Protein 5L26 (pdb70)

Solvent-accessible surface area: 46127 Å² total; per-residue (Å²): 135,87,127,60,74,115,45,3,106,77,0,5,60,50,0,51,44,62,0,44,116,99,16,80,34,143,113,40,32,87,131,76,7,17,50,17,0,47,117,19,0,33,49,57,0,22,77,24,5,104,59,105,71,1,62,64,134,9,34,61,37,13,56,80,46,54,78,14,6,48,51,0,41,65,0,5,73,54,11,33,16,2,3,7,34,143,94,0,87,88,39,17,29,73,24,0,60,0,6,15,15,40,0,18,6,0,0,11,0,16,21,0,14,22,26,19,36,55,89,114,32,60,14,77,110,63,4,49,92,41,1,21,98,5,72,78,113,3,64,10,13,85,5,2,0,30,0,1,0,0,1,8,35,6,10,11,43,70,0,2,82,57,3,106,35,35,0,123,132,5,18,78,4,5,0,0,1,2,0,0,2,0,0,1,0,1,11,16,16,11,10,0,0,0,31,45,21,43,4,38,18,25,23,0,12,4,7,5,74,1,4,2,3,0,0,0,1,0,0,10,4,5,10,5,52,93,116,162,55,45,84,73,108,69,30,99,68,103,88,97,91,100,86,66,69,28,60,21,17,3,3,23,53,10,0,49,59,0,7,108,64,6,56,30,35,3,8,15,1,2,0,13,28,0,22,12,20,34,73,27,26,105,38,22,69,134,53,72,103,80,44,32,56,50,64,12,2,208,119,45,5,74,42,0,107,22,1,22,0,58,156,100,24,0,29,30,1,0,16,4,7,0,8,3,28,45,14,18,8,7,8,0,0,19,27,0,28,150,59,59,48,143,101,28,108,72,156,19,43,123,39,0,15,0,1,0,1,1,2,0,4,0,25,0,8,53,13,8,8,16,75,5,16,34,20,4,14,142,14,2,98,92,30,80,79,37,0,50,117,3,0,119,86,0,5,46,0,0,18,9,1,6,8,0,4,0,0,0,0,5,26,30,23,43,78,90,22,85,68,108,78,86,120,52,5,107,85,0,8,58,50,0,54,50,69,0,45,114,100,12,105,32,137,116,45,32,79,132,149,6,18,51,18,0,50,115,19,0,38,50,53,0,32,93,24,12,106,49,71,132,5,80,99,65,16,37,61,33,16,137,79,51,51,58,17,5,49,50,0,37,65,0,4,71,48,11,36,17,2,4,12,36,84,101,0,95,89,46,23,32,73,22,0,61,0,6,14,15,43,0,18,8,0,3,10,0,16,18,0,14,23,26,17,36,54,93,114,31,60,13,82,109,62,7,50,93,42,0,21,95,5,71,70,104,1,48,13,19,40,12,4,0,44,1,1,0,0,1,9,35,5,10,14,50,59,0,3,80,57,9,99,90,88,0,90,131,6,28,84,5,8,0,1,2,3,0,0,2,1,0,0,1,0,10,16,16,11,11,0,0,0,29,46,24,46,4,35,15,48,12,0,12,2,4,4,78,1,4,3,3,0,0,0,2,0,0,10,4,7,14,4,62,97,130,88,78,68,106,55,154,147,57,60,28,61,16,27,2,4,26,54,6,0,56,58,0,6,110,63,6,59,27,35,2,8,16,2,2,0,12,29,0,23,12,22,35,70,29,30,97,35,17,58,113,7,47,103,74,67,142,23,95,56,49,33,55,48,63,11,2,209,116,45,6,74,48,0,117,24,2,20,0,58,155,106,10,0,32,29,0,0,20,2,6,0,8,3,28,36,15,16,8,7,8,0,0,28,36,0,31,65,75,54,46,137,99,35,113,81,95,32,51,59,38,0,10,0,0,1,0,1,2,0,3,0,23,0,6,59,13,8,7,27,72,6,13,28,18,5,9,138,18,0,92,147,31,133,78,50,0,45,80,22,1,124,40,0,6,44,0,0,20,11,1,5,9,0,4,0,1,0,0,6,21,25,14,38,62,41,51,64,59,152,130,164,77,58,82,131,49,6,101,71,0,6,59,50,0,51,48,59,0,52,149,102,21,107,62,60,102,34,32,80,131,148,7,17,51,16,0,49,117,20,0,34,48,51,0,29,86,26,27,126,51,88,71,2,130,98,138,15,36,59,38,12,56,82,49,54,79,16,8,49,54,0,44,63,0,5,73,51,11,35,16,2,3,10,37,78,42,0,99,145,30,15,26,75,23,0,65,0,9,14,16,45,0,19,8,0,1,10,0,15,21,0,13,17,24,16,42,52,91,114,30,60,17,60,113,81,6,44,93,52,0,22,97,5,70,66,102,0,50,12,12,6,9,3,0,16,0,2,5,1,0,19,27,4,10,11,43,67,0,2,96,15,0,23,100,64,0,63,94,11,25,66,4,8,0,1,0,4,1,0,0,0,0,0,0,1,9,14,15,8,10,0,0,1,31,45,29,44,1,38,16,48,49,0,10,3,4,4,93,1,3,2,4,0,0,0,2,0,0,10,5,7,15,7,56,103,60,97,68,61,93,127,14,54,25,121,145,65,59,25,61,20,6,3,2,24,62,8,0,54,53,0,8,109,64,7,55,30,30,2,7,16,2,2,0,11,27,0,22,10,23,36,71,28,31,120,60,50,46,124,121,144,97,45,31,42,48,66,14,2,204,119,36,6,77,48,0,103,22,2,20,0,59,156,101,20,0,37,31,0,0,16,4,8,0,2,3,28,34,14,14,10,6,2,0,0,14,44,0,32,138,67,68,46,141,102,36,110,76,92,32,44,123,41,0,15,2,0,0,0,1,2,0,3,1,27,0,7,53,13,10,7,22,76,5,14,33,18,5,11,151,34,2,100,95,32,123,74,30,0,52,138,18,1,121,41,0,5,45,0,0,18,9,0,6,6,0,4,0,0,0,1,14,35,33,40,105

Sequence (1240 aa):
PRMVVLHSLLGMAVLIAIAVLLSTDRKAINIRTVAGAFLIQVALGALVLYVPQGRDMLGEASKTISNVIAYGNNGVDFLFGGLVSEKMFEVFGGGGFVFALRVLPMIVFFSSLMAVLYYIGVMQLLIKVIGGFLQKMLGTSKAESMSAAANIFVGQTEAPLVVRPYIRRMTESELFAVMSGGLASVAGSVLAGYVQMGVPLPYLIAASFMAAPGGLLFAKLLVPETERTQNDAEVLAENEDEKPTNVIDAAASGAVTGAQIAIAVGASLLAFVALIAMINGIIGGVGGDLTLQAILGWLFSPLAWVIGVPWSEAGIAGSLIGQKVVINEFVAYSEFVKYLKPEAAVQLSDTTKAIISFALCGFANLGSIAVLVGGLSIMAPKRRKDVARLGIKAVVAGSLSNLMSAVIAGLFTGLSGASMVVLHSLLGMAVLIAIAVLLSTDRKAINIRTVAGAFLIQVALGALVLYVPQGRDMLGEASKTISNVIAYGNNGVDFLFGGLVSEKMFEVFGGGGFVFALRVLPMIVFFSSLMAVLYYIGVMQLLIKVIGGFLQKMLGTSKAESMSAAANIFVGQTEAPLVVRPYIRRMTESELFAVMSGGLASVAGSVLAGYVQMGVPLPYLIAASFMAAPGGLLFAKLLVPETERTQNDAKPTNVIDAAASGAVTGAQIAIAVGASLLAFVALIAMINGIIGGVGGWFGHGDLTLQAILGWLFSPLAWVIGVPWSEAGIAGSLIGQKVVINEFVAYSEFVKYLKPEAAVQLSDTTKAIISFALCGFANLGSIAVLVGGLSIMAPKRRKDVARLGIKAVVAGSLSNLMSAVIAGLFTGLSGASVLRMVVLHSLLGMAVLIAIAVLLSTDRKAINIRTVAGAFLIQVALGALVLYVPQGRDMLGEASKTISNVIAYGNNGVDFLFGGLVSEKMFEVFGGGGFVFALRVLPMIVFFSSLMAVLYYIGVMQLLIKVIGGFLQKMLGTSKAESMSAAANIFVGQTEAPLVVRPYIRRMTESELFAVMSGGLASVAGSVLAGYVQMGVPLPYLIAASFMAAPGGLLFAKLLVPETERTQNDAEVLKPTNVIDAAASGAVTGAQIAIAVGASLLAFVALIAMINGIIGGVGDLTLQAILGWLFSPLAWVIGVPWSEAGIAGSLIGQKVVINEFVAYSEFVKYLKPEAAVQLSDTTKAIISFALCGFANLGSIAVLVGGLSIMAPKRRKDVARLGIKAVVAGSLSNLMSAVIAGLFTG

Foldseek 3Di:
DVCLVVLLVQLLVVLLVVLLVLAPDNPQFDCQQLVLLLVVLLVLLCQCQFDPVNVVVLVVVLVVVVVVLVVLVVVLCVPVPCLQPDCLCVPVNPPSDDLLSQFLSLLLQLLLVVLLCVVVPNLVVQLQVQLVVSCVRNVDDSQLSSLLSQLLAAALLVSSPVVLLQLQPFDLLSVLLSLLSRQLADHNSNLSRLVSLPFDNSLLNSLSRSSSSLSNNSSCSRYNDPDDRDDDVVTDRDDDDDDAPDSVSSSVVSSVVSNVVSVVVVVLVVVVVVVQVVVQVVCCVVPNNDGPLQVQLVVCLVSQVSLPADSVCSSLLSSLLSCCAARRLVVSSNSLSLQVDPPRPHHGDLLSNSLSSLLSRGGLYLVVLVVCLVSSCVSHVVCSVVSNVCSNVSSSSSNSSSNSSSSSSSSSVVDPRSD/DLVVLLVLLVVVLLVVLLVLAPDNPQFDCQQQVLLLVVLLVLLCQCQFDPVNVVVLVVVLVVVVVVLVVLVVVLCVPVPCLQPPCLCVPVNVVSDDLLSQQLSLLLQLLLVVLLCVQVCNLVVQLQVQLVVSCVRNVDASQLSSLLSQLLAAALLVRSVVVLVQLQPFDLLSNLLSLLSRQQAHHNSNLSSLVSLPFDNSLNNSLSSSSSSLSVNSSCSRYNDPDDGDDDDDAPDSVRSSVVSNVVSNVVSVVVVVLCVVVVVVQVVVQQVCLVVCVVVVHSNDGPLQVQLVVQLVSLSSLRADSVCSSVLSSLLSCCAARRLVVSSNSLVQQVDPPDPDNGDQLSSSLSSQLSRGGLYLVCLVVCLVSSCVSHVVCSVSSNVCRNVSSSSSNSSSSSSSSSRSSSCVVPNDDDD/DQCVVLLVLLVVVLLVVLQVLAPDNPQFDCQQQVLLLVVLLVLLCQCQFDPVNVVVLVVVLVVVVVVLVVLVVVLCVPVPCLQPPVLCVPVNPPSDPLLSQFLSLLLQLLLVVLLCVVVCNLVVQLQVQLVVSCVRNVDASLLSSLLSQLLAAALLVSSVQVLVQLQPFDLLSVLLSLLSRQLAHHNRCLSRLVSLPQDNSLLNSLSRSSSSLSSNSSCSRYNDPDDGDHDGGRHDAPDSVSSSVVSNVVSNVVSVVVVVLCVCVVVVQVVQQVVVPDPCVDGPLQVQLVVQLVSQVSLPADSVCSSVLSSLLSCCAARRLCVSSNVLCLQVDPPHPDHDDPLSSSLSSQLSRGGLYPVCLVVCLVSSCVSHVVCSVSSNVCRNVSSSSSNSSSSSSSSSSSNSND

Nearest PDB structures (foldseek):
  5l26-assembly1_A  TM=1.002E+00  e=5.692E-57  Neisseria wadsworthii 9715
  5l26-assembly1_B  TM=9.818E-01  e=6.122E-52  Neisseria wadsworthii 9715
  5l26-assembly1_C  TM=9.899E-01  e=6.954E-51  Neisseria wadsworthii 9715
  5l27-assembly1_C  TM=9.360E-01  e=8.725E-39  Neisseria wadsworthii 9715
  8tz1-assembly1_A  TM=9.200E-01  e=1.150E-28  Bos taurus

Organism: NCBI:txid1030841

Structure (mmCIF, N/CA/C/O backbone):
data_5L26
#
_entry.id   5L26
#
_cell.length_a   115.220
_cell.length_b   115.220
_cell.length_c   264.028
_cell.angle_alpha   90.00
_cell.angle_beta   90.00
_cell.angle_gamma   120.00
#
_symmetry.space_group_name_H-M   'P 61'
#
loop_
_entity.id
_entity.type
_entity.pdbx_description
1 polymer 'Nucleoside permease'
2 non-polymer '2-{[(4-O-alpha-D-glucopyranosyl-beta-D-glucopyranosyl)oxy]methyl}-2-octyldecyl 4-O-alpha-D-glucopyranosyl-beta-D-glucopyranoside'
3 non-polymer URIDINE
4 non-polymer 'SODIUM ION'
5 water water
#
loop_
_atom_site.group_PDB
_atom_site.id
_atom_site.type_symbol
_atom_site.label_atom_id
_atom_site.label_alt_id
_atom_site.label_comp_id
_atom_site.label_asym_id
_atom_site.label_entity_id
_atom_site.label_seq_id
_atom_site.pdbx_PDB_ins_code
_atom_site.Cartn_x
_atom_site.Cartn_y
_atom_site.Cartn_z
_atom_site.occupancy
_atom_site.B_iso_or_equiv
_atom_site.auth_seq_id
_atom_site.auth_comp_id
_atom_site.auth_asym_id
_atom_site.auth_atom_id
_atom_site.pdbx_PDB_model_num
ATOM 1 N N . PRO A 1 5 ? -59.712 64.721 -15.718 1.00 87.77 -1 PRO A N 1
ATOM 2 C CA . PRO A 1 5 ? -59.011 63.460 -15.930 1.00 94.90 -1 PRO A CA 1
ATOM 3 C C . PRO A 1 5 ? -58.326 62.993 -14.651 1.00 103.58 -1 PRO A C 1
ATOM 4 O O . PRO A 1 5 ? -57.127 63.209 -14.465 1.00 108.72 -1 PRO A O 1
ATOM 6 N N . ARG A 1 6 ? -59.104 62.362 -13.775 1.00 99.50 0 ARG A N 1
ATOM 7 C CA . ARG A 1 6 ? -58.623 61.851 -12.491 1.00 102.74 0 ARG A CA 1
ATOM 8 C C . ARG A 1 6 ? -58.009 62.948 -11.617 1.00 109.78 0 ARG A C 1
ATOM 9 O O . ARG A 1 6 ? -57.238 62.661 -10.699 1.00 112.40 0 ARG A O 1
ATOM 11 N N . MET A 1 7 ? -58.347 64.201 -11.910 1.00 109.99 1 MET A N 1
ATOM 12 C CA . MET A 1 7 ? -58.002 65.314 -11.036 1.00 110.80 1 MET A CA 1
ATOM 13 C C . MET A 1 7 ? -59.207 65.583 -10.147 1.00 111.65 1 MET A C 1
ATOM 14 O O . MET A 1 7 ? -59.151 66.362 -9.199 1.00 109.71 1 MET A O 1
ATOM 19 N N . VAL A 1 8 ? -60.302 64.909 -10.477 1.00 110.59 2 VAL A N 1
ATOM 20 C CA . VAL A 1 8 ? -61.541 64.977 -9.716 1.00 102.67 2 VAL A CA 1
ATOM 21 C C . VAL A 1 8 ? -61.295 64.586 -8.264 1.00 98.76 2 VAL A C 1
ATOM 22 O O . VAL A 1 8 ? -61.890 65.156 -7.350 1.00 98.16 2 VAL A O 1
ATOM 26 N N . VAL A 1 9 ? -60.403 63.621 -8.059 1.00 95.19 3 VAL A N 1
ATOM 27 C CA . VAL A 1 9 ? -60.044 63.185 -6.715 1.00 93.70 3 VAL A CA 1
ATOM 28 C C . VAL A 1 9 ? -59.415 64.327 -5.917 1.00 98.73 3 VAL A C 1
ATOM 29 O O . VAL A 1 9 ? -59.635 64.444 -4.714 1.00 100.76 3 VAL A O 1
ATOM 33 N N . LEU A 1 10 ? -58.647 65.178 -6.593 1.00 98.30 4 LEU A N 1
ATOM 34 C CA . LEU A 1 10 ? -58.040 66.333 -5.943 1.00 98.99 4 LEU A CA 1
ATOM 35 C C . LEU A 1 10 ? -59.105 67.364 -5.595 1.00 97.28 4 LEU A C 1
ATOM 36 O O . LEU A 1 10 ? -59.125 67.904 -4.490 1.00 98.54 4 LEU A O 1
ATOM 41 N N . HIS A 1 11 ? -59.993 67.625 -6.549 1.00 98.00 5 HIS A N 1
ATOM 42 C CA . HIS A 1 11 ? -61.068 68.591 -6.363 1.00 103.32 5 HIS A CA 1
ATOM 43 C C . HIS A 1 11 ? -62.069 68.101 -5.318 1.00 99.11 5 HIS A C 1
ATOM 44 O O . HIS A 1 11 ? -62.669 68.900 -4.599 1.00 93.58 5 HIS A O 1
ATOM 51 N N . SER A 1 12 ? -62.240 66.784 -5.235 1.00 95.66 6 SER A N 1
ATOM 52 C CA . SER A 1 12 ? -63.167 66.191 -4.276 1.00 86.72 6 SER A CA 1
ATOM 53 C C . SER A 1 12 ? -62.585 66.194 -2.868 1.00 89.07 6 SER A C 1
ATOM 54 O O . SER A 1 12 ? -63.246 66.617 -1.919 1.00 92.95 6 SER A O 1
ATOM 57 N N . LEU A 1 13 ? -61.349 65.718 -2.737 1.00 90.50 7 LEU A N 1
ATOM 58 C CA . LEU A 1 13 ? -60.666 65.699 -1.446 1.00 96.86 7 LEU A CA 1
ATOM 59 C C . LEU A 1 13 ? -60.504 67.112 -0.895 1.00 91.86 7 LEU A C 1
ATOM 60 O O . LEU A 1 13 ? -60.493 67.315 0.319 1.00 82.86 7 LEU A O 1
ATOM 65 N N . LEU A 1 14 ? -60.376 68.082 -1.794 1.00 92.47 8 LEU A N 1
ATOM 66 C CA . LEU A 1 14 ? -60.350 69.486 -1.405 1.00 95.15 8 LEU A CA 1
ATOM 67 C C . LEU A 1 14 ? -61.678 69.855 -0.756 1.00 90.18 8 LEU A C 1
ATOM 68 O O . LEU A 1 14 ? -61.708 70.424 0.335 1.00 90.29 8 LEU A O 1
ATOM 73 N N . GLY A 1 15 ? -62.771 69.519 -1.435 1.00 91.10 9 GLY A N 1
ATOM 74 C CA . GLY A 1 15 ? -64.104 69.792 -0.930 1.00 90.48 9 GLY A CA 1
ATOM 75 C C . GLY A 1 15 ? -64.365 69.099 0.392 1.00 86.82 9 GLY A C 1
ATOM 76 O O . GLY A 1 15 ? -64.968 69.678 1.296 1.00 85.17 9 GLY A O 1
ATOM 77 N N . MET A 1 16 ? -63.906 67.856 0.502 1.00 85.55 10 MET A N 1
ATOM 78 C CA . MET A 1 16 ? -64.018 67.101 1.744 1.00 83.57 10 MET A CA 1
ATOM 79 C C . MET A 1 16 ? -63.261 67.801 2.865 1.00 84.26 10 MET A C 1
ATOM 80 O O . MET A 1 16 ? -63.766 67.935 3.979 1.00 85.97 10 MET A O 1
ATOM 85 N N . ALA A 1 17 ? -62.049 68.251 2.556 1.00 81.91 11 ALA A N 1
ATOM 86 C CA . ALA A 1 17 ? -61.209 68.938 3.529 1.00 83.15 11 ALA A CA 1
ATOM 87 C C . ALA A 1 17 ? -61.853 70.234 4.007 1.00 80.08 11 ALA A C 1
ATOM 88 O O . ALA A 1 17 ? -61.796 70.561 5.190 1.00 83.37 11 ALA A O 1
ATOM 90 N N . VAL A 1 18 ? -62.464 70.965 3.080 1.00 78.35 12 VAL A N 1
ATOM 91 C CA . VAL A 1 18 ? -63.119 72.227 3.406 1.00 84.31 12 VAL A CA 1
ATOM 92 C C . VAL A 1 18 ? -64.306 72.006 4.341 1.00 88.54 12 VAL A C 1
ATOM 93 O O . VAL A 1 18 ? -64.454 72.705 5.343 1.00 88.02 12 VAL A O 1
ATOM 97 N N . LEU A 1 19 ? -65.139 71.022 4.013 1.00 87.18 13 LEU A N 1
ATOM 98 C CA . LEU A 1 19 ? -66.327 70.717 4.805 1.00 85.60 13 LEU A CA 1
ATOM 99 C C . LEU A 1 19 ? -65.975 70.295 6.229 1.00 81.51 13 LEU A C 1
ATOM 100 O O . LEU A 1 19 ? -66.631 70.709 7.185 1.00 83.99 13 LEU A O 1
ATOM 105 N N . ILE A 1 20 ? -64.942 69.469 6.365 1.00 78.41 14 ILE A N 1
ATOM 106 C CA . ILE A 1 20 ? -64.487 69.034 7.680 1.00 83.29 14 ILE A CA 1
ATOM 107 C C . ILE A 1 20 ? -63.856 70.208 8.428 1.00 86.52 14 ILE A C 1
ATOM 108 O O . ILE A 1 20 ? -63.994 70.326 9.647 1.00 87.28 14 ILE A O 1
ATOM 113 N N . ALA A 1 21 ? -63.183 71.083 7.686 1.00 88.70 15 ALA A N 1
ATOM 114 C CA . ALA A 1 21 ? -62.556 72.268 8.264 1.00 84.04 15 ALA A CA 1
ATOM 115 C C . ALA A 1 21 ? -63.591 73.187 8.902 1.00 87.07 15 ALA A C 1
ATOM 116 O O . ALA A 1 21 ? -63.446 73.584 10.058 1.00 90.44 15 ALA A O 1
ATOM 118 N N . ILE A 1 22 ? -64.631 73.517 8.141 1.00 88.66 16 ILE A N 1
ATOM 119 C CA . ILE A 1 22 ? -65.713 74.371 8.623 1.00 89.15 16 ILE A CA 1
ATOM 120 C C . ILE A 1 22 ? -66.338 73.802 9.896 1.00 89.36 16 ILE A C 1
ATOM 121 O O . ILE A 1 22 ? -66.679 74.544 10.819 1.00 88.23 16 ILE A O 1
ATOM 126 N N . ALA A 1 23 ? -66.465 72.480 9.946 1.00 83.24 17 ALA A N 1
ATOM 127 C CA . ALA A 1 23 ? -67.017 71.803 11.115 1.00 84.57 17 ALA A CA 1
ATOM 128 C C . ALA A 1 23 ? -66.119 71.978 12.338 1.00 86.06 17 ALA A C 1
ATOM 129 O O . ALA A 1 23 ? -66.589 72.345 13.414 1.00 84.12 17 ALA A O 1
ATOM 131 N N . VAL A 1 24 ? -64.827 71.715 12.164 1.00 90.48 18 VAL A N 1
ATOM 132 C CA . VAL A 1 24 ? -63.861 71.826 13.253 1.00 89.90 18 VAL A CA 1
ATOM 133 C C . VAL A 1 24 ? -63.767 73.263 13.768 1.00 88.55 18 VAL A C 1
ATOM 134 O O . VAL A 1 24 ? -63.664 73.496 14.973 1.00 90.81 18 VAL A O 1
ATOM 138 N N . LEU A 1 25 ? -63.820 74.223 12.851 1.00 83.85 19 LEU A N 1
ATOM 139 C CA . LEU A 1 25 ? -63.763 75.633 13.221 1.00 84.20 19 LEU A CA 1
ATOM 140 C C . LEU A 1 25 ? -65.004 76.057 14.003 1.00 87.07 19 LEU A C 1
ATOM 141 O O . LEU A 1 25 ? -64.949 76.976 14.818 1.00 98.80 19 LEU A O 1
ATOM 146 N N . LEU A 1 26 ? -66.120 75.379 13.752 1.00 85.77 20 LEU A N 1
ATOM 147 C CA . LEU A 1 26 ? -67.376 75.690 14.429 1.00 91.34 20 LEU A CA 1
ATOM 148 C C . LEU A 1 26 ? -67.610 74.784 15.635 1.00 94.35 20 LEU A C 1
ATOM 149 O O . LEU A 1 26 ? -68.677 74.819 16.249 1.00 91.85 20 LEU A O 1
ATOM 154 N N . SER A 1 27 ? -66.610 73.976 15.970 1.00 89.97 21 SER A N 1
ATOM 155 C CA . SER A 1 27 ? -66.730 73.025 17.071 1.00 88.88 21 SER A CA 1
ATOM 156 C C . SER A 1 27 ? -66.743 73.721 18.427 1.00 92.44 21 SER A C 1
ATOM 157 O O . SER A 1 27 ? -66.227 74.828 18.575 1.00 99.03 21 SER A O 1
ATOM 160 N N . THR A 1 28 ? -67.338 73.060 19.415 1.00 93.36 22 THR A N 1
ATOM 161 C CA . THR A 1 28 ? -67.386 73.586 20.774 1.00 103.19 22 THR A CA 1
ATOM 162 C C . THR A 1 28 ? -66.094 73.267 21.521 1.00 112.23 22 THR A C 1
ATOM 163 O O . THR A 1 28 ? -65.553 74.110 22.236 1.00 117.72 22 THR A O 1
ATOM 167 N N . ASP A 1 29 ? -65.607 72.042 21.347 1.00 104.76 23 ASP A N 1
ATOM 168 C CA . ASP A 1 29 ? -64.355 71.615 21.962 1.00 101.92 23 ASP A CA 1
ATOM 169 C C . ASP A 1 29 ? -63.534 70.787 20.978 1.00 97.60 23 ASP A C 1
ATOM 170 O O . ASP A 1 29 ? -63.746 69.583 20.834 1.00 98.23 23 ASP A O 1
ATOM 172 N N . ARG A 1 30 ? -62.596 71.446 20.304 1.00 95.29 24 ARG A N 1
ATOM 173 C CA . ARG A 1 30 ? -61.796 70.811 19.261 1.00 92.71 24 ARG A CA 1
ATOM 174 C C . ARG A 1 30 ? -60.859 69.742 19.815 1.00 92.70 24 ARG A C 1
ATOM 175 O O . ARG A 1 30 ? -60.561 68.757 19.141 1.00 88.21 24 ARG A O 1
ATOM 183 N N . LYS A 1 31 ? -60.393 69.941 21.043 1.00 95.38 25 LYS A N 1
ATOM 184 C CA . LYS A 1 31 ? -59.462 69.004 21.662 1.00 93.80 25 LYS A CA 1
ATOM 185 C C . LYS A 1 31 ? -60.181 67.777 22.217 1.00 97.65 25 LYS A C 1
ATOM 186 O O . LYS A 1 31 ? -59.544 66.814 22.642 1.00 98.34 25 LYS A O 1
ATOM 188 N N . ALA A 1 32 ? -61.510 67.816 22.207 1.00 92.71 26 ALA A N 1
ATOM 189 C CA . ALA A 1 32 ? -62.309 66.719 22.740 1.00 89.07 26 ALA A CA 1
ATOM 190 C C . ALA A 1 32 ? -62.842 65.818 21.630 1.00 86.11 26 ALA A C 1
ATOM 191 O O . ALA A 1 32 ? -63.589 64.875 21.891 1.00 89.88 26 ALA A O 1
ATOM 193 N N . ILE A 1 33 ? -62.451 66.110 20.393 1.00 83.54 27 ILE A N 1
ATOM 194 C CA . ILE A 1 33 ? -62.908 65.338 19.242 1.00 85.79 27 ILE A CA 1
ATOM 195 C C . ILE A 1 33 ? -62.337 63.923 19.242 1.00 89.86 27 ILE A C 1
ATOM 196 O O . ILE A 1 33 ? -61.120 63.736 19.257 1.00 92.80 27 ILE A O 1
ATOM 201 N N . ASN A 1 34 ? -63.223 62.932 19.228 1.00 92.60 28 ASN A N 1
ATOM 202 C CA . ASN A 1 34 ? -62.811 61.538 19.127 1.00 88.87 28 ASN A CA 1
ATOM 203 C C . ASN A 1 34 ? -62.484 61.188 17.679 1.00 85.52 28 ASN A C 1
ATOM 204 O O . ASN A 1 34 ? -63.382 61.030 16.852 1.00 89.87 28 ASN A O 1
ATOM 209 N N . ILE A 1 35 ? -61.193 61.073 17.381 1.00 82.31 29 ILE A N 1
ATOM 210 C CA . ILE A 1 35 ? -60.734 60.816 16.020 1.00 82.30 29 ILE A CA 1
ATOM 211 C C . ILE A 1 35 ? -61.241 59.476 15.492 1.00 85.07 29 ILE A C 1
ATOM 212 O O . ILE A 1 35 ? -61.660 59.376 14.340 1.00 84.31 29 ILE A O 1
ATOM 217 N N . ARG A 1 36 ? -61.221 58.455 16.344 1.00 87.29 30 ARG A N 1
ATOM 218 C CA . ARG A 1 36 ? -61.682 57.123 15.961 1.00 88.98 30 ARG A CA 1
ATOM 219 C C . ARG A 1 36 ? -63.154 57.128 15.552 1.00 90.19 30 ARG A C 1
ATOM 220 O O . ARG A 1 36 ? -63.604 56.257 14.808 1.00 95.38 30 ARG A O 1
ATOM 222 N N . THR A 1 37 ? -63.897 58.115 16.040 1.00 87.03 31 THR A N 1
ATOM 223 C CA . THR A 1 37 ? -65.309 58.249 15.708 1.00 91.33 31 THR A CA 1
ATOM 224 C C . THR A 1 37 ? -65.503 58.946 14.365 1.00 92.88 31 THR A C 1
ATOM 225 O O . THR A 1 37 ? -66.213 58.445 13.492 1.00 89.68 31 THR A O 1
ATOM 229 N N . VAL A 1 38 ? -64.861 60.099 14.203 1.00 87.47 32 VAL A N 1
ATOM 230 C CA . VAL A 1 38 ? -65.049 60.916 13.011 1.00 77.94 32 VAL A CA 1
ATOM 231 C C . VAL A 1 38 ? -64.323 60.341 11.795 1.00 79.59 32 VAL A C 1
ATOM 232 O O . VAL A 1 38 ? -64.774 60.512 10.663 1.00 84.05 32 VAL A O 1
ATOM 236 N N . ALA A 1 39 ? -63.207 59.656 12.024 1.00 81.47 33 ALA A N 1
ATOM 237 C CA . ALA A 1 39 ? -62.486 59.013 10.932 1.00 80.42 33 ALA A CA 1
ATOM 238 C C . ALA A 1 39 ? -63.230 57.760 10.495 1.00 79.17 33 ALA A C 1
ATOM 239 O O . ALA A 1 39 ? -63.175 57.368 9.331 1.00 76.61 33 ALA A O 1
ATOM 241 N N . GLY A 1 40 ? -63.928 57.139 11.439 1.00 78.02 34 GLY A N 1
ATOM 242 C CA . GLY A 1 40 ? -64.740 55.974 11.146 1.00 81.06 34 GLY A CA 1
ATOM 243 C C . GLY A 1 40 ? -65.978 56.348 10.355 1.00 79.98 34 GLY A C 1
ATOM 244 O O . GLY A 1 40 ? -66.347 55.662 9.405 1.00 80.42 34 GLY A O 1
ATOM 245 N N . ALA A 1 41 ? -66.620 57.444 10.748 1.00 75.97 35 ALA A N 1
ATOM 246 C CA . ALA A 1 41 ? -67.828 57.908 10.075 1.00 71.90 35 ALA A CA 1
ATOM 247 C C . ALA A 1 41 ? -67.523 58.366 8.655 1.00 73.28 35 ALA A C 1
ATOM 248 O O . ALA A 1 41 ? -68.251 58.041 7.717 1.00 75.10 35 ALA A O 1
ATOM 250 N N . PHE A 1 42 ? -66.443 59.126 8.509 1.00 77.72 36 PHE A N 1
ATOM 251 C CA . PHE A 1 42 ? -65.999 59.591 7.202 1.00 73.29 36 PHE A CA 1
ATOM 252 C C . PHE A 1 42 ? -65.627 58.417 6.301 1.00 77.68 36 PHE A C 1
ATOM 253 O O . PHE A 1 42 ? -65.923 58.426 5.106 1.00 83.44 36 PHE A O 1
ATOM 261 N N . LEU A 1 43 ? -64.979 57.410 6.878 1.00 76.66 37 LEU A N 1
ATOM 262 C CA . LEU A 1 43 ? -64.551 56.241 6.117 1.00 80.29 37 LEU A CA 1
ATOM 263 C C . LEU A 1 43 ? -65.748 55.386 5.709 1.00 83.52 37 LEU A C 1
ATOM 264 O O . LEU A 1 43 ? -65.773 54.833 4.613 1.00 83.39 37 LEU A O 1
ATOM 269 N N . ILE A 1 44 ? -66.735 55.282 6.593 1.00 80.14 38 ILE A N 1
ATOM 270 C CA . ILE A 1 44 ? -67.946 54.522 6.300 1.00 78.96 38 ILE A CA 1
ATOM 271 C C . ILE A 1 44 ? -68.765 55.209 5.212 1.00 83.59 38 ILE A C 1
ATOM 272 O O . ILE A 1 44 ? -69.222 54.566 4.264 1.00 82.10 38 ILE A O 1
ATOM 277 N N . GLN A 1 45 ? -68.934 56.521 5.350 1.00 82.94 39 GLN A N 1
ATOM 278 C CA . GLN A 1 45 ? -69.718 57.303 4.400 1.00 77.02 39 GLN A CA 1
ATOM 279 C C . GLN A 1 45 ? -69.121 57.254 2.996 1.00 79.25 39 GLN A C 1
ATOM 280 O O . GLN A 1 45 ? -69.849 57.159 2.007 1.00 82.73 39 GLN A O 1
ATOM 286 N N . VAL A 1 46 ? -67.796 57.312 2.909 1.00 72.75 40 VAL A N 1
ATOM 287 C CA . VAL A 1 46 ? -67.131 57.251 1.614 1.00 73.33 40 VAL A CA 1
ATOM 288 C C . VAL A 1 46 ? -67.069 55.807 1.113 1.00 78.56 40 VAL A C 1
ATOM 289 O O . VAL A 1 46 ? -66.952 55.563 -0.086 1.00 83.36 40 VAL A O 1
ATOM 293 N N . ALA A 1 47 ? -67.170 54.849 2.031 1.00 79.42 41 ALA A N 1
ATOM 294 C CA . ALA A 1 47 ? -67.185 53.439 1.652 1.00 78.18 41 ALA A CA 1
ATOM 295 C C . ALA A 1 47 ? -68.532 53.074 1.046 1.00 78.58 41 ALA A C 1
ATOM 296 O O . ALA A 1 47 ? -68.596 52.499 -0.038 1.00 79.92 41 ALA A O 1
ATOM 298 N N . LEU A 1 48 ? -69.605 53.412 1.754 1.00 79.28 42 LEU A N 1
ATOM 299 C CA . LEU A 1 48 ? -70.954 53.235 1.228 1.00 86.40 42 LEU A CA 1
ATOM 300 C C . LEU A 1 48 ? -71.112 53.976 -0.098 1.00 83.02 42 LEU A C 1
ATOM 301 O O . LEU A 1 48 ? -71.632 53.426 -1.068 1.00 81.61 42 LEU A O 1
ATOM 306 N N . GLY A 1 49 ? -70.647 55.221 -0.131 1.00 80.89 43 GLY A N 1
ATOM 307 C CA . GLY A 1 49 ? -70.733 56.045 -1.323 1.00 84.88 43 GLY A CA 1
ATOM 308 C C . GLY A 1 49 ? -70.033 55.438 -2.522 1.00 84.61 43 GLY A C 1
ATOM 309 O O . GLY A 1 49 ? -70.594 55.362 -3.613 1.00 84.21 43 GLY A O 1
ATOM 310 N N . ALA A 1 50 ? -68.799 54.997 -2.314 1.00 85.12 44 ALA A N 1
ATOM 311 C CA . ALA A 1 50 ? -68.057 54.288 -3.355 1.00 85.44 44 ALA A CA 1
ATOM 312 C C . ALA A 1 50 ? -68.794 53.021 -3.784 1.00 87.80 44 ALA A C 1
ATOM 313 O O . ALA A 1 50 ? -69.169 52.885 -4.944 1.00 97.39 44 ALA A O 1
ATOM 315 N N . LEU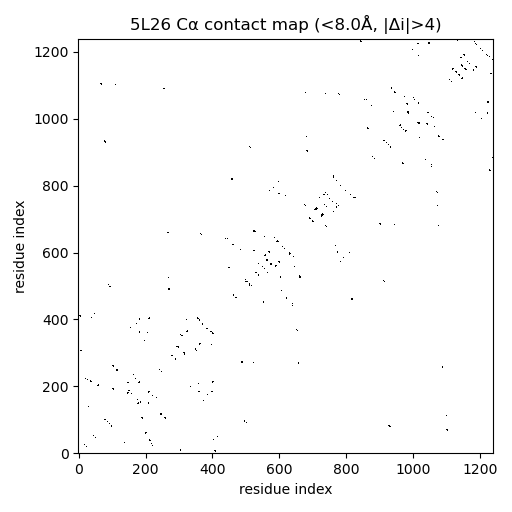 A 1 51 ? -69.022 52.118 -2.831 1.00 81.45 45 LEU A N 1
ATOM 316 C CA . LEU A 1 51 ? -69.651 50.818 -3.086 1.00 80.63 45 LEU A CA 1
ATOM 317 C C . LEU A 1 51 ? -70.880 50.889 -4.003 1.00 83.18 45 LEU A C 1
ATOM 318 O O . LEU A 1 51 ? -70.949 50.168 -4.996 1.00 87.66 45 LEU A O 1
ATOM 323 N N . VAL A 1 52 ? -71.833 51.764 -3.694 1.00 84.99 46 VAL A N 1
ATOM 324 C CA . VAL A 1 52 ? -73.077 51.807 -4.467 1.00 80.60 46 VAL A CA 1
ATOM 325 C C . VAL A 1 52 ? -72.930 52.477 -5.839 1.00 83.06 46 VAL A C 1
ATOM 326 O O . VAL A 1 52 ? -73.679 52.163 -6.763 1.00 85.32 46 VAL A O 1
ATOM 330 N N . LEU A 1 53 ? -71.971 53.387 -5.978 1.00 79.54 47 LEU A N 1
ATOM 331 C CA . LEU A 1 53 ? -71.774 54.097 -7.241 1.00 80.19 47 LEU A CA 1
ATOM 332 C C . LEU A 1 53 ? -70.677 53.482 -8.117 1.00 90.13 47 LEU A C 1
ATOM 333 O O . LEU A 1 53 ? -70.794 53.453 -9.344 1.00 91.64 47 LEU A O 1
ATOM 338 N N . TYR A 1 54 ? -69.620 52.988 -7.478 1.00 93.99 48 TYR A N 1
ATOM 339 C CA . TYR A 1 54 ? -68.370 52.659 -8.165 1.00 95.93 48 TYR A CA 1
ATOM 340 C C . TYR A 1 54 ? -68.294 51.211 -8.632 1.00 96.82 48 TYR A C 1
ATOM 341 O O . TYR A 1 54 ? -68.210 50.939 -9.830 1.00 104.61 48 TYR A O 1
ATOM 350 N N . VAL A 1 55 ? -68.311 50.277 -7.689 1.00 88.76 49 VAL A N 1
ATOM 351 C CA . VAL A 1 55 ? -68.132 48.878 -8.047 1.00 91.94 49 VAL A CA 1
ATOM 352 C C . VAL A 1 55 ? -69.430 48.265 -8.571 1.00 88.56 49 VAL A C 1
ATOM 353 O O . VAL A 1 55 ? -70.523 48.609 -8.113 1.00 92.42 49 VAL A O 1
ATOM 357 N N . PRO A 1 56 ? -69.302 47.373 -9.568 1.00 89.28 50 PRO A N 1
ATOM 358 C CA . PRO A 1 56 ? -70.435 46.743 -10.254 1.00 95.01 50 PRO A CA 1
ATOM 359 C C . PRO A 1 56 ? -71.382 45.989 -9.322 1.00 92.57 50 PRO A C 1
ATOM 360 O O . PRO A 1 56 ? -72.593 46.018 -9.539 1.00 95.41 50 PRO A O 1
ATOM 364 N N . GLN A 1 57 ? -70.836 45.321 -8.311 1.00 89.87 51 GLN A N 1
ATOM 365 C CA . GLN A 1 57 ? -71.651 44.573 -7.358 1.00 88.43 51 GLN A CA 1
ATOM 366 C C . GLN A 1 57 ? -72.547 45.501 -6.541 1.00 93.72 51 GLN A C 1
ATOM 367 O O . GLN A 1 57 ? -73.682 45.153 -6.211 1.00 96.46 51 GLN A O 1
ATOM 369 N N . GLY A 1 58 ? -72.032 46.684 -6.220 1.00 87.05 52 GLY A N 1
ATOM 370 C CA . GLY A 1 58 ? -72.783 47.658 -5.449 1.00 83.69 52 GLY A CA 1
ATOM 371 C C . GLY A 1 58 ? -73.885 48.317 -6.255 1.00 86.24 52 GLY A C 1
ATOM 372 O O . GLY A 1 58 ? -74.978 48.561 -5.744 1.00 93.07 52 GLY A O 1
ATOM 373 N N . ARG A 1 59 ? -73.593 48.607 -7.519 1.00 80.46 53 ARG A N 1
ATOM 374 C CA . ARG A 1 59 ? -74.577 49.199 -8.417 1.00 81.58 53 ARG A CA 1
ATOM 375 C C . ARG A 1 59 ? -75.769 48.269 -8.596 1.00 94.38 53 ARG A C 1
ATOM 376 O O . ARG A 1 59 ? -76.911 48.717 -8.705 1.00 99.73 53 ARG A O 1
ATOM 384 N N . ASP A 1 60 ? -75.488 46.970 -8.625 1.00 92.34 54 ASP A N 1
ATOM 385 C CA . ASP A 1 60 ? -76.523 45.958 -8.788 1.00 90.92 54 ASP A CA 1
ATOM 386 C C . ASP A 1 60 ? -77.453 45.922 -7.579 1.00 95.32 54 ASP A C 1
ATOM 387 O O . ASP A 1 60 ? -78.667 45.786 -7.725 1.00 95.64 54 ASP A O 1
ATOM 389 N N . MET A 1 61 ? -76.877 46.048 -6.387 1.00 94.09 55 MET A N 1
ATOM 390 C CA . MET A 1 61 ? -77.663 46.047 -5.157 1.00 98.54 55 MET A CA 1
ATOM 391 C C . MET A 1 61 ? -78.509 47.311 -5.055 1.00 92.98 55 MET A C 1
ATOM 392 O O . MET A 1 61 ? -79.665 47.262 -4.632 1.00 93.01 55 MET A O 1
ATOM 397 N N . LEU A 1 62 ? -77.927 48.440 -5.445 1.00 85.98 56 LEU A N 1
ATOM 398 C CA . LEU A 1 62 ? -78.653 49.704 -5.465 1.00 82.14 56 LEU A CA 1
ATOM 399 C C . LEU A 1 62 ? -79.740 49.664 -6.531 1.00 83.92 56 LEU A C 1
ATOM 400 O O . LEU A 1 62 ? -80.810 50.247 -6.365 1.00 84.96 56 LEU A O 1
ATOM 405 N N . GLY A 1 63 ? -79.457 48.965 -7.626 1.00 85.33 57 GLY A N 1
ATOM 406 C CA . GLY A 1 63 ? -80.421 48.803 -8.698 1.00 88.13 57 GLY A CA 1
ATOM 407 C C . GLY A 1 63 ? -81.530 47.844 -8.317 1.00 85.63 57 GLY A C 1
ATOM 408 O O . GLY A 1 63 ? -82.686 48.036 -8.695 1.00 83.90 57 GLY A O 1
ATOM 409 N N . GLU A 1 64 ? -81.174 46.804 -7.569 1.00 85.81 58 GLU A N 1
ATOM 410 C CA . GLU A 1 64 ? -82.153 45.840 -7.081 1.00 89.81 58 GLU A CA 1
ATOM 411 C C . GLU A 1 64 ? -83.085 46.496 -6.069 1.00 92.20 58 GLU A C 1
ATOM 412 O O . GLU A 1 64 ? -84.289 46.240 -6.059 1.00 99.36 58 GLU A O 1
ATOM 414 N N . ALA A 1 65 ? -82.516 47.346 -5.219 1.00 84.48 59 ALA A N 1
ATOM 415 C CA . ALA A 1 65 ? -83.296 48.084 -4.235 1.00 84.49 59 ALA A CA 1
ATOM 416 C C . ALA A 1 65 ? -84.182 49.115 -4.924 1.00 82.19 59 ALA A C 1
ATOM 417 O O . ALA A 1 65 ? -85.317 49.350 -4.509 1.00 86.88 59 ALA A O 1
ATOM 419 N N . SER A 1 66 ? -83.651 49.724 -5.980 1.00 80.85 60 SER A N 1
ATOM 420 C CA . SER A 1 66 ? -84.397 50.703 -6.760 1.00 73.71 60 SER A CA 1
ATOM 421 C C . SER A 1 66 ? -85.618 50.061 -7.405 1.00 74.57 60 SER A C 1
ATOM 422 O O . SER A 1 66 ? -86.726 50.584 -7.307 1.00 76.17 60 SER A O 1
ATOM 425 N N . LYS A 1 67 ? -85.404 48.921 -8.057 1.00 79.34 61 LYS A N 1
ATOM 426 C CA . LYS A 1 67 ? -86.482 48.195 -8.720 1.00 76.90 61 LYS A CA 1
ATOM 427 C C . LYS A 1 67 ? -87.537 47.732 -7.721 1.00 76.78 61 LYS A C 1
ATOM 428 O O . LYS A 1 67 ? -88.726 47.694 -8.034 1.00 82.77 61 LYS A O 1
ATOM 430 N N . THR A 1 68 ? -87.094 47.381 -6.518 1.00 75.11 62 THR A N 1
ATOM 431 C CA . THR A 1 68 ? -88.005 46.943 -5.468 1.00 81.84 62 THR A CA 1
ATOM 432 C C . THR A 1 68 ? -88.926 48.078 -5.037 1.00 82.32 62 THR A C 1
ATOM 433 O O . THR A 1 68 ? -90.149 47.941 -5.059 1.00 84.24 62 THR A O 1
ATOM 437 N N . ILE A 1 69 ? -88.327 49.202 -4.658 1.00 78.35 63 ILE A N 1
ATOM 438 C CA . ILE A 1 69 ? -89.082 50.361 -4.197 1.00 72.15 63 ILE A CA 1
ATOM 439 C C . ILE A 1 69 ? -89.890 50.981 -5.338 1.00 75.73 63 ILE A C 1
ATOM 440 O O . ILE A 1 69 ? -90.985 51.503 -5.120 1.00 83.06 63 ILE A O 1
ATOM 445 N N . SER A 1 70 ? -89.360 50.903 -6.556 1.00 72.41 64 SER A N 1
ATOM 446 C CA . SER A 1 70 ? -90.087 51.375 -7.733 1.00 78.56 64 SER A CA 1
ATOM 447 C C . SER A 1 70 ? -91.403 50.622 -7.888 1.00 83.29 64 SER A C 1
ATOM 448 O O . SER A 1 70 ? -92.415 51.195 -8.293 1.00 83.89 64 SER A O 1
ATOM 451 N N . ASN A 1 71 ? -91.382 49.334 -7.561 1.00 80.07 65 ASN A N 1
ATOM 452 C CA . ASN A 1 71 ? -92.592 48.525 -7.585 1.00 81.48 65 ASN A CA 1
ATOM 453 C C . ASN A 1 71 ? -93.524 48.896 -6.437 1.00 79.83 65 ASN A C 1
ATOM 454 O O . ASN A 1 71 ? -94.745 48.865 -6.584 1.00 80.68 65 ASN A O 1
ATOM 459 N N . VAL A 1 72 ? -92.939 49.253 -5.297 1.00 79.02 66 VAL A N 1
ATOM 460 C CA . VAL A 1 72 ? -93.711 49.685 -4.137 1.00 79.42 66 VAL A CA 1
ATOM 461 C C . VAL A 1 72 ? -94.454 50.979 -4.448 1.00 79.69 66 VAL A C 1
ATOM 462 O O . VAL A 1 72 ? -95.640 51.117 -4.143 1.00 84.11 66 VAL A O 1
ATOM 466 N N . ILE A 1 73 ? -93.746 51.921 -5.063 1.00 74.35 67 ILE A N 1
ATOM 467 C CA . ILE A 1 73 ? -94.336 53.183 -5.493 1.00 75.08 67 ILE A CA 1
ATOM 468 C C . ILE A 1 73 ? -95.441 52.930 -6.518 1.00 81.62 67 ILE A C 1
ATOM 469 O O . ILE A 1 73 ? -96.464 53.617 -6.531 1.00 86.14 67 ILE A O 1
ATOM 474 N N . ALA A 1 74 ? -95.234 51.924 -7.363 1.00 80.81 68 ALA A N 1
ATOM 475 C CA . ALA A 1 74 ? -96.235 51.522 -8.346 1.00 88.71 68 ALA A CA 1
ATOM 476 C C . ALA A 1 74 ? -97.486 50.982 -7.659 1.00 89.86 68 ALA A C 1
ATOM 477 O O . ALA A 1 74 ? -98.608 51.289 -8.064 1.00 91.60 68 ALA A O 1
ATOM 479 N N . TYR A 1 75 ? -97.284 50.175 -6.621 1.00 86.34 69 TYR A N 1
ATOM 480 C CA . TYR A 1 75 ? -98.389 49.633 -5.839 1.00 85.44 69 TYR A CA 1
ATOM 481 C C . TYR A 1 75 ? -99.188 50.756 -5.191 1.00 85.38 69 TYR A C 1
ATOM 482 O O . TYR A 1 75 ? -100.416 50.700 -5.122 1.00 87.75 69 TYR A O 1
ATOM 491 N N . GLY A 1 76 ? -98.479 51.776 -4.718 1.00 80.61 70 GLY A N 1
ATOM 492 C CA . GLY A 1 76 ? -99.112 52.932 -4.116 1.00 82.40 70 GLY A CA 1
ATOM 493 C C . GLY A 1 76 ? -99.935 53.710 -5.123 1.00 91.33 70 GLY A C 1
ATOM 494 O O . GLY A 1 76 ? -100.981 54.265 -4.787 1.00 98.69 70 GLY A O 1
ATOM 495 N N . ASN A 1 77 ? -99.463 53.743 -6.366 1.00 87.40 71 ASN A N 1
ATOM 496 C CA . ASN A 1 77 ? -100.161 54.454 -7.430 1.00 82.22 71 ASN A CA 1
ATOM 497 C C . ASN A 1 77 ? -101.481 53.788 -7.797 1.00 82.78 71 ASN A C 1
ATOM 498 O O . ASN A 1 77 ? -102.372 54.430 -8.352 1.00 83.79 71 ASN A O 1
ATOM 503 N N . ASN A 1 78 ? -101.601 52.500 -7.490 1.00 84.29 72 ASN A N 1
ATOM 504 C CA . ASN A 1 78 ? -102.862 51.793 -7.674 1.00 91.80 72 ASN A CA 1
ATOM 505 C C . ASN A 1 78 ? -103.939 52.372 -6.767 1.00 91.77 72 ASN A C 1
ATOM 506 O O . ASN A 1 78 ? -105.091 52.528 -7.172 1.00 90.65 72 ASN A O 1
ATOM 511 N N . GLY A 1 79 ? -103.552 52.693 -5.536 1.00 84.78 73 GLY A N 1
ATOM 512 C CA . GLY A 1 79 ? -104.453 53.325 -4.593 1.00 78.73 73 GLY A CA 1
ATOM 513 C C . GLY A 1 79 ? -104.771 54.746 -5.014 1.00 76.84 73 GLY A C 1
ATOM 514 O O . GLY A 1 79 ? -105.889 55.225 -4.825 1.00 73.78 73 GLY A O 1
ATOM 515 N N . VAL A 1 80 ? -103.781 55.419 -5.591 1.00 78.63 74 VAL A N 1
ATOM 516 C CA . VAL A 1 80 ? -103.962 56.780 -6.081 1.00 74.05 74 VAL A CA 1
ATOM 517 C C . VAL A 1 80 ? -104.901 56.790 -7.284 1.00 85.01 74 VAL A C 1
ATOM 518 O O . VAL A 1 80 ? -105.779 57.647 -7.391 1.00 87.35 74 VAL A O 1
ATOM 522 N N . ASP A 1 81 ? -104.711 55.828 -8.183 1.00 86.96 75 ASP A N 1
ATOM 523 C CA . ASP A 1 81 ? -105.580 55.678 -9.345 1.00 84.80 75 ASP A CA 1
ATOM 524 C C . ASP A 1 81 ? -107.010 55.363 -8.920 1.00 91.37 75 ASP A C 1
ATOM 525 O O . ASP A 1 81 ? -107.967 55.772 -9.575 1.00 97.60 75 ASP A O 1
ATOM 530 N N . PHE A 1 82 ? -107.146 54.630 -7.820 1.00 86.01 76 PHE A N 1
ATOM 531 C CA . PHE A 1 82 ? -108.457 54.271 -7.298 1.00 84.88 76 PHE A CA 1
ATOM 532 C C . PHE A 1 82 ? -109.176 55.483 -6.718 1.00 76.88 76 PHE A C 1
ATOM 533 O O . PHE A 1 82 ? -110.353 55.712 -6.995 1.00 78.16 76 PHE A O 1
ATOM 541 N N . LEU A 1 83 ? -108.457 56.258 -5.914 1.00 73.38 77 LEU A N 1
ATOM 542 C CA . LEU A 1 83 ? -109.055 57.366 -5.180 1.00 72.07 77 LEU A CA 1
ATOM 543 C C . LEU A 1 83 ? -109.367 58.567 -6.069 1.00 73.63 77 LEU A C 1
ATOM 544 O O . LEU A 1 83 ? -110.449 59.147 -5.978 1.00 75.38 77 LEU A O 1
ATOM 549 N N . PHE A 1 84 ? -108.422 58.938 -6.927 1.00 72.08 78 PHE A N 1
ATOM 550 C CA . PHE A 1 84 ? -108.563 60.154 -7.722 1.00 73.42 78 PHE A CA 1
ATOM 551 C C . PHE A 1 84 ? -108.903 59.874 -9.185 1.00 77.59 78 PHE A C 1
ATOM 552 O O . PHE A 1 84 ? -108.984 60.798 -9.997 1.00 75.81 78 PHE A O 1
ATOM 560 N N . GLY A 1 85 ? -109.105 58.601 -9.513 1.00 80.19 79 GLY A N 1
ATOM 561 C CA . GLY A 1 85 ? -109.582 58.211 -10.829 1.00 86.34 79 GLY A CA 1
ATOM 562 C C . GLY A 1 85 ? -108.714 58.623 -12.004 1.00 82.38 79 GLY A C 1
ATOM 563 O O . GLY A 1 85 ? -107.564 58.201 -12.121 1.00 80.59 79 GLY A O 1
ATOM 564 N N . GLY A 1 86 ? -109.276 59.454 -12.876 1.00 78.01 80 GLY A N 1
ATOM 565 C CA . GLY A 1 86 ? -108.617 59.834 -14.112 1.00 72.78 80 GLY A CA 1
ATOM 566 C C . GLY A 1 86 ? -107.919 61.179 -14.074 1.00 74.40 80 GLY A C 1
ATOM 567 O O . GLY A 1 86 ? -107.374 61.626 -15.082 1.00 85.04 80 GLY A O 1
ATOM 568 N N . LEU A 1 87 ? -107.929 61.830 -12.915 1.00 71.19 81 LEU A N 1
ATOM 569 C CA . LEU A 1 87 ? -107.214 63.092 -12.758 1.00 74.07 81 LEU A CA 1
ATOM 570 C C . LEU A 1 87 ? -105.717 62.835 -12.624 1.00 80.00 81 LEU A C 1
ATOM 571 O O . LEU A 1 87 ? -104.910 63.764 -12.625 1.00 86.79 81 LEU A O 1
ATOM 576 N N . VAL A 1 88 ? -105.358 61.561 -12.507 1.00 76.11 82 VAL A N 1
ATOM 577 C CA . VAL A 1 88 ? -103.964 61.145 -12.478 1.00 73.44 82 VAL A CA 1
ATOM 578 C C . VAL A 1 88 ? -103.669 60.217 -13.652 1.00 86.07 82 VAL A C 1
ATOM 579 O O . VAL A 1 88 ? -102.654 59.521 -13.666 1.00 92.39 82 VAL A O 1
ATOM 583 N N . SER A 1 89 ? -104.565 60.214 -14.635 1.00 89.14 83 SER A N 1
ATOM 584 C CA . SER A 1 89 ? -104.434 59.336 -15.794 1.00 87.82 83 SER A CA 1
ATOM 585 C C . SER A 1 89 ? -103.460 59.900 -16.821 1.00 93.48 83 SER A C 1
ATOM 586 O O . SER A 1 89 ? -102.851 60.948 -16.606 1.00 96.42 83 SER A O 1
ATOM 589 N N . GLU A 1 90 ? -103.323 59.198 -17.942 1.00 99.25 84 GLU A N 1
ATOM 590 C CA . GLU A 1 90 ? -102.376 59.583 -18.982 1.00 105.80 84 GLU A CA 1
ATOM 591 C C . GLU A 1 90 ? -102.875 60.753 -19.822 1.00 101.60 84 GLU A C 1
ATOM 592 O O . GLU A 1 90 ? -102.090 61.607 -20.237 1.00 96.33 84 GLU A O 1
ATOM 598 N N . LYS A 1 91 ? -104.181 60.796 -20.064 1.00 97.87 85 LYS A N 1
ATOM 599 C CA . LYS A 1 91 ? -104.761 61.821 -20.926 1.00 98.30 85 LYS A CA 1
ATOM 600 C C . LYS A 1 91 ? -104.762 63.205 -20.279 1.00 96.24 85 LYS A C 1
ATOM 601 O O . LYS A 1 91 ? -105.187 64.181 -20.895 1.00 94.38 85 LYS A O 1
ATOM 607 N N . MET A 1 92 ? -104.284 63.284 -19.041 1.00 95.93 86 MET A N 1
ATOM 608 C CA . MET A 1 92 ? -104.100 64.567 -18.374 1.00 92.65 86 MET A CA 1
ATOM 609 C C . MET A 1 92 ? -103.035 65.390 -19.091 1.00 84.94 86 MET A C 1
ATOM 610 O O . MET A 1 92 ? -103.107 66.618 -19.135 1.00 86.14 86 MET A O 1
ATOM 615 N N . PHE A 1 93 ? -102.047 64.700 -19.653 1.00 82.94 87 PHE A N 1
ATOM 616 C CA . PHE A 1 93 ? -100.974 65.356 -20.390 1.00 83.59 87 PHE A CA 1
ATOM 617 C C . PHE A 1 93 ? -101.410 65.679 -21.814 1.00 89.11 87 PHE A C 1
ATOM 618 O O . PHE A 1 93 ? -100.962 66.662 -22.402 1.00 97.43 87 PHE A O 1
ATOM 626 N N . GLU A 1 94 ? -102.286 64.846 -22.366 1.00 91.53 88 GLU A N 1
ATOM 627 C CA . GLU A 1 94 ? -102.809 65.074 -23.707 1.00 92.64 88 GLU A CA 1
ATOM 628 C C . GLU A 1 94 ? -103.759 66.267 -23.721 1.00 93.03 88 GLU A C 1
ATOM 629 O O . GLU A 1 94 ? -104.064 66.818 -24.778 1.00 98.95 88 GLU A O 1
ATOM 631 N N . VAL A 1 95 ? -104.221 66.662 -22.538 1.00 88.23 89 VAL A N 1
ATOM 632 C CA . VAL A 1 95 ? -105.148 67.780 -22.409 1.00 85.82 89 VAL A CA 1
ATOM 633 C C . VAL A 1 95 ? -104.466 69.030 -21.860 1.00 80.21 89 VAL A C 1
ATOM 634 O O . VAL A 1 95 ? -104.508 70.092 -22.482 1.00 83.84 89 VAL A O 1
ATOM 638 N N . PHE A 1 96 ? -103.836 68.900 -20.697 1.00 80.57 90 PHE A N 1
ATOM 639 C CA . PHE A 1 96 ? -103.258 70.050 -20.007 1.00 82.69 90 PHE A CA 1
ATOM 640 C C . PHE A 1 96 ? -101.782 70.262 -20.334 1.00 85.00 90 PHE A C 1
ATOM 641 O O . PHE A 1 96 ? -101.223 71.320 -20.043 1.00 83.13 90 PHE A O 1
ATOM 649 N N . GLY A 1 97 ? -101.155 69.258 -20.936 1.00 85.44 91 GLY A N 1
ATOM 650 C CA . GLY A 1 97 ? -99.743 69.339 -21.263 1.00 83.99 91 GLY A CA 1
ATOM 651 C C . GLY A 1 97 ? -98.872 69.048 -20.058 1.00 81.40 91 GLY A C 1
ATOM 652 O O . GLY A 1 97 ? -99.018 68.009 -19.414 1.00 82.53 91 GLY A O 1
ATOM 653 N N . GLY A 1 98 ? -97.965 69.969 -19.752 1.00 89.03 92 GLY A N 1
ATOM 654 C CA . GLY A 1 98 ? -97.090 69.822 -18.603 1.00 86.82 92 GLY A CA 1
ATOM 655 C C . GLY A 1 98 ? -97.843 69.963 -17.296 1.00 78.01 92 GLY A C 1
ATOM 656 O O . GLY A 1 98 ? -97.418 69.447 -16.262 1.00 72.66 92 GLY A O 1
ATOM 657 N N . GLY A 1 99 ? -98.973 70.663 -17.346 1.00 84.86 93 GLY A N 1
ATOM 658 C CA . GLY A 1 99 ? -99.797 70.880 -16.171 1.00 86.07 93 GLY A CA 1
ATOM 659 C C . GLY A 1 99 ? -100.634 69.669 -15.805 1.00 84.55 93 GLY A C 1
ATOM 660 O O . GLY A 1 99 ? -101.350 69.680 -14.804 1.00 81.32 93 GLY A O 1
ATOM 661 N N . GLY A 1 100 ? -100.544 68.621 -16.618 1.00 86.21 94 GLY A N 1
ATOM 662 C CA . GLY A 1 100 ? -101.242 67.378 -16.344 1.00 87.54 94 GLY A CA 1
ATOM 663 C C . GLY A 1 100 ? -100.718 66.712 -15.087 1.00 86.90 94 GLY A C 1
ATOM 664 O O . GLY A 1 100 ? -101.382 65.861 -14.496 1.00 91.50 94 GLY A O 1
ATOM 665 N N . PHE A 1 101 ? -99.514 67.104 -14.682 1.00 81.27 95 PHE A N 1
ATOM 666 C CA . PHE A 1 101 ? -98.920 66.627 -13.441 1.00 80.59 95 PHE A CA 1
ATOM 667 C C . PHE A 1 101 ? -99.410 67.461 -12.261 1.00 84.64 95 PHE A C 1
ATOM 668 O O . PHE A 1 101 ? -98.914 68.562 -12.023 1.00 81.34 95 PHE A O 1
ATOM 676 N N . VAL A 1 102 ? -100.388 66.936 -11.531 1.00 83.62 96 VAL A N 1
ATOM 677 C CA . VAL A 1 102 ? -100.933 67.629 -10.368 1.00 77.58 96 VAL A CA 1
ATOM 678 C C . VAL A 1 102 ? -100.216 67.194 -9.094 1.00 77.54 96 VAL A C 1
ATOM 679 O O . VAL A 1 102 ? -100.396 66.070 -8.626 1.00 76.67 96 VAL A O 1
ATOM 683 N N . PHE A 1 103 ? -99.412 68.097 -8.538 1.00 79.85 97 PHE A N 1
ATOM 684 C CA . PHE A 1 103 ? -98.569 67.798 -7.381 1.00 78.46 97 PHE A CA 1
ATOM 685 C C . PHE A 1 103 ? -99.356 67.236 -6.199 1.00 73.83 97 PHE A C 1
ATOM 686 O O . PHE A 1 103 ? -98.908 66.302 -5.535 1.00 76.95 97 PHE A O 1
ATOM 694 N N . ALA A 1 104 ? -100.528 67.807 -5.941 1.00 67.77 98 ALA A N 1
ATOM 695 C CA . ALA A 1 104 ? -101.348 67.394 -4.808 1.00 69.77 98 ALA A CA 1
ATOM 696 C C . ALA A 1 104 ? -101.892 65.980 -4.988 1.00 69.04 98 ALA A C 1
ATOM 697 O O . ALA A 1 104 ? -102.232 65.309 -4.015 1.00 70.38 98 ALA A O 1
ATOM 699 N N . LEU A 1 105 ? -101.970 65.533 -6.237 1.00 67.05 99 LEU A N 1
ATOM 700 C CA . LEU A 1 105 ? -102.541 64.227 -6.545 1.00 63.27 99 LEU A CA 1
ATOM 701 C C . LEU A 1 105 ? -101.469 63.201 -6.898 1.00 62.67 99 LEU A C 1
ATOM 702 O O . LEU A 1 105 ? -101.709 61.996 -6.832 1.00 63.66 99 LEU A O 1
ATOM 707 N N . ARG A 1 106 ? -100.287 63.681 -7.270 1.00 68.38 100 ARG A N 1
ATOM 708 C CA . ARG A 1 106 ? -99.196 62.801 -7.679 1.00 71.21 100 ARG A CA 1
ATOM 709 C C . ARG A 1 106 ? -98.225 62.506 -6.539 1.00 71.77 100 ARG A C 1
ATOM 710 O O . ARG A 1 106 ? -97.636 61.426 -6.478 1.00 68.54 100 ARG A O 1
ATOM 718 N N . VAL A 1 107 ? -98.060 63.467 -5.636 1.00 68.47 101 VAL A N 1
ATOM 719 C CA . VAL A 1 107 ? -97.024 63.378 -4.611 1.00 68.88 101 VAL A CA 1
ATOM 720 C C . VAL A 1 107 ? -97.573 63.091 -3.215 1.00 74.61 101 VAL A C 1
ATOM 721 O O . VAL A 1 107 ? -97.229 62.081 -2.604 1.00 79.41 101 VAL A O 1
ATOM 725 N N . LEU A 1 108 ? -98.422 63.985 -2.719 1.00 73.69 102 LEU A N 1
ATOM 726 C CA . LEU A 1 108 ? -98.960 63.888 -1.362 1.00 70.55 102 LEU A CA 1
ATOM 727 C C . LEU A 1 108 ? -99.618 62.540 -1.007 1.00 67.53 102 LEU A C 1
ATOM 728 O O . LEU A 1 108 ? -99.488 62.084 0.128 1.00 69.65 102 LEU A O 1
ATOM 733 N N . PRO A 1 109 ? -100.331 61.903 -1.957 1.00 69.81 103 PRO A N 1
ATOM 734 C CA . PRO A 1 109 ? -100.843 60.570 -1.610 1.00 74.04 103 PRO A CA 1
ATOM 735 C C . PRO A 1 109 ? -99.755 59.539 -1.294 1.00 70.27 103 PRO A C 1
ATOM 736 O O . PRO A 1 109 ? -100.027 58.586 -0.563 1.00 72.93 103 PRO A O 1
ATOM 740 N N . MET A 1 110 ? -98.552 59.721 -1.831 1.00 61.52 104 MET A N 1
ATOM 741 C CA . MET A 1 110 ? -97.455 58.797 -1.556 1.00 66.67 104 MET A CA 1
ATOM 742 C C . MET A 1 110 ? -97.034 58.879 -0.094 1.00 67.39 104 MET A C 1
ATOM 743 O O . MET A 1 110 ? -96.566 57.897 0.483 1.00 71.42 104 MET A O 1
ATOM 748 N N . ILE A 1 111 ? -97.199 60.058 0.496 1.00 62.52 105 ILE A N 1
ATOM 749 C CA . ILE A 1 111 ? -96.935 60.248 1.915 1.00 63.69 105 ILE A CA 1
ATOM 750 C C . ILE A 1 111 ? -97.907 59.406 2.735 1.00 63.53 105 ILE A C 1
ATOM 751 O O . ILE A 1 111 ? -97.529 58.807 3.740 1.00 66.52 105 ILE A O 1
ATOM 756 N N . VAL A 1 112 ? -99.157 59.356 2.284 1.00 68.22 106 VAL A N 1
ATOM 757 C CA . VAL A 1 112 ? -100.194 58.581 2.956 1.00 69.01 106 VAL A CA 1
ATOM 758 C C . VAL A 1 112 ? -99.889 57.086 2.934 1.00 71.86 106 VAL A C 1
ATOM 759 O O . VAL A 1 112 ? -99.916 56.422 3.971 1.00 72.31 106 VAL A O 1
ATOM 763 N N . PHE A 1 113 ? -99.596 56.567 1.745 1.00 65.87 107 PHE A N 1
ATOM 764 C CA . PHE A 1 113 ? -99.356 55.139 1.563 1.00 64.11 107 PHE A CA 1
ATOM 765 C C . PHE A 1 113 ? -98.137 54.644 2.334 1.00 70.09 107 PHE A C 1
ATOM 766 O O . PHE A 1 113 ? -98.199 53.617 3.011 1.00 73.72 107 PHE A O 1
ATOM 774 N N . PHE A 1 114 ? -97.032 55.373 2.229 1.00 69.09 108 PHE A N 1
ATOM 775 C CA . PHE A 1 114 ? -95.796 54.965 2.886 1.00 73.64 108 PHE A CA 1
ATOM 776 C C . PHE A 1 114 ? -95.876 55.121 4.401 1.00 72.88 108 PHE A C 1
ATOM 777 O O . PHE A 1 114 ? -95.218 54.389 5.136 1.00 80.59 108 PHE A O 1
ATOM 785 N N . SER A 1 115 ? -96.682 56.069 4.868 1.00 69.46 109 SER A N 1
ATOM 786 C CA . SER A 1 115 ? -96.889 56.232 6.302 1.00 71.05 109 SER A CA 1
ATOM 787 C C . SER A 1 115 ? -97.661 55.042 6.856 1.00 74.86 109 SER A C 1
ATOM 788 O O . SER A 1 115 ? -97.457 54.633 7.999 1.00 73.85 109 SER A O 1
ATOM 791 N N . SER A 1 116 ? -98.549 54.489 6.036 1.00 73.73 110 SER A N 1
ATOM 792 C CA . SER A 1 116 ? -99.308 53.307 6.420 1.00 73.24 110 SER A CA 1
ATOM 793 C C . SER A 1 116 ? -98.450 52.056 6.265 1.00 72.61 110 SER A C 1
ATOM 794 O O . SER A 1 116 ? -98.550 51.123 7.060 1.00 73.43 110 SER A O 1
ATOM 797 N N . LEU A 1 117 ? -97.604 52.050 5.239 1.00 67.80 111 LEU A N 1
ATOM 798 C CA . LEU A 1 117 ? -96.701 50.932 4.993 1.00 69.10 111 LEU A CA 1
ATOM 799 C C . LEU A 1 117 ? -95.687 50.781 6.120 1.00 69.90 111 LEU A C 1
ATOM 800 O O . LEU A 1 117 ? -95.474 49.681 6.630 1.00 74.97 111 LEU A O 1
ATOM 805 N N . MET A 1 118 ? -95.064 51.892 6.503 1.00 65.96 112 MET A N 1
ATOM 806 C CA . MET A 1 118 ? -94.102 51.894 7.599 1.00 68.36 112 MET A CA 1
ATOM 807 C C . MET A 1 118 ? -94.774 51.499 8.908 1.00 71.02 112 MET A C 1
ATOM 808 O O . MET A 1 118 ? -94.150 50.893 9.779 1.00 78.88 112 MET A O 1
ATOM 813 N N . ALA A 1 119 ? -96.050 51.846 9.037 1.00 63.80 113 ALA A N 1
ATOM 814 C CA . ALA A 1 119 ? -96.826 51.488 10.216 1.00 66.92 113 ALA A CA 1
ATOM 815 C C . ALA A 1 119 ? -96.994 49.976 10.306 1.00 73.90 113 ALA A C 1
ATOM 816 O O . ALA A 1 119 ? -97.009 49.408 11.398 1.00 76.72 113 ALA A O 1
ATOM 818 N N . VAL A 1 120 ? -97.120 49.331 9.150 1.00 70.58 114 VAL A N 1
ATOM 819 C CA . VAL A 1 120 ? -97.243 47.880 9.091 1.00 71.21 114 VAL A CA 1
ATOM 820 C C . VAL A 1 120 ? -95.898 47.224 9.385 1.00 73.60 114 VAL A C 1
ATOM 821 O O . VAL A 1 120 ? -95.823 46.238 10.119 1.00 78.46 114 VAL A O 1
ATOM 825 N N . LEU A 1 121 ? -94.836 47.789 8.820 1.00 72.22 115 LEU A N 1
ATOM 826 C CA . LEU A 1 121 ? -93.490 47.253 8.993 1.00 76.93 115 LEU A CA 1
ATOM 827 C C . LEU A 1 121 ? -93.017 47.362 10.442 1.00 76.49 115 LEU A C 1
ATOM 828 O O . LEU A 1 121 ? -92.291 46.496 10.931 1.00 81.78 115 LEU A O 1
ATOM 833 N N . TYR A 1 122 ? -93.427 48.426 11.125 1.00 71.74 116 TYR A N 1
ATOM 834 C CA . TYR A 1 122 ? -93.138 48.572 12.547 1.00 75.77 116 TYR A CA 1
ATOM 835 C C . TYR A 1 122 ? -93.971 47.588 13.362 1.00 78.04 116 TYR A C 1
ATOM 836 O O . TYR A 1 122 ? -93.576 47.175 14.452 1.00 76.74 116 TYR A O 1
ATOM 845 N N . TYR A 1 123 ? -95.127 47.216 12.820 1.00 81.07 117 TYR A N 1
ATOM 846 C CA . TYR A 1 123 ? -96.050 46.322 13.507 1.00 82.47 117 TYR A CA 1
ATOM 847 C C . TYR A 1 123 ? -95.597 44.868 13.423 1.00 83.28 117 TYR A C 1
ATOM 848 O O . TYR A 1 123 ? -95.666 44.131 14.406 1.00 88.10 117 TYR A O 1
ATOM 857 N N . ILE A 1 124 ? -95.136 44.460 12.244 1.00 82.23 118 ILE A N 1
ATOM 858 C CA . ILE A 1 124 ? -94.642 43.102 12.045 1.00 83.00 118 ILE A CA 1
ATOM 859 C C . ILE A 1 124 ? -93.357 42.880 12.842 1.00 85.03 118 ILE A C 1
ATOM 860 O O . ILE A 1 124 ? -93.123 41.795 13.377 1.00 92.32 118 ILE A O 1
ATOM 865 N N . GLY A 1 125 ? -92.537 43.923 12.928 1.00 79.39 119 GLY A N 1
ATOM 866 C CA . GLY A 1 125 ? -91.292 43.864 13.672 1.00 73.08 119 GLY A CA 1
ATOM 867 C C . GLY A 1 125 ? -90.082 43.950 12.763 1.00 77.77 119 GLY A C 1
ATOM 868 O O . GLY A 1 125 ? -88.947 43.747 13.196 1.00 78.61 119 GLY A O 1
ATOM 869 N N . VAL A 1 126 ? -90.331 44.258 11.495 1.00 78.02 120 VAL A N 1
ATOM 870 C CA . VAL A 1 126 ? -89.277 44.319 10.491 1.00 74.69 120 VAL A CA 1
ATOM 871 C C . VAL A 1 126 ? -88.334 45.498 10.714 1.00 76.68 120 VAL A C 1
ATOM 872 O O . VAL A 1 126 ? -87.116 45.328 10.756 1.00 75.87 120 VAL A O 1
ATOM 876 N N . MET A 1 127 ? -88.904 46.689 10.861 1.00 78.30 121 MET A N 1
ATOM 877 C CA . MET A 1 127 ? -88.111 47.910 10.953 1.00 79.67 121 MET A CA 1
ATOM 878 C C . MET A 1 127 ? -87.304 48.006 12.244 1.00 78.15 121 MET A C 1
ATOM 879 O O . MET A 1 127 ? -86.206 48.561 12.248 1.00 78.49 121 MET A O 1
ATOM 884 N N . GLN A 1 128 ? -87.842 47.466 13.332 1.00 76.79 122 GLN A N 1
ATOM 885 C CA . GLN A 1 128 ? -87.112 47.426 14.595 1.00 80.39 122 GLN A CA 1
ATOM 886 C C . GLN A 1 128 ? -85.836 46.605 14.446 1.00 82.78 122 GLN A C 1
ATOM 887 O O . GLN A 1 128 ? -84.816 46.908 15.063 1.00 83.47 122 GLN A O 1
ATOM 893 N N . LEU A 1 129 ? -85.903 45.568 13.617 1.00 83.71 123 LEU A N 1
ATOM 894 C CA . LEU A 1 129 ? -84.766 44.684 13.390 1.00 83.94 123 LEU A CA 1
ATOM 895 C C . LEU A 1 129 ? -83.691 45.374 12.553 1.00 80.06 123 LEU A C 1
ATOM 896 O O . LEU A 1 129 ? -82.512 45.344 12.905 1.00 81.28 123 LEU A O 1
ATOM 901 N N . LEU A 1 130 ? -84.106 45.988 11.448 1.00 79.67 124 LEU A N 1
ATOM 902 C CA . LEU A 1 130 ? -83.186 46.705 10.569 1.00 74.56 124 LEU A CA 1
ATOM 903 C C . LEU A 1 130 ? -82.451 47.806 11.322 1.00 75.52 124 LEU A C 1
ATOM 904 O O . LEU A 1 130 ? -81.241 47.975 11.170 1.00 75.55 124 LEU A O 1
ATOM 909 N N . ILE A 1 131 ? -83.193 48.550 12.136 1.00 73.26 125 ILE A N 1
ATOM 910 C CA . ILE A 1 131 ? -82.620 49.605 12.960 1.00 75.93 125 ILE A CA 1
ATOM 911 C C . ILE A 1 131 ? -81.663 49.018 13.995 1.00 82.59 125 ILE A C 1
ATOM 912 O O . ILE A 1 131 ? -80.585 49.564 14.238 1.00 83.40 125 ILE A O 1
ATOM 917 N N . LYS A 1 132 ? -82.056 47.896 14.590 1.00 81.66 126 LYS A N 1
ATOM 918 C CA . LYS A 1 132 ? -81.220 47.220 15.577 1.00 82.44 126 LYS A CA 1
ATOM 919 C C . LYS A 1 132 ? -79.915 46.731 14.955 1.00 82.86 126 LYS A C 1
ATOM 920 O O . LYS A 1 132 ? -78.867 46.751 15.599 1.00 86.25 126 LYS A O 1
ATOM 922 N N . VAL A 1 133 ? -79.982 46.298 13.699 1.00 80.27 127 VAL A N 1
ATOM 923 C CA . VAL A 1 133 ? -78.798 45.814 12.997 1.00 76.06 127 VAL A CA 1
ATOM 924 C C . VAL A 1 133 ? -77.877 46.964 12.602 1.00 82.76 127 VAL A C 1
ATOM 925 O O . VAL A 1 133 ? -76.702 46.983 12.972 1.00 91.05 127 VAL A O 1
ATOM 929 N N . ILE A 1 134 ? -78.416 47.920 11.851 1.00 79.23 128 ILE A N 1
ATOM 930 C CA . ILE A 1 134 ? -77.640 49.063 11.382 1.00 79.66 128 ILE A CA 1
ATOM 931 C C . ILE A 1 134 ? -77.172 49.928 12.549 1.00 83.62 128 ILE A C 1
ATOM 932 O O . ILE A 1 134 ? -76.031 50.393 12.568 1.00 84.72 128 ILE A O 1
ATOM 937 N N . GLY A 1 135 ? -78.054 50.133 13.521 1.00 78.87 129 GLY A N 1
ATOM 938 C CA . GLY A 1 135 ? -77.712 50.891 14.711 1.00 80.92 129 GLY A CA 1
ATOM 939 C C . GLY A 1 135 ? -76.597 50.226 15.492 1.00 83.31 129 GLY A C 1
ATOM 940 O O . GLY A 1 135 ? -75.704 50.895 16.010 1.00 84.92 129 GLY A O 1
ATOM 941 N N . GLY A 1 136 ? -76.647 48.900 15.571 1.00 85.43 130 GLY A N 1
ATOM 942 C CA . GLY A 1 136 ? -75.616 48.138 16.251 1.00 89.35 130 GLY A CA 1
ATOM 943 C C . GLY A 1 136 ? -74.286 48.201 15.526 1.00 88.16 130 GLY A C 1
ATOM 944 O O . GLY A 1 136 ? -73.226 48.192 16.151 1.00 92.47 130 GLY A O 1
ATOM 945 N N . PHE A 1 137 ? -74.344 48.265 14.199 1.00 83.69 131 PHE A N 1
ATOM 946 C CA . PHE A 1 137 ? -73.140 48.372 13.384 1.00 85.94 131 PHE A CA 1
ATOM 947 C C . PHE A 1 137 ? -72.447 49.709 13.613 1.00 86.71 131 PHE A C 1
ATOM 948 O O . PHE A 1 137 ? -71.220 49.799 13.569 1.00 90.11 131 PHE A O 1
ATOM 956 N N . LEU A 1 138 ? -73.240 50.747 13.857 1.00 84.78 132 LEU A N 1
ATOM 957 C CA . LEU A 1 138 ? -72.703 52.092 14.012 1.00 83.44 132 LEU A CA 1
ATOM 958 C C . LEU A 1 138 ? -72.121 52.323 15.401 1.00 88.31 132 LEU A C 1
ATOM 959 O O . LEU A 1 138 ? -71.196 53.114 15.564 1.00 94.07 132 LEU A O 1
ATOM 964 N N . GLN A 1 139 ? -72.658 51.637 16.404 1.00 85.70 133 GLN A N 1
ATOM 965 C CA . GLN A 1 139 ? -72.141 51.785 17.759 1.00 87.24 133 GLN A CA 1
ATOM 966 C C . GLN A 1 139 ? -70.886 50.941 17.945 1.00 88.59 133 GLN A C 1
ATOM 967 O O . GLN A 1 139 ? -70.106 51.168 18.870 1.00 91.63 133 GLN A O 1
ATOM 973 N N . LYS A 1 140 ? -70.695 49.971 17.059 1.00 86.82 134 LYS A N 1
ATOM 974 C CA . LYS A 1 140 ? -69.523 49.105 17.114 1.00 89.81 134 LYS A CA 1
ATOM 975 C C . LYS A 1 140 ? -68.326 49.753 16.428 1.00 87.98 134 LYS A C 1
ATOM 976 O O . LYS A 1 140 ? -67.201 49.679 16.921 1.00 92.88 134 LYS A O 1
ATOM 978 N N . MET A 1 141 ? -68.576 50.393 15.291 1.00 82.53 135 MET A N 1
ATOM 979 C CA . MET A 1 141 ? -67.506 50.980 14.493 1.00 80.00 135 MET A CA 1
ATOM 980 C C . MET A 1 141 ? -67.166 52.404 14.925 1.00 87.84 135 MET A C 1
ATOM 981 O O . MET A 1 141 ? -65.994 52.778 14.979 1.00 98.88 135 MET A O 1
ATOM 986 N N . LEU A 1 142 ? -68.190 53.195 15.233 1.00 86.30 136 LEU A N 1
ATOM 987 C CA . LEU A 1 142 ? -67.996 54.607 15.554 1.00 91.72 136 LEU A CA 1
ATOM 988 C C . LEU A 1 142 ? -67.818 54.847 17.049 1.00 89.36 136 LEU A C 1
ATOM 989 O O . LEU A 1 142 ? -67.288 55.880 17.461 1.00 88.05 136 LEU A O 1
ATOM 994 N N . GLY A 1 143 ? -68.270 53.895 17.857 1.00 87.24 137 GLY A N 1
ATOM 995 C CA . GLY A 1 143 ? -68.160 54.011 19.299 1.00 90.65 137 GLY A CA 1
ATOM 996 C C . GLY A 1 143 ? -69.206 54.935 19.892 1.00 92.61 137 GLY A C 1
ATOM 997 O O . GLY A 1 143 ? -69.129 55.299 21.065 1.00 96.29 137 GLY A O 1
ATOM 998 N N . THR A 1 144 ? -70.184 55.320 19.078 1.00 92.48 138 THR A N 1
ATOM 999 C CA . THR A 1 144 ? -71.281 56.161 19.543 1.00 88.28 138 THR A CA 1
ATOM 1000 C C . THR A 1 144 ? -72.211 55.362 20.450 1.00 86.72 138 THR A C 1
ATOM 1001 O O . THR A 1 144 ? -72.213 54.131 20.412 1.00 90.63 138 THR A O 1
ATOM 1005 N N . SER A 1 145 ? -73.000 56.060 21.262 1.00 78.77 139 SER A N 1
ATOM 1006 C CA . SER A 1 145 ? -73.892 55.398 22.210 1.00 80.76 139 SER A CA 1
ATOM 1007 C C . SER A 1 145 ? -74.989 54.627 21.484 1.00 78.27 139 SER A C 1
ATOM 1008 O O . SER A 1 145 ? -75.184 54.794 20.280 1.00 83.07 139 SER A O 1
ATOM 1011 N N . LYS A 1 146 ? -75.702 53.785 22.224 1.00 78.16 140 LYS A N 1
ATOM 1012 C CA . LYS A 1 146 ? -76.737 52.937 21.643 1.00 79.54 140 LYS A CA 1
ATOM 1013 C C . LYS A 1 146 ? -77.918 53.752 21.125 1.00 82.90 140 LYS A C 1
ATOM 1014 O O . LYS A 1 146 ? -78.443 53.481 20.045 1.00 84.47 140 LYS A O 1
ATOM 1020 N N . ALA A 1 147 ? -78.323 54.754 21.898 1.00 80.67 141 ALA A N 1
ATOM 1021 C CA . ALA A 1 147 ? -79.490 55.567 21.568 1.00 73.22 141 ALA A CA 1
ATOM 1022 C C . ALA A 1 147 ? -79.309 56.348 20.269 1.00 78.08 141 ALA A C 1
ATOM 1023 O O . ALA A 1 147 ? -80.145 56.267 19.368 1.00 80.65 141 ALA A O 1
ATOM 1025 N N . GLU A 1 148 ? -78.218 57.103 20.179 1.00 77.26 142 GLU A N 1
ATOM 1026 C CA . GLU A 1 148 ? -77.963 57.942 19.011 1.00 74.46 142 GLU A CA 1
ATOM 1027 C C . GLU A 1 148 ? -77.669 57.104 17.771 1.00 75.83 142 GLU A C 1
ATOM 1028 O O . GLU A 1 148 ? -77.789 57.584 16.644 1.00 76.90 142 GLU A O 1
ATOM 1034 N N . SER A 1 149 ? -77.285 55.850 17.986 1.00 73.40 143 SER A N 1
ATOM 1035 C CA . SER A 1 149 ? -77.037 54.930 16.884 1.00 72.20 143 SER A CA 1
ATOM 1036 C C . SER A 1 149 ? -78.351 54.429 16.298 1.00 74.59 143 SER A C 1
ATOM 1037 O O . SER A 1 149 ? -78.509 54.360 15.079 1.00 80.09 143 SER A O 1
ATOM 1040 N N . MET A 1 150 ? -79.289 54.080 17.173 1.00 74.53 144 MET A N 1
ATOM 1041 C CA . MET A 1 150 ? -80.614 53.647 16.748 1.00 73.28 144 MET A CA 1
ATOM 1042 C C . MET A 1 150 ? -81.340 54.775 16.024 1.00 76.28 144 MET A C 1
ATOM 1043 O O . MET A 1 150 ? -81.991 54.552 15.004 1.00 78.21 144 MET A O 1
ATOM 1048 N N . SER A 1 151 ? -81.218 55.986 16.560 1.00 74.25 145 SER A N 1
ATOM 1049 C CA . SER A 1 151 ? -81.861 57.162 15.981 1.00 72.25 145 SER A CA 1
ATOM 1050 C C . SER A 1 151 ? -81.334 57.463 14.582 1.00 73.76 145 SER A C 1
ATOM 1051 O O . SER A 1 151 ? -82.110 57.714 13.659 1.00 74.61 145 SER A O 1
ATOM 1054 N N . ALA A 1 152 ? -80.014 57.438 14.434 1.00 73.77 146 ALA A N 1
ATOM 1055 C CA . ALA A 1 152 ? -79.380 57.697 13.148 1.00 77.54 146 ALA A CA 1
ATOM 1056 C C . ALA A 1 152 ? -79.766 56.634 12.127 1.00 75.07 146 ALA A C 1
ATOM 1057 O O . ALA A 1 152 ? -80.025 56.941 10.963 1.00 78.53 146 ALA A O 1
ATOM 1059 N N . ALA A 1 153 ? -79.808 55.383 12.574 1.00 68.13 147 ALA A N 1
ATOM 1060 C CA . ALA A 1 153 ? -80.178 54.271 11.707 1.00 68.99 147 ALA A CA 1
ATOM 1061 C C . ALA A 1 153 ? -81.661 54.319 11.353 1.00 70.42 147 ALA A C 1
ATOM 1062 O O . ALA A 1 153 ? -82.060 53.906 10.264 1.00 77.71 147 ALA A O 1
ATOM 1064 N N . ALA A 1 154 ? -82.472 54.822 12.278 1.00 69.08 148 ALA A N 1
ATOM 1065 C CA . ALA A 1 154 ? -83.909 54.933 12.057 1.00 70.19 148 ALA A CA 1
ATOM 1066 C C . ALA A 1 154 ? -84.220 56.017 11.035 1.00 73.82 148 ALA A C 1
ATOM 1067 O O . ALA A 1 154 ? -85.103 55.854 10.193 1.00 78.93 148 ALA A O 1
ATOM 1069 N N . ASN A 1 155 ? -83.479 57.119 11.110 1.00 72.53 149 ASN A N 1
ATOM 1070 C CA . ASN A 1 155 ? -83.703 58.270 10.240 1.00 71.64 149 ASN A CA 1
ATOM 1071 C C . ASN A 1 155 ? -83.541 57.958 8.754 1.00 77.98 149 ASN A C 1
ATOM 1072 O O . ASN A 1 155 ? -83.972 58.733 7.901 1.00 77.01 149 ASN A O 1
ATOM 1077 N N . ILE A 1 156 ? -82.916 56.826 8.451 1.00 72.45 150 ILE A N 1
ATOM 1078 C CA . ILE A 1 156 ? -82.781 56.370 7.074 1.00 68.55 150 ILE A CA 1
ATOM 1079 C C . ILE A 1 156 ? -84.149 56.113 6.450 1.00 78.08 150 ILE A C 1
ATOM 1080 O O . ILE A 1 156 ? -84.389 56.452 5.290 1.00 82.09 150 ILE A O 1
ATOM 1085 N N . PHE A 1 157 ? -85.049 55.528 7.234 1.00 75.76 151 PHE A N 1
ATOM 1086 C CA . PHE A 1 157 ? -86.349 55.105 6.724 1.00 75.56 151 PHE A CA 1
ATOM 1087 C C . PHE A 1 157 ? -87.484 56.063 7.100 1.00 75.87 151 PHE A C 1
ATOM 1088 O O . PHE A 1 157 ? -88.342 56.364 6.271 1.00 81.19 151 PHE A O 1
ATOM 1096 N N . VAL A 1 158 ? -87.486 56.537 8.343 1.00 70.65 152 VAL A N 1
ATOM 1097 C CA . VAL A 1 158 ? -88.581 57.368 8.844 1.00 70.91 152 VAL A CA 1
ATOM 1098 C C . VAL A 1 158 ? -88.193 58.830 9.033 1.00 72.28 152 VAL A C 1
ATOM 1099 O O . VAL A 1 158 ? -87.053 59.217 8.791 1.00 68.30 152 VAL A O 1
ATOM 1103 N N . GLY A 1 159 ? -89.151 59.635 9.483 1.00 76.31 153 GLY A N 1
ATOM 1104 C CA . GLY A 1 159 ? -88.938 61.061 9.650 1.00 75.91 153 GLY A CA 1
ATOM 1105 C C . GLY A 1 159 ? -88.097 61.423 10.857 1.00 71.10 153 GLY A C 1
ATOM 1106 O O . GLY A 1 159 ? -87.757 60.569 11.673 1.00 73.84 153 GLY A O 1
ATOM 1107 N N . GLN A 1 160 ? -87.778 62.707 10.975 1.00 67.65 154 GLN A N 1
ATOM 1108 C CA . GLN A 1 160 ? -86.906 63.199 12.036 1.00 69.98 154 GLN A CA 1
ATOM 1109 C C . GLN A 1 160 ? -87.585 63.203 13.403 1.00 72.50 154 GLN A C 1
ATOM 1110 O O . GLN A 1 160 ? -86.915 63.211 14.434 1.00 76.67 154 GLN A O 1
ATOM 1116 N N . THR A 1 161 ? -88.913 63.202 13.408 1.00 65.35 155 THR A N 1
ATOM 1117 C CA . THR A 1 161 ? -89.669 63.203 14.654 1.00 64.84 155 THR A CA 1
ATOM 1118 C C . THR A 1 161 ? -90.107 61.788 15.020 1.00 74.92 155 THR A C 1
ATOM 1119 O O . THR A 1 161 ? -90.339 61.478 16.189 1.00 84.32 155 THR A O 1
ATOM 1123 N N . GLU A 1 162 ? -90.209 60.930 14.011 1.00 75.40 156 GLU A N 1
ATOM 1124 C CA . GLU A 1 162 ? -90.643 59.555 14.218 1.00 70.55 156 GLU A CA 1
ATOM 1125 C C . GLU A 1 162 ? -89.472 58.649 14.582 1.00 72.29 156 GLU A C 1
ATOM 1126 O O . GLU A 1 162 ? -89.649 57.634 15.255 1.00 81.93 156 GLU A O 1
ATOM 1132 N N . ALA A 1 163 ? -88.278 59.021 14.135 1.00 66.13 157 ALA A N 1
ATOM 1133 C CA . ALA A 1 163 ? -87.081 58.218 14.375 1.00 72.42 157 ALA A CA 1
ATOM 1134 C C . ALA A 1 163 ? -86.688 58.093 15.854 1.00 73.56 157 ALA A C 1
ATOM 1135 O O . ALA A 1 163 ? -86.386 56.992 16.311 1.00 80.25 157 ALA A O 1
ATOM 1137 N N . PRO A 1 164 ? -86.683 59.207 16.613 1.00 69.10 158 PRO A N 1
ATOM 1138 C CA . PRO A 1 164 ? -86.226 59.051 17.999 1.00 70.10 158 PRO A CA 1
ATOM 1139 C C . PRO A 1 164 ? -87.244 58.367 18.915 1.00 72.48 158 PRO A C 1
ATOM 1140 O O . PRO A 1 164 ? -86.990 58.242 20.112 1.00 77.77 158 PRO A O 1
ATOM 1144 N N . LEU A 1 165 ? -88.372 57.932 18.361 1.00 72.98 159 LEU A N 1
ATOM 1145 C CA . LEU A 1 165 ? -89.412 57.278 19.150 1.00 75.41 159 LEU A CA 1
ATOM 1146 C C . LEU A 1 165 ? -88.975 55.906 19.656 1.00 76.19 159 LEU A C 1
ATOM 1147 O O . LEU A 1 165 ? -89.531 55.390 20.625 1.00 81.33 159 LEU A O 1
ATOM 1152 N N . VAL A 1 166 ? -87.981 55.317 18.998 1.00 74.28 160 VAL A N 1
ATOM 1153 C CA . VAL A 1 166 ? -87.466 54.016 19.407 1.00 77.08 160 VAL A CA 1
ATOM 1154 C C . VAL A 1 166 ? -86.481 54.151 20.564 1.00 73.98 160 VAL A C 1
ATOM 1155 O O . VAL A 1 166 ? -86.146 53.168 21.223 1.00 76.54 160 VAL A O 1
ATOM 1159 N N . VAL A 1 167 ? -86.021 55.374 20.807 1.00 74.93 161 VAL A N 1
ATOM 1160 C CA . VAL A 1 167 ? -85.080 55.634 21.890 1.00 74.72 161 VAL A CA 1
ATOM 1161 C C . VAL A 1 167 ? -85.596 56.713 22.833 1.00 76.14 161 VAL A C 1
ATOM 1162 O O . VAL A 1 167 ? -84.818 57.346 23.547 1.00 79.62 161 VAL A O 1
ATOM 1166 N N . ARG A 1 168 ? -86.911 56.907 22.847 1.00 75.80 162 ARG A N 1
ATOM 1167 C CA . ARG A 1 168 ? -87.515 57.968 23.651 1.00 77.68 162 ARG A CA 1
ATOM 1168 C C . ARG A 1 168 ? -87.323 57.842 25.175 1.00 84.10 162 ARG A C 1
ATOM 1169 O O . ARG A 1 168 ? -87.388 58.854 25.873 1.00 87.05 162 ARG A O 1
ATOM 1177 N N . PRO A 1 169 ? -87.087 56.625 25.710 1.00 82.92 163 PRO A N 1
ATOM 1178 C CA . PRO A 1 169 ? -86.763 56.703 27.139 1.00 79.82 163 PRO A CA 1
ATOM 1179 C C . PRO A 1 169 ? -85.333 57.178 27.401 1.00 76.86 163 PRO A C 1
ATOM 1180 O O . PRO A 1 169 ? -85.009 57.523 28.537 1.00 83.84 163 PRO A O 1
ATOM 1184 N N . TYR A 1 170 ? -84.497 57.196 26.368 1.00 73.27 164 TYR A N 1
ATOM 1185 C CA . TYR A 1 170 ? -83.115 57.648 26.511 1.00 74.73 164 TYR A CA 1
ATOM 1186 C C . TYR A 1 170 ? -82.989 59.161 26.343 1.00 78.95 164 TYR A C 1
ATOM 1187 O O . TYR A 1 170 ? -82.098 59.786 26.920 1.00 81.13 164 TYR A O 1
ATOM 1196 N N . ILE A 1 171 ? -83.887 59.739 25.550 1.00 76.47 165 ILE A N 1
ATOM 1197 C CA . ILE A 1 171 ? -83.809 61.148 25.167 1.00 72.84 165 ILE A CA 1
ATOM 1198 C C . ILE A 1 171 ? -83.861 62.100 26.359 1.00 75.04 165 ILE A C 1
ATOM 1199 O O . ILE A 1 171 ? -83.187 63.131 26.369 1.00 77.44 165 ILE A O 1
ATOM 1204 N N . ARG A 1 172 ? -84.656 61.744 27.362 1.00 76.42 166 ARG A N 1
ATOM 1205 C CA . ARG A 1 172 ? -84.855 62.596 28.529 1.00 79.06 166 ARG A CA 1
ATOM 1206 C C . ARG A 1 172 ? -83.558 62.988 29.231 1.00 82.15 166 ARG A C 1
ATOM 1207 O O . ARG A 1 172 ? -83.406 64.126 29.674 1.00 82.61 166 ARG A O 1
ATOM 1215 N N . ARG A 1 173 ? -82.623 62.048 29.328 1.00 87.03 167 ARG A N 1
ATOM 1216 C CA . ARG A 1 173 ? -81.413 62.273 30.110 1.00 95.19 167 ARG A CA 1
ATOM 1217 C C . ARG A 1 173 ? -80.125 62.137 29.304 1.00 93.77 167 ARG A C 1
ATOM 1218 O O . ARG A 1 173 ? -79.039 62.066 29.881 1.00 102.42 167 ARG A O 1
ATOM 1226 N N . MET A 1 174 ? -80.237 62.104 27.980 1.00 88.50 168 MET A N 1
ATOM 1227 C CA . MET A 1 174 ? -79.048 62.011 27.139 1.00 91.98 168 MET A CA 1
ATOM 1228 C C . MET A 1 174 ? -78.291 63.336 27.131 1.00 85.09 168 MET A C 1
ATOM 1229 O O . MET A 1 174 ? -78.878 64.398 27.337 1.00 76.84 168 MET A O 1
ATOM 1234 N N . THR A 1 175 ? -76.985 63.264 26.894 1.00 86.27 169 THR A N 1
ATOM 1235 C CA . THR A 1 175 ? -76.134 64.449 26.906 1.00 89.75 169 THR A CA 1
ATOM 1236 C C . THR A 1 175 ? -76.403 65.340 25.699 1.00 88.21 169 THR A C 1
ATOM 1237 O O . THR A 1 175 ? -77.177 64.979 24.814 1.00 92.02 169 THR A O 1
ATOM 1241 N N . GLU A 1 176 ? -75.760 66.504 25.669 1.00 87.67 170 GLU A N 1
ATOM 1242 C CA . GLU A 1 176 ? -75.928 67.439 24.561 1.00 87.38 170 GLU A CA 1
ATOM 1243 C C . GLU A 1 176 ? -75.426 66.846 23.251 1.00 83.80 170 GLU A C 1
ATOM 1244 O O . GLU A 1 176 ? -76.074 66.983 22.214 1.00 86.91 170 GLU A O 1
ATOM 1250 N N . SER A 1 177 ? -74.273 66.186 23.307 1.00 78.20 171 SER A N 1
ATOM 1251 C CA . SER A 1 177 ? -73.673 65.584 22.122 1.00 80.51 171 SER A CA 1
ATOM 1252 C C . SER A 1 177 ? -74.576 64.507 21.529 1.00 80.77 171 SER A C 1
ATOM 1253 O O . SER A 1 177 ? -74.668 64.366 20.310 1.00 85.65 171 SER A O 1
ATOM 1256 N N . GLU A 1 178 ? -75.241 63.751 22.397 1.00 76.66 172 GLU A N 1
ATOM 1257 C CA . GLU A 1 178 ? -76.204 62.752 21.951 1.00 77.85 172 GLU A CA 1
ATOM 1258 C C . GLU A 1 178 ? -77.465 63.432 21.439 1.00 75.60 172 GLU A C 1
ATOM 1259 O O . GLU A 1 178 ? -78.024 63.037 20.416 1.00 75.66 172 GLU A O 1
ATOM 1265 N N . LEU A 1 179 ? -77.906 64.455 22.165 1.00 76.13 173 LEU A N 1
ATOM 1266 C CA . LEU A 1 179 ? -79.067 65.244 21.773 1.00 74.38 173 LEU A CA 1
ATOM 1267 C C . LEU A 1 179 ? -78.828 65.906 20.423 1.00 76.73 173 LEU A C 1
ATOM 1268 O O . LEU A 1 179 ? -79.718 65.949 19.573 1.00 74.29 173 LEU A O 1
ATOM 1273 N N . PHE A 1 180 ? -77.615 66.414 20.234 1.00 74.55 174 PHE A N 1
ATOM 1274 C CA . PHE A 1 180 ? -77.238 67.067 18.989 1.00 72.17 174 PHE A CA 1
ATOM 1275 C C . PHE A 1 180 ? -77.098 66.053 17.859 1.00 71.50 174 PHE A C 1
ATOM 1276 O O . PHE A 1 180 ? -77.305 66.380 16.692 1.00 75.80 174 PHE A O 1
ATOM 1284 N N . ALA A 1 181 ? -76.746 64.821 18.215 1.00 70.17 175 ALA A N 1
ATOM 1285 C CA . ALA A 1 181 ? -76.595 63.753 17.234 1.00 66.19 175 ALA A CA 1
ATOM 1286 C C . ALA A 1 181 ? -77.954 63.287 16.727 1.00 69.17 175 ALA A C 1
ATOM 1287 O O . ALA A 1 181 ? -78.101 62.920 15.561 1.00 71.48 175 ALA A O 1
ATOM 1289 N N . VAL A 1 182 ? -78.944 63.301 17.614 1.00 74.41 176 VAL A N 1
ATOM 1290 C CA . VAL A 1 182 ? -80.309 62.949 17.244 1.00 71.71 176 VAL A CA 1
ATOM 1291 C C . VAL A 1 182 ? -80.893 64.018 16.327 1.00 73.51 176 VAL A C 1
ATOM 1292 O O . VAL A 1 182 ? -81.530 63.707 15.319 1.00 73.24 176 VAL A O 1
ATOM 1296 N N . MET A 1 183 ? -80.660 65.279 16.678 1.00 70.08 177 MET A N 1
ATOM 1297 C CA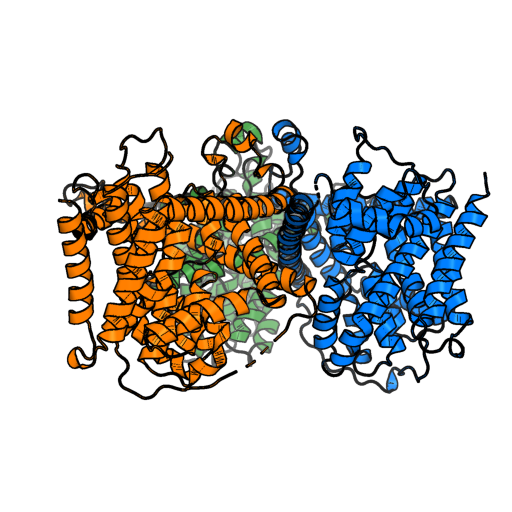 . MET A 1 183 ? -81.143 66.400 15.881 1.00 66.39 177 MET A CA 1
ATOM 1298 C C . MET A 1 183 ? -80.468 66.444 14.513 1.00 63.08 177 MET A C 1
ATOM 1299 O O . MET A 1 183 ? -81.133 66.626 13.495 1.00 66.08 177 MET A O 1
ATOM 1304 N N . SER A 1 184 ? -79.150 66.274 14.497 1.00 65.44 178 SER A N 1
ATOM 1305 C CA . SER A 1 184 ? -78.388 66.296 13.252 1.00 66.86 178 SER A CA 1
ATOM 1306 C C . SER A 1 184 ? -78.794 65.152 12.332 1.00 66.56 178 SER A C 1
ATOM 1307 O O . SER A 1 184 ? -79.025 65.355 11.139 1.00 70.42 178 SER A O 1
ATOM 1310 N N . GLY A 1 185 ? -78.879 63.951 12.895 1.00 65.84 179 GLY A N 1
ATOM 1311 C CA . GLY A 1 185 ? -79.258 62.773 12.137 1.00 74.40 179 GLY A CA 1
ATOM 1312 C C . GLY A 1 185 ? -80.653 62.885 11.555 1.00 70.05 179 GLY A C 1
ATOM 1313 O O . GLY A 1 185 ? -80.972 62.240 10.558 1.00 66.59 179 GLY A O 1
ATOM 1314 N N . GLY A 1 186 ? -81.488 63.707 12.182 1.00 68.80 180 GLY A N 1
ATOM 1315 C CA . GLY A 1 186 ? -82.833 63.945 11.695 1.00 65.28 180 GLY A CA 1
ATOM 1316 C C . GLY A 1 186 ? -82.864 64.988 10.596 1.00 69.26 180 GLY A C 1
ATOM 1317 O O . GLY A 1 186 ? -83.707 64.938 9.700 1.00 70.20 180 GLY A O 1
ATOM 1318 N N . LEU A 1 187 ? -81.934 65.936 10.667 1.00 68.16 181 LEU A N 1
ATOM 1319 C CA . LEU A 1 187 ? -81.851 67.018 9.692 1.00 60.23 181 LEU A CA 1
ATOM 1320 C C . LEU A 1 187 ? -81.057 66.608 8.464 1.00 62.52 181 LEU A C 1
ATOM 1321 O O . LEU A 1 187 ? -81.253 67.146 7.375 1.00 71.28 181 LEU A O 1
ATOM 1326 N N . ALA A 1 188 ? -80.152 65.656 8.650 1.00 65.94 182 ALA A N 1
ATOM 1327 C CA . ALA A 1 188 ? -79.325 65.174 7.555 1.00 70.68 182 ALA A CA 1
ATOM 1328 C C . ALA A 1 188 ? -80.023 64.051 6.798 1.00 70.56 182 ALA A C 1
ATOM 1329 O O . ALA A 1 188 ? -79.483 63.518 5.831 1.00 69.80 182 ALA A O 1
ATOM 1331 N N . SER A 1 189 ? -81.227 63.700 7.240 1.00 73.71 183 SER A N 1
ATOM 1332 C CA . SER A 1 189 ? -81.948 62.572 6.665 1.00 68.22 183 SER A CA 1
ATOM 1333 C C . SER A 1 189 ? -83.260 62.977 6.010 1.00 71.86 183 SER A C 1
ATOM 1334 O O . SER A 1 189 ? -83.623 64.152 5.974 1.00 74.44 183 SER A O 1
ATOM 1337 N N . VAL A 1 190 ? -83.960 61.976 5.486 1.00 73.41 184 VAL A N 1
ATOM 1338 C CA . VAL A 1 190 ? -85.253 62.156 4.842 1.00 68.25 184 VAL A CA 1
ATOM 1339 C C . VAL A 1 190 ? -86.310 61.267 5.500 1.00 73.80 184 VAL A C 1
ATOM 1340 O O . VAL A 1 190 ? -86.100 60.754 6.600 1.00 88.03 184 VAL A O 1
ATOM 1344 N N . ALA A 1 191 ? -87.446 61.092 4.831 1.00 69.23 185 ALA A N 1
ATOM 1345 C CA . ALA A 1 191 ? -88.460 60.145 5.273 1.00 70.71 185 ALA A CA 1
ATOM 1346 C C . ALA A 1 191 ? -88.794 59.356 4.015 1.00 70.00 185 ALA A C 1
ATOM 1347 O O . ALA A 1 191 ? -88.793 59.906 2.913 1.00 71.83 185 ALA A O 1
ATOM 1349 N N . GLY A 1 192 ? -89.076 58.068 4.179 1.00 70.94 186 GLY A N 1
ATOM 1350 C CA . GLY A 1 192 ? -89.395 57.210 3.052 1.00 78.16 186 GLY A CA 1
ATOM 1351 C C . GLY A 1 192 ? -90.650 57.661 2.332 1.00 72.42 186 GLY A C 1
ATOM 1352 O O . GLY A 1 192 ? -90.823 57.402 1.142 1.00 71.25 186 GLY A O 1
ATOM 1353 N N . SER A 1 193 ? -91.524 58.344 3.064 1.00 68.79 187 SER A N 1
ATOM 1354 C CA . SER A 1 193 ? -92.766 58.862 2.506 1.00 73.35 187 SER A CA 1
ATOM 1355 C C . SER A 1 193 ? -92.513 59.978 1.497 1.00 73.11 187 SER A C 1
ATOM 1356 O O . SER A 1 193 ? -92.975 59.912 0.358 1.00 75.59 187 SER A O 1
ATOM 1359 N N . VAL A 1 194 ? -91.780 61.002 1.919 1.00 74.46 188 VAL A N 1
ATOM 1360 C CA . VAL A 1 194 ? -91.486 62.133 1.048 1.00 75.54 188 VAL A CA 1
ATOM 1361 C C . VAL A 1 194 ? -90.439 61.772 -0.003 1.00 72.46 188 VAL A C 1
ATOM 1362 O O . VAL A 1 194 ? -90.309 62.458 -1.017 1.00 69.73 188 VAL A O 1
ATOM 1366 N N . LEU A 1 195 ? -89.695 60.696 0.239 1.00 71.11 189 LEU A N 1
ATOM 1367 C CA . LEU A 1 195 ? -88.731 60.203 -0.739 1.00 72.98 189 LEU A CA 1
ATOM 1368 C C . LEU A 1 195 ? -89.465 59.744 -1.993 1.00 70.14 189 LEU A C 1
ATOM 1369 O O . LEU A 1 195 ? -89.051 60.046 -3.111 1.00 70.58 189 LEU A O 1
ATOM 1374 N N . ALA A 1 196 ? -90.560 59.016 -1.794 1.00 69.87 190 ALA A N 1
ATOM 1375 C CA . ALA A 1 196 ? -91.399 58.573 -2.901 1.00 70.48 190 ALA A CA 1
ATOM 1376 C C . ALA A 1 196 ? -92.025 59.772 -3.599 1.00 74.18 190 ALA A C 1
ATOM 1377 O O . ALA A 1 196 ? -92.356 59.714 -4.784 1.00 75.25 190 ALA A O 1
ATOM 1379 N N . GLY A 1 197 ? -92.186 60.859 -2.852 1.00 70.98 191 GLY A N 1
ATOM 1380 C CA . GLY A 1 197 ? -92.687 62.100 -3.408 1.00 71.78 191 GLY A CA 1
ATOM 1381 C C . GLY A 1 197 ? -91.706 62.704 -4.392 1.00 72.52 191 GLY A C 1
ATOM 1382 O O . GLY A 1 197 ? -92.094 63.137 -5.476 1.00 69.64 191 GLY A O 1
ATOM 1383 N N . TYR A 1 198 ? -90.431 62.727 -4.015 1.00 71.00 192 TYR A N 1
ATOM 1384 C CA . TYR A 1 198 ? -89.389 63.280 -4.873 1.00 70.53 192 TYR A CA 1
ATOM 1385 C C . TYR A 1 198 ? -89.266 62.459 -6.151 1.00 73.87 192 TYR A C 1
ATOM 1386 O O . TYR A 1 198 ? -89.026 63.003 -7.228 1.00 81.44 192 TYR A O 1
ATOM 1395 N N . VAL A 1 199 ? -89.439 61.146 -6.022 1.00 72.27 193 VAL A N 1
ATOM 1396 C CA . VAL A 1 199 ? -89.383 60.242 -7.166 1.00 75.07 193 VAL A CA 1
ATOM 1397 C C . VAL A 1 199 ? -90.433 60.611 -8.209 1.00 75.64 193 VAL A C 1
ATOM 1398 O O . VAL A 1 199 ? -90.142 60.665 -9.405 1.00 77.61 193 VAL A O 1
ATOM 1402 N N . GLN A 1 200 ? -91.649 60.878 -7.746 1.00 70.59 194 GLN A N 1
ATOM 1403 C CA . GLN A 1 200 ? -92.745 61.246 -8.633 1.00 72.95 194 GLN A CA 1
ATOM 1404 C C . GLN A 1 200 ? -92.514 62.609 -9.281 1.00 67.28 194 GLN A C 1
ATOM 1405 O O . GLN A 1 200 ? -93.027 62.882 -10.366 1.00 70.44 194 GLN A O 1
ATOM 1411 N N . MET A 1 201 ? -91.739 63.459 -8.616 1.00 67.12 195 MET A N 1
ATOM 1412 C CA . MET A 1 201 ? -91.424 64.779 -9.152 1.00 72.40 195 MET A CA 1
ATOM 1413 C C . MET A 1 201 ? -90.392 64.690 -10.274 1.00 73.44 195 MET A C 1
ATOM 1414 O O . MET A 1 201 ? -90.300 65.585 -11.113 1.00 77.83 195 MET A O 1
ATOM 1419 N N . GLY A 1 202 ? -89.615 63.609 -10.283 1.00 66.06 196 GLY A N 1
ATOM 1420 C CA . GLY A 1 202 ? -88.642 63.378 -11.336 1.00 71.73 196 GLY A CA 1
ATOM 1421 C C . GLY A 1 202 ? -87.232 63.152 -10.825 1.00 71.22 196 GLY A C 1
ATOM 1422 O O . GLY A 1 202 ? -86.307 62.913 -11.603 1.00 77.78 196 GLY A O 1
ATOM 1423 N N . VAL A 1 203 ? -87.070 63.228 -9.509 1.00 68.32 197 VAL A N 1
ATOM 1424 C CA . VAL A 1 203 ? -85.772 63.043 -8.873 1.00 71.46 197 VAL A CA 1
ATOM 1425 C C . VAL A 1 203 ? -85.317 61.587 -8.971 1.00 72.88 197 VAL A C 1
ATOM 1426 O O . VAL A 1 203 ? -86.099 60.675 -8.704 1.00 74.99 197 VAL A O 1
ATOM 1430 N N . PRO A 1 204 ? -84.052 61.366 -9.374 1.00 66.26 198 PRO A N 1
ATOM 1431 C CA . PRO A 1 204 ? -83.458 60.026 -9.470 1.00 63.96 198 PRO A CA 1
ATOM 1432 C C . PRO A 1 204 ? -83.570 59.220 -8.177 1.00 65.64 198 PRO A C 1
ATOM 1433 O O . PRO A 1 204 ? -83.006 59.608 -7.153 1.00 62.63 198 PRO A O 1
ATOM 1437 N N . LEU A 1 205 ? -84.292 58.106 -8.237 1.00 68.07 199 LEU A N 1
ATOM 1438 C CA . LEU A 1 205 ? -84.499 57.243 -7.075 1.00 69.15 199 LEU A CA 1
ATOM 1439 C C . LEU A 1 205 ? -83.215 56.626 -6.492 1.00 70.73 199 LEU A C 1
ATOM 1440 O O . LEU A 1 205 ? -83.047 56.631 -5.273 1.00 76.73 199 LEU A O 1
ATOM 1445 N N . PRO A 1 206 ? -82.314 56.084 -7.340 1.00 65.59 200 PRO A N 1
ATOM 1446 C CA . PRO A 1 206 ? -81.117 55.467 -6.750 1.00 71.64 200 PRO A CA 1
ATOM 1447 C C . PRO A 1 206 ? -80.269 56.433 -5.923 1.00 77.31 200 PRO A C 1
ATOM 1448 O O . PRO A 1 206 ? -79.692 56.030 -4.912 1.00 78.89 200 PRO A O 1
ATOM 1452 N N . TYR A 1 207 ? -80.199 57.689 -6.350 1.00 73.91 201 TYR A N 1
ATOM 1453 C CA . TYR A 1 207 ? -79.457 58.706 -5.615 1.00 69.32 201 TYR A CA 1
ATOM 1454 C C . TYR A 1 207 ? -80.086 58.953 -4.250 1.00 69.06 201 TYR A C 1
ATOM 1455 O O . TYR A 1 207 ? -79.384 59.177 -3.263 1.00 74.04 201 TYR A O 1
ATOM 1464 N N . LEU A 1 208 ? -81.414 58.909 -4.203 1.00 67.51 202 LEU A N 1
ATOM 1465 C CA . LEU A 1 208 ? -82.150 59.113 -2.961 1.00 67.06 202 LEU A CA 1
ATOM 1466 C C . LEU A 1 208 ? -81.873 57.993 -1.965 1.00 69.95 202 LEU A C 1
ATOM 1467 O O . LEU A 1 208 ? -81.653 58.247 -0.780 1.00 70.40 202 LEU A O 1
ATOM 1472 N N . ILE A 1 209 ? -81.887 56.757 -2.455 1.00 70.71 203 ILE A N 1
ATOM 1473 C CA . ILE A 1 209 ? -81.619 55.593 -1.618 1.00 69.46 203 ILE A CA 1
ATOM 1474 C C . ILE A 1 209 ? -80.206 55.652 -1.053 1.00 72.96 203 ILE A C 1
ATOM 1475 O O . ILE A 1 209 ? -79.987 55.405 0.133 1.00 78.34 203 ILE A O 1
ATOM 1480 N N . ALA A 1 210 ? -79.253 55.988 -1.914 1.00 68.81 204 ALA A N 1
ATOM 1481 C CA . ALA A 1 210 ? -77.858 56.098 -1.517 1.00 66.71 204 ALA A CA 1
ATOM 1482 C C . ALA A 1 210 ? -77.667 57.193 -0.471 1.00 68.81 204 ALA A C 1
ATOM 1483 O O . ALA A 1 210 ? -76.960 57.002 0.517 1.00 71.74 204 ALA A O 1
ATOM 1485 N N . ALA A 1 211 ? -78.311 58.335 -0.689 1.00 68.22 205 ALA A N 1
ATOM 1486 C CA . ALA A 1 211 ? -78.198 59.467 0.224 1.00 68.20 205 ALA A CA 1
ATOM 1487 C C . ALA A 1 211 ? -78.873 59.181 1.562 1.00 69.37 205 ALA A C 1
ATOM 1488 O O . ALA A 1 211 ? -78.430 59.663 2.604 1.00 73.12 205 ALA A O 1
ATOM 1490 N N . SER A 1 212 ? -79.946 58.396 1.527 1.00 66.93 206 SER A N 1
ATOM 1491 C CA . SER A 1 212 ? -80.691 58.067 2.737 1.00 72.95 206 SER A CA 1
ATOM 1492 C C . SER A 1 212 ? -79.868 57.206 3.689 1.00 72.55 206 SER A C 1
ATOM 1493 O O . SER A 1 212 ? -79.948 57.366 4.907 1.00 75.34 206 SER A O 1
ATOM 1496 N N . PHE A 1 213 ? -79.079 56.293 3.131 1.00 71.95 207 PHE A N 1
ATOM 1497 C CA . PHE A 1 213 ? -78.232 55.425 3.942 1.00 74.98 207 PHE A CA 1
ATOM 1498 C C . PHE A 1 213 ? -76.977 56.156 4.415 1.00 76.81 207 PHE A C 1
ATOM 1499 O O . PHE A 1 213 ? -76.496 55.922 5.522 1.00 82.68 207 PHE A O 1
ATOM 1507 N N . MET A 1 214 ? -76.453 57.046 3.578 1.00 68.02 208 MET A N 1
ATOM 1508 C CA . MET A 1 214 ? -75.272 57.828 3.935 1.00 74.40 208 MET A CA 1
ATOM 1509 C C . MET A 1 214 ? -75.591 58.888 4.985 1.00 78.10 208 MET A C 1
ATOM 1510 O O . MET A 1 214 ? -74.689 59.486 5.573 1.00 82.18 208 MET A O 1
ATOM 1515 N N . ALA A 1 215 ? -76.880 59.116 5.213 1.00 74.01 209 ALA A N 1
ATOM 1516 C CA . ALA A 1 215 ? -77.324 60.143 6.145 1.00 71.89 209 ALA A CA 1
ATOM 1517 C C . ALA A 1 215 ? -76.920 59.817 7.579 1.00 75.39 209 ALA A C 1
ATOM 1518 O O . ALA A 1 215 ? -76.569 60.710 8.349 1.00 78.69 209 ALA A O 1
ATOM 1520 N N . ALA A 1 216 ? -76.962 58.535 7.929 1.00 77.47 210 ALA A N 1
ATOM 1521 C CA . ALA A 1 216 ? -76.666 58.111 9.295 1.00 79.82 210 ALA A CA 1
ATOM 1522 C C . ALA A 1 216 ? -75.193 58.303 9.687 1.00 81.29 210 ALA A C 1
ATOM 1523 O O . ALA A 1 216 ? -74.915 58.889 10.733 1.00 87.03 210 ALA A O 1
ATOM 1525 N N . PRO A 1 217 ? -74.239 57.815 8.867 1.00 78.85 211 PRO A N 1
ATOM 1526 C CA . PRO A 1 217 ? -72.862 58.075 9.301 1.00 74.60 211 PRO A CA 1
ATOM 1527 C C . PRO A 1 217 ? -72.446 59.528 9.085 1.00 77.77 211 PRO A C 1
ATOM 1528 O O . PRO A 1 217 ? -71.668 60.063 9.875 1.00 79.40 211 PRO A O 1
ATOM 1532 N N . GLY A 1 218 ? -72.960 60.152 8.030 1.00 78.91 212 GLY A N 1
ATOM 1533 C CA . GLY A 1 218 ? -72.657 61.542 7.744 1.00 72.03 212 GLY A CA 1
ATOM 1534 C C . GLY A 1 218 ? -73.222 62.454 8.812 1.00 72.05 212 GLY A C 1
ATOM 1535 O O . GLY A 1 218 ? -72.643 63.494 9.129 1.00 75.95 212 GLY A O 1
ATOM 1536 N N . GLY A 1 219 ? -74.363 62.062 9.367 1.00 73.44 213 GLY A N 1
ATOM 1537 C CA . GLY A 1 219 ? -74.978 62.807 10.448 1.00 77.63 213 GLY A CA 1
ATOM 1538 C C . GLY A 1 219 ? -74.136 62.736 11.705 1.00 74.27 213 GLY A C 1
ATOM 1539 O O . GLY A 1 219 ? -73.835 63.758 12.319 1.00 76.79 213 GLY A O 1
ATOM 1540 N N . LEU A 1 220 ? -73.747 61.521 12.080 1.00 72.60 214 LEU A N 1
ATOM 1541 C CA . LEU A 1 220 ? -72.928 61.301 13.267 1.00 68.36 214 LEU A CA 1
ATOM 1542 C C . LEU A 1 220 ? -71.543 61.923 13.120 1.00 75.21 214 LEU A C 1
ATOM 1543 O O . LEU A 1 220 ? -70.911 62.284 14.112 1.00 81.05 214 LEU A O 1
ATOM 1548 N N . LEU A 1 221 ? -71.078 62.047 11.881 1.00 78.79 215 LEU A N 1
ATOM 1549 C CA . LEU A 1 221 ? -69.775 62.642 11.606 1.00 77.78 215 LEU A CA 1
ATOM 1550 C C . LEU A 1 221 ? -69.712 64.094 12.069 1.00 79.26 215 LEU A C 1
ATOM 1551 O O . LEU A 1 221 ? -68.890 64.450 12.912 1.00 79.11 215 LEU A O 1
ATOM 1556 N N . PHE A 1 222 ? -70.589 64.926 11.519 1.00 76.22 216 PHE A N 1
ATOM 1557 C CA . PHE A 1 222 ? -70.588 66.348 11.835 1.00 74.38 216 PHE A CA 1
ATOM 1558 C C . PHE A 1 222 ? -71.263 66.640 13.172 1.00 69.37 216 PHE A C 1
ATOM 1559 O O . PHE A 1 222 ? -71.185 67.757 13.681 1.00 68.73 216 PHE A O 1
ATOM 1567 N N . ALA A 1 223 ? -71.922 65.637 13.741 1.00 69.71 217 ALA A N 1
ATOM 1568 C CA . ALA A 1 223 ? -72.506 65.781 15.069 1.00 74.42 217 ALA A CA 1
ATOM 1569 C C . ALA A 1 223 ? -71.423 65.638 16.130 1.00 76.20 217 ALA A C 1
ATOM 1570 O O . ALA A 1 223 ? -71.446 66.323 17.151 1.00 78.60 217 ALA A O 1
ATOM 1572 N N . LYS A 1 224 ? -70.474 64.743 15.878 1.00 75.08 218 LYS A N 1
ATOM 1573 C CA . LYS A 1 224 ? -69.364 64.522 16.798 1.00 78.50 218 LYS A CA 1
ATOM 1574 C C . LYS A 1 224 ? -68.223 65.495 16.526 1.00 81.59 218 LYS A C 1
ATOM 1575 O O . LYS A 1 224 ? -67.303 65.627 17.333 1.00 88.93 218 LYS A O 1
ATOM 1581 N N . LEU A 1 225 ? -68.286 66.171 15.384 1.00 74.88 219 LEU A N 1
ATOM 1582 C CA . LEU A 1 225 ? -67.296 67.187 15.045 1.00 71.10 219 LEU A CA 1
ATOM 1583 C C . LEU A 1 225 ? -67.664 68.528 15.668 1.00 79.26 219 LEU A C 1
ATOM 1584 O O . LEU A 1 225 ? -66.809 69.218 16.219 1.00 82.09 219 LEU A O 1
ATOM 1589 N N . LEU A 1 226 ? -68.941 68.888 15.582 1.00 81.52 220 LEU A N 1
ATOM 1590 C CA . LEU A 1 226 ? -69.417 70.154 16.129 1.00 80.53 220 LEU A CA 1
ATOM 1591 C C . LEU A 1 226 ? -69.564 70.087 17.648 1.00 80.28 220 LEU A C 1
ATOM 1592 O O . LEU A 1 226 ? -69.135 70.995 18.361 1.00 87.48 220 LEU A O 1
ATOM 1597 N N . VAL A 1 227 ? -70.177 69.014 18.140 1.00 76.79 221 VAL A N 1
ATOM 1598 C CA . VAL A 1 227 ? -70.330 68.806 19.578 1.00 80.36 221 VAL A CA 1
ATOM 1599 C C . VAL A 1 227 ? -69.927 67.385 19.971 1.00 87.31 221 VAL A C 1
ATOM 1600 O O . VAL A 1 227 ? -70.745 66.466 19.914 1.00 88.19 221 VAL A O 1
ATOM 1604 N N . PRO A 1 228 ? -68.654 67.199 20.358 1.00 80.66 222 PRO A N 1
ATOM 1605 C CA . PRO A 1 228 ? -68.145 65.894 20.798 1.00 78.55 222 PRO A CA 1
ATOM 1606 C C . PRO A 1 228 ? -68.716 65.475 22.151 1.00 90.41 222 PRO A C 1
ATOM 1607 O O . PRO A 1 228 ? -69.265 66.311 22.868 1.00 96.32 222 PRO A O 1
ATOM 1611 N N . GLU A 1 229 ? -68.582 64.197 22.492 1.00 87.31 223 GLU A N 1
ATOM 1612 C CA . GLU A 1 229 ? -69.081 63.688 23.766 1.00 89.40 223 GLU A CA 1
ATOM 1613 C C . GLU A 1 229 ? -68.093 63.972 24.892 1.00 93.05 223 GLU A C 1
ATOM 1614 O O . GLU A 1 229 ? -66.996 63.416 24.919 1.00 96.45 223 GLU A O 1
ATOM 1620 N N . THR A 1 230 ? -68.487 64.837 25.821 1.00 96.21 224 THR A N 1
ATOM 1621 C CA . THR A 1 230 ? -67.619 65.204 26.934 1.00 98.97 224 THR A CA 1
ATOM 1622 C C . THR A 1 230 ? -68.151 64.668 28.259 1.00 102.05 224 THR A C 1
ATOM 1623 O O . THR A 1 230 ? -67.608 64.966 29.323 1.00 115.43 224 THR A O 1
ATOM 1627 N N . GLU A 1 231 ? -69.216 63.876 28.188 1.00 96.54 225 GLU A N 1
ATOM 1628 C CA . GLU A 1 231 ? -69.841 63.325 29.385 1.00 100.61 225 GLU A CA 1
ATOM 1629 C C . GLU A 1 231 ? -70.132 61.836 29.215 1.00 100.78 225 GLU A C 1
ATOM 1630 O O . GLU A 1 231 ? -69.696 61.219 28.243 1.00 106.04 225 GLU A O 1
ATOM 1636 N N . ARG A 1 232 ? -70.866 61.262 30.162 1.00 91.03 226 ARG A N 1
ATOM 1637 C CA . ARG A 1 232 ? -71.116 59.824 30.164 1.00 88.09 226 ARG A CA 1
ATOM 1638 C C . ARG A 1 232 ? -72.402 59.444 29.437 1.00 96.57 226 ARG A C 1
ATOM 1639 O O . ARG A 1 232 ? -73.457 60.034 29.667 1.00 98.22 226 ARG A O 1
ATOM 1647 N N . THR A 1 233 ? -72.301 58.448 28.561 1.00 102.20 227 THR A N 1
ATOM 1648 C CA . THR A 1 233 ? -73.468 57.894 27.887 1.00 94.78 227 THR A CA 1
ATOM 1649 C C . THR A 1 233 ? -74.213 56.960 28.835 1.00 89.13 227 THR A C 1
ATOM 1650 O O . THR A 1 233 ? -73.596 56.152 29.527 1.00 98.77 227 THR A O 1
ATOM 1654 N N . GLN A 1 234 ? -75.536 57.076 28.868 1.00 89.12 228 GLN A N 1
ATOM 1655 C CA . GLN A 1 234 ? -76.349 56.249 29.751 1.00 90.52 228 GLN A CA 1
ATOM 1656 C C . GLN A 1 234 ? -76.324 54.782 29.344 1.00 85.32 228 GLN A C 1
ATOM 1657 O O . GLN A 1 234 ? -76.266 54.455 28.159 1.00 80.02 228 GLN A O 1
ATOM 1663 N N . ASN A 1 235 ? -76.364 53.904 30.340 1.00 94.85 229 ASN A N 1
ATOM 1664 C CA . ASN A 1 235 ? -76.471 52.471 30.099 1.00 97.49 229 ASN A CA 1
ATOM 1665 C C . ASN A 1 235 ? -77.909 52.002 30.281 1.00 93.88 229 ASN A C 1
ATOM 1666 O O . ASN A 1 235 ? -78.719 52.688 30.907 1.00 102.72 229 ASN A O 1
ATOM 1671 N N . ASP A 1 236 ? -78.219 50.832 29.733 1.00 93.67 230 ASP A N 1
ATOM 1672 C CA . ASP A 1 236 ? -79.583 50.318 29.734 1.00 96.56 230 ASP A CA 1
ATOM 1673 C C . ASP A 1 236 ? -80.134 50.085 31.138 1.00 94.85 230 ASP A C 1
ATOM 1674 O O . ASP A 1 236 ? -81.256 50.486 31.444 1.00 99.35 230 ASP A O 1
ATOM 1679 N N . ALA A 1 237 ? -79.339 49.445 31.989 1.00 88.41 231 ALA A N 1
ATOM 1680 C CA . ALA A 1 237 ? -79.786 49.065 33.328 1.00 85.65 231 ALA A CA 1
ATOM 1681 C C . ALA A 1 237 ? -80.196 50.263 34.184 1.00 90.03 231 ALA A C 1
ATOM 1682 O O . ALA A 1 237 ? -81.024 50.132 35.083 1.00 95.05 231 ALA A O 1
ATOM 1684 N N . GLU A 1 238 ? -79.626 51.429 33.898 1.00 90.13 232 GLU A N 1
ATOM 1685 C CA . GLU A 1 238 ? -79.898 52.623 34.694 1.00 88.94 232 GLU A CA 1
ATOM 1686 C C . GLU A 1 238 ? -81.207 53.307 34.305 1.00 87.98 232 GLU A C 1
ATOM 1687 O O . GLU A 1 238 ? -81.697 54.176 35.027 1.00 91.28 232 GLU A O 1
ATOM 1689 N N . VAL A 1 239 ? -81.779 52.910 33.173 1.00 87.76 233 VAL A N 1
ATOM 1690 C CA . VAL A 1 239 ? -82.957 53.591 32.644 1.00 89.41 233 VAL A CA 1
ATOM 1691 C C . VAL A 1 239 ? -84.257 52.824 32.877 1.00 85.56 233 VAL A C 1
ATOM 1692 O O . VAL A 1 239 ? -84.365 51.644 32.542 1.00 80.94 233 VAL A O 1
ATOM 1696 N N . LEU A 1 240 ? -85.242 53.507 33.455 1.00 91.76 234 LEU A N 1
ATOM 1697 C CA . LEU A 1 240 ? -86.591 52.968 33.565 1.00 94.57 234 LEU A CA 1
ATOM 1698 C C . LEU A 1 240 ? -87.475 53.633 32.516 1.00 98.70 234 LEU A C 1
ATOM 1699 O O . LEU A 1 240 ? -87.622 54.856 32.493 1.00 97.38 234 LEU A O 1
ATOM 1701 N N . ALA A 1 241 ? -88.055 52.816 31.643 1.00 93.94 235 ALA A N 1
ATOM 1702 C CA . ALA A 1 241 ? -88.794 53.314 30.486 1.00 95.79 235 ALA A CA 1
ATOM 1703 C C . ALA A 1 241 ? -90.298 53.362 30.737 1.00 107.81 235 ALA A C 1
ATOM 1704 O O . ALA A 1 241 ? -90.964 52.328 30.714 1.00 108.12 235 ALA A O 1
ATOM 1706 N N . GLU A 1 242 ? -90.840 54.566 30.871 1.00 115.57 236 GLU A N 1
ATOM 1707 C CA . GLU A 1 242 ? -92.220 54.745 31.296 1.00 108.77 236 GLU A CA 1
ATOM 1708 C C . GLU A 1 242 ? -93.184 54.150 30.278 1.00 109.09 236 GLU A C 1
ATOM 1709 O O . GLU A 1 242 ? -92.913 54.147 29.080 1.00 105.05 236 GLU A O 1
ATOM 1711 N N . ASN A 1 243 ? -94.300 53.623 30.769 1.00 112.26 237 ASN A N 1
ATOM 1712 C CA . ASN A 1 243 ? -94.987 52.506 30.130 1.00 114.79 237 ASN A CA 1
ATOM 1713 C C . ASN A 1 243 ? -95.604 52.873 28.786 1.00 115.56 237 ASN A C 1
ATOM 1714 O O . ASN A 1 243 ? -96.022 54.009 28.574 1.00 119.83 237 ASN A O 1
ATOM 1716 N N . GLU A 1 244 ? -95.700 51.895 27.895 1.00 117.74 238 GLU A N 1
ATOM 1717 C CA . GLU A 1 244 ? -96.954 51.648 27.202 1.00 126.09 238 GLU A CA 1
ATOM 1718 C C . GLU A 1 244 ? -97.381 52.914 26.451 1.00 134.36 238 GLU A C 1
ATOM 1719 O O . GLU A 1 244 ? -96.575 53.498 25.729 1.00 124.36 238 GLU A O 1
ATOM 1721 N N . ASP A 1 245 ? -98.634 53.330 26.630 1.00 138.69 239 ASP A N 1
ATOM 1722 C CA . ASP A 1 245 ? -99.396 54.057 25.611 1.00 133.35 239 ASP A CA 1
ATOM 1723 C C . ASP A 1 245 ? -99.972 53.110 24.568 1.00 129.38 239 ASP A C 1
ATOM 1724 O O . ASP A 1 245 ? -99.872 51.892 24.699 1.00 127.37 239 ASP A O 1
ATOM 1726 N N . GLU A 1 246 ? -100.577 53.673 23.529 1.00 123.19 240 GLU A N 1
ATOM 1727 C CA . GLU A 1 246 ? -101.349 52.869 22.596 1.00 110.49 240 GLU A CA 1
ATOM 1728 C C . GLU A 1 246 ? -100.428 51.881 21.899 1.00 107.90 240 GLU A C 1
ATOM 1729 O O . GLU A 1 246 ? -99.314 52.226 21.516 1.00 114.02 240 GLU A O 1
ATOM 1731 N N . LYS A 1 247 ? -100.896 50.650 21.738 1.00 99.42 241 LYS A N 1
ATOM 1732 C CA . LYS A 1 247 ? -100.355 49.755 20.725 1.00 96.04 241 LYS A CA 1
ATOM 1733 C C . LYS A 1 247 ? -101.453 49.239 19.805 1.00 97.12 241 LYS A C 1
ATOM 1734 O O . LYS A 1 247 ? -102.510 48.813 20.272 1.00 107.29 241 LYS A O 1
ATOM 1736 N N . PRO A 1 248 ? -101.176 49.278 18.447 1.00 86.64 242 PRO A N 1
ATOM 1737 C CA . PRO A 1 248 ? -102.359 49.083 17.593 1.00 86.42 242 PRO A CA 1
ATOM 1738 C C . PRO A 1 248 ? -102.969 47.700 17.779 1.00 84.23 242 PRO A C 1
ATOM 1739 O O . PRO A 1 248 ? -102.247 46.728 17.980 1.00 86.17 242 PRO A O 1
ATOM 1743 N N . THR A 1 249 ? -104.293 47.623 17.720 1.00 84.21 243 THR A N 1
ATOM 1744 C CA . THR A 1 249 ? -105.007 46.378 17.982 1.00 89.08 243 THR A CA 1
ATOM 1745 C C . THR A 1 249 ? -104.517 45.263 17.064 1.00 86.25 243 THR A C 1
ATOM 1746 O O . THR A 1 249 ? -103.957 44.268 17.523 1.00 80.36 243 THR A O 1
ATOM 1750 N N . ASN A 1 250 ? -104.729 45.437 15.764 1.00 87.19 244 ASN A N 1
ATOM 1751 C CA . ASN A 1 250 ? -104.265 44.471 14.777 1.00 85.15 244 ASN A CA 1
ATOM 1752 C C . ASN A 1 250 ? -103.599 45.159 13.588 1.00 85.93 244 ASN A C 1
ATOM 1753 O O . ASN A 1 250 ? -103.422 46.377 13.587 1.00 88.50 244 ASN A O 1
ATOM 1758 N N . VAL A 1 251 ? -103.232 44.375 12.580 1.00 81.09 245 VAL A N 1
ATOM 1759 C CA . VAL A 1 251 ? -102.484 44.897 11.441 1.00 76.51 245 VAL A CA 1
ATOM 1760 C C . VAL A 1 251 ? -103.349 45.813 10.572 1.00 77.64 245 VAL A C 1
ATOM 1761 O O . VAL A 1 251 ? -102.836 46.700 9.889 1.00 79.66 245 VAL A O 1
ATOM 1765 N N . ILE A 1 252 ? -104.662 45.610 10.614 1.00 75.23 246 ILE A N 1
ATOM 1766 C CA . ILE A 1 252 ? -105.582 46.443 9.849 1.00 77.06 246 ILE A CA 1
ATOM 1767 C C . ILE A 1 252 ? -105.716 47.811 10.511 1.00 78.78 246 ILE A C 1
ATOM 1768 O O . ILE A 1 252 ? -105.808 48.837 9.834 1.00 74.84 246 ILE A O 1
ATOM 1773 N N . ASP A 1 253 ? -105.715 47.815 11.840 1.00 74.80 247 ASP A N 1
ATOM 1774 C CA . ASP A 1 253 ? -105.720 49.053 12.607 1.00 74.59 247 ASP A CA 1
ATOM 1775 C C . ASP A 1 253 ? -104.432 49.835 12.377 1.00 76.28 247 ASP A C 1
ATOM 1776 O O . ASP A 1 253 ? -104.456 51.055 12.220 1.00 77.20 247 ASP A O 1
ATOM 1781 N N . ALA A 1 254 ? -103.311 49.121 12.357 1.00 78.61 248 ALA A N 1
ATOM 1782 C CA . ALA A 1 254 ? -102.005 49.740 12.166 1.00 73.35 248 ALA A CA 1
ATOM 1783 C C . ALA A 1 254 ? -101.908 50.424 10.808 1.00 72.88 248 ALA A C 1
ATOM 1784 O O . ALA A 1 254 ? -101.399 51.540 10.700 1.00 77.10 248 ALA A O 1
ATOM 1786 N N . ALA A 1 255 ? -102.401 49.750 9.774 1.00 70.39 249 ALA A N 1
ATOM 1787 C CA . ALA A 1 255 ? -102.390 50.302 8.426 1.00 74.11 249 ALA A CA 1
ATOM 1788 C C . ALA A 1 255 ? -103.320 51.506 8.321 1.00 75.69 249 ALA A C 1
ATOM 1789 O O . ALA A 1 255 ? -102.956 52.534 7.749 1.00 70.96 249 ALA A O 1
ATOM 1791 N N . ALA A 1 256 ? -104.518 51.371 8.881 1.00 77.20 250 ALA A N 1
ATOM 1792 C CA . ALA A 1 256 ? -105.514 52.436 8.837 1.00 77.21 250 ALA A CA 1
ATOM 1793 C C . ALA A 1 256 ? -105.054 53.667 9.612 1.00 73.90 250 ALA A C 1
ATOM 1794 O O . ALA A 1 256 ? -105.228 54.796 9.155 1.00 73.77 250 ALA A O 1
ATOM 1796 N N . SER A 1 257 ? -104.467 53.443 10.784 1.00 76.58 251 SER A N 1
ATOM 1797 C CA . SER A 1 257 ? -103.982 54.535 11.622 1.00 76.48 251 SER A CA 1
ATOM 1798 C C . SER A 1 257 ? -102.842 55.288 10.948 1.00 73.00 251 SER A C 1
ATOM 1799 O O . SER A 1 257 ? -102.833 56.518 10.915 1.00 78.03 251 SER A O 1
ATOM 1802 N N . GLY A 1 258 ? -101.883 54.540 10.412 1.00 68.01 252 GLY A N 1
ATOM 1803 C CA . GLY A 1 258 ? -100.741 55.128 9.738 1.00 74.64 252 GLY A CA 1
ATOM 1804 C C . GLY A 1 258 ? -101.135 55.913 8.503 1.00 73.66 252 GLY A C 1
ATOM 1805 O O . GLY A 1 258 ? -100.489 56.900 8.152 1.00 71.24 252 GLY A O 1
ATOM 1806 N N . ALA A 1 259 ? -102.201 55.471 7.842 1.00 77.80 253 ALA A N 1
ATOM 1807 C CA . ALA A 1 259 ? -102.701 56.146 6.650 1.00 76.82 253 ALA A CA 1
ATOM 1808 C C . ALA A 1 259 ? -103.292 57.507 7.002 1.00 75.44 253 ALA A C 1
ATOM 1809 O O . ALA A 1 259 ? -103.043 58.499 6.316 1.00 72.85 253 ALA A O 1
ATOM 1811 N N . VAL A 1 260 ? -104.076 57.543 8.076 1.00 72.81 254 VAL A N 1
ATOM 1812 C CA . VAL A 1 260 ? -104.709 58.776 8.530 1.00 64.91 254 VAL A CA 1
ATOM 1813 C C . VAL A 1 260 ? -103.662 59.792 8.979 1.00 72.69 254 VAL A C 1
ATOM 1814 O O . VAL A 1 260 ? -103.762 60.979 8.662 1.00 75.30 254 VAL A O 1
ATOM 1818 N N . THR A 1 261 ? -102.656 59.320 9.708 1.00 77.63 255 THR A N 1
ATOM 1819 C CA . THR A 1 261 ? -101.558 60.177 10.142 1.00 76.08 255 THR A CA 1
ATOM 1820 C C . THR A 1 261 ? -100.817 60.744 8.936 1.00 71.92 255 THR A C 1
ATOM 1821 O O . THR A 1 261 ? -100.520 61.935 8.882 1.00 73.09 255 THR A O 1
ATOM 1825 N N . GLY A 1 262 ? -100.536 59.885 7.961 1.00 70.07 256 GLY A N 1
ATOM 1826 C CA . GLY A 1 262 ? -99.868 60.307 6.744 1.00 72.23 256 GLY A CA 1
ATOM 1827 C C . GLY A 1 262 ? -100.730 61.220 5.893 1.00 73.15 256 GLY A C 1
ATOM 1828 O O . GLY A 1 262 ? -100.222 61.965 5.055 1.00 78.58 256 GLY A O 1
ATOM 1829 N N . ALA A 1 263 ? -102.040 61.159 6.108 1.00 71.68 257 ALA A N 1
ATOM 1830 C CA . ALA A 1 263 ? -102.975 62.002 5.376 1.00 70.06 257 ALA A CA 1
ATOM 1831 C C . ALA A 1 263 ? -102.904 63.443 5.866 1.00 66.29 257 ALA A C 1
ATOM 1832 O O . ALA A 1 263 ? -102.775 64.371 5.069 1.00 71.41 257 ALA A O 1
ATOM 1834 N N . GLN A 1 264 ? -102.982 63.623 7.181 1.00 61.42 258 GLN A N 1
ATOM 1835 C CA . GLN A 1 264 ? -102.932 64.958 7.766 1.00 67.00 258 GLN A CA 1
ATOM 1836 C C . GLN A 1 264 ? -101.530 65.549 7.653 1.00 64.77 258 GLN A C 1
ATOM 1837 O O . GLN A 1 264 ? -101.363 66.768 7.624 1.00 70.44 258 GLN A O 1
ATOM 1843 N N . ILE A 1 265 ? -100.526 64.681 7.586 1.00 67.73 259 ILE A N 1
ATOM 1844 C CA . ILE A 1 265 ? -99.159 65.119 7.324 1.00 72.07 259 ILE A CA 1
ATOM 1845 C C . ILE A 1 265 ? -99.063 65.656 5.900 1.00 71.38 259 ILE A C 1
ATOM 1846 O O . ILE A 1 265 ? -98.475 66.712 5.660 1.00 68.34 259 ILE A O 1
ATOM 1851 N N . ALA A 1 266 ? -99.662 64.928 4.962 1.00 70.12 260 ALA A N 1
ATOM 1852 C CA . ALA A 1 266 ? -99.688 65.334 3.561 1.00 65.66 260 ALA A CA 1
ATOM 1853 C C . ALA A 1 266 ? -100.428 66.657 3.385 1.00 69.94 260 ALA A C 1
ATOM 1854 O O . ALA A 1 266 ? -100.076 67.465 2.525 1.00 71.68 260 ALA A O 1
ATOM 1856 N N . ILE A 1 267 ? -101.455 66.870 4.203 1.00 65.80 261 ILE A N 1
ATOM 1857 C CA . ILE A 1 267 ? -102.203 68.122 4.183 1.00 61.85 261 ILE A CA 1
ATOM 1858 C C . ILE A 1 267 ? -101.330 69.274 4.667 1.00 64.56 261 ILE A C 1
ATOM 1859 O O . ILE A 1 267 ? -101.289 70.338 4.048 1.00 65.64 261 ILE A O 1
ATOM 1864 N N . ALA A 1 268 ? -100.624 69.048 5.771 1.00 62.30 262 ALA A N 1
ATOM 1865 C CA . ALA A 1 268 ? -99.762 70.067 6.358 1.00 61.25 262 ALA A CA 1
ATOM 1866 C C . ALA A 1 268 ? -98.633 70.465 5.412 1.00 61.28 262 ALA A C 1
ATOM 1867 O O . ALA A 1 268 ? -98.296 71.643 5.296 1.00 57.43 262 ALA A O 1
ATOM 1869 N N . VAL A 1 269 ? -98.051 69.477 4.740 1.00 64.82 263 VAL A N 1
ATOM 1870 C CA . VAL A 1 269 ? -96.976 69.729 3.788 1.00 64.75 263 VAL A CA 1
ATOM 1871 C C . VAL A 1 269 ? -97.505 70.466 2.562 1.00 67.11 263 VAL A C 1
ATOM 1872 O O . VAL A 1 269 ? -96.879 71.408 2.074 1.00 67.50 263 VAL A O 1
ATOM 1876 N N . GLY A 1 270 ? -98.667 70.039 2.077 1.00 65.70 264 GLY A N 1
ATOM 1877 C CA . GLY A 1 270 ? -99.281 70.647 0.910 1.00 66.63 264 GLY A CA 1
ATOM 1878 C C . GLY A 1 270 ? -99.615 72.114 1.103 1.00 66.95 264 GLY A C 1
ATOM 1879 O O . GLY A 1 270 ? -99.391 72.933 0.212 1.00 73.21 264 GLY A O 1
ATOM 1880 N N . ALA A 1 271 ? -100.152 72.448 2.273 1.00 62.13 265 ALA A N 1
ATOM 1881 C CA . ALA A 1 271 ? -100.509 73.827 2.585 1.00 57.79 265 ALA A CA 1
ATOM 1882 C C . ALA A 1 271 ? -99.265 74.682 2.802 1.00 61.48 265 ALA A C 1
ATOM 1883 O O . ALA A 1 271 ? -99.235 75.857 2.435 1.00 63.24 265 ALA A O 1
ATOM 1885 N N . SER A 1 272 ? -98.243 74.084 3.406 1.00 65.19 266 SER A N 1
ATOM 1886 C CA . SER A 1 272 ? -96.986 74.778 3.658 1.00 64.57 266 SER A CA 1
ATOM 1887 C C . SER A 1 272 ? -96.282 75.117 2.351 1.00 64.37 266 SER A C 1
ATOM 1888 O O . SER A 1 272 ? -95.663 76.172 2.225 1.00 66.28 266 SER A O 1
ATOM 1891 N N . LEU A 1 273 ? -96.382 74.215 1.380 1.00 61.20 267 LEU A N 1
ATOM 1892 C CA . LEU A 1 273 ? -95.766 74.426 0.077 1.00 63.48 267 LEU A CA 1
ATOM 1893 C C . LEU A 1 273 ? -96.496 75.505 -0.715 1.00 69.04 267 LEU A C 1
ATOM 1894 O O . LEU A 1 273 ? -95.868 76.298 -1.414 1.00 73.20 267 LEU A O 1
ATOM 1899 N N . LEU A 1 274 ? -97.821 75.530 -0.604 1.00 68.18 268 LEU A N 1
ATOM 1900 C CA . LEU A 1 274 ? -98.620 76.552 -1.270 1.00 68.18 268 LEU A CA 1
ATOM 1901 C C . LEU A 1 274 ? -98.248 77.932 -0.742 1.00 69.51 268 LEU A C 1
ATOM 1902 O O . LEU A 1 274 ? -98.135 78.890 -1.505 1.00 71.38 268 LEU A O 1
ATOM 1907 N N . ALA A 1 275 ? -98.056 78.021 0.570 1.00 67.13 269 ALA A N 1
ATOM 1908 C CA . ALA A 1 275 ? -97.707 79.281 1.213 1.00 65.16 269 ALA A CA 1
ATOM 1909 C C . ALA A 1 275 ? -96.283 79.706 0.870 1.00 65.95 269 ALA A C 1
ATOM 1910 O O . ALA A 1 275 ? -96.043 80.857 0.510 1.00 65.70 269 ALA A O 1
ATOM 1912 N N . PHE A 1 276 ? -95.346 78.768 0.978 1.00 65.39 270 PHE A N 1
ATOM 1913 C CA . PHE A 1 276 ? -93.934 79.052 0.740 1.00 68.76 270 PHE A CA 1
ATOM 1914 C C . PHE A 1 276 ? -93.668 79.537 -0.683 1.00 68.41 270 PHE A C 1
ATOM 1915 O O . PHE A 1 276 ? -93.053 80.584 -0.877 1.00 74.82 270 PHE A O 1
ATOM 1923 N N . VAL A 1 277 ? -94.134 78.774 -1.668 1.00 63.33 271 VAL A N 1
ATOM 1924 C CA . VAL A 1 277 ? -93.961 79.134 -3.074 1.00 67.21 271 VAL A CA 1
ATOM 1925 C C . VAL A 1 277 ? -94.563 80.508 -3.363 1.00 70.67 271 VAL A C 1
ATOM 1926 O O . VAL A 1 277 ? -93.999 81.302 -4.118 1.00 75.92 271 VAL A O 1
ATOM 1930 N N . ALA A 1 278 ? -95.701 80.787 -2.735 1.00 69.36 272 ALA A N 1
ATOM 1931 C CA . ALA A 1 278 ? -96.377 82.068 -2.896 1.00 69.65 272 ALA A CA 1
ATOM 1932 C C . ALA A 1 278 ? -95.592 83.204 -2.248 1.00 69.66 272 ALA A C 1
ATOM 1933 O O . ALA A 1 278 ? -95.397 84.257 -2.855 1.00 74.70 272 ALA A O 1
ATOM 1935 N N . LEU A 1 279 ? -95.145 82.988 -1.014 1.00 68.05 273 LEU A N 1
ATOM 1936 C CA . LEU A 1 279 ? -94.392 84.004 -0.285 1.00 64.83 273 LEU A CA 1
ATOM 1937 C C . LEU A 1 279 ? -93.045 84.282 -0.944 1.00 68.84 273 LEU A C 1
ATOM 1938 O O . LEU A 1 279 ? -92.522 85.390 -0.850 1.00 75.17 273 LEU A O 1
ATOM 1943 N N . ILE A 1 280 ? -92.489 83.272 -1.606 1.00 67.40 274 ILE A N 1
ATOM 1944 C CA . ILE A 1 280 ? -91.246 83.436 -2.353 1.00 74.59 274 ILE A CA 1
ATOM 1945 C C . ILE A 1 280 ? -91.457 84.384 -3.530 1.00 83.91 274 ILE A C 1
ATOM 1946 O O . ILE A 1 280 ? -90.668 85.304 -3.751 1.00 87.47 274 ILE A O 1
ATOM 1951 N N . ALA A 1 281 ? -92.535 84.158 -4.275 1.00 80.93 275 ALA A N 1
ATOM 1952 C CA . ALA A 1 281 ? -92.874 85.002 -5.415 1.00 82.02 275 ALA A CA 1
ATOM 1953 C C . ALA A 1 281 ? -93.263 86.408 -4.966 1.00 84.46 275 ALA A C 1
ATOM 1954 O O . ALA A 1 281 ? -93.141 87.367 -5.727 1.00 86.58 275 ALA A O 1
ATOM 1956 N N . MET A 1 282 ? -93.734 86.522 -3.727 1.00 83.58 276 MET A N 1
ATOM 1957 C CA . MET A 1 282 ? -94.091 87.819 -3.162 1.00 82.24 276 MET A CA 1
ATOM 1958 C C . MET A 1 282 ? -92.837 88.608 -2.804 1.00 84.13 276 MET A C 1
ATOM 1959 O O . MET A 1 282 ? -92.788 89.826 -2.974 1.00 87.81 276 MET A O 1
ATOM 1964 N N . ILE A 1 283 ? -91.825 87.902 -2.308 1.00 81.26 277 ILE A N 1
ATOM 1965 C CA . ILE A 1 283 ? -90.539 88.515 -2.003 1.00 80.69 277 ILE A CA 1
ATOM 1966 C C . ILE A 1 283 ? -89.858 88.958 -3.295 1.00 86.40 277 ILE A C 1
ATOM 1967 O O . ILE A 1 283 ? -89.256 90.032 -3.354 1.00 90.82 277 ILE A O 1
ATOM 1972 N N . ASN A 1 284 ? -89.972 88.133 -4.332 1.00 85.63 278 ASN A N 1
ATOM 1973 C CA . ASN A 1 284 ? -89.455 88.482 -5.651 1.00 85.11 278 ASN A CA 1
ATOM 1974 C C . ASN A 1 284 ? -90.138 89.726 -6.209 1.00 91.54 278 ASN A C 1
ATOM 1975 O O . ASN A 1 284 ? -89.541 90.485 -6.972 1.00 94.49 278 ASN A O 1
ATOM 1980 N N . GLY A 1 285 ? -91.395 89.925 -5.824 1.00 89.66 279 GLY A N 1
ATOM 1981 C CA . GLY A 1 285 ? -92.135 91.108 -6.217 1.00 88.35 279 GLY A CA 1
ATOM 1982 C C . GLY A 1 285 ? -91.625 92.339 -5.494 1.00 97.30 279 GLY A C 1
ATOM 1983 O O . GLY A 1 285 ? -91.520 93.416 -6.081 1.00 103.20 279 GLY A O 1
ATOM 1984 N N . ILE A 1 286 ? -91.309 92.179 -4.213 1.00 96.65 280 ILE A N 1
ATOM 1985 C CA . ILE A 1 286 ? -90.768 93.272 -3.415 1.00 97.49 280 ILE A CA 1
ATOM 1986 C C . ILE A 1 286 ? -89.379 93.667 -3.907 1.00 93.38 280 ILE A C 1
ATOM 1987 O O . ILE A 1 286 ? -89.112 94.841 -4.160 1.00 99.87 280 ILE A O 1
ATOM 1992 N N . ILE A 1 287 ? -88.504 92.676 -4.047 1.00 90.20 281 ILE A N 1
ATOM 1993 C CA . ILE A 1 287 ? -87.149 92.905 -4.537 1.00 97.76 281 ILE A CA 1
ATOM 1994 C C . ILE A 1 287 ? -87.159 93.461 -5.958 1.00 105.91 281 ILE A C 1
ATOM 1995 O O . ILE A 1 287 ? -86.475 94.442 -6.255 1.00 110.64 281 ILE A O 1
ATOM 2000 N N . GLY A 1 288 ? -87.946 92.834 -6.827 1.00 107.14 282 GLY A N 1
ATOM 2001 C CA . GLY A 1 288 ? -88.050 93.256 -8.213 1.00 112.64 282 GLY A CA 1
ATOM 2002 C C . GLY A 1 288 ? -88.618 94.653 -8.369 1.00 107.69 282 GLY A C 1
ATOM 2003 O O . GLY A 1 288 ? -88.328 95.346 -9.344 1.00 103.09 282 GLY A O 1
ATOM 2004 N N . GLY A 1 289 ? -89.433 95.067 -7.403 1.00 105.68 283 GLY A N 1
ATOM 2005 C CA . GLY A 1 289 ? -90.014 96.396 -7.410 1.00 110.04 283 GLY A CA 1
ATOM 2006 C C . GLY A 1 289 ? -89.035 97.442 -6.912 1.00 112.08 283 GLY A C 1
ATOM 2007 O O . GLY A 1 289 ? -88.989 98.559 -7.427 1.00 123.65 283 GLY A O 1
ATOM 2008 N N . VAL A 1 290 ? -88.250 97.076 -5.905 1.00 109.19 284 VAL A N 1
ATOM 2009 C CA . VAL A 1 290 ? -87.243 97.973 -5.350 1.00 103.37 284 VAL A CA 1
ATOM 2010 C C . VAL A 1 290 ? -85.994 97.991 -6.227 1.00 106.15 284 VAL A C 1
ATOM 2011 O O . VAL A 1 290 ? -85.453 99.054 -6.534 1.00 111.31 284 VAL A O 1
ATOM 2015 N N . GLY A 1 291 ? -85.545 96.807 -6.632 1.00 107.80 285 GLY A N 1
ATOM 2016 C CA . GLY A 1 291 ? -84.380 96.683 -7.488 1.00 105.85 285 GLY A CA 1
ATOM 2017 C C . GLY A 1 291 ? -84.734 96.783 -8.959 1.00 104.64 285 GLY A C 1
ATOM 2018 O O . GLY A 1 291 ? -83.903 96.522 -9.830 1.00 94.96 285 GLY A O 1
ATOM 2019 N N . GLY A 1 297 ? -84.374 94.983 -11.591 1.00 97.20 291 GLY A N 1
ATOM 2020 C CA . GLY A 1 297 ? -85.714 94.646 -12.035 1.00 100.57 291 GLY A CA 1
ATOM 2021 C C . GLY A 1 297 ? -85.893 93.153 -12.226 1.00 98.63 291 GLY A C 1
ATOM 2022 O O . GLY A 1 297 ? -86.894 92.578 -11.798 1.00 93.33 291 GLY A O 1
ATOM 2023 N N . ASP A 1 298 ? -84.915 92.524 -12.870 1.00 95.87 292 ASP A N 1
ATOM 2024 C CA . ASP A 1 298 ? -84.943 91.083 -13.092 1.00 108.28 292 ASP A CA 1
ATOM 2025 C C . ASP A 1 298 ? -84.296 90.338 -11.927 1.00 110.92 292 ASP A C 1
ATOM 2026 O O . ASP A 1 298 ? -83.999 89.147 -12.024 1.00 101.82 292 ASP A O 1
ATOM 2028 N N . LEU A 1 299 ? -84.085 91.052 -10.826 1.00 108.07 293 LEU A N 1
ATOM 2029 C CA . LEU A 1 299 ? -83.449 90.486 -9.642 1.00 97.07 293 LEU A CA 1
ATOM 2030 C C . LEU A 1 299 ? -84.442 89.689 -8.799 1.00 95.39 293 LEU A C 1
ATOM 2031 O O . LEU A 1 299 ? -85.481 90.208 -8.391 1.00 91.62 293 LEU A O 1
ATOM 2036 N N . THR A 1 300 ? -84.115 88.426 -8.543 1.00 95.14 294 THR A N 1
ATOM 2037 C CA . THR A 1 300 ? -84.976 87.554 -7.751 1.00 87.02 294 THR A CA 1
ATOM 2038 C C . THR A 1 300 ? -84.217 86.938 -6.580 1.00 86.12 294 THR A C 1
ATOM 2039 O O . THR A 1 300 ? -82.988 86.982 -6.537 1.00 81.61 294 THR A O 1
ATOM 2043 N N . LEU A 1 301 ? -84.956 86.363 -5.635 1.00 91.33 295 LEU A N 1
ATOM 2044 C CA . LEU A 1 301 ? -84.352 85.698 -4.485 1.00 85.08 295 LEU A CA 1
ATOM 2045 C C . LEU A 1 301 ? -83.599 84.444 -4.919 1.00 83.69 295 LEU A C 1
ATOM 2046 O O . LEU A 1 301 ? -82.576 84.089 -4.332 1.00 84.06 295 LEU A O 1
ATOM 2051 N N . GLN A 1 302 ? -84.113 83.778 -5.950 1.00 81.15 296 GLN A N 1
ATOM 2052 C CA . GLN A 1 302 ? -83.466 82.594 -6.504 1.00 77.54 296 GLN A CA 1
ATOM 2053 C C . GLN A 1 302 ? -82.073 82.926 -7.028 1.00 83.64 296 GLN A C 1
ATOM 2054 O O . GLN A 1 302 ? -81.133 82.148 -6.861 1.00 78.48 296 GLN A O 1
ATOM 2060 N N . ALA A 1 303 ? -81.950 84.088 -7.661 1.00 85.78 297 ALA A N 1
ATOM 2061 C CA . ALA A 1 303 ? -80.678 84.532 -8.218 1.00 80.86 297 ALA A CA 1
ATOM 2062 C C . ALA A 1 303 ? -79.713 84.960 -7.118 1.00 81.41 297 ALA A C 1
ATOM 2063 O O . ALA A 1 303 ? -78.513 84.698 -7.200 1.00 90.23 297 ALA A O 1
ATOM 2065 N N . ILE A 1 304 ? -80.243 85.620 -6.093 1.00 78.44 298 ILE A N 1
ATOM 2066 C CA . ILE A 1 304 ? -79.430 86.077 -4.972 1.00 77.60 298 ILE A CA 1
ATOM 2067 C C . ILE A 1 304 ? -78.859 84.895 -4.193 1.00 80.05 298 ILE A C 1
ATOM 2068 O O . ILE A 1 304 ? -77.666 84.861 -3.891 1.00 80.50 298 ILE A O 1
ATOM 2073 N N . LEU A 1 305 ? -79.717 83.929 -3.878 1.00 83.34 299 LEU A N 1
ATOM 2074 C CA . LEU A 1 305 ? -79.293 82.719 -3.179 1.00 82.14 299 LEU A CA 1
ATOM 2075 C C . LEU A 1 305 ? -78.283 81.935 -4.008 1.00 84.41 299 LEU A C 1
ATOM 2076 O O . LEU A 1 305 ? -77.353 81.337 -3.468 1.00 85.58 299 LEU A O 1
ATOM 2081 N N . GLY A 1 306 ? -78.471 81.945 -5.323 1.00 80.81 300 GLY A N 1
ATOM 2082 C CA . GLY A 1 306 ? -77.562 81.267 -6.226 1.00 81.64 300 GLY A CA 1
ATOM 2083 C C . GLY A 1 306 ? -76.211 81.942 -6.286 1.00 81.79 300 GLY A C 1
ATOM 2084 O O . GLY A 1 306 ? -75.172 81.286 -6.219 1.00 84.01 300 GLY A O 1
ATOM 2085 N N . TRP A 1 307 ? -76.230 83.264 -6.409 1.00 87.58 301 TRP A N 1
ATOM 2086 C CA . TRP A 1 307 ? -75.007 84.050 -6.470 1.00 91.71 301 TRP A CA 1
ATOM 2087 C C . TRP A 1 307 ? -74.264 83.995 -5.138 1.00 84.78 301 TRP A C 1
ATOM 2088 O O . TRP A 1 307 ? -73.047 84.172 -5.086 1.00 88.62 301 TRP A O 1
ATOM 2099 N N . LEU A 1 308 ? -75.007 83.739 -4.066 1.00 86.96 302 LEU A N 1
ATOM 2100 C CA . LEU A 1 308 ? -74.442 83.701 -2.722 1.00 83.46 302 LEU A CA 1
ATOM 2101 C C . LEU A 1 308 ? -73.787 82.356 -2.412 1.00 79.24 302 LEU A C 1
ATOM 2102 O O . LEU A 1 308 ? -72.706 82.307 -1.827 1.00 77.45 302 LEU A O 1
ATOM 2107 N N . PHE A 1 309 ? -74.445 81.269 -2.803 1.00 83.77 303 PHE A N 1
ATOM 2108 C CA . PHE A 1 309 ? -73.934 79.928 -2.533 1.00 80.25 303 PHE A CA 1
ATOM 2109 C C . PHE A 1 309 ? -73.102 79.381 -3.690 1.00 87.41 303 PHE A C 1
ATOM 2110 O O . PHE A 1 309 ? -72.681 78.224 -3.666 1.00 87.32 303 PHE A O 1
ATOM 2118 N N . SER A 1 310 ? -72.871 80.218 -4.698 1.00 87.11 304 SER A N 1
ATOM 2119 C CA . SER A 1 310 ? -72.089 79.830 -5.873 1.00 82.12 304 SER A CA 1
ATOM 2120 C C . SER A 1 310 ? -70.691 79.281 -5.549 1.00 84.76 304 SER A C 1
ATOM 2121 O O . SER A 1 310 ? -70.273 78.293 -6.153 1.00 79.43 304 SER A O 1
ATOM 2124 N N . PRO A 1 311 ? -69.955 79.914 -4.611 1.00 88.31 305 PRO A N 1
ATOM 2125 C CA . PRO A 1 311 ? -68.652 79.317 -4.292 1.00 89.62 305 PRO A CA 1
ATOM 2126 C C . PRO A 1 311 ? -68.759 77.920 -3.686 1.00 93.43 305 PRO A C 1
ATOM 2127 O O . PRO A 1 311 ? -68.039 77.020 -4.117 1.00 96.83 305 PRO A O 1
ATOM 2131 N N . LEU A 1 312 ? -69.646 77.750 -2.708 1.00 87.94 306 LEU A N 1
ATOM 2132 C CA . LEU A 1 312 ? -69.819 76.468 -2.030 1.00 86.31 306 LEU A CA 1
ATOM 2133 C C . LEU A 1 312 ? -70.189 75.359 -3.011 1.00 85.81 306 LEU A C 1
ATOM 2134 O O . LEU A 1 312 ? -69.809 74.201 -2.828 1.00 84.72 306 LEU A O 1
ATOM 2139 N N . ALA A 1 313 ? -70.928 75.724 -4.053 1.00 82.37 307 ALA A N 1
ATOM 2140 C CA . ALA A 1 313 ? -71.298 74.781 -5.099 1.00 80.06 307 ALA A CA 1
ATOM 2141 C C . ALA A 1 313 ? -70.068 74.322 -5.875 1.00 87.28 307 ALA A C 1
ATOM 2142 O O . ALA A 1 313 ? -69.954 73.154 -6.241 1.00 86.06 307 ALA A O 1
ATOM 2144 N N . TRP A 1 314 ? -69.145 75.247 -6.118 1.00 94.47 308 TRP A N 1
ATOM 2145 C CA . TRP A 1 314 ? -67.932 74.933 -6.864 1.00 98.05 308 TRP A CA 1
ATOM 2146 C C . TRP A 1 314 ? -66.974 74.078 -6.040 1.00 98.92 308 TRP A C 1
ATOM 2147 O O . TRP A 1 314 ? -66.237 73.256 -6.585 1.00 101.41 308 TRP A O 1
ATOM 2158 N N . VAL A 1 315 ? -66.992 74.279 -4.726 1.00 96.50 309 VAL A N 1
ATOM 2159 C CA . VAL A 1 315 ? -66.110 73.552 -3.820 1.00 96.15 309 VAL A CA 1
ATOM 2160 C C . VAL A 1 315 ? -66.367 72.047 -3.871 1.00 93.03 309 VAL A C 1
ATOM 2161 O O . VAL A 1 315 ? -65.430 71.247 -3.863 1.00 95.81 309 VAL A O 1
ATOM 2165 N N . ILE A 1 316 ? -67.638 71.666 -3.946 1.00 89.57 310 ILE A N 1
ATOM 2166 C CA . ILE A 1 316 ? -68.014 70.258 -3.882 1.00 88.19 310 ILE A CA 1
ATOM 2167 C C . ILE A 1 316 ? -67.906 69.544 -5.231 1.00 91.29 310 ILE A C 1
ATOM 2168 O O . ILE A 1 316 ? -68.211 68.355 -5.333 1.00 94.22 310 ILE A O 1
ATOM 2173 N N . GLY A 1 317 ? -67.474 70.264 -6.262 1.00 89.10 311 GLY A N 1
ATOM 2174 C CA . GLY A 1 317 ? -67.170 69.641 -7.539 1.00 91.37 311 GLY A CA 1
ATOM 2175 C C . GLY A 1 317 ? -68.049 70.034 -8.712 1.00 88.89 311 GLY A C 1
ATOM 2176 O O . GLY A 1 317 ? -68.035 69.371 -9.749 1.00 87.66 311 GLY A O 1
ATOM 2177 N N . VAL A 1 318 ? -68.813 71.109 -8.556 1.00 87.90 312 VAL A N 1
ATOM 2178 C CA . VAL A 1 318 ? -69.662 71.596 -9.639 1.00 89.65 312 VAL A CA 1
ATOM 2179 C C . VAL A 1 318 ? -68.931 72.645 -10.470 1.00 92.22 312 VAL A C 1
ATOM 2180 O O . VAL A 1 318 ? -68.390 73.604 -9.920 1.00 91.39 312 VAL A O 1
ATOM 2184 N N . PRO A 1 319 ? -68.903 72.454 -11.800 1.00 88.32 313 PRO A N 1
ATOM 2185 C CA . PRO A 1 319 ? -68.322 73.431 -12.729 1.00 81.96 313 PRO A CA 1
ATOM 2186 C C . PRO A 1 319 ? -68.914 74.822 -12.524 1.00 83.64 313 PRO A C 1
ATOM 2187 O O . PRO A 1 319 ? -70.107 74.938 -12.241 1.00 86.26 313 PRO A O 1
ATOM 2191 N N . TRP A 1 320 ? -68.089 75.856 -12.663 1.00 87.00 314 TRP A N 1
ATOM 2192 C CA . TRP A 1 320 ? -68.513 77.222 -12.368 1.00 83.66 314 TRP A CA 1
ATOM 2193 C C . TRP A 1 320 ? -69.670 77.680 -13.251 1.00 84.99 314 TRP A C 1
ATOM 2194 O O . TRP A 1 320 ? -70.472 78.524 -12.849 1.00 84.22 314 TRP A O 1
ATOM 2205 N N . SER A 1 321 ? -69.753 77.118 -14.451 1.00 85.38 315 SER A N 1
ATOM 2206 C CA . SER A 1 321 ? -70.840 77.431 -15.369 1.00 86.23 315 SER A CA 1
ATOM 2207 C C . SER A 1 321 ? -72.179 76.964 -14.807 1.00 89.85 315 SER A C 1
ATOM 2208 O O . SER A 1 321 ? -73.226 77.539 -15.105 1.00 92.57 315 SER A O 1
ATOM 2211 N N . GLU A 1 322 ? -72.135 75.920 -13.986 1.00 89.82 316 GLU A N 1
ATOM 2212 C CA . GLU A 1 322 ? -73.342 75.356 -13.397 1.00 88.87 316 GLU A CA 1
ATOM 2213 C C . GLU A 1 322 ? -73.357 75.539 -11.882 1.00 83.49 316 GLU A C 1
ATOM 2214 O O . GLU A 1 322 ? -74.176 74.942 -11.183 1.00 84.75 316 GLU A O 1
ATOM 2220 N N . ALA A 1 323 ? -72.449 76.370 -11.381 1.00 83.44 317 ALA A N 1
ATOM 2221 C CA . ALA A 1 323 ? -72.333 76.604 -9.946 1.00 82.24 317 ALA A CA 1
ATOM 2222 C C . ALA A 1 323 ? -73.427 77.537 -9.437 1.00 78.55 317 ALA A C 1
ATOM 2223 O O . ALA A 1 323 ? -73.858 77.432 -8.289 1.00 78.46 317 ALA A O 1
ATOM 2225 N N . GLY A 1 324 ? -73.869 78.453 -10.294 1.00 85.91 318 GLY A N 1
ATOM 2226 C CA . GLY A 1 324 ? -74.916 79.390 -9.931 1.00 89.41 318 GLY A CA 1
ATOM 2227 C C . GLY A 1 324 ? -76.243 78.696 -9.698 1.00 88.35 318 GLY A C 1
ATOM 2228 O O . GLY A 1 324 ? -76.967 79.017 -8.754 1.00 82.99 318 GLY A O 1
ATOM 2229 N N . ILE A 1 325 ? -76.559 77.740 -10.566 1.00 88.85 319 ILE A N 1
ATOM 2230 C CA . ILE A 1 325 ? -77.786 76.961 -10.452 1.00 78.68 319 ILE A CA 1
ATOM 2231 C C . ILE A 1 325 ? -77.802 76.143 -9.168 1.00 81.63 319 ILE A C 1
ATOM 2232 O O . ILE A 1 325 ? -78.751 76.213 -8.386 1.00 86.81 319 ILE A O 1
ATOM 2237 N N . ALA A 1 326 ? -76.740 75.370 -8.959 1.00 77.19 320 ALA A N 1
ATOM 2238 C CA . ALA A 1 326 ? -76.605 74.542 -7.767 1.00 72.01 320 ALA A CA 1
ATOM 2239 C C . ALA A 1 326 ? -76.612 75.395 -6.503 1.00 71.43 320 ALA A C 1
ATOM 2240 O O . ALA A 1 326 ? -77.000 74.931 -5.433 1.00 73.61 320 ALA A O 1
ATOM 2242 N N . GLY A 1 327 ? -76.183 76.646 -6.636 1.00 74.05 321 GLY A N 1
ATOM 2243 C CA . GLY A 1 327 ? -76.207 77.579 -5.526 1.00 75.21 321 GLY A CA 1
ATOM 2244 C C . GLY A 1 327 ? -77.623 77.964 -5.148 1.00 73.41 321 GLY A C 1
ATOM 2245 O O . GLY A 1 327 ? -77.951 78.066 -3.966 1.00 77.46 321 GLY A O 1
ATOM 2246 N N . SER A 1 328 ? -78.464 78.178 -6.157 1.00 71.84 322 SER A N 1
ATOM 2247 C CA . SER A 1 328 ? -79.859 78.541 -5.933 1.00 76.31 322 SER A CA 1
ATOM 2248 C C . SER A 1 328 ? -80.608 77.415 -5.241 1.00 75.91 322 SER A C 1
ATOM 2249 O O . SER A 1 328 ? -81.386 77.644 -4.317 1.00 78.80 322 SER A O 1
ATOM 2252 N N . LEU A 1 329 ? -80.356 76.194 -5.696 1.00 74.24 323 LEU A N 1
ATOM 2253 C CA . LEU A 1 329 ? -81.079 75.025 -5.216 1.00 73.54 323 LEU A CA 1
ATOM 2254 C C . LEU A 1 329 ? -80.672 74.670 -3.789 1.00 73.99 323 LEU A C 1
ATOM 2255 O O . LEU A 1 329 ? -81.524 74.387 -2.945 1.00 77.57 323 LEU A O 1
ATOM 2260 N N . ILE A 1 330 ? -79.369 74.689 -3.524 1.00 70.81 324 ILE A N 1
ATOM 2261 C CA . ILE A 1 330 ? -78.859 74.456 -2.177 1.00 67.33 324 ILE A CA 1
ATOM 2262 C C . ILE A 1 330 ? -79.317 75.576 -1.249 1.00 73.66 324 ILE A C 1
ATOM 2263 O O . ILE A 1 330 ? -79.687 75.334 -0.099 1.00 77.07 324 ILE A O 1
ATOM 2268 N N . GLY A 1 331 ? -79.305 76.801 -1.765 1.00 73.91 325 GLY A N 1
ATOM 2269 C CA . GLY A 1 331 ? -79.757 77.956 -1.012 1.00 69.44 325 GLY A CA 1
ATOM 2270 C C . GLY A 1 331 ? -81.221 77.860 -0.627 1.00 67.33 325 GLY A C 1
ATOM 2271 O O . GLY A 1 331 ? -81.573 78.042 0.538 1.00 67.57 325 GLY A O 1
ATOM 2272 N N . GLN A 1 332 ? -82.070 77.568 -1.609 1.00 66.49 326 GLN A N 1
ATOM 2273 C CA . GLN A 1 332 ? -83.506 77.435 -1.381 1.00 68.10 326 GLN A CA 1
ATOM 2274 C C . GLN A 1 332 ? -83.819 76.312 -0.397 1.00 77.56 326 GLN A C 1
ATOM 2275 O O . GLN A 1 332 ? -84.783 76.392 0.364 1.00 80.18 326 GLN A O 1
ATOM 2281 N N . LYS A 1 333 ? -82.997 75.268 -0.420 1.00 74.08 327 LYS A N 1
ATOM 2282 C CA . LYS A 1 333 ? -83.163 74.132 0.480 1.00 70.52 327 LYS A CA 1
ATOM 2283 C C . LYS A 1 333 ? -82.975 74.534 1.939 1.00 75.07 327 LYS A C 1
ATOM 2284 O O . LYS A 1 333 ? -83.770 74.165 2.804 1.00 80.15 327 LYS A O 1
ATOM 2290 N N . VAL A 1 334 ? -81.919 75.295 2.202 1.00 75.52 328 VAL A N 1
ATOM 2291 C CA . VAL A 1 334 ? -81.567 75.683 3.562 1.00 73.86 328 VAL A CA 1
ATOM 2292 C C . VAL A 1 334 ? -82.554 76.693 4.149 1.00 75.83 328 VAL A C 1
ATOM 2293 O O . VAL A 1 334 ? -82.920 76.601 5.321 1.00 77.58 328 VAL A O 1
ATOM 2297 N N . VAL A 1 335 ? -82.999 77.646 3.334 1.00 71.46 329 VAL A N 1
ATOM 2298 C CA . VAL A 1 335 ? -83.866 78.711 3.831 1.00 73.88 329 VAL A CA 1
ATOM 2299 C C . VAL A 1 335 ? -85.353 78.346 3.796 1.00 80.74 329 VAL A C 1
ATOM 2300 O O . VAL A 1 335 ? -86.139 78.866 4.589 1.00 82.55 329 VAL A O 1
ATOM 2304 N N . ILE A 1 336 ? -85.738 77.457 2.885 1.00 74.35 330 ILE A N 1
ATOM 2305 C CA . ILE A 1 336 ? -87.129 77.022 2.797 1.00 76.69 330 ILE A CA 1
ATOM 2306 C C . ILE A 1 336 ? -87.292 75.536 3.111 1.00 78.31 330 ILE A C 1
ATOM 2307 O O . ILE A 1 336 ? -87.559 75.166 4.253 1.00 86.23 330 ILE A O 1
ATOM 2312 N N . ASN A 1 337 ? -87.134 74.695 2.092 1.00 70.51 331 ASN A N 1
ATOM 2313 C CA . ASN A 1 337 ? -87.127 73.246 2.271 1.00 73.18 331 ASN A CA 1
ATOM 2314 C C . ASN A 1 337 ? -86.687 72.551 0.986 1.00 71.73 331 ASN A C 1
ATOM 2315 O O . ASN A 1 337 ? -86.448 73.204 -0.030 1.00 72.80 331 ASN A O 1
ATOM 2320 N N . GLU A 1 338 ? -86.589 71.228 1.034 1.00 72.47 332 GLU A N 1
ATOM 2321 C CA . GLU A 1 338 ? -86.091 70.457 -0.100 1.00 68.59 332 GLU A CA 1
ATOM 2322 C C . GLU A 1 338 ? -87.127 70.331 -1.215 1.00 68.37 332 GLU A C 1
ATOM 2323 O O . GLU A 1 338 ? -86.768 70.191 -2.385 1.00 72.62 332 GLU A O 1
ATOM 2329 N N . PHE A 1 339 ? -88.406 70.379 -0.854 1.00 61.32 333 PHE A N 1
ATOM 2330 C CA . PHE A 1 339 ? -89.482 70.275 -1.836 1.00 65.73 333 PHE A CA 1
ATOM 2331 C C . PHE A 1 339 ? -89.438 71.431 -2.830 1.00 68.23 333 PHE A C 1
ATOM 2332 O O . PHE A 1 339 ? -89.652 71.241 -4.027 1.00 65.84 333 PHE A O 1
ATOM 2340 N N . VAL A 1 340 ? -89.162 72.629 -2.327 1.00 67.63 334 VAL A N 1
ATOM 2341 C CA . VAL A 1 340 ? -89.043 73.806 -3.177 1.00 61.03 334 VAL A CA 1
ATOM 2342 C C . VAL A 1 340 ? -87.785 73.703 -4.034 1.00 63.94 334 VAL A C 1
ATOM 2343 O O . VAL A 1 340 ? -87.795 74.044 -5.217 1.00 72.21 334 VAL A O 1
ATOM 2347 N N . ALA A 1 341 ? -86.708 73.214 -3.428 1.00 62.51 335 ALA A N 1
ATOM 2348 C CA . ALA A 1 341 ? -85.442 73.040 -4.128 1.00 63.53 335 ALA A CA 1
ATOM 2349 C C . ALA A 1 341 ? -85.560 72.006 -5.243 1.00 63.39 335 ALA A C 1
ATOM 2350 O O . ALA A 1 341 ? -85.089 72.228 -6.358 1.00 72.25 335 ALA A O 1
ATOM 2352 N N . TYR A 1 342 ? -86.195 70.879 -4.933 1.00 57.02 336 TYR A N 1
ATOM 2353 C CA . TYR A 1 342 ? -86.360 69.797 -5.897 1.00 61.98 336 TYR A CA 1
ATOM 2354 C C . TYR A 1 342 ? -87.309 70.171 -7.032 1.00 67.01 336 TYR A C 1
ATOM 2355 O O . TYR A 1 342 ? -87.105 69.771 -8.178 1.00 71.51 336 TYR A O 1
ATOM 2364 N N . SER A 1 343 ? -88.347 70.936 -6.708 1.00 66.25 337 SER A N 1
ATOM 2365 C CA . SER A 1 343 ? -89.325 71.365 -7.702 1.00 66.32 337 SER A CA 1
ATOM 2366 C C . SER A 1 343 ? -88.675 72.233 -8.772 1.00 68.22 337 SER A C 1
ATOM 2367 O O . SER A 1 343 ? -89.079 72.211 -9.934 1.00 74.50 337 SER A O 1
ATOM 2370 N N . GLU A 1 344 ? -87.663 72.995 -8.372 1.00 64.52 338 GLU A N 1
ATOM 2371 C CA . GLU A 1 344 ? -86.914 73.822 -9.307 1.00 70.59 338 GLU A CA 1
ATOM 2372 C C . GLU A 1 344 ? -85.806 73.012 -9.975 1.00 75.55 338 GLU A C 1
ATOM 2373 O O . GLU A 1 344 ? -85.365 73.337 -11.077 1.00 79.89 338 GLU A O 1
ATOM 2375 N N . PHE A 1 345 ? -85.366 71.951 -9.304 1.00 72.19 339 PHE A N 1
ATOM 2376 C CA . PHE A 1 345 ? -84.268 71.125 -9.799 1.00 62.16 339 PHE A CA 1
ATOM 2377 C C . PHE A 1 345 ? -84.694 70.201 -10.934 1.00 66.44 339 PHE A C 1
ATOM 2378 O O . PHE A 1 345 ? -83.951 70.006 -11.895 1.00 72.38 339 PHE A O 1
ATOM 2386 N N . VAL A 1 346 ? -85.891 69.635 -10.819 1.00 69.95 340 VAL A N 1
ATOM 2387 C CA . VAL A 1 346 ? -86.383 68.670 -11.798 1.00 71.74 340 VAL A CA 1
ATOM 2388 C C . VAL A 1 346 ? -86.646 69.305 -13.162 1.00 81.36 340 VAL A C 1
ATOM 2389 O O . VAL A 1 346 ? -86.804 68.603 -14.160 1.00 86.04 340 VAL A O 1
ATOM 2393 N N . LYS A 1 347 ? -86.691 70.633 -13.199 1.00 81.32 341 LYS A N 1
ATOM 2394 C CA . LYS A 1 347 ? -86.879 71.357 -14.450 1.00 80.07 341 LYS A CA 1
ATOM 2395 C C . LYS A 1 347 ? -85.622 71.292 -15.312 1.00 86.79 341 LYS A C 1
ATOM 2396 O O . LYS A 1 347 ? -85.690 71.408 -16.535 1.00 94.86 341 LYS A O 1
ATOM 2402 N N . TYR A 1 348 ? -84.476 71.104 -14.666 1.00 86.67 342 TYR A N 1
ATOM 2403 C CA . TYR A 1 348 ? -83.210 70.964 -15.377 1.00 87.60 342 TYR A CA 1
ATOM 2404 C C . TYR A 1 348 ? -82.987 69.522 -15.824 1.00 90.40 342 TYR A C 1
ATOM 2405 O O . TYR A 1 348 ? -82.041 69.230 -16.554 1.00 93.24 342 TYR A O 1
ATOM 2414 N N . LEU A 1 349 ? -83.862 68.625 -15.380 1.00 88.19 343 LEU A N 1
ATOM 2415 C CA . LEU A 1 349 ? -83.736 67.207 -15.701 1.00 85.84 343 LEU A CA 1
ATOM 2416 C C . LEU A 1 349 ? -84.554 66.827 -16.930 1.00 100.37 343 LEU A C 1
ATOM 2417 O O . LEU A 1 349 ? -84.409 65.727 -17.464 1.00 103.66 343 LEU A O 1
ATOM 2422 N N . LYS A 1 350 ? -85.416 67.738 -17.371 1.00 105.66 344 LYS A N 1
ATOM 2423 C CA . LYS A 1 350 ? -86.236 67.511 -18.556 1.00 110.92 344 LYS A CA 1
ATOM 2424 C C . LYS A 1 350 ? -85.368 67.452 -19.811 1.00 124.96 344 LYS A C 1
ATOM 2425 O O . LYS A 1 350 ? -84.372 68.169 -19.913 1.00 126.43 344 LYS A O 1
ATOM 2427 N N . PRO A 1 351 ? -85.740 66.591 -20.771 1.00 129.34 345 PRO A N 1
ATOM 2428 C CA . PRO A 1 351 ? -84.970 66.449 -22.012 1.00 128.59 345 PRO A CA 1
ATOM 2429 C C . PRO A 1 351 ? -85.052 67.687 -22.902 1.00 130.03 345 PRO A C 1
ATOM 2430 O O . PRO A 1 351 ? -84.092 68.002 -23.604 1.00 129.98 345 PRO A O 1
ATOM 2434 N N . GLU A 1 352 ? -86.187 68.379 -22.867 1.00 130.09 346 GLU A N 1
ATOM 2435 C CA . GLU A 1 352 ? -86.385 69.563 -23.695 1.00 134.15 346 GLU A CA 1
ATOM 2436 C C . GLU A 1 352 ? -86.069 70.844 -22.929 1.00 137.64 346 GLU A C 1
ATOM 2437 O O . GLU A 1 352 ? -86.417 71.940 -23.369 1.00 144.76 346 GLU A O 1
ATOM 2439 N N . ALA A 1 353 ? -85.409 70.701 -21.784 1.00 130.52 347 ALA A N 1
ATOM 2440 C CA . ALA A 1 353 ? -85.046 71.850 -20.962 1.00 130.60 347 ALA A CA 1
ATOM 2441 C C . ALA A 1 353 ? -84.009 72.721 -21.662 1.00 130.30 347 ALA A C 1
ATOM 2442 O O . ALA A 1 353 ? -83.071 72.212 -22.276 1.00 132.25 347 ALA A O 1
ATOM 2444 N N . ALA A 1 354 ? -84.190 74.034 -21.566 1.00 124.03 348 ALA A N 1
ATOM 2445 C CA . ALA A 1 354 ? -83.264 74.987 -22.168 1.00 125.43 348 ALA A CA 1
ATOM 2446 C C . ALA A 1 354 ? -81.876 74.855 -21.553 1.00 122.33 348 ALA A C 1
ATOM 2447 O O . ALA A 1 354 ? -80.879 74.750 -22.266 1.00 125.09 348 ALA A O 1
ATOM 2449 N N . VAL A 1 355 ? -81.819 74.859 -20.226 1.00 123.31 349 VAL A N 1
ATOM 2450 C CA . VAL A 1 355 ? -80.555 74.698 -19.519 1.00 121.94 349 VAL A CA 1
ATOM 2451 C C . VAL A 1 355 ? -80.277 73.225 -19.248 1.00 120.21 349 VAL A C 1
ATOM 2452 O O . VAL A 1 355 ? -81.044 72.558 -18.556 1.00 120.58 349 VAL A O 1
ATOM 2456 N N . GLN A 1 356 ? -79.177 72.723 -19.799 1.00 118.98 350 GLN A N 1
ATOM 2457 C CA . GLN A 1 356 ? -78.813 71.321 -19.634 1.00 116.85 350 GLN A CA 1
ATOM 2458 C C . GLN A 1 356 ? -77.593 71.172 -18.729 1.00 115.16 350 GLN A C 1
ATOM 2459 O O . GLN A 1 356 ? -76.585 71.855 -18.910 1.00 114.22 350 GLN A O 1
ATOM 2465 N N . LEU A 1 357 ? -77.693 70.273 -17.755 1.00 106.68 351 LEU A N 1
ATOM 2466 C CA . LEU A 1 357 ? -76.618 70.060 -16.794 1.00 103.32 351 LEU A CA 1
ATOM 2467 C C . LEU A 1 357 ? -75.823 68.799 -17.109 1.00 103.29 351 LEU A C 1
ATOM 2468 O O . LEU A 1 3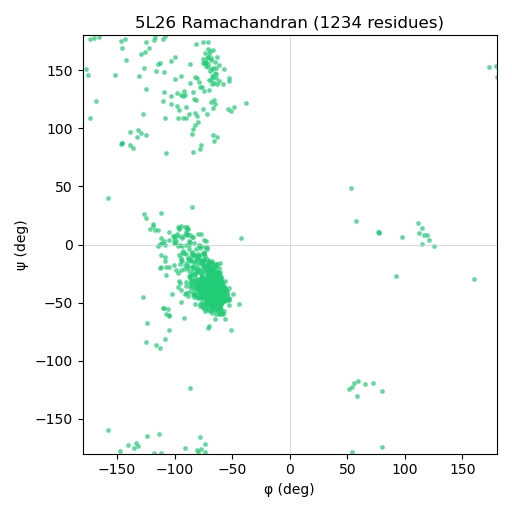57 ? -76.316 67.894 -17.783 1.00 108.32 351 LEU A O 1
ATOM 2473 N N . SER A 1 358 ? -74.589 68.746 -16.618 1.00 103.19 352 SER A N 1
ATOM 2474 C CA . SER A 1 358 ? -73.764 67.554 -16.763 1.00 104.02 352 SER A CA 1
ATOM 2475 C C . SER A 1 358 ? -74.269 66.463 -15.826 1.00 93.65 352 SER A C 1
ATOM 2476 O O . SER A 1 358 ? -74.915 66.752 -14.819 1.00 93.52 352 SER A O 1
ATOM 2479 N N . ASP A 1 359 ? -73.975 65.212 -16.165 1.00 96.51 353 ASP A N 1
ATOM 2480 C CA . ASP A 1 359 ? -74.446 64.073 -15.385 1.00 96.95 353 ASP A CA 1
ATOM 2481 C C . ASP A 1 359 ? -73.919 64.104 -13.955 1.00 97.23 353 ASP A C 1
ATOM 2482 O O . ASP A 1 359 ? -74.640 63.776 -13.013 1.00 102.55 353 ASP A O 1
ATOM 2487 N N . THR A 1 360 ? -72.662 64.504 -13.799 1.00 95.85 354 THR A N 1
ATOM 2488 C CA . THR A 1 360 ? -72.040 64.551 -12.482 1.00 95.25 354 THR A CA 1
ATOM 2489 C C . THR A 1 360 ? -72.632 65.668 -11.624 1.00 90.90 354 THR A C 1
ATOM 2490 O O . THR A 1 360 ? -72.723 65.535 -10.405 1.00 90.19 354 THR A O 1
ATOM 2494 N N . THR A 1 361 ? -73.046 66.759 -12.262 1.00 87.60 355 THR A N 1
ATOM 2495 C CA . THR A 1 361 ? -73.634 67.888 -11.546 1.00 83.36 355 THR A CA 1
ATOM 2496 C C . THR A 1 361 ? -75.031 67.544 -11.045 1.00 82.66 355 THR A C 1
ATOM 2497 O O . THR A 1 361 ? -75.389 67.859 -9.910 1.00 84.73 355 THR A O 1
ATOM 2501 N N . LYS A 1 362 ? -75.814 66.890 -11.899 1.00 83.77 356 LYS A N 1
ATOM 2502 C CA . LYS A 1 362 ? -77.161 66.461 -11.540 1.00 78.61 356 LYS A CA 1
ATOM 2503 C C . LYS A 1 362 ? -77.133 65.523 -10.338 1.00 81.67 356 LYS A C 1
ATOM 2504 O O . LYS A 1 362 ? -78.037 65.541 -9.502 1.00 80.16 356 LYS A O 1
ATOM 2506 N N . ALA A 1 363 ? -76.086 64.707 -10.259 1.00 83.50 357 ALA A N 1
ATOM 2507 C CA . ALA A 1 363 ? -75.912 63.783 -9.145 1.00 77.73 357 ALA A CA 1
ATOM 2508 C C . ALA A 1 363 ? -75.540 64.536 -7.873 1.00 79.69 357 ALA A C 1
ATOM 2509 O O . ALA A 1 363 ? -76.091 64.272 -6.803 1.00 81.88 357 ALA A O 1
ATOM 2511 N N . ILE A 1 364 ? -74.604 65.473 -8.001 1.00 77.82 358 ILE A N 1
ATOM 2512 C CA . ILE A 1 364 ? -74.159 66.295 -6.879 1.00 76.71 358 ILE A CA 1
ATOM 2513 C C . ILE A 1 364 ? -75.327 67.036 -6.235 1.00 74.12 358 ILE A C 1
ATOM 2514 O O . ILE A 1 364 ? -75.473 67.041 -5.012 1.00 75.89 358 ILE A O 1
ATOM 2519 N N . ILE A 1 365 ? -76.165 67.647 -7.066 1.00 75.08 359 ILE A N 1
ATOM 2520 C CA . ILE A 1 365 ? -77.323 68.386 -6.581 1.00 75.34 359 ILE A CA 1
ATOM 2521 C C . ILE A 1 365 ? -78.346 67.453 -5.936 1.00 71.21 359 ILE A C 1
ATOM 2522 O O . ILE A 1 365 ? -78.948 67.790 -4.915 1.00 68.45 359 ILE A O 1
ATOM 2527 N N . SER A 1 366 ? -78.529 66.278 -6.532 1.00 73.56 360 SER A N 1
ATOM 2528 C CA . SER A 1 366 ? -79.480 65.293 -6.025 1.00 70.49 360 SER A CA 1
ATOM 2529 C C . SER A 1 366 ? -79.162 64.885 -4.589 1.00 75.53 360 SER A C 1
ATOM 2530 O O . SER A 1 366 ? -80.057 64.792 -3.749 1.00 79.19 360 SER A O 1
ATOM 2533 N N . PHE A 1 367 ? -77.883 64.647 -4.314 1.00 75.30 361 PHE A N 1
ATOM 2534 C CA . PHE A 1 367 ? -77.442 64.258 -2.978 1.00 71.32 361 PHE A CA 1
ATOM 2535 C C . PHE A 1 367 ? -77.443 65.441 -2.015 1.00 67.48 361 PHE A C 1
ATOM 2536 O O . PHE A 1 367 ? -77.804 65.298 -0.846 1.00 69.70 361 PHE A O 1
ATOM 2544 N N . ALA A 1 368 ? -77.038 66.606 -2.512 1.00 67.01 362 ALA A N 1
ATOM 2545 C CA . ALA A 1 368 ? -76.951 67.808 -1.688 1.00 68.07 362 ALA A CA 1
ATOM 2546 C C . ALA A 1 368 ? -78.324 68.257 -1.199 1.00 67.17 362 ALA A C 1
ATOM 2547 O O . ALA A 1 368 ? -78.457 68.799 -0.103 1.00 66.23 362 ALA A O 1
ATOM 2549 N N . LEU A 1 369 ? -79.344 68.023 -2.018 1.00 68.15 363 LEU A N 1
ATOM 2550 C CA . LEU A 1 369 ? -80.701 68.448 -1.696 1.00 66.59 363 LEU A CA 1
ATOM 2551 C C . LEU A 1 369 ? -81.430 67.423 -0.832 1.00 68.83 363 LEU A C 1
ATOM 2552 O O . LEU A 1 369 ? -82.468 67.722 -0.242 1.00 68.38 363 LEU A O 1
ATOM 2557 N N . CYS A 1 370 ? -80.876 66.217 -0.756 1.00 73.45 364 CYS A N 1
ATOM 2558 C CA . CYS A 1 370 ? -81.511 65.123 -0.028 1.00 71.92 364 CYS A CA 1
ATOM 2559 C C . CYS A 1 370 ? -81.327 65.258 1.482 1.00 72.86 364 CYS A C 1
ATOM 2560 O O . CYS A 1 370 ? -80.401 64.686 2.056 1.00 73.06 364 CYS A O 1
ATOM 2563 N N . GLY A 1 371 ? -82.214 66.017 2.121 1.00 63.88 365 GLY A N 1
ATOM 2564 C CA . GLY A 1 371 ? -82.160 66.214 3.559 1.00 61.31 365 GLY A CA 1
ATOM 2565 C C . GLY A 1 371 ? -83.164 67.239 4.051 1.00 67.51 365 GLY A C 1
ATOM 2566 O O . GLY A 1 371 ? -83.550 68.144 3.311 1.00 78.68 365 GLY A O 1
ATOM 2567 N N . PHE A 1 372 ? -83.586 67.102 5.305 1.00 69.03 366 PHE A N 1
ATOM 2568 C CA . PHE A 1 372 ? -84.560 68.019 5.894 1.00 70.81 366 PHE A CA 1
ATOM 2569 C C . PHE A 1 372 ? -83.904 69.258 6.492 1.00 69.28 366 PHE A C 1
ATOM 2570 O O . PHE A 1 372 ? -84.563 70.051 7.164 1.00 68.17 366 PHE A O 1
ATOM 2578 N N . ALA A 1 373 ? -82.608 69.422 6.249 1.00 65.74 367 ALA A N 1
ATOM 2579 C CA . ALA A 1 373 ? -81.849 70.514 6.850 1.00 66.92 367 ALA A CA 1
ATOM 2580 C C . ALA A 1 373 ? -82.315 71.883 6.359 1.00 76.72 367 ALA A C 1
ATOM 2581 O O . ALA A 1 373 ? -81.803 72.407 5.370 1.00 84.07 367 ALA A O 1
ATOM 2583 N N . ASN A 1 374 ? -83.288 72.456 7.061 1.00 70.49 368 ASN A N 1
ATOM 2584 C CA . ASN A 1 374 ? -83.762 73.804 6.768 1.00 67.34 368 ASN A CA 1
ATOM 2585 C C . ASN A 1 374 ? -84.122 74.560 8.043 1.00 73.29 368 ASN A C 1
ATOM 2586 O O . ASN A 1 374 ? -84.060 74.006 9.139 1.00 78.48 368 ASN A O 1
ATOM 2591 N N . LEU A 1 375 ? -84.502 75.824 7.895 1.00 69.37 369 LEU A N 1
ATOM 2592 C CA . LEU A 1 375 ? -84.829 76.659 9.046 1.00 67.62 369 LEU A CA 1
ATOM 2593 C C . LEU A 1 375 ? -86.176 76.285 9.657 1.00 68.77 369 LEU A C 1
ATOM 2594 O O . LEU A 1 375 ? -86.430 76.553 10.831 1.00 72.78 369 LEU A O 1
ATOM 2599 N N . GLY A 1 376 ? -87.036 75.664 8.856 1.00 62.38 370 GLY A N 1
ATOM 2600 C CA . GLY A 1 376 ? -88.348 75.260 9.326 1.00 63.43 370 GLY A CA 1
ATOM 2601 C C . GLY A 1 376 ? -88.301 73.999 10.166 1.00 66.49 370 GLY A C 1
ATOM 2602 O O . GLY A 1 376 ? -89.084 73.832 11.102 1.00 69.21 370 GLY A O 1
ATOM 2603 N N . SER A 1 377 ? -87.369 73.112 9.834 1.00 65.61 371 SER A N 1
ATOM 2604 C CA . SER A 1 377 ? -87.244 71.830 10.517 1.00 60.77 371 SER A CA 1
ATOM 2605 C C . SER A 1 377 ? -86.806 71.989 11.969 1.00 55.73 371 SER A C 1
ATOM 2606 O O . SER A 1 377 ? -86.983 71.079 12.779 1.00 56.71 371 SER A O 1
ATOM 2609 N N . ILE A 1 378 ? -86.224 73.142 12.289 1.00 57.51 372 ILE A N 1
ATOM 2610 C CA . ILE A 1 378 ? -85.856 73.457 13.664 1.00 58.62 372 ILE A CA 1
ATOM 2611 C C . ILE A 1 378 ? -87.092 73.443 14.551 1.00 61.42 372 ILE A C 1
ATOM 2612 O O . ILE A 1 378 ? -87.117 72.786 15.591 1.00 61.56 372 ILE A O 1
ATOM 2617 N N . ALA A 1 379 ? -88.121 74.165 14.119 1.00 57.51 373 ALA A N 1
ATOM 2618 C CA . ALA A 1 379 ? -89.375 74.243 14.855 1.00 60.64 373 ALA A CA 1
ATOM 2619 C C . ALA A 1 379 ? -90.064 72.886 14.916 1.00 61.90 373 ALA A C 1
ATOM 2620 O O . ALA A 1 379 ? -90.774 72.582 15.875 1.00 67.77 373 ALA A O 1
ATOM 2622 N N . VAL A 1 380 ? -89.854 72.075 13.884 1.00 57.54 374 VAL A N 1
ATOM 2623 C CA . VAL A 1 380 ? -90.412 70.730 13.844 1.00 57.65 374 VAL A CA 1
ATOM 2624 C C . VAL A 1 380 ? -89.764 69.859 14.913 1.00 60.43 374 VAL A C 1
ATOM 2625 O O . VAL A 1 380 ? -90.452 69.162 15.662 1.00 64.97 374 VAL A O 1
ATOM 2629 N N . LEU A 1 381 ? -88.437 69.908 14.980 1.00 61.19 375 LEU A N 1
ATOM 2630 C CA . LEU A 1 381 ? -87.693 69.177 15.998 1.00 61.89 375 LEU A CA 1
ATOM 2631 C C . LEU A 1 381 ? -88.086 69.640 17.394 1.00 65.19 375 LEU A C 1
ATOM 2632 O O . LEU A 1 381 ? -88.468 68.828 18.232 1.00 66.50 375 LEU A O 1
ATOM 2637 N N . VAL A 1 382 ? -87.999 70.948 17.628 1.00 66.41 376 VAL A N 1
ATOM 2638 C CA . VAL A 1 382 ? -88.337 71.540 18.921 1.00 69.18 376 VAL A CA 1
ATOM 2639 C C . VAL A 1 382 ? -89.699 71.064 19.423 1.00 68.00 376 VAL A C 1
ATOM 2640 O O . VAL A 1 382 ? -89.853 70.736 20.597 1.00 74.57 376 VAL A O 1
ATOM 2644 N N . GLY A 1 383 ? -90.676 71.003 18.525 1.00 65.02 377 GLY A N 1
ATOM 2645 C CA . GLY A 1 383 ? -92.007 70.546 18.880 1.00 75.38 377 GLY A CA 1
ATOM 2646 C C . GLY A 1 383 ? -92.075 69.066 19.211 1.00 72.33 377 GLY A C 1
ATOM 2647 O O . GLY A 1 383 ? -92.490 68.688 20.306 1.00 75.56 377 GLY A O 1
ATOM 2648 N N . GLY A 1 384 ? -91.661 68.228 18.266 1.00 67.83 378 GLY A N 1
ATOM 2649 C CA . GLY A 1 384 ? -91.767 66.787 18.415 1.00 73.45 378 GLY A CA 1
ATOM 2650 C C . GLY A 1 384 ? -90.813 66.171 19.423 1.00 74.59 378 GLY A C 1
ATOM 2651 O O . GLY A 1 384 ? -91.132 65.159 20.047 1.00 72.64 378 GLY A O 1
ATOM 2652 N N . LEU A 1 385 ? -89.641 66.777 19.579 1.00 77.32 379 LEU A N 1
ATOM 2653 C CA . LEU A 1 385 ? -88.633 66.263 20.502 1.00 74.00 379 LEU A CA 1
ATOM 2654 C C . LEU A 1 385 ? -88.944 66.685 21.937 1.00 72.48 379 LEU A C 1
ATOM 2655 O O . LEU A 1 385 ? -88.474 66.065 22.891 1.00 71.02 379 LEU A O 1
ATOM 2660 N N . SER A 1 386 ? -89.745 67.736 22.085 1.00 71.97 380 SER A N 1
ATOM 2661 C CA . SER A 1 386 ? -90.163 68.193 23.406 1.00 68.89 380 SER A CA 1
ATOM 2662 C C . SER A 1 386 ? -91.294 67.333 23.952 1.00 70.96 380 SER A C 1
ATOM 2663 O O . SER A 1 386 ? -91.398 67.121 25.157 1.00 76.88 380 SER A O 1
ATOM 2666 N N . ILE A 1 387 ? -92.147 66.846 23.058 1.00 71.06 381 ILE A N 1
ATOM 2667 C CA . ILE A 1 387 ? -93.246 65.976 23.455 1.00 72.86 381 ILE A CA 1
ATOM 2668 C C . ILE A 1 387 ? -92.692 64.701 24.093 1.00 78.91 381 ILE A C 1
ATOM 2669 O O . ILE A 1 387 ? -93.297 64.132 25.002 1.00 80.75 381 ILE A O 1
ATOM 2674 N N . MET A 1 388 ? -91.520 64.277 23.631 1.00 83.90 382 MET A N 1
ATOM 2675 C CA . MET A 1 388 ? -90.846 63.113 24.197 1.00 80.97 382 MET A CA 1
ATOM 2676 C C . MET A 1 388 ? -90.085 63.458 25.477 1.00 79.56 382 MET A C 1
ATOM 2677 O O . MET A 1 388 ? -90.032 62.656 26.410 1.00 77.53 382 MET A O 1
ATOM 2682 N N . ALA A 1 389 ? -89.497 64.649 25.516 1.00 75.93 383 ALA A N 1
ATOM 2683 C CA . ALA A 1 389 ? -88.734 65.093 26.680 1.00 73.77 383 ALA A CA 1
ATOM 2684 C C . ALA A 1 389 ? -88.880 66.598 26.886 1.00 78.28 383 ALA A C 1
ATOM 2685 O O . ALA A 1 389 ? -88.058 67.378 26.402 1.00 76.13 383 ALA A O 1
ATOM 2687 N N . PRO A 1 390 ? -89.928 67.007 27.618 1.00 75.02 384 PRO A N 1
ATOM 2688 C CA . PRO A 1 390 ? -90.303 68.415 27.802 1.00 74.62 384 PRO A CA 1
ATOM 2689 C C . PRO A 1 390 ? -89.256 69.249 28.538 1.00 78.51 384 PRO A C 1
ATOM 2690 O O . PRO A 1 390 ? -89.241 70.470 28.388 1.00 82.39 384 PRO A O 1
ATOM 2694 N N . LYS A 1 391 ? -88.394 68.602 29.314 1.00 80.98 385 LYS A N 1
ATOM 2695 C CA . LYS A 1 391 ? -87.388 69.321 30.088 1.00 85.96 385 LYS A CA 1
ATOM 2696 C C . LYS A 1 391 ? -86.205 69.756 29.225 1.00 87.94 385 LYS A C 1
ATOM 2697 O O . LYS A 1 391 ? -85.412 70.605 29.630 1.00 89.13 385 LYS A O 1
ATOM 2699 N N . ARG A 1 392 ? -86.093 69.178 28.033 1.00 81.31 386 ARG A N 1
ATOM 2700 C CA . ARG A 1 392 ? -84.956 69.450 27.160 1.00 81.54 386 ARG A CA 1
ATOM 2701 C C . ARG A 1 392 ? -85.300 70.439 26.050 1.00 89.65 386 ARG A C 1
ATOM 2702 O O . ARG A 1 392 ? -84.488 70.680 25.157 1.00 86.08 386 ARG A O 1
ATOM 2710 N N . ARG A 1 393 ? -86.499 71.012 26.115 1.00 88.21 387 ARG A N 1
ATOM 2711 C CA . ARG A 1 393 ? -87.001 71.879 25.051 1.00 81.57 387 ARG A CA 1
ATOM 2712 C C . ARG A 1 393 ? -86.121 73.108 24.825 1.00 85.35 387 ARG A C 1
ATOM 2713 O O . ARG A 1 393 ? -85.884 73.508 23.685 1.00 86.81 387 ARG A O 1
ATOM 2718 N N . LYS A 1 394 ? -85.639 73.701 25.912 1.00 86.13 388 LYS A N 1
ATOM 2719 C CA . LYS A 1 394 ? -84.776 74.875 25.823 1.00 84.69 388 LYS A CA 1
ATOM 2720 C C . LYS A 1 394 ? -83.433 74.527 25.188 1.00 87.60 388 LYS A C 1
ATOM 2721 O O . LYS A 1 394 ? -82.828 75.351 24.500 1.00 82.19 388 LYS A O 1
ATOM 2723 N N . ASP A 1 395 ? -82.973 73.302 25.422 1.00 88.77 389 ASP A N 1
ATOM 2724 C CA . ASP A 1 395 ? -81.700 72.843 24.879 1.00 89.38 389 ASP A CA 1
ATOM 2725 C C . ASP A 1 395 ? -81.805 72.548 23.387 1.00 85.17 389 ASP A C 1
ATOM 2726 O O . ASP A 1 395 ? -80.881 72.826 22.622 1.00 81.58 389 ASP A O 1
ATOM 2731 N N . VAL A 1 396 ? -82.938 71.983 22.982 1.00 83.53 390 VAL A N 1
ATOM 2732 C CA . VAL A 1 396 ? -83.178 71.648 21.584 1.00 80.86 390 VAL A CA 1
ATOM 2733 C C . VAL A 1 396 ? -83.246 72.903 20.720 1.00 79.74 390 VAL A C 1
ATOM 2734 O O . VAL A 1 396 ? -82.652 72.961 19.643 1.00 77.34 390 VAL A O 1
ATOM 2738 N N . ALA A 1 397 ? -83.966 73.910 21.206 1.00 76.44 391 ALA A N 1
ATOM 2739 C CA . ALA A 1 397 ? -84.136 75.159 20.472 1.00 77.43 391 ALA A CA 1
ATOM 2740 C C . ALA A 1 397 ? -82.818 75.913 20.330 1.00 83.24 391 ALA A C 1
ATOM 2741 O O . ALA A 1 397 ? -82.621 76.656 19.369 1.00 80.06 391 ALA A O 1
ATOM 2743 N N . ARG A 1 398 ? -81.918 75.718 21.290 1.00 87.25 392 ARG A N 1
ATOM 2744 C CA . ARG A 1 398 ? -80.620 76.381 21.265 1.00 83.94 392 ARG A CA 1
ATOM 2745 C C . ARG A 1 398 ? -79.707 75.783 20.200 1.00 83.83 392 ARG A C 1
ATOM 2746 O O . ARG A 1 398 ? -78.995 76.507 19.505 1.00 87.22 392 ARG A O 1
ATOM 2754 N N . LEU A 1 399 ? -79.734 74.460 20.077 1.00 86.28 393 LEU A N 1
ATOM 2755 C CA . LEU A 1 399 ? -78.874 73.758 19.130 1.00 85.15 393 LEU A CA 1
ATOM 2756 C C . LEU A 1 399 ? -79.525 73.623 17.757 1.00 84.11 393 LEU A C 1
ATOM 2757 O O . LEU A 1 399 ? -79.060 72.854 16.917 1.00 80.84 393 LEU A O 1
ATOM 2762 N N . GLY A 1 400 ? -80.598 74.376 17.534 1.00 82.15 394 GLY A N 1
ATOM 2763 C CA . GLY A 1 400 ? -81.344 74.304 16.290 1.00 80.89 394 GLY A CA 1
ATOM 2764 C C . GLY A 1 400 ? -80.539 74.676 15.060 1.00 78.10 394 GLY A C 1
ATOM 2765 O O . GLY A 1 400 ? -80.471 73.910 14.098 1.00 70.88 394 GLY A O 1
ATOM 2766 N N . ILE A 1 401 ? -79.928 75.856 15.092 1.00 76.30 395 ILE A N 1
ATOM 2767 C CA . ILE A 1 401 ? -79.159 76.354 13.956 1.00 77.92 395 ILE A CA 1
ATOM 2768 C C . ILE A 1 401 ? -77.905 75.516 13.715 1.00 75.87 395 ILE A C 1
ATOM 2769 O O . ILE A 1 401 ? -77.581 75.186 12.573 1.00 72.56 395 ILE A O 1
ATOM 2774 N N . LYS A 1 402 ? -77.210 75.170 14.794 1.00 73.37 396 LYS A N 1
ATOM 2775 C CA . LYS A 1 402 ? -76.014 74.337 14.705 1.00 74.69 396 LYS A CA 1
ATOM 2776 C C . LYS A 1 402 ? -76.313 72.997 14.039 1.00 74.33 396 LYS A C 1
ATOM 2777 O O . LYS A 1 402 ? -75.533 72.512 13.220 1.00 71.01 396 LYS A O 1
ATOM 2783 N N . ALA A 1 403 ? -77.450 72.408 14.397 1.00 74.15 397 ALA A N 1
ATOM 2784 C CA . ALA A 1 403 ? -77.834 71.101 13.879 1.00 74.22 397 ALA A CA 1
ATOM 2785 C C . ALA A 1 403 ? -78.169 71.165 12.392 1.00 74.47 397 ALA A C 1
ATOM 2786 O O . ALA A 1 403 ? -77.903 70.219 11.650 1.00 71.23 397 ALA A O 1
ATOM 2788 N N . VAL A 1 404 ? -78.757 72.278 11.963 1.00 72.98 398 VAL A N 1
ATOM 2789 C CA . VAL A 1 404 ? -79.065 72.482 10.550 1.00 71.20 398 VAL A CA 1
ATOM 2790 C C . VAL A 1 404 ? -77.775 72.533 9.743 1.00 70.95 398 VAL A C 1
ATOM 2791 O O . VAL A 1 404 ? -77.683 71.954 8.659 1.00 67.54 398 VAL A O 1
ATOM 2795 N N . VAL A 1 405 ? -76.779 73.222 10.290 1.00 68.66 399 VAL A N 1
ATOM 2796 C CA . VAL A 1 405 ? -75.457 73.272 9.683 1.00 64.79 399 VAL A CA 1
ATOM 2797 C C . VAL A 1 405 ? -74.865 71.869 9.614 1.00 70.26 399 VAL A C 1
ATOM 2798 O O . VAL A 1 405 ? -74.282 71.481 8.601 1.00 71.71 399 VAL A O 1
ATOM 2802 N N . ALA A 1 406 ? -75.031 71.112 10.694 1.00 65.16 400 ALA A N 1
ATOM 2803 C CA . ALA A 1 406 ? -74.552 69.735 10.755 1.00 62.82 400 ALA A CA 1
ATOM 2804 C C . ALA A 1 406 ? -75.227 68.875 9.694 1.00 66.42 400 ALA A C 1
ATOM 2805 O O . ALA A 1 406 ? -74.591 68.023 9.074 1.00 71.12 400 ALA A O 1
ATOM 2807 N N . GLY A 1 407 ? -76.520 69.104 9.491 1.00 65.51 401 GLY A N 1
ATOM 2808 C CA . GLY A 1 407 ? -77.266 68.394 8.470 1.00 68.35 401 GLY A CA 1
ATOM 2809 C C . GLY A 1 407 ? -76.856 68.838 7.080 1.00 69.92 401 GLY A C 1
ATOM 2810 O O . GLY A 1 407 ? -76.774 68.028 6.158 1.00 71.78 401 GLY A O 1
ATOM 2811 N N . SER A 1 408 ? -76.594 70.134 6.934 1.00 65.65 402 SER A N 1
ATOM 2812 C CA . SER A 1 408 ? -76.165 70.692 5.658 1.00 63.87 402 SER A CA 1
ATOM 2813 C C . SER A 1 408 ? -74.806 70.138 5.247 1.00 71.21 402 SER A C 1
ATOM 2814 O O . SER A 1 408 ? -74.624 69.699 4.112 1.00 71.24 402 SER A O 1
ATOM 2817 N N . LEU A 1 409 ? -73.858 70.159 6.179 1.00 72.49 403 LEU A N 1
ATOM 2818 C CA . LEU A 1 409 ? -72.515 69.647 5.927 1.00 72.56 403 LEU A CA 1
ATOM 2819 C C . LEU A 1 409 ? -72.536 68.155 5.608 1.00 72.84 403 LEU A C 1
ATOM 2820 O O . LEU A 1 409 ? -71.741 67.672 4.800 1.00 73.33 403 LEU A O 1
ATOM 2825 N N . SER A 1 410 ? -73.447 67.430 6.249 1.00 70.60 404 SER A N 1
ATOM 2826 C CA . SER A 1 410 ? -73.597 66.000 6.010 1.00 70.07 404 SER A CA 1
ATOM 2827 C C . SER A 1 410 ? -74.096 65.730 4.595 1.00 73.65 404 SER A C 1
ATOM 2828 O O . SER A 1 410 ? -73.568 64.866 3.895 1.00 78.52 404 SER A O 1
ATOM 2831 N N . ASN A 1 411 ? -75.117 66.475 4.182 1.00 70.40 405 ASN A N 1
ATOM 2832 C CA . ASN A 1 411 ? -75.660 66.352 2.836 1.00 72.66 405 ASN A CA 1
ATOM 2833 C C . ASN A 1 411 ? -74.632 66.750 1.784 1.00 70.79 405 ASN A C 1
ATOM 2834 O O . ASN A 1 411 ? -74.520 66.112 0.737 1.00 71.22 405 ASN A O 1
ATOM 2839 N N . LEU A 1 412 ? -73.882 67.808 2.074 1.00 70.77 406 LEU A N 1
ATOM 2840 C CA . LEU A 1 412 ? -72.847 68.288 1.168 1.00 69.51 406 LEU A CA 1
ATOM 2841 C C . LEU A 1 412 ? -71.714 67.275 1.037 1.00 75.99 406 LEU A C 1
ATOM 2842 O O . LEU A 1 412 ? -71.155 67.100 -0.045 1.00 77.51 406 LEU A O 1
ATOM 2847 N N . MET A 1 413 ? -71.383 66.611 2.141 1.00 75.15 407 MET A N 1
ATOM 2848 C CA . MET A 1 413 ? -70.316 65.616 2.147 1.00 74.76 407 MET A CA 1
ATOM 2849 C C . MET A 1 413 ? -70.658 64.448 1.231 1.00 76.16 407 MET A C 1
ATOM 2850 O O . MET A 1 413 ? -69.819 63.988 0.456 1.00 81.18 407 MET A O 1
ATOM 2855 N N . SER A 1 414 ? -71.898 63.977 1.320 1.00 70.71 408 SER A N 1
ATOM 2856 C CA . SER A 1 414 ? -72.372 62.900 0.459 1.00 72.57 408 SER A CA 1
ATOM 2857 C C . SER A 1 414 ? -72.404 63.351 -0.997 1.00 73.86 408 SER A C 1
ATOM 2858 O O . SER A 1 414 ? -72.202 62.551 -1.910 1.00 74.36 408 SER A O 1
ATOM 2861 N N . ALA A 1 415 ? -72.656 64.640 -1.204 1.00 76.49 409 ALA A N 1
ATOM 2862 C CA . ALA A 1 415 ? -72.681 65.213 -2.544 1.00 74.20 409 ALA A CA 1
ATOM 2863 C C . ALA A 1 415 ? -71.282 65.236 -3.153 1.00 79.20 409 ALA A C 1
ATOM 2864 O O . ALA A 1 415 ? -71.118 65.041 -4.357 1.00 84.56 409 ALA A O 1
ATOM 2866 N N . VAL A 1 416 ? -70.277 65.478 -2.316 1.00 77.25 410 VAL A N 1
ATOM 2867 C CA . VAL A 1 416 ? -68.888 65.443 -2.760 1.00 76.70 410 VAL A CA 1
ATOM 2868 C C . VAL A 1 416 ? -68.512 64.029 -3.183 1.00 80.84 410 VAL A C 1
ATOM 2869 O O . VAL A 1 416 ? -67.908 63.822 -4.238 1.00 86.06 410 VAL A O 1
ATOM 2873 N N . ILE A 1 417 ? -68.876 63.063 -2.346 1.00 76.72 411 ILE A N 1
ATOM 2874 C CA . ILE A 1 417 ? -68.649 61.653 -2.633 1.00 73.35 411 ILE A CA 1
ATOM 2875 C C . ILE A 1 417 ? -69.364 61.251 -3.916 1.00 73.53 411 ILE A C 1
ATOM 2876 O O . ILE A 1 417 ? -68.838 60.479 -4.720 1.00 82.76 411 ILE A O 1
ATOM 2881 N N . ALA A 1 418 ? -70.564 61.792 -4.100 1.00 69.98 412 ALA A N 1
ATOM 2882 C CA . ALA A 1 418 ? -71.349 61.549 -5.302 1.00 73.28 412 ALA A CA 1
ATOM 2883 C C . ALA A 1 418 ? -70.580 61.966 -6.548 1.00 82.81 412 ALA A C 1
ATOM 2884 O O . ALA A 1 418 ? -70.307 61.141 -7.416 1.00 92.94 412 ALA A O 1
ATOM 2886 N N . GLY A 1 419 ? -70.219 63.244 -6.620 1.00 82.99 413 GLY A N 1
ATOM 2887 C CA . GLY A 1 419 ? -69.490 63.782 -7.757 1.00 89.22 413 GLY A CA 1
ATOM 2888 C C . GLY A 1 419 ? -68.189 63.056 -8.037 1.00 90.87 413 GLY A C 1
ATOM 2889 O O . GLY A 1 419 ? -67.759 62.947 -9.186 1.00 86.89 413 GLY A O 1
ATOM 2890 N N . LEU A 1 420 ? -67.564 62.551 -6.980 1.00 85.20 414 LEU A N 1
ATOM 2891 C CA . LEU A 1 420 ? -66.316 61.812 -7.106 1.00 85.80 414 LEU A CA 1
ATOM 2892 C C . LEU A 1 420 ? -66.524 60.469 -7.803 1.00 88.29 414 LEU A C 1
ATOM 2893 O O . LEU A 1 420 ? -65.827 60.147 -8.765 1.00 97.62 414 LEU A O 1
ATOM 2898 N N . PHE A 1 421 ? -67.490 59.693 -7.320 1.00 89.14 415 PHE A N 1
ATOM 2899 C CA . PHE A 1 421 ? -67.717 58.352 -7.852 1.00 92.12 415 PHE A CA 1
ATOM 2900 C C . PHE A 1 421 ? -68.767 58.331 -8.955 1.00 95.78 415 PHE A C 1
ATOM 2901 O O . PHE A 1 421 ? -68.971 57.306 -9.602 1.00 98.95 415 PHE A O 1
ATOM 2909 N N . THR A 1 422 ? -69.433 59.459 -9.174 1.00 96.50 416 THR A N 1
ATOM 2910 C CA . THR A 1 422 ? -70.170 59.634 -10.418 1.00 97.49 416 THR A CA 1
ATOM 2911 C C . THR A 1 422 ? -69.218 60.266 -11.427 1.00 103.25 416 THR A C 1
ATOM 2912 O O . THR A 1 422 ? -69.616 60.696 -12.496 1.00 107.38 416 THR A O 1
ATOM 2916 N N . GLY A 1 423 ? -67.941 60.300 -11.062 1.00 102.71 417 GLY A N 1
ATOM 2917 C CA . GLY A 1 423 ? -66.869 60.763 -11.925 1.00 107.91 417 GLY A CA 1
ATOM 2918 C C . GLY A 1 423 ? -66.365 59.651 -12.829 1.00 113.05 417 GLY A C 1
ATOM 2919 O O . GLY A 1 423 ? -65.177 59.586 -13.158 1.00 102.79 417 GLY A O 1
ATOM 2920 N N . LEU A 1 424 ? -67.279 58.760 -13.211 1.00 119.23 418 LEU A N 1
ATOM 2921 C CA . LEU A 1 424 ? -66.996 57.714 -14.189 1.00 121.83 418 LEU A CA 1
ATOM 2922 C C . LEU A 1 424 ? -68.278 57.198 -14.846 1.00 127.41 418 LEU A C 1
ATOM 2923 O O . LEU A 1 424 ? -69.302 57.879 -14.838 1.00 127.81 418 LEU A O 1
ATOM 2928 N N . SER A 1 425 ? -68.203 55.997 -15.417 1.00 123.68 419 SER A N 1
ATOM 2929 C CA . SER A 1 425 ? -69.328 55.375 -16.120 1.00 120.28 419 SER A CA 1
ATOM 2930 C C . SER A 1 425 ? -70.565 54.695 -15.543 1.00 121.32 419 SER A C 1
ATOM 2931 O O . SER A 1 425 ? -71.332 54.067 -16.282 1.00 123.93 419 SER A O 1
ATOM 2933 N N . GLY A 1 426 ? -70.745 54.821 -14.226 1.00 117.35 420 GLY A N 1
ATOM 2934 C CA . GLY A 1 426 ? -71.905 54.281 -13.529 1.00 116.42 420 GLY A CA 1
ATOM 2935 C C . GLY A 1 426 ? -73.259 54.653 -14.110 1.00 109.42 420 GLY A C 1
ATOM 2936 O O . GLY A 1 426 ? -73.920 53.830 -14.740 1.00 97.90 420 GLY A O 1
ATOM 2937 N N . ALA A 1 427 ? -73.652 55.908 -13.900 1.00 117.83 421 ALA A N 1
ATOM 2938 C CA . ALA A 1 427 ? -74.917 56.454 -14.397 1.00 110.70 421 ALA A CA 1
ATOM 2939 C C . ALA A 1 427 ? -76.127 55.605 -14.002 1.00 115.56 421 ALA A C 1
ATOM 2940 O O . ALA A 1 427 ? -76.972 55.285 -14.842 1.00 113.18 421 ALA A O 1
ATOM 2942 N N . SER A 1 428 ? -76.207 55.252 -12.722 1.00 111.28 422 SER A N 1
ATOM 2943 C CA . SER A 1 428 ? -77.322 54.464 -12.217 1.00 94.02 422 SER A CA 1
ATOM 2944 C C . SER A 1 428 ? -78.566 55.331 -12.037 1.00 94.90 422 SER A C 1
ATOM 2945 O O . SER A 1 428 ? -79.177 55.768 -13.013 1.00 89.67 422 SER A O 1
ATOM 2948 N N . MET B 1 7 ? -134.132 113.387 -4.860 1.00 124.71 1 MET B N 1
ATOM 2949 C CA . MET B 1 7 ? -132.714 113.544 -4.562 1.00 125.11 1 MET B CA 1
ATOM 2950 C C . MET B 1 7 ? -132.146 112.293 -3.910 1.00 128.44 1 MET B C 1
ATOM 2951 O O . MET B 1 7 ? -132.786 111.680 -3.060 1.00 131.88 1 MET B O 1
ATOM 2953 N N . VAL B 1 8 ? -130.937 111.922 -4.315 1.00 124.06 2 VAL B N 1
ATOM 2954 C CA . VAL B 1 8 ? -130.273 110.737 -3.782 1.00 117.14 2 VAL B CA 1
ATOM 2955 C C . VAL B 1 8 ? -129.904 110.931 -2.315 1.00 115.40 2 VAL B C 1
ATOM 2956 O O . VAL B 1 8 ? -130.031 110.011 -1.506 1.00 117.60 2 VAL B O 1
ATOM 2960 N N . VAL B 1 9 ? -129.458 112.138 -1.976 1.00 112.42 3 VAL B N 1
ATOM 2961 C CA . VAL B 1 9 ? -129.057 112.453 -0.608 1.00 114.82 3 VAL B CA 1
ATOM 2962 C C . VAL B 1 9 ? -130.219 112.304 0.373 1.00 113.59 3 VAL B C 1
ATOM 2963 O O . VAL B 1 9 ? -130.018 111.942 1.531 1.00 108.13 3 VAL B O 1
ATOM 2967 N N . LEU B 1 10 ? -131.432 112.575 -0.097 1.00 118.07 4 LEU B N 1
ATOM 2968 C CA . LEU B 1 10 ? -132.621 112.440 0.735 1.00 122.08 4 LEU B CA 1
ATOM 2969 C C . LEU B 1 10 ? -132.946 110.971 0.980 1.00 118.87 4 LEU B C 1
ATOM 2970 O O . LEU B 1 10 ? -133.314 110.582 2.089 1.00 122.92 4 LEU B O 1
ATOM 2975 N N . HIS B 1 11 ? -132.804 110.161 -0.064 1.00 116.07 5 HIS B N 1
ATOM 2976 C CA . HIS B 1 11 ? -133.074 108.731 0.026 1.00 121.11 5 HIS B CA 1
ATOM 2977 C C . HIS B 1 11 ? -132.031 108.035 0.899 1.00 116.37 5 HIS B C 1
ATOM 2978 O O . HIS B 1 11 ? -132.322 107.033 1.553 1.00 108.83 5 HIS B O 1
ATOM 2985 N N . SER B 1 12 ? -130.818 108.579 0.909 1.00 115.42 6 SER B N 1
ATOM 2986 C CA . SER B 1 12 ? -129.727 108.011 1.693 1.00 112.85 6 SER B CA 1
ATOM 2987 C C . SER B 1 12 ? -129.816 108.422 3.159 1.00 109.96 6 SER B C 1
ATOM 2988 O O . SER B 1 12 ? -129.654 107.592 4.054 1.00 110.99 6 SER B O 1
ATOM 2991 N N . LEU B 1 13 ? -130.071 109.705 3.399 1.00 109.75 7 LEU B N 1
ATOM 2992 C CA . LEU B 1 13 ? -130.219 110.218 4.758 1.00 110.85 7 LEU B CA 1
ATOM 2993 C C . LEU B 1 13 ? -131.405 109.568 5.464 1.00 110.06 7 LEU B C 1
ATOM 2994 O O . LEU B 1 13 ? -131.378 109.360 6.677 1.00 107.74 7 LEU B O 1
ATOM 2999 N N . LEU B 1 14 ? -132.444 109.253 4.697 1.00 109.07 8 LEU B N 1
ATOM 3000 C CA . LEU B 1 14 ? -133.606 108.557 5.234 1.00 110.72 8 LEU B CA 1
ATOM 3001 C C . LEU B 1 14 ? -133.206 107.156 5.677 1.00 110.88 8 LEU B C 1
ATOM 3002 O O . LEU B 1 14 ? -133.610 106.694 6.744 1.00 110.45 8 LEU B O 1
ATOM 3007 N N . GLY B 1 15 ? -132.408 106.488 4.850 1.00 110.09 9 GLY B N 1
ATOM 3008 C CA . GLY B 1 15 ? -131.928 105.154 5.157 1.00 106.27 9 GLY B CA 1
ATOM 3009 C C . GLY B 1 15 ? -131.085 105.133 6.416 1.00 106.67 9 GLY B C 1
ATOM 3010 O O . GLY B 1 15 ? -131.247 104.257 7.265 1.00 105.02 9 GLY B O 1
ATOM 3011 N N . MET B 1 16 ? -130.187 106.106 6.535 1.00 106.12 10 MET B N 1
ATOM 3012 C CA . MET B 1 16 ? -129.351 106.245 7.722 1.00 103.00 10 MET B CA 1
ATOM 3013 C C . MET B 1 16 ? -130.208 106.483 8.960 1.00 104.23 10 MET B C 1
ATOM 3014 O O . MET B 1 16 ? -129.936 105.938 10.029 1.00 97.99 10 MET B O 1
ATOM 3019 N N . ALA B 1 17 ? -131.246 107.298 8.801 1.00 104.49 11 ALA B N 1
ATOM 3020 C CA . ALA B 1 17 ? -132.157 107.609 9.895 1.00 103.78 11 ALA B CA 1
ATOM 3021 C C . ALA B 1 17 ? -132.883 106.360 10.379 1.00 101.51 11 ALA B C 1
ATOM 3022 O O . ALA B 1 17 ? -133.028 106.146 11.581 1.00 101.83 11 ALA B O 1
ATOM 3024 N N . VAL B 1 18 ? -133.334 105.541 9.434 1.00 101.36 12 VAL B N 1
ATOM 3025 C CA . VAL B 1 18 ? -134.034 104.303 9.756 1.00 101.10 12 VAL B CA 1
ATOM 3026 C C . VAL B 1 18 ? -133.134 103.351 10.540 1.00 104.45 12 VAL B C 1
ATOM 3027 O O . VAL B 1 18 ? -133.546 102.794 11.556 1.00 104.75 12 VAL B O 1
ATOM 3031 N N . LEU B 1 19 ? -131.900 103.187 10.072 1.00 104.67 13 LEU B N 1
ATOM 3032 C CA . LEU B 1 19 ? -130.946 102.280 10.705 1.00 102.73 13 LEU B CA 1
ATOM 3033 C C . LEU B 1 19 ? -130.612 102.694 12.137 1.00 100.82 13 LEU B C 1
ATOM 3034 O O . LEU B 1 19 ? -130.599 101.860 13.043 1.00 96.40 13 LEU B O 1
ATOM 3039 N N . ILE B 1 20 ? -130.341 103.980 12.335 1.00 97.01 14 ILE B N 1
ATOM 3040 C CA . ILE B 1 20 ? -130.006 104.495 13.658 1.00 95.07 14 ILE B CA 1
ATOM 3041 C C . ILE B 1 20 ? -131.211 104.420 14.596 1.00 98.74 14 ILE B C 1
ATOM 3042 O O . ILE B 1 20 ? -131.068 104.109 15.778 1.00 96.27 14 ILE B O 1
ATOM 3047 N N . ALA B 1 21 ? -132.398 104.688 14.058 1.00 98.57 15 ALA B N 1
ATOM 3048 C CA . ALA B 1 21 ? -133.629 104.642 14.844 1.00 93.26 15 ALA B CA 1
ATOM 3049 C C . ALA B 1 21 ? -133.910 103.238 15.370 1.00 98.54 15 ALA B C 1
ATOM 3050 O O . ALA B 1 21 ? -134.207 103.060 16.551 1.00 101.10 15 ALA B O 1
ATOM 3052 N N . ILE B 1 22 ? -133.816 102.249 14.485 1.00 100.31 16 ILE B N 1
ATOM 3053 C CA . ILE B 1 22 ? -134.029 100.851 14.850 1.00 97.35 16 ILE B CA 1
ATOM 3054 C C . ILE B 1 22 ? -133.064 100.419 15.952 1.00 92.27 16 ILE B C 1
ATOM 3055 O O . ILE B 1 22 ? -133.446 99.708 16.883 1.00 97.49 16 ILE B O 1
ATOM 3060 N N . ALA B 1 23 ? -131.818 100.870 15.849 1.00 83.68 17 ALA B N 1
ATOM 3061 C CA . ALA B 1 23 ? -130.797 100.544 16.838 1.00 95.54 17 ALA B CA 1
ATOM 3062 C C . ALA B 1 23 ? -131.151 101.097 18.217 1.00 99.52 17 ALA B C 1
ATOM 3063 O O . ALA B 1 23 ? -131.028 100.400 19.224 1.00 99.32 17 ALA B O 1
ATOM 3065 N N . VAL B 1 24 ? -131.593 102.350 18.256 1.00 100.39 18 VAL B N 1
ATOM 3066 C CA . VAL B 1 24 ? -131.961 102.998 19.511 1.00 98.20 18 VAL B CA 1
ATOM 3067 C C . VAL B 1 24 ? -133.177 102.320 20.143 1.00 99.05 18 VAL B C 1
ATOM 3068 O O . VAL B 1 24 ? -133.252 102.170 21.363 1.00 100.98 18 VAL B O 1
ATOM 3072 N N . LEU B 1 25 ? -134.119 101.895 19.307 1.00 98.62 19 LEU B N 1
ATOM 3073 C CA . LEU B 1 25 ? -135.311 101.203 19.787 1.00 100.35 19 LEU B CA 1
ATOM 3074 C C . LEU B 1 25 ? -134.964 99.850 20.404 1.00 102.52 19 LEU B C 1
ATOM 3075 O O . LEU B 1 25 ? -135.715 99.322 21.224 1.00 105.44 19 LEU B O 1
ATOM 3080 N N . LEU B 1 26 ? -133.823 99.296 20.005 1.00 101.45 20 LEU B N 1
ATOM 3081 C CA . LEU B 1 26 ? -133.378 98.003 20.513 1.00 102.24 20 LEU B CA 1
ATOM 3082 C C . LEU B 1 26 ? -132.331 98.161 21.613 1.00 106.43 20 LEU B C 1
ATOM 3083 O O . LEU B 1 26 ? -131.822 97.173 22.144 1.00 105.00 20 LEU B O 1
ATOM 3088 N N . SER B 1 27 ? -132.014 99.407 21.950 1.00 101.65 21 SER B N 1
ATOM 3089 C CA . SER B 1 27 ? -131.002 99.696 22.960 1.00 97.49 21 SER B CA 1
ATOM 3090 C C . SER B 1 27 ? -131.427 99.213 24.343 1.00 105.48 21 SER B C 1
ATOM 3091 O O . SER B 1 27 ? -132.612 99.212 24.673 1.00 109.87 21 SER B O 1
ATOM 3094 N N . THR B 1 28 ? -130.451 98.802 25.146 1.00 111.76 22 THR B N 1
ATOM 3095 C CA . THR B 1 28 ? -130.715 98.372 26.514 1.00 118.23 22 THR B CA 1
ATOM 3096 C C . THR B 1 28 ? -130.953 99.574 27.421 1.00 120.62 22 THR B C 1
ATOM 3097 O O . THR B 1 28 ? -131.897 99.592 28.210 1.00 130.74 22 THR B O 1
ATOM 3101 N N . ASP B 1 29 ? -130.088 100.576 27.302 1.00 112.46 23 ASP B N 1
ATOM 3102 C CA . ASP B 1 29 ? -130.236 101.815 28.055 1.00 115.08 23 ASP B CA 1
ATOM 3103 C C . ASP B 1 29 ? -130.153 103.011 27.113 1.00 118.02 23 ASP B C 1
ATOM 3104 O O . ASP B 1 29 ? -129.064 103.480 26.782 1.00 114.26 23 ASP B O 1
ATOM 3106 N N . ARG B 1 30 ? -131.314 103.496 26.684 1.00 119.28 24 ARG B N 1
ATOM 3107 C CA . ARG B 1 30 ? -131.391 104.561 25.690 1.00 113.92 24 ARG B CA 1
ATOM 3108 C C . ARG B 1 30 ? -130.917 105.905 26.235 1.00 118.65 24 ARG B C 1
ATOM 3109 O O . ARG B 1 30 ? -130.427 106.749 25.485 1.00 115.95 24 ARG B O 1
ATOM 3117 N N . LYS B 1 31 ? -131.062 106.100 27.542 1.00 125.00 25 LYS B N 1
ATOM 3118 C CA . LYS B 1 31 ? -130.674 107.358 28.170 1.00 126.08 25 LYS B CA 1
ATOM 3119 C C . LYS B 1 31 ? -129.206 107.357 28.588 1.00 123.34 25 LYS B C 1
ATOM 3120 O O . LYS B 1 31 ? -128.721 108.320 29.182 1.00 124.28 25 LYS B O 1
ATOM 3122 N N . ALA B 1 32 ? -128.501 106.274 28.274 1.00 118.89 26 ALA B N 1
ATOM 3123 C CA . ALA B 1 32 ? -127.098 106.143 28.651 1.00 122.85 26 ALA B CA 1
ATOM 3124 C C . ALA B 1 32 ? -126.181 106.210 27.434 1.00 123.04 26 ALA B C 1
ATOM 3125 O O . ALA B 1 32 ? -124.961 106.098 27.559 1.00 125.14 26 ALA B O 1
ATOM 3127 N N . ILE B 1 33 ? -126.775 106.400 26.259 1.00 117.64 27 ILE B N 1
ATOM 3128 C CA . ILE B 1 33 ? -126.023 106.433 25.009 1.00 106.87 27 ILE B CA 1
ATOM 3129 C C . ILE B 1 33 ? -125.057 107.612 24.938 1.00 104.43 27 ILE B C 1
ATOM 3130 O O . ILE B 1 33 ? -125.467 108.770 25.027 1.00 112.05 27 ILE B O 1
ATOM 3135 N N . ASN B 1 34 ? -123.773 107.308 24.778 1.00 105.93 28 ASN B N 1
ATOM 3136 C CA . ASN B 1 34 ? -122.758 108.335 24.583 1.00 107.10 28 ASN B CA 1
ATOM 3137 C C . ASN B 1 34 ? -122.885 108.942 23.192 1.00 104.98 28 ASN B C 1
ATOM 3138 O O . ASN B 1 34 ? -122.635 108.272 22.190 1.00 102.92 28 ASN B O 1
ATOM 3143 N N . ILE B 1 35 ? -123.271 110.212 23.137 1.00 106.59 29 ILE B N 1
ATOM 3144 C CA . ILE B 1 35 ? -123.477 110.894 21.866 1.00 108.01 29 ILE B CA 1
ATOM 3145 C C . ILE B 1 35 ? -122.155 111.153 21.146 1.00 102.56 29 ILE B C 1
ATOM 3146 O O . ILE B 1 35 ? -122.057 110.960 19.936 1.00 104.21 29 ILE B O 1
ATOM 3151 N N . ARG B 1 36 ? -121.141 111.576 21.897 1.00 100.23 30 ARG B N 1
ATOM 3152 C CA . ARG B 1 36 ? -119.823 111.853 21.329 1.00 106.00 30 ARG B CA 1
ATOM 3153 C C . ARG B 1 36 ? -119.251 110.634 20.610 1.00 111.23 30 ARG B C 1
ATOM 3154 O O . ARG B 1 36 ? -118.605 110.759 19.569 1.00 112.14 30 ARG B O 1
ATOM 3162 N N . THR B 1 37 ? -119.503 109.455 21.168 1.00 111.03 31 THR B N 1
ATOM 3163 C CA . THR B 1 37 ? -119.012 108.213 20.588 1.00 105.15 31 THR B CA 1
ATOM 3164 C C . THR B 1 37 ? -119.739 107.860 19.294 1.00 102.98 31 THR B C 1
ATOM 3165 O O . THR B 1 37 ? -119.108 107.658 18.256 1.00 103.06 31 THR B O 1
ATOM 3169 N N . VAL B 1 38 ? -121.066 107.795 19.357 1.00 104.05 32 VAL B N 1
ATOM 3170 C CA . VAL B 1 38 ? -121.857 107.336 18.220 1.00 101.32 32 VAL B CA 1
ATOM 3171 C C . VAL B 1 38 ? -121.919 108.366 17.090 1.00 97.35 32 VAL B C 1
ATOM 3172 O O . VAL B 1 38 ? -121.936 107.999 15.916 1.00 99.21 32 VAL B O 1
ATOM 3176 N N . ALA B 1 39 ? -121.944 109.649 17.436 1.00 95.45 33 ALA B N 1
ATOM 3177 C CA . ALA B 1 39 ? -121.935 110.696 16.421 1.00 96.61 33 ALA B CA 1
ATOM 3178 C C . ALA B 1 39 ? -120.547 110.798 15.808 1.00 99.92 33 ALA B C 1
ATOM 3179 O O . ALA B 1 39 ? -120.398 111.130 14.633 1.00 101.90 33 ALA B O 1
ATOM 3181 N N . GLY B 1 40 ? -119.533 110.507 16.615 1.00 94.67 34 GLY B N 1
ATOM 3182 C CA . GLY B 1 40 ? -118.165 110.478 16.137 1.00 102.19 34 GLY B CA 1
ATOM 3183 C C . GLY B 1 40 ? -117.933 109.285 15.231 1.00 102.96 34 GLY B C 1
ATOM 3184 O O . GLY B 1 40 ? -117.244 109.390 14.219 1.00 101.63 34 GLY B O 1
ATOM 3185 N N . ALA B 1 41 ? -118.514 108.147 15.598 1.00 99.91 35 ALA B N 1
ATOM 3186 C CA . ALA B 1 41 ? -118.369 106.922 14.817 1.00 95.79 35 ALA B CA 1
ATOM 3187 C C . ALA B 1 41 ? -119.053 107.050 13.461 1.00 97.70 35 ALA B C 1
ATOM 3188 O O . ALA B 1 41 ? -118.476 106.706 12.429 1.00 98.00 35 ALA B O 1
ATOM 3190 N N . PHE B 1 42 ? -120.288 107.542 13.476 1.00 96.13 36 PHE B N 1
ATOM 3191 C CA . PHE B 1 42 ? -121.041 107.776 12.251 1.00 94.51 36 PHE B CA 1
ATOM 3192 C C . PHE B 1 42 ? -120.326 108.782 11.355 1.00 98.07 36 PHE B C 1
ATOM 3193 O O . PHE B 1 42 ? -120.355 108.665 10.130 1.00 93.33 36 PHE B O 1
ATOM 3201 N N . LEU B 1 43 ? -119.682 109.767 11.974 1.00 100.95 37 LEU B N 1
ATOM 3202 C CA . LEU B 1 43 ? -118.964 110.801 11.237 1.00 103.43 37 LEU B CA 1
ATOM 3203 C C . LEU B 1 43 ? -117.729 110.226 10.551 1.00 101.68 37 LEU B C 1
ATOM 3204 O O . LEU B 1 43 ? -117.365 110.653 9.458 1.00 102.04 37 LEU B O 1
ATOM 3209 N N . ILE B 1 44 ? -117.090 109.256 11.198 1.00 99.39 38 ILE B N 1
ATOM 3210 C CA . ILE B 1 44 ? -115.881 108.642 10.660 1.00 95.41 38 ILE B CA 1
ATOM 3211 C C . ILE B 1 44 ? -116.198 107.718 9.486 1.00 94.86 38 ILE B C 1
ATOM 3212 O O . ILE B 1 44 ? -115.525 107.759 8.455 1.00 92.63 38 ILE B O 1
ATOM 3217 N N . GLN B 1 45 ? -117.232 106.897 9.644 1.00 97.81 39 GLN B N 1
ATOM 3218 C CA . GLN B 1 45 ? -117.612 105.936 8.614 1.00 100.04 39 GLN B CA 1
ATOM 3219 C C . GLN B 1 45 ? -118.039 106.626 7.319 1.00 96.26 39 GLN B C 1
ATOM 3220 O O . GLN B 1 45 ? -117.760 106.134 6.225 1.00 94.23 39 GLN B O 1
ATOM 3226 N N . VAL B 1 46 ? -118.711 107.765 7.445 1.00 98.63 40 VAL B N 1
ATOM 3227 C CA . VAL B 1 46 ? -119.141 108.517 6.273 1.00 95.89 40 VAL B CA 1
ATOM 3228 C C . VAL B 1 46 ? -117.978 109.351 5.731 1.00 93.96 40 VAL B C 1
ATOM 3229 O O . VAL B 1 46 ? -117.948 109.699 4.550 1.00 97.71 40 VAL B O 1
ATOM 3233 N N . ALA B 1 47 ? -117.011 109.650 6.595 1.00 88.06 41 ALA B N 1
ATOM 3234 C CA . ALA B 1 47 ? -115.816 110.378 6.182 1.00 89.16 41 ALA B CA 1
ATOM 3235 C C . ALA B 1 47 ? -114.949 109.497 5.294 1.00 96.80 41 ALA B C 1
ATOM 3236 O O . ALA B 1 47 ? -114.490 109.927 4.235 1.00 102.19 41 ALA B O 1
ATOM 3238 N N . LEU B 1 48 ? -114.727 108.263 5.735 1.00 90.50 42 LEU B N 1
ATOM 3239 C CA . LEU B 1 48 ? -114.004 107.283 4.935 1.00 91.04 42 LEU B CA 1
ATOM 3240 C C . LEU B 1 48 ? -114.765 106.990 3.652 1.00 98.40 42 LEU B C 1
ATOM 3241 O O . LEU B 1 48 ? -114.165 106.785 2.598 1.00 102.71 42 LEU B O 1
ATOM 3246 N N . GLY B 1 49 ? -116.091 106.973 3.752 1.00 93.49 43 GLY B N 1
ATOM 3247 C CA . GLY B 1 49 ? -116.944 106.737 2.602 1.00 88.75 43 GLY B CA 1
ATOM 3248 C C . GLY B 1 49 ? -116.751 107.790 1.532 1.00 93.19 43 GLY B C 1
ATOM 3249 O O . GLY B 1 49 ? -116.614 107.473 0.352 1.00 93.44 43 GLY B O 1
ATOM 3250 N N . ALA B 1 50 ? -116.735 109.051 1.952 1.00 96.01 44 ALA B N 1
ATOM 3251 C CA . ALA B 1 50 ? -116.532 110.163 1.033 1.00 101.33 44 ALA B CA 1
ATOM 3252 C C . ALA B 1 50 ? -115.099 110.179 0.517 1.00 101.06 44 ALA B C 1
ATOM 3253 O O . ALA B 1 50 ? -114.839 110.578 -0.617 1.00 102.57 44 ALA B O 1
ATOM 3255 N N . LEU B 1 51 ? -114.171 109.739 1.358 1.00 97.39 45 LEU B N 1
ATOM 3256 C CA . LEU B 1 51 ? -112.761 109.744 0.999 1.00 99.95 45 LEU B CA 1
ATOM 3257 C C . LEU B 1 51 ? -112.456 108.759 -0.125 1.00 101.94 45 LEU B C 1
ATOM 3258 O O . LEU B 1 51 ? -111.808 109.112 -1.105 1.00 105.91 45 LEU B O 1
ATOM 3263 N N . VAL B 1 52 ? -112.934 107.526 0.010 1.00 103.42 46 VAL B N 1
ATOM 3264 C CA . VAL B 1 52 ? -112.570 106.475 -0.934 1.00 100.51 46 VAL B CA 1
ATOM 3265 C C . VAL B 1 52 ? -113.508 106.382 -2.138 1.00 98.37 46 VAL B C 1
ATOM 3266 O O . VAL B 1 52 ? -113.137 105.826 -3.170 1.00 101.09 46 VAL B O 1
ATOM 3270 N N . LEU B 1 53 ? -114.715 106.927 -2.018 1.00 95.04 47 LEU B N 1
ATOM 3271 C CA . LEU B 1 53 ? -115.709 106.758 -3.075 1.00 93.66 47 LEU B CA 1
ATOM 3272 C C . LEU B 1 53 ? -116.060 108.046 -3.817 1.00 103.15 47 LEU B C 1
ATOM 3273 O O . LEU B 1 53 ? -116.576 107.995 -4.933 1.00 106.47 47 LEU B O 1
ATOM 3278 N N . TYR B 1 54 ? -115.788 109.196 -3.209 1.00 105.62 48 TYR B N 1
ATOM 3279 C CA . TYR B 1 54 ? -116.176 110.463 -3.823 1.00 111.59 48 TYR B CA 1
ATOM 3280 C C . TYR B 1 54 ? -114.991 111.203 -4.438 1.00 110.39 48 TYR B C 1
ATOM 3281 O O . TYR B 1 54 ? -114.856 111.258 -5.661 1.00 116.60 48 TYR B O 1
ATOM 3290 N N . VAL B 1 55 ? -114.140 111.773 -3.589 1.00 102.17 49 VAL B N 1
ATOM 3291 C CA . VAL B 1 55 ? -113.020 112.584 -4.059 1.00 107.74 49 VAL B CA 1
ATOM 3292 C C . VAL B 1 55 ? -112.051 111.768 -4.916 1.00 113.07 49 VAL B C 1
ATOM 3293 O O . VAL B 1 55 ? -111.785 110.600 -4.625 1.00 114.33 49 VAL B O 1
ATOM 3297 N N . PRO B 1 56 ? -111.539 112.384 -5.993 1.00 113.04 50 PRO B N 1
ATOM 3298 C CA . PRO B 1 56 ? -110.647 111.723 -6.953 1.00 109.99 50 PRO B CA 1
ATOM 3299 C C . PRO B 1 56 ? -109.372 111.181 -6.312 1.00 111.34 50 PRO B C 1
ATOM 3300 O O . PRO B 1 56 ? -108.948 110.076 -6.648 1.00 116.20 50 PRO B O 1
ATOM 3304 N N . GLN B 1 57 ? -108.780 111.947 -5.401 1.00 109.12 51 GLN B N 1
ATOM 3305 C CA . GLN B 1 57 ? -107.537 111.552 -4.746 1.00 110.04 51 GLN B CA 1
ATOM 3306 C C . GLN B 1 57 ? -107.690 110.239 -3.982 1.00 114.53 51 GLN B C 1
ATOM 3307 O O . GLN B 1 57 ? -106.811 109.378 -4.027 1.00 115.57 51 GLN B O 1
ATOM 3313 N N . GLY B 1 58 ? -108.810 110.092 -3.282 1.00 111.50 52 GLY B N 1
ATOM 3314 C CA . GLY B 1 58 ? -109.070 108.890 -2.513 1.00 106.46 52 GLY B CA 1
ATOM 3315 C C . GLY B 1 58 ? -109.390 107.691 -3.384 1.00 107.98 52 GLY B C 1
ATOM 3316 O O . GLY B 1 58 ? -109.015 106.563 -3.062 1.00 110.94 52 GLY B O 1
ATOM 3317 N N . ARG B 1 59 ? -110.089 107.933 -4.490 1.00 104.10 53 ARG B N 1
ATOM 3318 C CA . ARG B 1 59 ? -110.401 106.873 -5.441 1.00 100.26 53 ARG B CA 1
ATOM 3319 C C . ARG B 1 59 ? -109.126 106.352 -6.094 1.00 104.08 53 ARG B C 1
ATOM 3320 O O . ARG B 1 59 ? -109.039 105.181 -6.466 1.00 103.35 53 ARG B O 1
ATOM 3328 N N . ASP B 1 60 ? -108.137 107.230 -6.227 1.00 106.14 54 ASP B N 1
ATOM 3329 C CA . ASP B 1 60 ? -106.838 106.844 -6.763 1.00 109.61 54 ASP B CA 1
ATOM 3330 C C . ASP B 1 60 ? -106.038 106.077 -5.717 1.00 110.78 54 ASP B C 1
ATOM 3331 O O . ASP B 1 60 ? -105.341 105.115 -6.038 1.00 117.55 54 ASP B O 1
ATOM 3336 N N . MET B 1 61 ? -106.144 106.511 -4.465 1.00 104.32 55 MET B N 1
ATOM 3337 C CA . MET B 1 61 ? -105.496 105.819 -3.357 1.00 102.79 55 MET B CA 1
ATOM 3338 C C . MET B 1 61 ? -106.115 104.438 -3.172 1.00 102.58 55 MET B C 1
ATOM 3339 O O . MET B 1 61 ? -105.414 103.460 -2.911 1.00 106.50 55 MET B O 1
ATOM 3341 N N . LEU B 1 62 ? -107.435 104.370 -3.311 1.00 97.76 56 LEU B N 1
ATOM 3342 C CA . LEU B 1 62 ? -108.151 103.103 -3.250 1.00 95.28 56 LEU B CA 1
ATOM 3343 C C . LEU B 1 62 ? -107.793 102.240 -4.454 1.00 98.01 56 LEU B C 1
ATOM 3344 O O . LEU B 1 62 ? -107.724 101.015 -4.356 1.00 100.28 56 LEU B O 1
ATOM 3349 N N . GLY B 1 63 ? -107.562 102.892 -5.590 1.00 98.52 57 GLY B N 1
ATOM 3350 C CA . GLY B 1 63 ? -107.181 102.198 -6.805 1.00 100.14 57 GLY B CA 1
ATOM 3351 C C . GLY B 1 63 ? -105.791 101.600 -6.708 1.00 96.92 57 GLY B C 1
ATOM 3352 O O . GLY B 1 63 ? -105.527 100.530 -7.257 1.00 96.85 57 GLY B O 1
ATOM 3353 N N . GLU B 1 64 ? -104.901 102.295 -6.007 1.00 95.33 58 GLU B N 1
ATOM 3354 C CA . GLU B 1 64 ? -103.540 101.814 -5.805 1.00 97.33 58 GLU B CA 1
ATOM 3355 C C . GLU B 1 64 ? -103.529 100.635 -4.839 1.00 98.98 58 GLU B C 1
ATOM 3356 O O . GLU B 1 64 ? -102.739 99.702 -4.990 1.00 100.55 58 GLU B O 1
ATOM 3358 N N . ALA B 1 65 ? -104.412 100.688 -3.847 1.00 96.74 59 ALA B N 1
ATOM 3359 C CA . ALA B 1 65 ? -104.540 99.614 -2.869 1.00 93.63 59 ALA B CA 1
ATOM 3360 C C . ALA B 1 65 ? -105.024 98.335 -3.538 1.00 92.90 59 ALA B C 1
ATOM 3361 O O . ALA B 1 65 ? -104.542 97.243 -3.236 1.00 90.61 59 ALA B O 1
ATOM 3363 N N . SER B 1 66 ? -105.980 98.481 -4.451 1.00 92.99 60 SER B N 1
ATOM 3364 C CA . SER B 1 66 ? -106.509 97.347 -5.197 1.00 87.12 60 SER B CA 1
ATOM 3365 C C . SER B 1 66 ? -105.424 96.714 -6.059 1.00 89.47 60 SER B C 1
ATOM 3366 O O . SER B 1 66 ? -105.385 95.497 -6.220 1.00 86.59 60 SER B O 1
ATOM 3369 N N . LYS B 1 67 ? -104.544 97.547 -6.605 1.00 95.18 61 LYS B N 1
ATOM 3370 C CA . LYS B 1 67 ? -103.424 97.071 -7.409 1.00 92.89 61 LYS B CA 1
ATOM 3371 C C . LYS B 1 67 ? -102.444 96.268 -6.560 1.00 89.08 61 LYS B C 1
ATOM 3372 O O . LYS B 1 67 ? -101.930 95.237 -6.993 1.00 87.13 61 LYS B O 1
ATOM 3378 N N . THR B 1 68 ? -102.197 96.746 -5.345 1.00 86.76 62 THR B N 1
ATOM 3379 C CA . THR B 1 68 ? -101.244 96.113 -4.441 1.00 89.10 62 THR B CA 1
ATOM 3380 C C . THR B 1 68 ? -101.724 94.746 -3.966 1.00 88.70 62 THR B C 1
ATOM 3381 O O . THR B 1 68 ? -101.012 93.750 -4.090 1.00 86.77 62 THR B O 1
ATOM 3385 N N . ILE B 1 69 ? -102.935 94.708 -3.424 1.00 87.75 63 ILE B N 1
ATOM 3386 C CA . ILE B 1 69 ? -103.486 93.480 -2.866 1.00 80.82 63 ILE B CA 1
ATOM 3387 C C . ILE B 1 69 ? -103.761 92.445 -3.963 1.00 79.09 63 ILE B C 1
ATOM 3388 O O . ILE B 1 69 ? -103.627 91.242 -3.736 1.00 79.94 63 ILE B O 1
ATOM 3393 N N . SER B 1 70 ? -104.114 92.912 -5.158 1.00 77.63 64 SER B N 1
ATOM 3394 C CA . SER B 1 70 ? -104.298 92.009 -6.292 1.00 77.86 64 SER B CA 1
ATOM 3395 C C . SER B 1 70 ? -102.975 91.357 -6.679 1.00 81.77 64 SER B C 1
ATOM 3396 O O . SER B 1 70 ? -102.942 90.194 -7.085 1.00 78.37 64 SER B O 1
ATOM 3399 N N . ASN B 1 71 ? -101.887 92.114 -6.560 1.00 85.80 65 ASN B N 1
ATOM 3400 C CA . ASN B 1 71 ? -100.553 91.566 -6.771 1.00 86.51 65 ASN B CA 1
ATOM 3401 C C . ASN B 1 71 ? -100.275 90.456 -5.767 1.00 84.32 65 ASN B C 1
ATOM 3402 O O . ASN B 1 71 ? -99.732 89.409 -6.116 1.00 82.54 65 ASN B O 1
ATOM 3407 N N . VAL B 1 72 ? -100.666 90.697 -4.519 1.00 86.18 66 VAL B N 1
ATOM 3408 C CA . VAL B 1 72 ? -100.507 89.721 -3.449 1.00 85.82 66 VAL B CA 1
ATOM 3409 C C . VAL B 1 72 ? -101.327 88.465 -3.730 1.00 80.13 66 VAL B C 1
ATOM 3410 O O . VAL B 1 72 ? -100.843 87.346 -3.558 1.00 80.26 66 VAL B O 1
ATOM 3414 N N . ILE B 1 73 ? -102.568 88.661 -4.169 1.00 71.68 67 ILE B N 1
ATOM 3415 C CA . ILE B 1 73 ? -103.442 87.553 -4.539 1.00 68.42 67 ILE B CA 1
ATOM 3416 C C . ILE B 1 73 ? -102.823 86.744 -5.676 1.00 79.33 67 ILE B C 1
ATOM 3417 O O . ILE B 1 73 ? -102.877 85.513 -5.678 1.00 83.80 67 ILE B O 1
ATOM 3422 N N . ALA B 1 74 ? -102.220 87.446 -6.631 1.00 79.91 68 ALA B N 1
ATOM 3423 C CA . ALA B 1 74 ? -101.537 86.802 -7.748 1.00 81.54 68 ALA B CA 1
ATOM 3424 C C . ALA B 1 74 ? -100.343 85.987 -7.265 1.00 82.55 68 ALA B C 1
ATOM 3425 O O . ALA B 1 74 ? -100.062 84.911 -7.792 1.00 82.64 68 ALA B O 1
ATOM 3427 N N . TYR B 1 75 ? -99.639 86.512 -6.265 1.00 83.92 69 TYR B N 1
ATOM 3428 C CA . TYR B 1 75 ? -98.521 85.798 -5.662 1.00 83.48 69 TYR B CA 1
ATOM 3429 C C . TYR B 1 75 ? -99.012 84.507 -5.021 1.00 80.65 69 TYR B C 1
ATOM 3430 O O . TYR B 1 75 ? -98.363 83.466 -5.121 1.00 80.33 69 TYR B O 1
ATOM 3439 N N . GLY B 1 76 ? -100.167 84.586 -4.368 1.00 76.75 70 GLY B N 1
ATOM 3440 C CA . GLY B 1 76 ? -100.782 83.425 -3.753 1.00 70.69 70 GLY B CA 1
ATOM 3441 C C . GLY B 1 76 ? -101.167 82.382 -4.783 1.00 77.31 70 GLY B C 1
ATOM 3442 O O . GLY B 1 76 ? -101.072 81.182 -4.529 1.00 80.11 70 GLY B O 1
ATOM 3443 N N . ASN B 1 77 ? -101.597 82.844 -5.953 1.00 78.09 71 ASN B N 1
ATOM 3444 C CA . ASN B 1 77 ? -101.997 81.945 -7.028 1.00 76.52 71 ASN B CA 1
ATOM 3445 C C . ASN B 1 77 ? -100.810 81.206 -7.635 1.00 82.44 71 ASN B C 1
ATOM 3446 O O . ASN B 1 77 ? -100.977 80.150 -8.243 1.00 87.81 71 ASN B O 1
ATOM 3451 N N . ASN B 1 78 ? -99.615 81.766 -7.472 1.00 81.14 72 ASN B N 1
ATOM 3452 C CA . ASN B 1 78 ? -98.399 81.087 -7.903 1.00 82.84 72 ASN B CA 1
ATOM 3453 C C . ASN B 1 78 ? -98.180 79.819 -7.089 1.00 81.52 72 ASN B C 1
ATOM 3454 O O . ASN B 1 78 ? -97.708 78.808 -7.609 1.00 81.24 72 ASN B O 1
ATOM 3459 N N . GLY B 1 79 ? -98.532 79.880 -5.809 1.00 79.08 73 GLY B N 1
ATOM 3460 C CA . GLY B 1 79 ? -98.465 78.719 -4.943 1.00 78.17 73 GLY B CA 1
ATOM 3461 C C . GLY B 1 79 ? -99.596 77.756 -5.240 1.00 72.04 73 GLY B C 1
ATOM 3462 O O . GLY B 1 79 ? -99.455 76.544 -5.079 1.00 72.16 73 GLY B O 1
ATOM 3463 N N . VAL B 1 80 ? -100.726 78.301 -5.678 1.00 71.17 74 VAL B N 1
ATOM 3464 C CA . VAL B 1 80 ? -101.876 77.487 -6.047 1.00 67.53 74 VAL B CA 1
ATOM 3465 C C . VAL B 1 80 ? -101.603 76.748 -7.354 1.00 74.21 74 VAL B C 1
ATOM 3466 O O . VAL B 1 80 ? -101.935 75.570 -7.492 1.00 78.21 74 VAL B O 1
ATOM 3470 N N . ASP B 1 81 ? -100.987 77.444 -8.306 1.00 75.67 75 ASP B N 1
ATOM 3471 C CA . ASP B 1 81 ? -100.617 76.841 -9.583 1.00 76.86 75 ASP B CA 1
ATOM 3472 C C . ASP B 1 81 ? -99.610 75.715 -9.382 1.00 75.77 75 ASP B C 1
ATOM 3473 O O . ASP B 1 81 ? -99.660 74.693 -10.066 1.00 74.10 75 ASP B O 1
ATOM 3478 N N . PHE B 1 82 ? -98.695 75.911 -8.438 1.00 73.53 76 PHE B N 1
ATOM 3479 C CA . PHE B 1 82 ? -97.689 74.906 -8.123 1.00 75.02 76 PHE B CA 1
ATOM 3480 C C . PHE B 1 82 ? -98.317 73.645 -7.542 1.00 70.84 76 PHE B C 1
ATOM 3481 O O . PHE B 1 82 ? -97.939 72.530 -7.899 1.00 74.98 76 PHE B O 1
ATOM 3489 N N . LEU B 1 83 ? -99.280 73.832 -6.646 1.00 72.43 77 LEU B N 1
ATOM 3490 C CA . LEU B 1 83 ? -99.868 72.718 -5.914 1.00 73.67 77 LEU B CA 1
ATOM 3491 C C . LEU B 1 83 ? -100.883 71.935 -6.744 1.00 75.47 77 LEU B C 1
ATOM 3492 O O . LEU B 1 83 ? -100.863 70.704 -6.758 1.00 73.00 77 LEU B O 1
ATOM 3497 N N . PHE B 1 84 ? -101.765 72.648 -7.436 1.00 78.03 78 PHE B N 1
ATOM 3498 C CA . PHE B 1 84 ? -102.864 72.000 -8.145 1.00 81.45 78 PHE B CA 1
ATOM 3499 C C . PHE B 1 84 ? -102.657 71.943 -9.658 1.00 79.99 78 PHE B C 1
ATOM 3500 O O . PHE B 1 84 ? -103.579 71.606 -10.401 1.00 82.03 78 PHE B O 1
ATOM 3508 N N . GLY B 1 85 ? -101.446 72.268 -10.103 1.00 74.23 79 GLY B N 1
ATOM 3509 C CA . GLY B 1 85 ? -101.058 72.106 -11.495 1.00 76.86 79 GLY B CA 1
ATOM 3510 C C . GLY B 1 85 ? -101.981 72.716 -12.535 1.00 71.53 79 GLY B C 1
ATOM 3511 O O . GLY B 1 85 ? -102.274 73.910 -12.501 1.00 75.45 79 GLY B O 1
ATOM 3512 N N . GLY B 1 86 ? -102.442 71.881 -13.461 1.00 64.44 80 GLY B N 1
ATOM 3513 C CA . GLY B 1 86 ? -103.245 72.340 -14.579 1.00 66.28 80 GLY B CA 1
ATOM 3514 C C . GLY B 1 86 ? -104.739 72.351 -14.322 1.00 68.61 80 GLY B C 1
ATOM 3515 O O . GLY B 1 86 ? -105.517 72.733 -15.195 1.00 75.59 80 GLY B O 1
ATOM 3516 N N . LEU B 1 87 ? -105.150 71.936 -13.128 1.00 72.53 81 LEU B N 1
ATOM 3517 C CA . LEU B 1 87 ? -106.566 71.967 -12.772 1.00 73.17 81 LEU B CA 1
ATOM 3518 C C . LEU B 1 87 ? -107.010 73.396 -12.481 1.00 75.12 81 LEU B C 1
ATOM 3519 O O . LEU B 1 87 ? -108.199 73.667 -12.311 1.00 78.80 81 LEU B O 1
ATOM 3524 N N . VAL B 1 88 ? -106.043 74.306 -12.422 1.00 74.40 82 VAL B N 1
ATOM 3525 C CA . VAL B 1 88 ? -106.324 75.725 -12.260 1.00 72.87 82 VAL B CA 1
ATOM 3526 C C . VAL B 1 88 ? -105.794 76.511 -13.454 1.00 80.31 82 VAL B C 1
ATOM 3527 O O . VAL B 1 88 ? -105.635 77.730 -13.386 1.00 85.26 82 VAL B O 1
ATOM 3531 N N . SER B 1 89 ? -105.526 75.805 -14.549 1.00 80.34 83 SER B N 1
ATOM 3532 C CA . SER B 1 89 ? -105.027 76.437 -15.765 1.00 75.72 83 SER B CA 1
ATOM 3533 C C . SER B 1 89 ? -106.161 77.081 -16.554 1.00 74.93 83 SER B C 1
ATOM 3534 O O . SER B 1 89 ? -107.317 77.056 -16.132 1.00 79.69 83 SER B O 1
ATOM 3537 N N . GLU B 1 90 ? -105.824 77.655 -17.703 1.00 74.42 84 GLU B N 1
ATOM 3538 C CA . GLU B 1 90 ? -106.807 78.347 -18.528 1.00 78.94 84 GLU B CA 1
ATOM 3539 C C . GLU B 1 90 ? -107.623 77.375 -19.376 1.00 82.79 84 GLU B C 1
ATOM 3540 O O . GLU B 1 90 ? -108.734 77.691 -19.799 1.00 84.97 84 GLU B O 1
ATOM 3542 N N . LYS B 1 91 ? -107.071 76.189 -19.613 1.00 83.75 85 LYS B N 1
ATOM 3543 C CA . LYS B 1 91 ? -107.721 75.201 -20.471 1.00 85.15 85 LYS B CA 1
ATOM 3544 C C . LYS B 1 91 ? -108.927 74.553 -19.798 1.00 82.16 85 LYS B C 1
ATOM 3545 O O . LYS B 1 91 ? -109.687 73.828 -20.442 1.00 82.68 85 LYS B O 1
ATOM 3551 N N . MET B 1 92 ? -109.097 74.813 -18.505 1.00 81.36 86 MET B N 1
ATOM 3552 C CA . MET B 1 92 ? -110.260 74.326 -17.770 1.00 84.52 86 MET B CA 1
ATOM 3553 C C . MET B 1 92 ? -111.544 74.902 -18.358 1.00 87.08 86 MET B C 1
ATOM 3554 O O . MET B 1 92 ? -112.565 74.219 -18.440 1.00 88.08 86 MET B O 1
ATOM 3559 N N . PHE B 1 93 ? -111.481 76.163 -18.771 1.00 87.15 87 PHE B N 1
ATOM 3560 C CA . PHE B 1 93 ? -112.622 76.829 -19.387 1.00 87.11 87 PHE B CA 1
ATOM 3561 C C . PHE B 1 93 ? -112.796 76.375 -20.831 1.00 92.99 87 PHE B C 1
ATOM 3562 O O . PHE B 1 93 ? -113.913 76.310 -21.343 1.00 97.08 87 PHE B O 1
ATOM 3570 N N . GLU B 1 94 ? -111.682 76.063 -21.484 1.00 91.85 88 GLU B N 1
ATOM 3571 C CA . GLU B 1 94 ? -111.711 75.576 -22.858 1.00 91.46 88 GLU B CA 1
ATOM 3572 C C . GLU B 1 94 ? -112.395 74.216 -22.933 1.00 92.28 88 GLU B C 1
ATOM 3573 O O . GLU B 1 94 ? -112.924 73.831 -23.976 1.00 96.22 88 GLU B O 1
ATOM 3575 N N . VAL B 1 95 ? -112.385 73.494 -21.816 1.00 88.38 89 VAL B N 1
ATOM 3576 C CA . VAL B 1 95 ? -112.993 72.172 -21.755 1.00 82.43 89 VAL B CA 1
ATOM 3577 C C . VAL B 1 95 ? -114.319 72.192 -21.000 1.00 83.67 89 VAL B C 1
ATOM 3578 O O . VAL B 1 95 ? -115.367 71.878 -21.563 1.00 90.85 89 VAL B O 1
ATOM 3582 N N . PHE B 1 96 ? -114.267 72.568 -19.726 1.00 82.13 90 PHE B N 1
ATOM 3583 C CA . PHE B 1 96 ? -115.435 72.486 -18.855 1.00 84.51 90 PHE B CA 1
ATOM 3584 C C . PHE B 1 96 ? -116.310 73.736 -18.907 1.00 91.46 90 PHE B C 1
ATOM 3585 O O . PHE B 1 96 ? -117.367 73.785 -18.277 1.00 92.83 90 PHE B O 1
ATOM 3593 N N . GLY B 1 97 ? -115.871 74.742 -19.657 1.00 90.36 91 GLY B N 1
ATOM 3594 C CA . GLY B 1 97 ? -116.624 75.977 -19.783 1.00 90.17 91 GLY B CA 1
ATOM 3595 C C . GLY B 1 97 ? -116.717 76.731 -18.472 1.00 86.10 91 GLY B C 1
ATOM 3596 O O . GLY B 1 97 ? -115.701 77.117 -17.893 1.00 90.67 91 GLY B O 1
ATOM 3597 N N . GLY B 1 98 ? -117.943 76.941 -18.001 1.00 83.03 92 GLY B N 1
ATOM 3598 C CA . GLY B 1 98 ? -118.166 77.606 -16.732 1.00 90.86 92 GLY B CA 1
ATOM 3599 C C . GLY B 1 98 ? -117.694 76.753 -15.571 1.00 88.86 92 GLY B C 1
ATOM 3600 O O . GLY B 1 98 ? -117.304 77.268 -14.524 1.00 93.52 92 GLY B O 1
ATOM 3601 N N . GLY B 1 99 ? -117.724 75.438 -15.765 1.00 81.48 93 GLY B N 1
ATOM 3602 C CA . GLY B 1 99 ? -117.281 74.503 -14.749 1.00 88.58 93 GLY B CA 1
ATOM 3603 C C . GLY B 1 99 ? -115.772 74.469 -14.612 1.00 92.32 93 GLY B C 1
ATOM 3604 O O . GLY B 1 99 ? -115.236 73.828 -13.708 1.00 95.11 93 GLY B O 1
ATOM 3605 N N . GLY B 1 100 ? -115.084 75.161 -15.517 1.00 92.47 94 GLY B N 1
ATOM 3606 C CA . GLY B 1 100 ? -113.638 75.273 -15.463 1.00 88.90 94 GLY B CA 1
ATOM 3607 C C . GLY B 1 100 ? -113.185 75.973 -14.197 1.00 85.56 94 GLY B C 1
ATOM 3608 O O . GLY B 1 100 ? -112.071 75.763 -13.718 1.00 82.82 94 GLY B O 1
ATOM 3609 N N . PHE B 1 101 ? -114.060 76.816 -13.657 1.00 84.67 95 PHE B N 1
ATOM 3610 C CA . PHE B 1 101 ? -113.818 77.457 -12.374 1.00 81.40 95 PHE B CA 1
ATOM 3611 C C . PHE B 1 101 ? -114.192 76.508 -11.242 1.00 87.13 95 PHE B C 1
ATOM 3612 O O . PHE B 1 101 ? -115.371 76.322 -10.945 1.00 85.37 95 PHE B O 1
ATOM 3620 N N . VAL B 1 102 ? -113.187 75.903 -10.618 1.00 86.72 96 VAL B N 1
ATOM 3621 C CA . VAL B 1 102 ? -113.423 75.030 -9.474 1.00 80.22 96 VAL B CA 1
ATOM 3622 C C . VAL B 1 102 ? -113.230 75.806 -8.175 1.00 79.18 96 VAL B C 1
ATOM 3623 O O . VAL B 1 102 ? -112.130 76.273 -7.877 1.00 74.91 96 VAL B O 1
ATOM 3627 N N . PHE B 1 103 ? -114.312 75.940 -7.413 1.00 76.02 97 PHE B N 1
ATOM 3628 C CA . PHE B 1 103 ? -114.323 76.736 -6.188 1.00 73.47 97 PHE B CA 1
ATOM 3629 C C . PHE B 1 103 ? -113.275 76.275 -5.179 1.00 75.28 97 PHE B C 1
ATOM 3630 O O . PHE B 1 103 ? -112.530 77.086 -4.630 1.00 72.65 97 PHE B O 1
ATOM 3638 N N . ALA B 1 104 ? -113.222 74.968 -4.946 1.00 72.80 98 ALA B N 1
ATOM 3639 C CA . ALA B 1 104 ? -112.351 74.399 -3.923 1.00 62.56 98 ALA B CA 1
ATOM 3640 C C . ALA B 1 104 ? -110.870 74.565 -4.251 1.00 68.61 98 ALA B C 1
ATOM 3641 O O . ALA B 1 104 ? -110.017 74.426 -3.375 1.00 78.01 98 ALA B O 1
ATOM 3643 N N . LEU B 1 105 ? -110.567 74.861 -5.510 1.00 70.30 99 LEU B N 1
ATOM 3644 C CA . LEU B 1 105 ? -109.180 74.965 -5.947 1.00 71.72 99 LEU B CA 1
ATOM 3645 C C . LEU B 1 105 ? -108.752 76.408 -6.207 1.00 73.73 99 LEU B C 1
ATOM 3646 O O . LEU B 1 105 ? -107.559 76.708 -6.233 1.00 73.96 99 LEU B O 1
ATOM 3651 N N . ARG B 1 106 ? -109.720 77.300 -6.395 1.00 70.63 100 ARG B N 1
ATOM 3652 C CA . ARG B 1 106 ? -109.407 78.685 -6.736 1.00 69.25 100 ARG B CA 1
ATOM 3653 C C . ARG B 1 106 ? -109.754 79.676 -5.627 1.00 72.20 100 ARG B C 1
ATOM 3654 O O . ARG B 1 106 ? -109.240 80.794 -5.607 1.00 73.57 100 ARG B O 1
ATOM 3662 N N . VAL B 1 107 ? -110.621 79.270 -4.706 1.00 72.61 101 VAL B N 1
ATOM 3663 C CA . VAL B 1 107 ? -111.070 80.169 -3.647 1.00 71.80 101 VAL B CA 1
ATOM 3664 C C . VAL B 1 107 ? -110.508 79.778 -2.282 1.00 67.23 101 VAL B C 1
ATOM 3665 O O . VAL B 1 107 ? -109.878 80.591 -1.604 1.00 65.21 101 VAL B O 1
ATOM 3669 N N . LEU B 1 108 ? -110.739 78.529 -1.889 1.00 64.87 102 LEU B N 1
ATOM 3670 C CA . LEU B 1 108 ? -110.282 78.014 -0.598 1.00 60.64 102 LEU B CA 1
ATOM 3671 C C . LEU B 1 108 ? -108.766 78.121 -0.344 1.00 63.35 102 LEU B C 1
ATOM 3672 O O . LEU B 1 108 ? -108.363 78.449 0.771 1.00 69.93 102 LEU B O 1
ATOM 3677 N N . PRO B 1 109 ? -107.919 77.837 -1.357 1.00 61.63 103 PRO B N 1
ATOM 3678 C CA . PRO B 1 109 ? -106.479 77.950 -1.077 1.00 68.70 103 PRO B CA 1
ATOM 3679 C C . PRO B 1 109 ? -106.007 79.354 -0.686 1.00 69.51 103 PRO B C 1
ATOM 3680 O O . PRO B 1 109 ? -104.939 79.481 -0.087 1.00 70.28 103 PRO B O 1
ATOM 3684 N N . MET B 1 110 ? -106.781 80.383 -1.018 1.00 68.41 104 MET B N 1
ATOM 3685 C CA . MET B 1 110 ? -106.407 81.750 -0.670 1.00 75.10 104 MET B CA 1
ATOM 3686 C C . MET B 1 110 ? -106.476 81.972 0.838 1.00 72.07 104 MET B C 1
ATOM 3687 O O . MET B 1 110 ? -105.788 82.839 1.379 1.00 73.34 104 MET B O 1
ATOM 3692 N N . ILE B 1 111 ? -107.311 81.185 1.508 1.00 65.43 105 ILE B N 1
ATOM 3693 C CA . ILE B 1 111 ? -107.384 81.205 2.962 1.00 64.59 105 ILE B CA 1
ATOM 3694 C C . ILE B 1 111 ? -106.066 80.718 3.549 1.00 72.69 105 ILE B C 1
ATOM 3695 O O . ILE B 1 111 ? -105.560 81.280 4.520 1.00 76.91 105 ILE B O 1
ATOM 3700 N N . VAL B 1 112 ? -105.512 79.672 2.942 1.00 72.66 106 VAL B N 1
ATOM 3701 C CA . VAL B 1 112 ? -104.243 79.099 3.378 1.00 67.75 106 VAL B CA 1
ATOM 3702 C C . VAL B 1 112 ? -103.103 80.104 3.267 1.00 66.57 106 VAL B C 1
ATOM 3703 O O . VAL B 1 112 ? -102.355 80.315 4.222 1.00 67.19 106 VAL B O 1
ATOM 3707 N N . PHE B 1 113 ? -102.979 80.722 2.097 1.00 68.40 107 PHE B N 1
ATOM 3708 C CA . PHE B 1 113 ? -101.891 81.655 1.828 1.00 70.34 107 PHE B CA 1
ATOM 3709 C C . PHE B 1 113 ? -101.926 82.882 2.733 1.00 72.89 107 PHE B C 1
ATOM 3710 O O . PHE B 1 113 ? -100.914 83.249 3.330 1.00 73.05 107 PHE B O 1
ATOM 3718 N N . PHE B 1 114 ? -103.090 83.516 2.829 1.00 74.11 108 PHE B N 1
ATOM 3719 C CA . PHE B 1 114 ? -103.223 84.738 3.614 1.00 78.04 108 PHE B CA 1
ATOM 3720 C C . PHE B 1 114 ? -103.081 84.476 5.109 1.00 77.06 108 PHE B C 1
ATOM 3721 O O . PHE B 1 114 ? -102.600 85.333 5.847 1.00 79.38 108 PHE B O 1
ATOM 3729 N N . SER B 1 115 ? -103.493 83.293 5.553 1.00 72.43 109 SER B N 1
ATOM 3730 C CA . SER B 1 115 ? -103.322 82.915 6.952 1.00 75.05 109 SER B CA 1
ATOM 3731 C C . SER B 1 115 ? -101.842 82.812 7.296 1.00 76.12 109 SER B C 1
ATOM 3732 O O . SER B 1 115 ? -101.431 83.116 8.415 1.00 82.19 109 SER B O 1
ATOM 3735 N N . SER B 1 116 ? -101.047 82.380 6.322 1.00 74.37 110 SER B N 1
ATOM 3736 C CA . SER B 1 116 ? -99.604 82.290 6.497 1.00 78.54 110 SER B CA 1
ATOM 3737 C C . SER B 1 116 ? -98.977 83.674 6.408 1.00 77.05 110 SER B C 1
ATOM 3738 O O . SER B 1 116 ? -98.079 84.011 7.178 1.00 81.70 110 SER B O 1
ATOM 3741 N N . LEU B 1 117 ? -99.462 84.470 5.461 1.00 75.21 111 LEU B N 1
ATOM 3742 C CA . LEU B 1 117 ? -98.971 85.828 5.267 1.00 74.71 111 LEU B CA 1
ATOM 3743 C C . LEU B 1 117 ? -99.248 86.699 6.488 1.00 75.83 111 LEU B C 1
ATOM 3744 O O . LEU B 1 117 ? -98.380 87.451 6.927 1.00 74.54 111 LEU B O 1
ATOM 3749 N N . MET B 1 118 ? -100.456 86.593 7.035 1.00 78.42 112 MET B N 1
ATOM 3750 C CA . MET B 1 118 ? -100.812 87.339 8.239 1.00 78.38 112 MET B CA 1
ATOM 3751 C C . MET B 1 118 ? -99.954 86.901 9.420 1.00 81.70 112 MET B C 1
ATOM 3752 O O . MET B 1 118 ? -99.605 87.710 10.278 1.00 89.42 112 MET B O 1
ATOM 3757 N N . ALA B 1 119 ? -99.618 85.616 9.456 1.00 72.04 113 ALA B N 1
ATOM 3758 C CA . ALA B 1 119 ? -98.778 85.076 10.517 1.00 72.81 113 ALA B CA 1
ATOM 3759 C C . ALA B 1 119 ? -97.373 85.661 10.440 1.00 74.11 113 ALA B C 1
ATOM 3760 O O . ALA B 1 119 ? -96.741 85.920 11.464 1.00 75.74 113 ALA B O 1
ATOM 3762 N N . VAL B 1 120 ? -96.892 85.868 9.219 1.00 70.33 114 VAL B N 1
ATOM 3763 C CA . VAL B 1 120 ? -95.582 86.467 9.004 1.00 73.50 114 VAL B CA 1
ATOM 3764 C C . VAL B 1 120 ? -95.597 87.941 9.404 1.00 75.33 114 VAL B C 1
ATOM 3765 O O . VAL B 1 120 ? -94.685 88.417 10.079 1.00 80.48 114 VAL B O 1
ATOM 3769 N N . LEU B 1 121 ? -96.646 88.650 8.996 1.00 75.95 115 LEU B N 1
ATOM 3770 C CA . LEU B 1 121 ? -96.787 90.071 9.303 1.00 76.82 115 LEU B CA 1
ATOM 3771 C C . LEU B 1 121 ? -96.899 90.320 10.806 1.00 77.88 115 LEU B C 1
ATOM 3772 O O . LEU B 1 121 ? -96.342 91.287 11.325 1.00 82.65 115 LEU B O 1
ATOM 3777 N N . TYR B 1 122 ? -97.625 89.448 11.498 1.00 77.74 116 TYR B N 1
ATOM 3778 C CA . TYR B 1 122 ? -97.718 89.513 12.953 1.00 77.84 116 TYR B CA 1
ATOM 3779 C C . TYR B 1 122 ? -96.354 89.272 13.591 1.00 80.70 116 TYR B C 1
ATOM 3780 O O . TYR B 1 122 ? -96.002 89.902 14.589 1.00 85.41 116 TYR B O 1
ATOM 3789 N N . TYR B 1 123 ? -95.592 88.355 13.004 1.00 82.30 117 TYR B N 1
ATOM 3790 C CA . TYR B 1 123 ? -94.290 87.972 13.538 1.00 81.83 117 TYR B CA 1
ATOM 3791 C C . TYR B 1 123 ? -93.247 89.066 13.333 1.00 83.11 117 TYR B C 1
ATOM 3792 O O . TYR B 1 123 ? -92.382 89.275 14.183 1.00 88.94 117 TYR B O 1
ATOM 3801 N N . ILE B 1 124 ? -93.330 89.759 12.203 1.00 81.22 118 ILE B N 1
ATOM 3802 C CA . ILE B 1 124 ? -92.405 90.847 11.905 1.00 78.46 118 ILE B CA 1
ATOM 3803 C C . ILE B 1 124 ? -92.709 92.066 12.773 1.00 86.28 118 ILE B C 1
ATOM 3804 O O . ILE B 1 124 ? -91.799 92.719 13.287 1.00 96.06 118 ILE B O 1
ATOM 3809 N N . GLY B 1 125 ? -93.995 92.359 12.945 1.00 84.10 119 GLY B N 1
ATOM 3810 C CA . GLY B 1 125 ? -94.423 93.465 13.781 1.00 86.68 119 GLY B CA 1
ATOM 3811 C C . GLY B 1 125 ? -95.208 94.511 13.015 1.00 83.21 119 GLY B C 1
ATOM 3812 O O . GLY B 1 125 ? -95.517 95.581 13.540 1.00 85.39 119 GLY B O 1
ATOM 3813 N N . VAL B 1 126 ? -95.534 94.198 11.766 1.00 82.20 120 VAL B N 1
ATOM 3814 C CA . VAL B 1 126 ? -96.246 95.128 10.899 1.00 83.40 120 VAL B CA 1
ATOM 3815 C C . VAL B 1 126 ? -97.690 95.336 11.345 1.00 91.45 120 VAL B C 1
ATOM 3816 O O . VAL B 1 126 ? -98.149 96.470 11.483 1.00 98.46 120 VAL B O 1
ATOM 3820 N N . MET B 1 127 ? -98.403 94.238 11.573 1.00 87.17 121 MET B N 1
ATOM 3821 C CA . MET B 1 127 ? -99.818 94.309 11.918 1.00 90.10 121 MET B CA 1
ATOM 3822 C C . MET B 1 127 ? -100.060 94.902 13.303 1.00 93.85 121 MET B C 1
ATOM 3823 O O . MET B 1 127 ? -101.068 95.570 13.522 1.00 88.45 121 MET B O 1
ATOM 3828 N N . GLN B 1 128 ? -99.140 94.659 14.232 1.00 100.05 122 GLN B N 1
ATOM 3829 C CA . GLN B 1 128 ? -99.224 95.272 15.554 1.00 91.61 122 GLN B CA 1
ATOM 3830 C C . GLN B 1 128 ? -99.179 96.790 15.430 1.00 94.46 122 GLN B C 1
ATOM 3831 O O . GLN B 1 128 ? -99.885 97.503 16.141 1.00 97.99 122 GLN B O 1
ATOM 3837 N N . LEU B 1 129 ? -98.346 97.272 14.513 1.00 98.06 123 LEU B N 1
ATOM 3838 C CA . LEU B 1 129 ? -98.201 98.702 14.268 1.00 96.42 123 LEU B CA 1
ATOM 3839 C C . LEU B 1 129 ? -99.490 99.294 13.705 1.00 94.76 123 LEU B C 1
ATOM 3840 O O . LEU B 1 129 ? -99.994 100.294 14.216 1.00 98.81 123 LEU B O 1
ATOM 3845 N N . LEU B 1 130 ? -100.015 98.671 12.654 1.00 89.95 124 LEU B N 1
ATOM 3846 C CA . LEU B 1 130 ? -101.224 99.153 11.991 1.00 90.87 124 LEU B CA 1
ATOM 3847 C C . LEU B 1 130 ? -102.416 99.180 12.943 1.00 93.47 124 LEU B C 1
ATOM 3848 O O . LEU B 1 130 ? -103.192 100.136 12.949 1.00 91.86 124 LEU B O 1
ATOM 3853 N N . ILE B 1 131 ? -102.553 98.129 13.744 1.00 97.71 125 ILE B N 1
ATOM 3854 C CA . ILE B 1 131 ? -103.632 98.038 14.721 1.00 95.63 125 ILE B CA 1
ATOM 3855 C C . ILE B 1 131 ? -103.477 99.097 15.811 1.00 98.75 125 ILE B C 1
ATOM 3856 O O . ILE B 1 131 ? -104.454 99.726 16.222 1.00 102.62 125 ILE B O 1
ATOM 3861 N N . LYS B 1 132 ? -102.243 99.299 16.265 1.00 97.40 126 LYS B N 1
ATOM 3862 C CA . LYS B 1 132 ? -101.957 100.286 17.301 1.00 95.59 126 LYS B CA 1
ATOM 3863 C C . LYS B 1 132 ? -102.273 101.704 16.830 1.00 100.40 126 LYS B C 1
ATOM 3864 O O . LYS B 1 132 ? -102.754 102.530 17.606 1.00 108.73 126 LYS B O 1
ATOM 3866 N N . VAL B 1 133 ? -102.003 101.979 15.558 1.00 96.27 127 VAL B N 1
ATOM 3867 C CA . VAL B 1 133 ? -102.258 103.299 14.992 1.00 93.60 127 VAL B CA 1
ATOM 3868 C C . VAL B 1 133 ? -103.751 103.539 14.787 1.00 96.52 127 VAL B C 1
ATOM 3869 O O . VAL B 1 133 ? -104.305 104.514 15.296 1.00 104.70 127 VAL B O 1
ATOM 3873 N N . ILE B 1 134 ? -104.395 102.645 14.041 1.00 90.69 128 ILE B N 1
ATOM 3874 C CA . ILE B 1 134 ? -105.823 102.756 13.764 1.00 91.57 128 ILE B CA 1
ATOM 3875 C C . ILE B 1 134 ? -106.643 102.667 15.047 1.00 95.76 128 ILE B C 1
ATOM 3876 O O . ILE B 1 134 ? -107.577 103.444 15.253 1.00 100.11 128 ILE B O 1
ATOM 3881 N N . GLY B 1 135 ? -106.284 101.721 15.909 1.00 97.32 129 GLY B N 1
ATOM 3882 C CA . GLY B 1 135 ? -106.964 101.546 17.178 1.00 99.96 129 GLY B CA 1
ATOM 3883 C C . GLY B 1 135 ? -106.809 102.756 18.079 1.00 108.14 129 GLY B C 1
ATOM 3884 O O . GLY B 1 135 ? -107.734 103.124 18.804 1.00 114.55 129 GLY B O 1
ATOM 3885 N N . GLY B 1 136 ? -105.635 103.377 18.031 1.00 108.80 130 GLY B N 1
ATOM 3886 C CA . GLY B 1 136 ? -105.374 104.577 18.804 1.00 113.93 130 GLY B CA 1
ATOM 3887 C C . GLY B 1 136 ? -106.199 105.755 18.322 1.00 113.04 130 GLY B C 1
ATOM 3888 O O . GLY B 1 136 ? -106.679 106.559 19.122 1.00 115.06 130 GLY B O 1
ATOM 3889 N N . PHE B 1 137 ? -106.358 105.851 17.004 1.00 110.96 131 PHE B N 1
ATOM 3890 C CA . PHE B 1 137 ? -107.169 106.895 16.387 1.00 108.98 131 PHE B CA 1
ATOM 3891 C C . PHE B 1 137 ? -108.624 106.776 16.823 1.00 104.60 131 PHE B C 1
ATOM 3892 O O . PHE B 1 137 ? -109.303 107.779 17.037 1.00 113.72 131 PHE B O 1
ATOM 3900 N N . LEU B 1 138 ? -109.094 105.541 16.957 1.00 101.23 132 LEU B N 1
ATOM 3901 C CA . LEU B 1 138 ? -110.480 105.290 17.330 1.00 108.80 132 LEU B CA 1
ATOM 3902 C C . LEU B 1 138 ? -110.756 105.695 18.774 1.00 113.40 132 LEU B C 1
ATOM 3903 O O . LEU B 1 138 ? -111.723 106.403 19.048 1.00 116.12 132 LEU B O 1
ATOM 3908 N N . GLN B 1 139 ? -109.904 105.254 19.694 1.00 109.49 133 GLN B N 1
ATOM 3909 C CA . GLN B 1 139 ? -110.106 105.551 21.108 1.00 111.52 133 GLN B CA 1
ATOM 3910 C C . GLN B 1 139 ? -109.908 107.037 21.401 1.00 120.78 133 GLN B C 1
ATOM 3911 O O . GLN B 1 139 ? -110.491 107.573 22.342 1.00 125.20 133 GLN B O 1
ATOM 3917 N N . LYS B 1 140 ? -109.090 107.700 20.589 1.00 119.26 134 LYS B N 1
ATOM 3918 C CA . LYS B 1 140 ? -108.829 109.123 20.769 1.00 114.35 134 LYS B CA 1
ATOM 3919 C C . LYS B 1 140 ? -110.018 109.957 20.307 1.00 110.10 134 LYS B C 1
ATOM 3920 O O . LYS B 1 140 ? -110.330 110.992 20.895 1.00 117.61 134 LYS B O 1
ATOM 3922 N N . MET B 1 141 ? -110.682 109.495 19.253 1.00 101.65 135 MET B N 1
ATOM 3923 C CA . MET B 1 141 ? -111.811 110.215 18.680 1.00 102.25 135 MET B CA 1
ATOM 3924 C C . MET B 1 141 ? -113.141 109.800 19.304 1.00 107.99 135 MET B C 1
ATOM 3925 O O . MET B 1 141 ? -113.994 110.643 19.582 1.00 116.95 135 MET B O 1
ATOM 3930 N N . LEU B 1 142 ? -113.312 108.500 19.529 1.00 107.06 136 LEU B N 1
ATOM 3931 C CA . LEU B 1 142 ? -114.601 107.962 19.956 1.00 115.18 136 LEU B CA 1
ATOM 3932 C C . LEU B 1 142 ? -114.710 107.794 21.470 1.00 111.91 136 LEU B C 1
ATOM 3933 O O . LEU B 1 142 ? -115.809 107.643 22.006 1.00 109.76 136 LEU B O 1
ATOM 3938 N N . GLY B 1 143 ? -113.572 107.812 22.154 1.00 109.75 137 GLY B N 1
ATOM 3939 C CA . GLY B 1 143 ? -113.556 107.689 23.600 1.00 113.22 137 GLY B CA 1
ATOM 3940 C C . GLY B 1 143 ? -113.775 106.271 24.093 1.00 112.00 137 GLY B C 1
ATOM 3941 O O . GLY B 1 143 ? -113.989 106.048 25.283 1.00 102.47 137 GLY B O 1
ATOM 3942 N N . THR B 1 144 ? -113.728 105.309 23.177 1.00 122.10 138 THR B N 1
ATOM 3943 C CA . THR B 1 144 ? -113.854 103.902 23.540 1.00 117.06 138 THR B CA 1
ATOM 3944 C C . THR B 1 144 ? -112.577 103.422 24.220 1.00 117.01 138 THR B C 1
ATOM 3945 O O . THR B 1 144 ? -111.543 104.083 24.149 1.00 121.80 138 THR B O 1
ATOM 3949 N N . SER B 1 145 ? -112.647 102.270 24.880 1.00 111.39 139 SER B N 1
ATOM 3950 C CA . SER B 1 145 ? -111.481 101.724 25.569 1.00 113.55 139 SER B CA 1
ATOM 3951 C C . SER B 1 145 ? -110.451 101.215 24.565 1.00 110.76 139 SER B C 1
ATOM 3952 O O . SER B 1 145 ? -110.741 101.090 23.376 1.00 112.67 139 SER B O 1
ATOM 3955 N N . LYS B 1 146 ? -109.250 100.925 25.051 1.00 107.53 140 LYS B N 1
ATOM 3956 C CA . LYS B 1 146 ? -108.152 100.498 24.190 1.00 103.22 140 LYS B CA 1
ATOM 3957 C C . LYS B 1 146 ? -108.384 99.111 23.600 1.00 105.71 140 LYS B C 1
ATOM 3958 O O . LYS B 1 146 ? -108.184 98.898 22.405 1.00 107.76 140 LYS B O 1
ATOM 3960 N N . ALA B 1 147 ? -108.812 98.177 24.444 1.00 106.40 141 ALA B N 1
ATOM 3961 C CA . ALA B 1 147 ? -108.980 96.781 24.049 1.00 102.82 141 ALA B CA 1
ATOM 3962 C C . ALA B 1 147 ? -109.973 96.607 22.902 1.00 103.74 141 ALA B C 1
ATOM 3963 O O . ALA B 1 147 ? -109.641 96.023 21.869 1.00 109.02 141 ALA B O 1
ATOM 3965 N N . GLU B 1 148 ? -111.189 97.113 23.088 1.00 103.36 142 GLU B N 1
ATOM 3966 C CA . GLU B 1 148 ? -112.239 96.980 22.083 1.00 106.10 142 GLU B CA 1
ATOM 3967 C C . GLU B 1 148 ? -111.892 97.737 20.804 1.00 110.85 142 GLU B C 1
ATOM 3968 O O . GLU B 1 148 ? -112.396 97.419 19.726 1.00 110.74 142 GLU B O 1
ATOM 3974 N N . SER B 1 149 ? -111.026 98.737 20.928 1.00 105.57 143 SER B N 1
ATOM 3975 C CA . SER B 1 149 ? -110.589 99.517 19.778 1.00 103.27 143 SER B CA 1
ATOM 3976 C C . SER B 1 149 ? -109.589 98.732 18.934 1.00 102.60 143 SER B C 1
ATOM 3977 O O . SER B 1 149 ? -109.665 98.734 17.705 1.00 104.87 143 SER B O 1
ATOM 3980 N N . MET B 1 150 ? -108.656 98.060 19.602 1.00 98.22 144 MET B N 1
ATOM 3981 C CA . MET B 1 150 ? -107.662 97.233 18.923 1.00 96.98 144 MET B CA 1
ATOM 3982 C C . MET B 1 150 ? -108.324 96.055 18.216 1.00 93.81 144 MET B C 1
ATOM 3983 O O . MET B 1 150 ? -107.827 95.566 17.199 1.00 93.23 144 MET B O 1
ATOM 3988 N N . SER B 1 151 ? -109.449 95.607 18.766 1.00 87.98 145 SER B N 1
ATOM 3989 C CA . SER B 1 151 ? -110.206 94.493 18.199 1.00 93.35 145 SER B CA 1
ATOM 3990 C C . SER B 1 151 ? -110.766 94.848 16.826 1.00 95.91 145 SER B C 1
ATOM 3991 O O . SER B 1 151 ? -110.779 94.022 15.915 1.00 93.25 145 SER B O 1
ATOM 3994 N N . ALA B 1 152 ? -111.220 96.090 16.691 1.00 92.32 146 ALA B N 1
ATOM 3995 C CA . ALA B 1 152 ? -111.803 96.582 15.446 1.00 88.53 146 ALA B CA 1
ATOM 3996 C C . ALA B 1 152 ? -110.752 96.645 14.339 1.00 87.36 146 ALA B C 1
ATOM 3997 O O . ALA B 1 152 ? -111.014 96.253 13.202 1.00 91.98 146 ALA B O 1
ATOM 3999 N N . ALA B 1 153 ? -109.569 97.151 14.680 1.00 81.47 147 ALA B N 1
ATOM 4000 C CA . ALA B 1 153 ? -108.488 97.287 13.716 1.00 87.02 147 ALA B CA 1
ATOM 4001 C C . ALA B 1 153 ? -108.028 95.916 13.220 1.00 88.02 147 ALA B C 1
ATOM 4002 O O . ALA B 1 153 ? -107.787 95.735 12.025 1.00 90.04 147 ALA B O 1
ATOM 4004 N N . ALA B 1 154 ? -107.894 94.969 14.146 1.00 80.36 148 ALA B N 1
ATOM 4005 C CA . ALA B 1 154 ? -107.557 93.597 13.804 1.00 83.54 148 ALA B CA 1
ATOM 4006 C C . ALA B 1 154 ? -108.613 93.010 12.880 1.00 86.61 148 ALA B C 1
ATOM 4007 O O . ALA B 1 154 ? -108.300 92.350 11.887 1.00 87.30 148 ALA B O 1
ATOM 4009 N N . ASN B 1 155 ? -109.869 93.280 13.219 1.00 86.51 149 ASN B N 1
ATOM 4010 C CA . ASN B 1 155 ? -111.018 92.764 12.483 1.00 81.94 149 ASN B CA 1
ATOM 4011 C C . ASN B 1 155 ? -111.046 93.222 11.032 1.00 79.11 149 ASN B C 1
ATOM 4012 O O . ASN B 1 155 ? -111.611 92.555 10.171 1.00 86.37 149 ASN B O 1
ATOM 4017 N N . ILE B 1 156 ? -110.450 94.379 10.774 1.00 73.57 150 ILE B N 1
ATOM 4018 C CA . ILE B 1 156 ? -110.276 94.870 9.413 1.00 78.43 150 ILE B CA 1
ATOM 4019 C C . ILE B 1 156 ? -109.416 93.905 8.595 1.00 76.73 150 ILE B C 1
ATOM 4020 O O . ILE B 1 156 ? -109.721 93.624 7.433 1.00 76.67 150 ILE B O 1
ATOM 4025 N N . PHE B 1 157 ? -108.349 93.394 9.208 1.00 80.14 151 PHE B N 1
ATOM 4026 C CA . PHE B 1 157 ? -107.427 92.499 8.516 1.00 79.25 151 PHE B CA 1
ATOM 4027 C C . PHE B 1 157 ? -107.759 91.023 8.737 1.00 78.11 151 PHE B C 1
ATOM 4028 O O . PHE B 1 157 ? -107.842 90.253 7.783 1.00 74.02 151 PHE B O 1
ATOM 4036 N N . VAL B 1 158 ? -107.950 90.617 9.989 1.00 76.43 152 VAL B N 1
ATOM 4037 C CA . VAL B 1 158 ? -108.114 89.193 10.278 1.00 74.26 152 VAL B CA 1
ATOM 4038 C C . VAL B 1 158 ? -109.534 88.840 10.696 1.00 80.60 152 VAL B C 1
ATOM 4039 O O . VAL B 1 158 ? -110.392 89.705 10.853 1.00 77.59 152 VAL B O 1
ATOM 4043 N N . GLY B 1 159 ? -109.757 87.549 10.904 1.00 88.43 153 GLY B N 1
ATOM 4044 C CA . GLY B 1 159 ? -111.068 87.028 11.232 1.00 83.85 153 GLY B CA 1
ATOM 4045 C C . GLY B 1 159 ? -111.550 87.414 12.615 1.00 85.53 153 GLY B C 1
ATOM 4046 O O . GLY B 1 159 ? -110.777 87.883 13.451 1.00 89.22 153 GLY B O 1
ATOM 4047 N N . GLN B 1 160 ? -112.841 87.202 12.847 1.00 86.59 154 GLN B N 1
ATOM 4048 C CA . GLN B 1 160 ? -113.483 87.533 14.114 1.00 82.53 154 GLN B CA 1
ATOM 4049 C C . GLN B 1 160 ? -112.924 86.734 15.288 1.00 83.45 154 GLN B C 1
ATOM 4050 O O . GLN B 1 160 ? -112.996 87.179 16.432 1.00 84.59 154 GLN B O 1
ATOM 4056 N N . THR B 1 161 ? -112.381 85.553 15.008 1.00 79.89 155 THR B N 1
ATOM 4057 C CA . THR B 1 161 ? -111.821 84.710 16.061 1.00 70.87 155 THR B CA 1
ATOM 4058 C C . THR B 1 161 ? -110.369 85.066 16.345 1.00 80.78 155 THR B C 1
ATOM 4059 O O . THR B 1 161 ? -109.909 84.971 17.482 1.00 89.53 155 THR B O 1
ATOM 4063 N N . GLU B 1 162 ? -109.651 85.476 15.306 1.00 85.50 156 GLU B N 1
ATOM 4064 C CA . GLU B 1 162 ? -108.238 85.807 15.436 1.00 84.18 156 GLU B CA 1
ATOM 4065 C C . GLU B 1 162 ? -108.044 87.241 15.915 1.00 79.96 156 GLU B C 1
ATOM 4066 O O . GLU B 1 162 ? -106.978 87.600 16.416 1.00 82.74 156 GLU B O 1
ATOM 4072 N N . ALA B 1 163 ? -109.085 88.052 15.760 1.00 79.95 157 ALA B N 1
ATOM 4073 C CA . ALA B 1 163 ? -109.011 89.481 16.059 1.00 79.60 157 ALA B CA 1
ATOM 4074 C C . ALA B 1 163 ? -108.776 89.808 17.542 1.00 83.12 157 ALA B C 1
ATOM 4075 O O . ALA B 1 163 ? -107.867 90.576 17.857 1.00 90.62 157 ALA B O 1
ATOM 4077 N N . PRO B 1 164 ? -109.582 89.235 18.461 1.00 79.80 158 PRO B N 1
ATOM 4078 C CA . PRO B 1 164 ? -109.407 89.619 19.867 1.00 83.29 158 PRO B CA 1
ATOM 4079 C C . PRO B 1 164 ? -108.193 88.966 20.524 1.00 86.56 158 PRO B C 1
ATOM 4080 O O . PRO B 1 164 ? -107.924 89.220 21.699 1.00 97.52 158 PRO B O 1
ATOM 4084 N N . LEU B 1 165 ? -107.475 88.137 19.772 1.00 81.97 159 LEU B N 1
ATOM 4085 C CA . LEU B 1 165 ? -106.297 87.452 20.291 1.00 88.16 159 LEU B CA 1
ATOM 4086 C C . LEU B 1 165 ? -105.213 88.439 20.714 1.00 90.66 159 LEU B C 1
ATOM 4087 O O . LEU B 1 165 ? -104.413 88.149 21.604 1.00 99.07 159 LEU B O 1
ATOM 4092 N N . VAL B 1 166 ? -105.193 89.604 20.076 1.00 81.83 160 VAL B N 1
ATOM 4093 C CA . VAL B 1 166 ? -104.210 90.631 20.398 1.00 85.69 160 VAL B CA 1
ATOM 4094 C C . VAL B 1 166 ? -104.501 91.275 21.750 1.00 90.04 160 VAL B C 1
ATOM 4095 O O . VAL B 1 166 ? -103.612 91.854 22.374 1.00 95.47 160 VAL B O 1
ATOM 4099 N N . VAL B 1 167 ? -105.748 91.169 22.198 1.00 91.80 161 VAL B N 1
ATOM 4100 C CA . VAL B 1 167 ? -106.159 91.745 23.473 1.00 95.49 161 VAL B CA 1
ATOM 4101 C C . VAL B 1 167 ? -106.824 90.695 24.359 1.00 99.01 161 VAL B C 1
ATOM 4102 O O . VAL B 1 167 ? -107.627 91.022 25.234 1.00 102.89 161 VAL B O 1
ATOM 4106 N N . ARG B 1 168 ? -106.464 89.433 24.141 1.00 96.22 162 ARG B N 1
ATOM 4107 C CA . ARG B 1 168 ? -107.136 88.315 24.803 1.00 101.63 162 ARG B CA 1
ATOM 4108 C C . ARG B 1 168 ? -107.030 88.251 26.340 1.00 108.32 162 ARG B C 1
ATOM 4109 O O . ARG B 1 168 ? -107.918 87.684 26.977 1.00 109.72 162 ARG B O 1
ATOM 4117 N N . PRO B 1 169 ? -105.967 88.815 26.954 1.00 105.87 163 PRO B N 1
ATOM 4118 C CA . PRO B 1 169 ? -106.062 88.730 28.417 1.00 103.40 163 PRO B CA 1
ATOM 4119 C C . PRO B 1 169 ? -107.053 89.733 29.005 1.00 103.58 163 PRO B C 1
ATOM 4120 O O . PRO B 1 169 ? -107.463 89.586 30.157 1.00 108.51 163 PRO B O 1
ATOM 4124 N N . TYR B 1 170 ? -107.437 90.734 28.218 1.00 98.70 164 TYR B N 1
ATOM 4125 C CA . TYR B 1 170 ? -108.357 91.766 28.684 1.00 101.55 164 TYR B CA 1
ATOM 4126 C C . TYR B 1 170 ? -109.817 91.334 28.560 1.00 105.63 164 TYR B C 1
ATOM 4127 O O . TYR B 1 170 ? -110.714 92.010 29.062 1.00 106.53 164 TYR B O 1
ATOM 4136 N N . ILE B 1 171 ? -110.050 90.207 27.896 1.00 100.86 165 ILE B N 1
ATOM 4137 C CA . ILE B 1 171 ? -111.407 89.761 27.593 1.00 101.72 165 ILE B CA 1
ATOM 4138 C C . ILE B 1 171 ? -112.135 89.194 28.811 1.00 106.70 165 ILE B C 1
ATOM 4139 O O . ILE B 1 171 ? -113.325 89.446 29.004 1.00 106.41 165 ILE B O 1
ATOM 4144 N N . ARG B 1 172 ? -111.419 88.436 29.635 1.00 111.83 166 ARG B N 1
ATOM 4145 C CA . ARG B 1 172 ? -112.029 87.774 30.785 1.00 110.09 166 ARG B CA 1
ATOM 4146 C C . ARG B 1 172 ? -112.594 88.761 31.806 1.00 102.79 166 ARG B C 1
ATOM 4147 O O . ARG B 1 172 ? -113.519 88.431 32.547 1.00 101.90 166 ARG B O 1
ATOM 4151 N N . ARG B 1 173 ? -112.045 89.972 31.838 1.00 102.44 167 ARG B N 1
ATOM 4152 C CA . ARG B 1 173 ? -112.464 90.965 32.822 1.00 104.98 167 ARG B CA 1
ATOM 4153 C C . ARG B 1 173 ? -113.273 92.113 32.223 1.00 111.47 167 ARG B C 1
ATOM 4154 O O . ARG B 1 173 ? -113.901 92.876 32.959 1.00 117.16 167 ARG B O 1
ATOM 4158 N N . MET B 1 174 ? -113.260 92.242 30.898 1.00 108.14 168 MET B N 1
ATOM 4159 C CA . MET B 1 174 ? -113.924 93.371 30.250 1.00 108.21 168 MET B CA 1
ATOM 4160 C C . MET B 1 174 ? -115.435 93.322 30.456 1.00 101.20 168 MET B C 1
ATOM 4161 O O . MET B 1 174 ? -116.005 92.261 30.711 1.00 99.89 168 MET B O 1
ATOM 4166 N N . THR B 1 175 ? -116.073 94.481 30.340 1.00 98.13 169 THR B N 1
ATOM 4167 C CA . THR B 1 175 ? -117.482 94.634 30.686 1.00 99.86 169 THR B CA 1
ATOM 4168 C C . THR B 1 175 ? -118.435 94.000 29.677 1.00 98.40 169 THR B C 1
ATOM 4169 O O . THR B 1 175 ? -118.019 93.292 28.761 1.00 104.60 169 THR B O 1
ATOM 4173 N N . GLU B 1 176 ? -119.723 94.266 29.867 1.00 95.38 170 GLU B N 1
ATOM 4174 C CA . GLU B 1 176 ? -120.765 93.770 28.978 1.00 96.82 170 GLU B CA 1
ATOM 4175 C C . GLU B 1 176 ? -120.711 94.482 27.631 1.00 102.52 170 GLU B C 1
ATOM 4176 O O . GLU B 1 176 ? -120.858 93.858 26.579 1.00 103.02 170 GLU B O 1
ATOM 4182 N N . SER B 1 177 ? -120.492 95.792 27.674 1.00 102.67 171 SER B N 1
ATOM 4183 C CA . SER B 1 177 ? -120.469 96.610 26.467 1.00 107.04 171 SER B CA 1
ATOM 4184 C C . SER B 1 177 ? -119.190 96.397 25.664 1.00 104.72 171 SER B C 1
ATOM 4185 O O . SER B 1 177 ? -119.225 96.343 24.435 1.00 107.00 171 SER B O 1
ATOM 4188 N N . GLU B 1 178 ? -118.064 96.282 26.362 1.00 100.54 172 GLU B N 1
ATOM 4189 C CA . GLU B 1 178 ? -116.781 96.059 25.705 1.00 101.77 172 GLU B CA 1
ATOM 4190 C C . GLU B 1 178 ? -116.769 94.728 24.966 1.00 97.85 172 GLU B C 1
ATOM 4191 O O . GLU B 1 178 ? -116.251 94.631 23.854 1.00 97.91 172 GLU B O 1
ATOM 4197 N N . LEU B 1 179 ? -117.344 93.707 25.592 1.00 95.46 173 LEU B N 1
ATOM 4198 C CA . LEU B 1 179 ? -117.416 92.380 24.993 1.00 96.29 173 LEU B CA 1
ATOM 4199 C C . LEU B 1 179 ? -118.296 92.390 23.749 1.00 95.51 173 LEU B C 1
ATOM 4200 O O . LEU B 1 179 ? -117.935 91.824 22.717 1.00 94.03 173 LEU B O 1
ATOM 4205 N N . PHE B 1 180 ? -119.450 93.041 23.858 1.00 91.65 174 PHE B N 1
ATOM 4206 C CA . PHE B 1 180 ? -120.390 93.147 22.749 1.00 90.29 174 PHE B CA 1
ATOM 4207 C C . PHE B 1 180 ? -119.773 93.914 21.584 1.00 94.07 174 PHE B C 1
ATOM 4208 O O . PHE B 1 180 ? -120.044 93.618 20.421 1.00 96.21 174 PHE B O 1
ATOM 4216 N N . ALA B 1 181 ? -118.943 94.901 21.908 1.00 95.87 175 ALA B N 1
ATOM 4217 C CA . ALA B 1 181 ? -118.264 95.698 20.893 1.00 96.84 175 ALA B CA 1
ATOM 4218 C C . ALA B 1 181 ? -117.260 94.849 20.124 1.00 91.95 175 ALA B C 1
ATOM 4219 O O . ALA B 1 181 ? -117.072 95.028 18.920 1.00 91.90 175 ALA B O 1
ATOM 4221 N N . VAL B 1 182 ? -116.615 93.926 20.830 1.00 88.45 176 VAL B N 1
ATOM 4222 C CA . VAL B 1 182 ? -115.684 92.996 20.206 1.00 93.21 176 VAL B CA 1
ATOM 4223 C C . VAL B 1 182 ? -116.440 92.039 19.287 1.00 96.64 176 VAL B C 1
ATOM 4224 O O . VAL B 1 182 ? -115.989 91.735 18.181 1.00 101.30 176 VAL B O 1
ATOM 4228 N N . MET B 1 183 ? -117.600 91.581 19.749 1.00 90.83 177 MET B N 1
ATOM 4229 C CA . MET B 1 183 ? -118.442 90.678 18.970 1.00 84.30 177 MET B CA 1
ATOM 4230 C C . MET B 1 183 ? -119.010 91.365 17.731 1.00 87.58 177 MET B C 1
ATOM 4231 O O . MET B 1 183 ? -119.006 90.795 16.640 1.00 87.57 177 MET B O 1
ATOM 4236 N N . SER B 1 184 ? -119.501 92.588 17.910 1.00 92.88 178 SER B N 1
ATOM 4237 C CA . SER B 1 184 ? -120.100 93.350 16.817 1.00 89.43 178 SER B CA 1
ATOM 4238 C C . SER B 1 184 ? -119.068 93.734 15.769 1.00 93.13 178 SER B C 1
ATOM 4239 O O . SER B 1 184 ? -119.325 93.639 14.568 1.00 93.63 178 SER B O 1
ATOM 4242 N N . GLY B 1 185 ? -117.902 94.176 16.230 1.00 92.21 179 GLY B N 1
ATOM 4243 C CA . GLY B 1 185 ? -116.808 94.507 15.336 1.00 91.96 179 GLY B CA 1
ATOM 4244 C C . GLY B 1 185 ? -116.350 93.278 14.576 1.00 90.94 179 GLY B C 1
ATOM 4245 O O . GLY B 1 185 ? -115.816 93.376 13.473 1.00 91.13 179 GLY B O 1
ATOM 4246 N N . GLY B 1 186 ? -116.571 92.112 15.174 1.00 88.93 180 GLY B N 1
ATOM 4247 C CA . GLY B 1 186 ? -116.219 90.851 14.550 1.00 89.71 180 GLY B CA 1
ATOM 4248 C C . GLY B 1 186 ? -117.208 90.433 13.481 1.00 81.84 180 GLY B C 1
ATOM 4249 O O . GLY B 1 186 ? -116.823 89.889 12.447 1.00 80.17 180 GLY B O 1
ATOM 4250 N N . LEU B 1 187 ? -118.487 90.695 13.729 1.00 81.89 181 LEU B N 1
ATOM 4251 C CA . LEU B 1 187 ? -119.548 90.303 12.807 1.00 84.24 181 LEU B CA 1
ATOM 4252 C C . LEU B 1 187 ? -119.735 91.296 11.673 1.00 80.87 181 LEU B C 1
ATOM 4253 O O . LEU B 1 187 ? -120.381 90.991 10.671 1.00 72.52 181 LEU B O 1
ATOM 4258 N N . ALA B 1 188 ? -119.173 92.487 11.836 1.00 82.46 182 ALA B N 1
ATOM 4259 C CA . ALA B 1 188 ? -119.329 93.541 10.844 1.00 84.08 182 ALA B CA 1
ATOM 4260 C C . ALA B 1 188 ? -118.296 93.403 9.731 1.00 82.49 182 ALA B C 1
ATOM 4261 O O . ALA B 1 188 ? -118.552 93.765 8.583 1.00 77.74 182 ALA B O 1
ATOM 4263 N N . SER B 1 189 ? -117.136 92.861 10.086 1.00 80.91 183 SER B N 1
ATOM 4264 C CA . SER B 1 189 ? -116.008 92.751 9.173 1.00 74.99 183 SER B CA 1
ATOM 4265 C C . SER B 1 189 ? -115.735 91.313 8.749 1.00 74.99 183 SER B C 1
ATOM 4266 O O . SER B 1 189 ? -115.966 90.372 9.511 1.00 79.36 183 SER B O 1
ATOM 4269 N N . VAL B 1 190 ? -115.242 91.161 7.524 1.00 76.57 184 VAL B N 1
ATOM 4270 C CA . VAL B 1 190 ? -114.745 89.887 7.020 1.00 75.77 184 VAL B CA 1
ATOM 4271 C C . VAL B 1 190 ? -113.361 89.575 7.564 1.00 77.30 184 VAL B C 1
ATOM 4272 O O . VAL B 1 190 ? -112.905 90.214 8.513 1.00 78.91 184 VAL B O 1
ATOM 4276 N N . ALA B 1 191 ? -112.690 88.608 6.947 1.00 78.94 185 ALA B N 1
ATOM 4277 C CA . ALA B 1 191 ? -111.255 88.396 7.063 1.00 75.16 185 ALA B CA 1
ATOM 4278 C C . ALA B 1 191 ? -110.572 88.677 5.727 1.00 70.20 185 ALA B C 1
ATOM 4279 O O . ALA B 1 191 ? -111.203 88.605 4.670 1.00 73.85 185 ALA B O 1
ATOM 4281 N N . GLY B 1 192 ? -109.284 89.001 5.778 1.00 72.41 186 GLY B N 1
ATOM 4282 C CA . GLY B 1 192 ? -108.518 89.262 4.573 1.00 79.59 186 GLY B CA 1
ATOM 4283 C C . GLY B 1 192 ? -108.433 88.024 3.704 1.00 79.03 186 GLY B C 1
ATOM 4284 O O . GLY B 1 192 ? -108.357 88.116 2.480 1.00 72.50 186 GLY B O 1
ATOM 4285 N N . SER B 1 193 ? -108.458 86.861 4.348 1.00 81.27 187 SER B N 1
ATOM 4286 C CA . SER B 1 193 ? -108.379 85.583 3.647 1.00 80.20 187 SER B CA 1
ATOM 4287 C C . SER B 1 193 ? -109.594 85.344 2.758 1.00 76.18 187 SER B C 1
ATOM 4288 O O . SER B 1 193 ? -109.459 85.065 1.567 1.00 78.44 187 SER B O 1
ATOM 4291 N N . VAL B 1 194 ? -110.782 85.447 3.344 1.00 71.95 188 VAL B N 1
ATOM 4292 C CA . VAL B 1 194 ? -112.012 85.247 2.591 1.00 72.84 188 VAL B CA 1
ATOM 4293 C C . VAL B 1 194 ? -112.292 86.430 1.665 1.00 71.21 188 VAL B C 1
ATOM 4294 O O . VAL B 1 194 ? -113.060 86.303 0.714 1.00 71.22 188 VAL B O 1
ATOM 4298 N N . LEU B 1 195 ? -111.671 87.575 1.941 1.00 67.08 189 LEU B N 1
ATOM 4299 C CA . LEU B 1 195 ? -111.814 88.744 1.075 1.00 65.21 189 LEU B CA 1
ATOM 4300 C C . LEU B 1 195 ? -111.238 88.436 -0.303 1.00 64.30 189 LEU B C 1
ATOM 4301 O O . LEU B 1 195 ? -111.877 88.692 -1.323 1.00 65.86 189 LEU B O 1
ATOM 4306 N N . ALA B 1 196 ? -110.032 87.876 -0.324 1.00 60.08 190 ALA B N 1
ATOM 4307 C CA . ALA B 1 196 ? -109.416 87.433 -1.568 1.00 62.75 190 ALA B CA 1
ATOM 4308 C C . ALA B 1 196 ? -110.240 86.311 -2.190 1.00 69.07 190 ALA B C 1
ATOM 4309 O O . ALA B 1 196 ? -110.234 86.122 -3.407 1.00 69.73 190 ALA B O 1
ATOM 4311 N N . GLY B 1 197 ? -110.946 85.570 -1.342 1.00 72.60 191 GLY B N 1
ATOM 4312 C CA . GLY B 1 197 ? -111.845 84.530 -1.800 1.00 70.54 191 GLY B CA 1
ATOM 4313 C C . GLY B 1 197 ? -112.994 85.106 -2.603 1.00 71.53 191 GLY B C 1
ATOM 4314 O O . GLY B 1 197 ? -113.347 84.576 -3.654 1.00 76.73 191 GLY B O 1
ATOM 4315 N N . TYR B 1 198 ? -113.574 86.195 -2.107 1.00 68.80 192 TYR B N 1
ATOM 4316 C CA . TYR B 1 198 ? -114.664 86.866 -2.808 1.00 68.51 192 TYR B CA 1
ATOM 4317 C C . TYR B 1 198 ? -114.174 87.403 -4.148 1.00 70.46 192 TYR B C 1
ATOM 4318 O O . TYR B 1 198 ? -114.868 87.306 -5.159 1.00 75.23 192 TYR B O 1
ATOM 4327 N N . VAL B 1 199 ? -112.971 87.968 -4.138 1.00 68.93 193 VAL B N 1
ATOM 4328 C CA . VAL B 1 199 ? -112.364 88.538 -5.336 1.00 70.31 193 VAL B CA 1
ATOM 4329 C C . VAL B 1 199 ? -112.226 87.500 -6.444 1.00 70.88 193 VAL B C 1
ATOM 4330 O O . VAL B 1 199 ? -112.566 87.762 -7.598 1.00 73.66 193 VAL B O 1
ATOM 4334 N N . GLN B 1 200 ? -111.741 86.317 -6.083 1.00 71.41 194 GLN B N 1
ATOM 4335 C CA . GLN B 1 200 ? -111.549 85.241 -7.049 1.00 74.34 194 GLN B CA 1
ATOM 4336 C C . GLN B 1 200 ? -112.882 84.720 -7.584 1.00 72.13 194 GLN B C 1
ATOM 4337 O O . GLN B 1 200 ? -112.923 84.031 -8.602 1.00 73.01 194 GLN B O 1
ATOM 4343 N N . MET B 1 201 ? -113.970 85.053 -6.896 1.00 69.60 195 MET B N 1
ATOM 4344 C CA . MET B 1 201 ? -115.303 84.689 -7.357 1.00 67.51 195 MET B CA 1
ATOM 4345 C C . MET B 1 201 ? -115.832 85.719 -8.352 1.00 71.37 195 MET B C 1
ATOM 4346 O O . MET B 1 201 ? -116.757 85.438 -9.112 1.00 74.59 195 MET B O 1
ATOM 4351 N N . GLY B 1 202 ? -115.239 86.911 -8.338 1.00 72.32 196 GLY B N 1
ATOM 4352 C CA . GLY B 1 202 ? -115.604 87.962 -9.273 1.00 78.99 196 GLY B CA 1
ATOM 4353 C C . GLY B 1 202 ? -116.086 89.233 -8.600 1.00 75.87 196 GLY B C 1
ATOM 4354 O O . GLY B 1 202 ? -116.490 90.188 -9.265 1.00 77.46 196 GLY B O 1
ATOM 4355 N N . VAL B 1 203 ? -116.040 89.243 -7.273 1.00 70.66 197 VAL B N 1
ATOM 4356 C CA . VAL B 1 203 ? -116.508 90.377 -6.485 1.00 74.42 197 VAL B CA 1
ATOM 4357 C C . VAL B 1 203 ? -115.529 91.550 -6.554 1.00 76.98 197 VAL B C 1
ATOM 4358 O O . VAL B 1 203 ? -114.324 91.360 -6.390 1.00 76.15 197 VAL B O 1
ATOM 4362 N N . PRO B 1 204 ? -116.047 92.765 -6.812 1.00 78.88 198 PRO B N 1
ATOM 4363 C CA . PRO B 1 204 ? -115.255 94.002 -6.871 1.00 77.43 198 PRO B CA 1
ATOM 4364 C C . PRO B 1 204 ? -114.368 94.218 -5.646 1.00 73.08 198 PRO B C 1
ATOM 4365 O O . PRO B 1 204 ? -114.872 94.411 -4.540 1.00 75.51 198 PRO B O 1
ATOM 4369 N N . LEU B 1 205 ? -113.056 94.191 -5.858 1.00 74.97 199 LEU B N 1
ATOM 4370 C CA . LEU B 1 205 ? -112.082 94.356 -4.780 1.00 78.14 199 LEU B CA 1
ATOM 4371 C C . LEU B 1 205 ? -112.119 95.717 -4.059 1.00 78.29 199 LEU B C 1
ATOM 4372 O O . LEU B 1 205 ? -112.071 95.746 -2.830 1.00 77.58 199 LEU B O 1
ATOM 4377 N N . PRO B 1 206 ? -112.190 96.844 -4.803 1.00 81.72 200 PRO B N 1
ATOM 4378 C CA . PRO B 1 206 ? -112.159 98.135 -4.100 1.00 82.29 200 PRO B CA 1
ATOM 4379 C C . PRO B 1 206 ? -113.284 98.314 -3.081 1.00 80.16 200 PRO B C 1
ATOM 4380 O O . PRO B 1 206 ? -113.075 98.947 -2.046 1.00 81.13 200 PRO B O 1
ATOM 4384 N N . TYR B 1 207 ? -114.456 97.762 -3.376 1.00 74.54 201 TYR B N 1
ATOM 4385 C CA . TYR B 1 207 ? -115.584 97.831 -2.457 1.00 78.27 201 TYR B CA 1
ATOM 4386 C C . TYR B 1 207 ? -115.295 97.046 -1.182 1.00 81.19 201 TYR B C 1
ATOM 4387 O O . TYR B 1 207 ? -115.644 97.478 -0.083 1.00 82.95 201 TYR B O 1
ATOM 4396 N N . LEU B 1 208 ? -114.651 95.894 -1.339 1.00 79.53 202 LEU B N 1
ATOM 4397 C CA . LEU B 1 208 ? -114.310 95.038 -0.208 1.00 75.08 202 LEU B CA 1
ATOM 4398 C C . LEU B 1 208 ? -113.260 95.689 0.687 1.00 75.72 202 LEU B C 1
ATOM 4399 O O . LEU B 1 208 ? -113.262 95.493 1.903 1.00 75.73 202 LEU B O 1
ATOM 4404 N N . ILE B 1 209 ? -112.361 96.457 0.079 1.00 78.68 203 ILE B N 1
ATOM 4405 C CA . ILE B 1 209 ? -111.339 97.177 0.828 1.00 71.45 203 ILE B CA 1
ATOM 4406 C C . ILE B 1 209 ? -111.973 98.254 1.696 1.00 71.55 203 ILE B C 1
ATOM 4407 O O . ILE B 1 209 ? -111.723 98.325 2.899 1.00 76.21 203 ILE B O 1
ATOM 4412 N N . ALA B 1 210 ? -112.800 99.086 1.071 1.00 76.63 204 ALA B N 1
ATOM 4413 C CA . ALA B 1 210 ? -113.475 100.176 1.762 1.00 83.95 204 ALA B CA 1
ATOM 4414 C C . ALA B 1 210 ? -114.380 99.648 2.869 1.00 79.86 204 ALA B C 1
ATOM 4415 O O . ALA B 1 210 ? -114.407 100.193 3.970 1.00 81.19 204 ALA B O 1
ATOM 4417 N N . ALA B 1 211 ? -115.111 98.578 2.570 1.00 74.40 205 ALA B N 1
ATOM 4418 C CA . ALA B 1 211 ? -116.029 97.980 3.533 1.00 76.91 205 ALA B CA 1
ATOM 4419 C C . ALA B 1 211 ? -115.294 97.455 4.761 1.00 74.70 205 ALA B C 1
ATOM 4420 O O . ALA B 1 211 ? -115.779 97.581 5.886 1.00 80.70 205 ALA B O 1
ATOM 4422 N N . SER B 1 212 ? -114.122 96.868 4.538 1.00 70.42 206 SER B N 1
ATOM 4423 C CA . SER B 1 212 ? -113.321 96.313 5.624 1.00 76.84 206 SER B CA 1
ATOM 4424 C C . SER B 1 212 ? -112.847 97.399 6.585 1.00 83.52 206 SER B C 1
ATOM 4425 O O . SER B 1 212 ? -112.722 97.163 7.786 1.00 86.27 206 SER B O 1
ATOM 4428 N N . PHE B 1 213 ? -112.588 98.589 6.051 1.00 81.24 207 PHE B N 1
ATOM 4429 C CA . PHE B 1 213 ? -112.151 99.711 6.874 1.00 78.21 207 PHE B CA 1
ATOM 4430 C C . PHE B 1 213 ? -113.334 100.390 7.562 1.00 82.45 207 PHE B C 1
ATOM 4431 O O . PHE B 1 213 ? -113.211 100.868 8.689 1.00 85.58 207 PHE B O 1
ATOM 4439 N N . MET B 1 214 ? -114.478 100.426 6.885 1.00 80.94 208 MET B N 1
ATOM 4440 C CA . MET B 1 214 ? -115.677 101.047 7.444 1.00 86.10 208 MET B CA 1
ATOM 4441 C C . MET B 1 214 ? -116.309 100.182 8.528 1.00 90.19 208 MET B C 1
ATOM 4442 O O . MET B 1 214 ? -117.119 100.661 9.322 1.00 98.96 208 MET B O 1
ATOM 4447 N N . ALA B 1 215 ? -115.942 98.906 8.550 1.00 86.02 209 ALA B N 1
ATOM 4448 C CA . ALA B 1 215 ? -116.540 97.952 9.477 1.00 88.37 209 ALA B CA 1
ATOM 4449 C C . ALA B 1 215 ? -116.114 98.213 10.918 1.00 92.34 209 ALA B C 1
ATOM 4450 O O . ALA B 1 215 ? -116.834 97.867 11.856 1.00 97.36 209 ALA B O 1
ATOM 4452 N N . ALA B 1 216 ? -114.946 98.822 11.091 1.00 90.81 210 ALA B N 1
ATOM 4453 C CA . ALA B 1 216 ? -114.419 99.084 12.426 1.00 95.46 210 ALA B CA 1
ATOM 4454 C C . ALA B 1 216 ? -115.213 100.168 13.170 1.00 98.96 210 ALA B C 1
ATOM 4455 O O . ALA B 1 216 ? -115.649 99.934 14.297 1.00 105.09 210 ALA B O 1
ATOM 4457 N N . PRO B 1 217 ? -115.415 101.353 12.558 1.00 99.11 211 PRO B N 1
ATOM 4458 C CA . PRO B 1 217 ? -116.224 102.310 13.321 1.00 97.95 211 PRO B CA 1
ATOM 4459 C C . PRO B 1 217 ? -117.712 101.967 13.290 1.00 95.19 211 PRO B C 1
ATOM 4460 O O . PRO B 1 217 ? -118.438 102.300 14.227 1.00 92.93 211 PRO B O 1
ATOM 4464 N N . GLY B 1 218 ? -118.153 101.311 12.221 1.00 95.14 212 GLY B N 1
ATOM 4465 C CA . GLY B 1 218 ? -119.541 100.911 12.088 1.00 93.20 212 GLY B CA 1
ATOM 4466 C C . GLY B 1 218 ? -119.909 99.851 13.105 1.00 96.62 212 GLY B C 1
ATOM 4467 O O . GLY B 1 218 ? -121.024 99.835 13.627 1.00 96.79 212 GLY B O 1
ATOM 4468 N N . GLY B 1 219 ? -118.963 98.959 13.381 1.00 100.36 213 GLY B N 1
ATOM 4469 C CA . GLY B 1 219 ? -119.151 97.944 14.400 1.00 99.41 213 GLY B CA 1
ATOM 4470 C C . GLY B 1 219 ? -119.269 98.581 15.769 1.00 101.69 213 GLY B C 1
ATOM 4471 O O . GLY B 1 219 ? -120.134 98.214 16.561 1.00 100.01 213 GLY B O 1
ATOM 4472 N N . LEU B 1 220 ? -118.395 99.547 16.039 1.00 103.79 214 LEU B N 1
ATOM 4473 C CA . LEU B 1 220 ? -118.417 100.284 17.298 1.00 97.55 214 LEU B CA 1
ATOM 4474 C C . LEU B 1 220 ? -119.666 101.149 17.408 1.00 93.43 214 LEU B C 1
ATOM 4475 O O . LEU B 1 220 ? -120.203 101.341 18.499 1.00 96.51 214 LEU B O 1
ATOM 4480 N N . LEU B 1 221 ? -120.118 101.669 16.270 1.00 89.71 215 LEU B N 1
ATOM 4481 C CA . LEU B 1 221 ? -121.291 102.537 16.222 1.00 90.79 215 LEU B CA 1
ATOM 4482 C C . LEU B 1 221 ? -122.529 101.869 16.808 1.00 94.32 215 LEU B C 1
ATOM 4483 O O . LEU B 1 221 ? -123.136 102.383 17.746 1.00 99.63 215 LEU B O 1
ATOM 4488 N N . PHE B 1 222 ? -122.896 100.719 16.254 1.00 92.75 216 PHE B N 1
ATOM 4489 C CA . PHE B 1 222 ? -124.100 100.022 16.687 1.00 91.97 216 PHE B CA 1
ATOM 4490 C C . PHE B 1 222 ? -123.863 99.192 17.945 1.00 91.61 216 PHE B C 1
ATOM 4491 O O . PHE B 1 222 ? -124.807 98.677 18.540 1.00 94.54 216 PHE B O 1
ATOM 4499 N N . ALA B 1 223 ? -122.605 99.064 18.352 1.00 91.06 217 ALA B N 1
ATOM 4500 C CA . ALA B 1 223 ? -122.286 98.375 19.597 1.00 92.18 217 ALA B CA 1
ATOM 4501 C C . ALA B 1 223 ? -122.480 99.313 20.781 1.00 94.15 217 ALA B C 1
ATOM 4502 O O . ALA B 1 223 ? -122.835 98.882 21.878 1.00 95.06 217 ALA B O 1
ATOM 4504 N N . LYS B 1 224 ? -122.245 100.601 20.551 1.00 98.02 218 LYS B N 1
ATOM 4505 C CA . LYS B 1 224 ? -122.417 101.607 21.590 1.00 102.23 218 LYS B CA 1
ATOM 4506 C C . LYS B 1 224 ? -123.829 102.183 21.556 1.00 100.62 218 LYS B C 1
ATOM 4507 O O . LYS B 1 224 ? -124.222 102.946 22.439 1.00 102.18 218 LYS B O 1
ATOM 4513 N N . LEU B 1 225 ? -124.588 101.810 20.529 1.00 94.02 219 LEU B N 1
ATOM 4514 C CA . LEU B 1 225 ? -125.989 102.200 20.430 1.00 97.73 219 LEU B CA 1
ATOM 4515 C C . LEU B 1 225 ? -126.878 101.188 21.145 1.00 98.24 219 LEU B C 1
ATOM 4516 O O . LEU B 1 225 ? -127.783 101.562 21.888 1.00 98.27 219 LEU B O 1
ATOM 4521 N N . LEU B 1 226 ? -126.606 99.907 20.920 1.00 96.81 220 LEU B N 1
ATOM 4522 C CA . LEU B 1 226 ? -127.405 98.834 21.504 1.00 98.73 220 LEU B CA 1
ATOM 4523 C C . LEU B 1 226 ? -127.090 98.628 22.983 1.00 98.96 220 LEU B C 1
ATOM 4524 O O . LEU B 1 226 ? -127.996 98.445 23.797 1.00 103.95 220 LEU B O 1
ATOM 4529 N N . VAL B 1 227 ? -125.806 98.653 23.328 1.00 101.53 221 VAL B N 1
ATOM 4530 C CA . VAL B 1 227 ? -125.388 98.505 24.720 1.00 107.84 221 VAL B CA 1
ATOM 4531 C C . VAL B 1 227 ? -124.293 99.504 25.097 1.00 106.25 221 VAL B C 1
ATOM 4532 O O . VAL B 1 227 ? -123.105 99.176 25.084 1.00 102.34 221 VAL B O 1
ATOM 4536 N N . PRO B 1 228 ? -124.696 100.737 25.435 1.00 100.38 222 PRO B N 1
ATOM 4537 C CA . PRO B 1 228 ? -123.751 101.780 25.849 1.00 104.35 222 PRO B CA 1
ATOM 4538 C C . PRO B 1 228 ? -122.992 101.393 27.115 1.00 109.17 222 PRO B C 1
ATOM 4539 O O . PRO B 1 228 ? -123.485 100.587 27.905 1.00 101.94 222 PRO B O 1
ATOM 4543 N N . GLU B 1 229 ? -121.802 101.958 27.296 1.00 105.78 223 GLU B N 1
ATOM 4544 C CA . GLU B 1 229 ? -120.989 101.669 28.471 1.00 96.99 223 GLU B CA 1
ATOM 4545 C C . GLU B 1 229 ? -121.660 102.195 29.733 1.00 108.94 223 GLU B C 1
ATOM 4546 O O . GLU B 1 229 ? -121.862 103.400 29.883 1.00 109.86 223 GLU B O 1
ATOM 4548 N N . THR B 1 230 ? -122.007 101.285 30.637 1.00 111.97 224 THR B N 1
ATOM 4549 C CA . THR B 1 230 ? -122.693 101.657 31.869 1.00 111.37 224 THR B CA 1
ATOM 4550 C C . THR B 1 230 ? -121.788 101.524 33.090 1.00 122.02 224 THR B C 1
ATOM 4551 O O . THR B 1 230 ? -122.133 101.981 34.180 1.00 127.69 224 THR B O 1
ATOM 4555 N N . GLU B 1 231 ? -120.629 100.898 32.906 1.00 122.79 225 GLU B N 1
ATOM 4556 C CA . GLU B 1 231 ? -119.720 100.646 34.019 1.00 124.28 225 GLU B CA 1
ATOM 4557 C C . GLU B 1 231 ? -118.284 101.050 33.697 1.00 121.20 225 GLU B C 1
ATOM 4558 O O . GLU B 1 231 ? -118.012 101.635 32.649 1.00 120.53 225 GLU B O 1
ATOM 4564 N N . ARG B 1 232 ? -117.372 100.731 34.610 1.00 122.82 226 ARG B N 1
ATOM 4565 C CA . ARG B 1 232 ? -115.982 101.164 34.508 1.00 128.20 226 ARG B CA 1
ATOM 4566 C C . ARG B 1 232 ? -115.157 100.273 33.586 1.00 133.63 226 ARG B C 1
ATOM 4567 O O . ARG B 1 232 ? -115.349 99.058 33.541 1.00 133.67 226 ARG B O 1
ATOM 4569 N N . THR B 1 233 ? -114.233 100.890 32.856 1.00 136.35 227 THR B N 1
ATOM 4570 C CA . THR B 1 233 ? -113.347 100.165 31.951 1.00 128.55 227 THR B CA 1
ATOM 4571 C C . THR B 1 233 ? -112.059 99.756 32.660 1.00 122.96 227 THR B C 1
ATOM 4572 O O . THR B 1 233 ? -111.915 99.957 33.868 1.00 129.24 227 THR B O 1
ATOM 4576 N N . GLN B 1 234 ? -111.127 99.184 31.904 1.00 116.96 228 GLN B N 1
ATOM 4577 C CA . GLN B 1 234 ? -109.838 98.783 32.454 1.00 124.26 228 GLN B CA 1
ATOM 4578 C C . GLN B 1 234 ? -108.698 99.425 31.670 1.00 131.45 228 GLN B C 1
ATOM 4579 O O . GLN B 1 234 ? -108.259 98.891 30.648 1.00 134.76 228 GLN B O 1
ATOM 4581 N N . ASN B 1 235 ? -108.222 100.570 32.151 1.00 134.91 229 ASN B N 1
ATOM 4582 C CA . ASN B 1 235 ? -107.169 101.308 31.465 1.00 132.15 229 ASN B CA 1
ATOM 4583 C C . ASN B 1 235 ? -105.771 100.785 31.799 1.00 129.00 229 ASN B C 1
ATOM 4584 O O . ASN B 1 235 ? -105.393 100.691 32.971 1.00 133.16 229 ASN B O 1
ATOM 4586 N N . ASP B 1 236 ? -105.009 100.446 30.763 1.00 118.19 230 ASP B N 1
ATOM 4587 C CA . ASP B 1 236 ? -103.641 99.970 30.931 1.00 119.22 230 ASP B CA 1
ATOM 4588 C C . ASP B 1 236 ? -102.806 100.313 29.701 1.00 123.67 230 ASP B C 1
ATOM 4589 O O . ASP B 1 236 ? -103.313 100.297 28.578 1.00 128.90 230 ASP B O 1
ATOM 4591 N N . ALA B 1 237 ? -101.528 100.611 29.928 1.00 123.97 231 ALA B N 1
ATOM 4592 C CA . ALA B 1 237 ? -100.591 100.976 28.867 1.00 120.83 231 ALA B CA 1
ATOM 4593 C C . ALA B 1 237 ? -101.103 102.139 28.023 1.00 119.04 231 ALA B C 1
ATOM 4594 O O . ALA B 1 237 ? -101.812 103.013 28.518 1.00 121.86 231 ALA B O 1
ATOM 4596 N N . LYS B 1 247 ? -95.243 81.213 21.119 1.00 104.00 241 LYS B N 1
ATOM 4597 C CA . LYS B 1 247 ? -94.602 82.006 20.077 1.00 106.51 241 LYS B CA 1
ATOM 4598 C C . LYS B 1 247 ? -93.879 81.113 19.071 1.00 101.94 241 LYS B C 1
ATOM 4599 O O . LYS B 1 247 ? -93.322 80.079 19.441 1.00 98.15 241 LYS B O 1
ATOM 4601 N N . PRO B 1 248 ? -93.897 81.508 17.789 1.00 99.40 242 PRO B N 1
ATOM 4602 C CA . PRO B 1 248 ? -93.195 80.766 16.737 1.00 91.15 242 PRO B CA 1
ATOM 4603 C C . PRO B 1 248 ? -91.683 80.769 16.943 1.00 86.20 242 PRO B C 1
ATOM 4604 O O . PRO B 1 248 ? -91.146 81.700 17.544 1.00 89.96 242 PRO B O 1
ATOM 4608 N N . THR B 1 249 ? -91.010 79.733 16.452 1.00 77.96 243 THR B N 1
ATOM 4609 C CA . THR B 1 249 ? -89.559 79.645 16.554 1.00 78.82 243 THR B CA 1
ATOM 4610 C C . THR B 1 249 ? -88.898 80.711 15.689 1.00 76.27 243 THR B C 1
ATOM 4611 O O . THR B 1 249 ? -88.146 81.550 16.183 1.00 75.73 243 THR B O 1
ATOM 4615 N N . ASN B 1 250 ? -89.188 80.670 14.393 1.00 80.78 244 ASN B N 1
ATOM 4616 C CA . ASN B 1 250 ? -88.681 81.666 13.459 1.00 78.66 244 ASN B CA 1
ATOM 4617 C C . ASN B 1 250 ? -89.743 82.053 12.434 1.00 83.38 244 ASN B C 1
ATOM 4618 O O . ASN B 1 250 ? -90.900 81.646 12.546 1.00 85.55 244 ASN B O 1
ATOM 4623 N N . VAL B 1 251 ? -89.347 82.839 11.437 1.00 85.03 245 VAL B N 1
ATOM 4624 C CA . VAL B 1 251 ? -90.287 83.339 10.438 1.00 84.61 245 VAL B CA 1
ATOM 4625 C C . VAL B 1 251 ? -90.847 82.199 9.583 1.00 83.65 245 VAL B C 1
ATOM 4626 O O . VAL B 1 251 ? -92.000 82.244 9.151 1.00 87.64 245 VAL B O 1
ATOM 4630 N N . ILE B 1 252 ? -90.036 81.168 9.362 1.00 79.13 246 ILE B N 1
ATOM 4631 C CA . ILE B 1 252 ? -90.462 80.017 8.575 1.00 77.14 246 ILE B CA 1
ATOM 4632 C C . ILE B 1 252 ? -91.510 79.210 9.334 1.00 78.90 246 ILE B C 1
ATOM 4633 O O . ILE B 1 252 ? -92.457 78.691 8.743 1.00 83.48 246 ILE B O 1
ATOM 4638 N N . ASP B 1 253 ? -91.337 79.116 10.649 1.00 73.28 247 ASP B N 1
ATOM 4639 C CA . ASP B 1 253 ? -92.299 78.428 11.501 1.00 78.80 247 ASP B CA 1
ATOM 4640 C C . ASP B 1 253 ? -93.649 79.133 11.476 1.00 81.67 247 ASP B C 1
ATOM 4641 O O . ASP B 1 253 ? -94.695 78.491 11.388 1.00 76.63 247 ASP B O 1
ATOM 4646 N N . ALA B 1 254 ? -93.612 80.460 11.557 1.00 83.24 248 ALA B N 1
ATOM 4647 C CA . ALA B 1 254 ? -94.825 81.267 11.558 1.00 79.64 248 ALA B CA 1
ATOM 4648 C C . ALA B 1 254 ? -95.589 81.109 10.249 1.00 77.06 248 ALA B C 1
ATOM 4649 O O . ALA B 1 254 ? -96.811 80.965 10.247 1.00 72.55 248 ALA B O 1
ATOM 4651 N N . ALA B 1 255 ? -94.860 81.131 9.138 1.00 77.74 249 ALA B N 1
ATOM 4652 C CA . ALA B 1 255 ? -95.466 80.954 7.824 1.00 77.59 249 ALA B CA 1
ATOM 4653 C C . ALA B 1 255 ? -96.078 79.563 7.693 1.00 76.18 249 ALA B C 1
ATOM 4654 O O . ALA B 1 255 ? -97.166 79.404 7.141 1.00 76.49 249 ALA B O 1
ATOM 4656 N N . ALA B 1 256 ? -95.377 78.559 8.211 1.00 69.43 250 ALA B N 1
ATOM 4657 C CA . ALA B 1 256 ? -95.864 77.186 8.164 1.00 65.95 250 ALA B CA 1
ATOM 4658 C C . ALA B 1 256 ? -97.046 76.988 9.110 1.00 69.29 250 ALA B C 1
ATOM 4659 O O . ALA B 1 256 ? -98.012 76.304 8.771 1.00 67.38 250 ALA B O 1
ATOM 4661 N N . SER B 1 257 ? -96.965 77.591 10.292 1.00 69.13 251 SER B N 1
ATOM 4662 C CA . SER B 1 257 ? -98.030 77.480 11.286 1.00 69.74 251 SER B CA 1
ATOM 4663 C C . SER B 1 257 ? -99.318 78.125 10.789 1.00 71.08 251 SER B C 1
ATOM 4664 O O . SER B 1 257 ? -100.413 77.637 11.065 1.00 69.38 251 SER B O 1
ATOM 4667 N N . GLY B 1 258 ? -99.177 79.226 10.059 1.00 76.58 252 GLY B N 1
ATOM 4668 C CA . GLY B 1 258 ? -100.323 79.917 9.499 1.00 79.52 252 GLY B CA 1
ATOM 4669 C C . GLY B 1 258 ? -100.952 79.131 8.366 1.00 73.18 252 GLY B C 1
ATOM 4670 O O . GLY B 1 258 ? -102.173 79.114 8.213 1.00 71.42 252 GLY B O 1
ATOM 4671 N N . ALA B 1 259 ? -100.110 78.476 7.573 1.00 70.09 253 ALA B N 1
ATOM 4672 C CA . ALA B 1 259 ? -100.575 77.683 6.440 1.00 66.32 253 ALA B CA 1
ATOM 4673 C C . ALA B 1 259 ? -101.444 76.517 6.897 1.00 62.37 253 ALA B C 1
ATOM 4674 O O . ALA B 1 259 ? -102.535 76.303 6.370 1.00 61.21 253 ALA B O 1
ATOM 4676 N N . VAL B 1 260 ? -100.952 75.770 7.880 1.00 64.08 254 VAL B N 1
ATOM 4677 C CA . VAL B 1 260 ? -101.679 74.625 8.417 1.00 62.90 254 VAL B CA 1
ATOM 4678 C C . VAL B 1 260 ? -102.995 75.065 9.052 1.00 65.88 254 VAL B C 1
ATOM 4679 O O . VAL B 1 260 ? -104.029 74.422 8.867 1.00 68.88 254 VAL B O 1
ATOM 4683 N N . THR B 1 261 ? -102.950 76.168 9.792 1.00 65.96 255 THR B N 1
ATOM 4684 C CA . THR B 1 261 ? -104.148 76.728 10.407 1.00 65.45 255 THR B CA 1
ATOM 4685 C C . THR B 1 261 ? -105.170 77.106 9.342 1.00 70.54 255 THR B C 1
ATOM 4686 O O . THR B 1 261 ? -106.339 76.738 9.433 1.00 69.16 255 THR B O 1
ATOM 4690 N N . GLY B 1 262 ? -104.716 77.830 8.324 1.00 71.59 256 GLY B N 1
ATOM 4691 C CA . GLY B 1 262 ? -105.580 78.238 7.232 1.00 75.99 256 GLY B CA 1
ATOM 4692 C C . GLY B 1 262 ? -106.079 77.067 6.408 1.00 74.67 256 GLY B C 1
ATOM 4693 O O . GLY B 1 262 ? -107.127 77.150 5.767 1.00 75.62 256 GLY B O 1
ATOM 4694 N N . ALA B 1 263 ? -105.326 75.971 6.424 1.00 69.32 257 ALA B N 1
ATOM 4695 C CA . ALA B 1 263 ? -105.702 74.771 5.687 1.00 62.75 257 ALA B CA 1
ATOM 4696 C C . ALA B 1 263 ? -106.947 74.123 6.280 1.00 69.35 257 ALA B C 1
ATOM 4697 O O . ALA B 1 263 ? -107.927 73.883 5.576 1.00 68.01 257 ALA B O 1
ATOM 4699 N N . GLN B 1 264 ? -106.905 73.846 7.579 1.00 74.82 258 GLN B N 1
ATOM 4700 C CA . GLN B 1 264 ? -108.021 73.193 8.254 1.00 79.60 258 GLN B CA 1
ATOM 4701 C C . GLN B 1 264 ? -109.229 74.121 8.356 1.00 76.20 258 GLN B C 1
ATOM 4702 O O . GLN B 1 264 ? -110.369 73.661 8.429 1.00 82.02 258 GLN B O 1
ATOM 4708 N N . ILE B 1 265 ? -108.978 75.427 8.361 1.00 68.35 259 ILE B N 1
ATOM 4709 C CA . ILE B 1 265 ? -110.059 76.403 8.308 1.00 71.38 259 ILE B CA 1
ATOM 4710 C C . ILE B 1 265 ? -110.757 76.317 6.954 1.00 70.32 259 ILE B C 1
ATOM 4711 O O . ILE B 1 265 ? -111.985 76.286 6.877 1.00 69.83 259 ILE B O 1
ATOM 4716 N N . ALA B 1 266 ? -109.957 76.259 5.893 1.00 69.30 260 ALA B N 1
ATOM 4717 C CA . ALA B 1 266 ? -110.473 76.167 4.531 1.00 63.73 260 ALA B CA 1
ATOM 4718 C C . ALA B 1 266 ? -111.286 74.892 4.325 1.00 65.38 260 ALA B C 1
ATOM 4719 O O . ALA B 1 266 ? -112.326 74.909 3.666 1.00 65.28 260 ALA B O 1
ATOM 4721 N N . ILE B 1 267 ? -110.803 73.788 4.888 1.00 64.46 261 ILE B N 1
ATOM 4722 C CA . ILE B 1 267 ? -111.514 72.518 4.815 1.00 62.98 261 ILE B CA 1
ATOM 4723 C C . ILE B 1 267 ? -112.863 72.631 5.518 1.00 67.21 261 ILE B C 1
ATOM 4724 O O . ILE B 1 267 ? -113.876 72.128 5.029 1.00 71.16 261 ILE B O 1
ATOM 4729 N N . ALA B 1 268 ? -112.869 73.311 6.660 1.00 65.90 262 ALA B N 1
ATOM 4730 C CA . ALA B 1 268 ? -114.094 73.526 7.421 1.00 63.79 262 ALA B CA 1
ATOM 4731 C C . ALA B 1 268 ? -115.068 74.414 6.653 1.00 62.92 262 ALA B C 1
ATOM 4732 O O . ALA B 1 268 ? -116.272 74.159 6.635 1.00 64.64 262 ALA B O 1
ATOM 4734 N N . VAL B 1 269 ? -114.538 75.455 6.018 1.00 64.19 263 VAL B N 1
ATOM 4735 C CA . VAL B 1 269 ? -115.356 76.373 5.232 1.00 65.60 263 VAL B CA 1
ATOM 4736 C C . VAL B 1 269 ? -115.944 75.672 4.011 1.00 66.62 263 VAL B C 1
ATOM 4737 O O . VAL B 1 269 ? -117.143 75.770 3.746 1.00 65.89 263 VAL B O 1
ATOM 4741 N N . GLY B 1 270 ? -115.093 74.960 3.279 1.00 63.09 264 GLY B N 1
ATOM 4742 C CA . GLY B 1 270 ? -115.517 74.248 2.087 1.00 60.57 264 GLY B CA 1
ATOM 4743 C C . GLY B 1 270 ? -116.557 73.182 2.375 1.00 64.61 264 GLY B C 1
ATOM 4744 O O . GLY B 1 270 ? -117.469 72.962 1.577 1.00 69.77 264 GLY B O 1
ATOM 4745 N N . ALA B 1 271 ? -116.422 72.520 3.519 1.00 64.41 265 ALA B N 1
ATOM 4746 C CA . ALA B 1 271 ? -117.370 71.488 3.923 1.00 63.79 265 ALA B CA 1
ATOM 4747 C C . ALA B 1 271 ? -118.703 72.104 4.333 1.00 72.42 265 ALA B C 1
ATOM 4748 O O . ALA B 1 271 ? -119.766 71.542 4.065 1.00 75.22 265 ALA B O 1
ATOM 4750 N N . SER B 1 272 ? -118.638 73.262 4.984 1.00 68.81 266 SER B N 1
ATOM 4751 C CA . SER B 1 272 ? -119.838 73.963 5.425 1.00 68.20 266 SER B CA 1
ATOM 4752 C C . SER B 1 272 ? -120.654 74.456 4.237 1.00 70.35 266 SER B C 1
ATOM 4753 O O . SER B 1 272 ? -121.881 74.365 4.236 1.00 73.52 266 SER B O 1
ATOM 4756 N N . LEU B 1 273 ? -119.964 74.975 3.227 1.00 67.94 267 LEU B N 1
ATOM 4757 C CA . LEU B 1 273 ? -120.621 75.480 2.028 1.00 68.43 267 LEU B CA 1
ATOM 4758 C C . LEU B 1 273 ? -121.278 74.356 1.233 1.00 66.88 267 LEU B C 1
ATOM 4759 O O . LEU B 1 273 ? -122.404 74.502 0.760 1.00 64.73 267 LEU B O 1
ATOM 4764 N N . LEU B 1 274 ? -120.570 73.239 1.089 1.00 67.75 268 LEU B N 1
ATOM 4765 C CA . LEU B 1 274 ? -121.107 72.073 0.393 1.00 67.98 268 LEU B CA 1
ATOM 4766 C C . LEU B 1 274 ? -122.396 71.609 1.059 1.00 71.34 268 LEU B C 1
ATOM 4767 O O . LEU B 1 274 ? -123.355 71.231 0.385 1.00 69.48 268 LEU B O 1
ATOM 4772 N N . ALA B 1 275 ? -122.410 71.646 2.387 1.00 67.34 269 ALA B N 1
ATOM 4773 C CA . ALA B 1 275 ? -123.582 71.246 3.152 1.00 60.57 269 ALA B CA 1
ATOM 4774 C C . ALA B 1 275 ? -124.698 72.276 3.025 1.00 70.61 269 ALA B C 1
ATOM 4775 O O . ALA B 1 275 ? -125.846 71.923 2.756 1.00 75.82 269 ALA B O 1
ATOM 4777 N N . PHE B 1 276 ? -124.354 73.548 3.211 1.00 69.18 270 PHE B N 1
ATOM 4778 C CA . PHE B 1 276 ? -125.336 74.630 3.166 1.00 69.38 270 PHE B CA 1
ATOM 4779 C C . PHE B 1 276 ? -126.046 74.714 1.820 1.00 64.89 270 PHE B C 1
ATOM 4780 O O . PHE B 1 276 ? -127.272 74.789 1.766 1.00 67.16 270 PHE B O 1
ATOM 4788 N N . VAL B 1 277 ? -125.272 74.701 0.739 1.00 64.29 271 VAL B N 1
ATOM 4789 C CA . VAL B 1 277 ? -125.830 74.771 -0.608 1.00 69.18 271 VAL B CA 1
ATOM 4790 C C . VAL B 1 277 ? -126.769 73.599 -0.881 1.00 73.40 271 VAL B C 1
ATOM 4791 O O . VAL B 1 277 ? -127.857 73.776 -1.432 1.00 85.02 271 VAL B O 1
ATOM 4795 N N . ALA B 1 278 ? -126.347 72.405 -0.480 1.00 71.29 272 ALA B N 1
ATOM 4796 C CA . ALA B 1 278 ? -127.141 71.201 -0.686 1.00 71.61 272 ALA B CA 1
ATOM 4797 C C . ALA B 1 278 ? -128.425 71.236 0.138 1.00 73.15 272 ALA B C 1
ATOM 4798 O O . ALA B 1 278 ? -129.492 70.864 -0.350 1.00 76.38 272 ALA B O 1
ATOM 4800 N N . LEU B 1 279 ? -128.316 71.685 1.385 1.00 69.84 273 LEU B N 1
ATOM 4801 C CA . LEU B 1 279 ? -129.475 71.789 2.265 1.00 71.60 273 LEU B CA 1
ATOM 4802 C C . LEU B 1 279 ? -130.482 72.806 1.740 1.00 77.07 273 LEU B C 1
ATOM 4803 O O . LEU B 1 279 ? -131.690 72.600 1.845 1.00 80.73 273 LEU B O 1
ATOM 4808 N N . ILE B 1 280 ? -129.979 73.900 1.175 1.00 75.68 274 ILE B N 1
ATOM 4809 C CA . ILE B 1 280 ? -130.832 74.930 0.591 1.00 75.79 274 ILE B CA 1
ATOM 4810 C C . ILE B 1 280 ? -131.630 74.369 -0.583 1.00 79.76 274 ILE B C 1
ATOM 4811 O O . ILE B 1 280 ? -132.832 74.614 -0.704 1.00 87.85 274 ILE B O 1
ATOM 4816 N N . ALA B 1 281 ? -130.957 73.605 -1.437 1.00 74.81 275 ALA B N 1
ATOM 4817 C CA . ALA B 1 281 ? -131.610 72.965 -2.573 1.00 82.12 275 ALA B CA 1
ATOM 4818 C C . ALA B 1 281 ? -132.649 71.953 -2.102 1.00 88.73 275 ALA B C 1
ATOM 4819 O O . ALA B 1 281 ? -133.686 71.771 -2.740 1.00 93.42 275 ALA B O 1
ATOM 4821 N N . MET B 1 282 ? -132.363 71.298 -0.980 1.00 86.08 276 MET B N 1
ATOM 4822 C CA . MET B 1 282 ? -133.284 70.329 -0.399 1.00 87.78 276 MET B CA 1
ATOM 4823 C C . MET B 1 282 ? -134.536 71.021 0.128 1.00 93.09 276 MET B C 1
ATOM 4824 O O . MET B 1 282 ? -135.651 70.528 -0.048 1.00 97.76 276 MET B O 1
ATOM 4829 N N . ILE B 1 283 ? -134.339 72.166 0.774 1.00 91.72 277 ILE B N 1
ATOM 4830 C CA . ILE B 1 283 ? -135.444 72.974 1.274 1.00 90.58 277 ILE B CA 1
ATOM 4831 C C . ILE B 1 283 ? -136.308 73.461 0.116 1.00 95.10 277 ILE B C 1
ATOM 4832 O O . ILE B 1 283 ? -137.537 73.425 0.189 1.00 100.60 277 ILE B O 1
ATOM 4837 N N . ASN B 1 284 ? -135.656 73.901 -0.956 1.00 95.31 278 ASN B N 1
ATOM 4838 C CA . ASN B 1 284 ? -136.355 74.356 -2.153 1.00 97.56 278 ASN B CA 1
ATOM 4839 C C . ASN B 1 284 ? -137.181 73.247 -2.796 1.00 106.57 278 ASN B C 1
ATOM 4840 O O . ASN B 1 284 ? -138.189 73.512 -3.451 1.00 114.88 278 ASN B O 1
ATOM 4845 N N . GLY B 1 285 ? -136.747 72.005 -2.608 1.00 99.55 279 GLY B N 1
ATOM 4846 C CA . GLY B 1 285 ? -137.494 70.859 -3.090 1.00 102.30 279 GLY B CA 1
ATOM 4847 C C . GLY B 1 285 ? -138.740 70.639 -2.256 1.00 113.05 279 GLY B C 1
ATOM 4848 O O . GLY B 1 285 ? -139.790 70.262 -2.776 1.00 118.30 279 GLY B O 1
ATOM 4849 N N . ILE B 1 286 ? -138.619 70.881 -0.954 1.00 108.54 280 ILE B N 1
ATOM 4850 C CA . ILE B 1 286 ? -139.739 70.733 -0.032 1.00 107.19 280 ILE B CA 1
ATOM 4851 C C . ILE B 1 286 ? -140.760 71.850 -0.227 1.00 108.34 280 ILE B C 1
ATOM 4852 O O . ILE B 1 286 ? -141.962 71.596 -0.316 1.00 112.66 280 ILE B O 1
ATOM 4857 N N . ILE B 1 287 ? -140.271 73.085 -0.294 1.00 106.47 281 ILE B N 1
ATOM 4858 C CA . ILE B 1 287 ? -141.125 74.245 -0.525 1.00 99.74 281 ILE B CA 1
ATOM 4859 C C . ILE B 1 287 ? -141.815 74.138 -1.884 1.00 113.97 281 ILE B C 1
ATOM 4860 O O . ILE B 1 287 ? -142.956 74.570 -2.050 1.00 125.37 281 ILE B O 1
ATOM 4865 N N . GLY B 1 288 ? -141.119 73.545 -2.849 1.00 111.63 282 GLY B N 1
ATOM 4866 C CA . GLY B 1 288 ? -141.672 73.342 -4.175 1.00 118.62 282 GLY B CA 1
ATOM 4867 C C . GLY B 1 288 ? -142.878 72.422 -4.173 1.00 131.17 282 GLY B C 1
ATOM 4868 O O . GLY B 1 288 ? -143.875 72.692 -4.843 1.00 138.18 282 GLY B O 1
ATOM 4869 N N . GLY B 1 289 ? -142.788 71.333 -3.415 1.00 131.00 283 GLY B N 1
ATOM 4870 C CA . GLY B 1 289 ? -143.870 70.369 -3.331 1.00 127.64 283 GLY B CA 1
ATOM 4871 C C . GLY B 1 289 ? -145.052 70.880 -2.531 1.00 126.65 283 GLY B C 1
ATOM 4872 O O . GLY B 1 289 ? -146.190 70.846 -2.999 1.00 130.04 283 GLY B O 1
ATOM 4873 N N . VAL B 1 290 ? -144.779 71.352 -1.319 1.00 127.00 284 VAL B N 1
ATOM 4874 C CA . VAL B 1 290 ? -145.817 71.885 -0.444 1.00 133.73 284 VAL B CA 1
ATOM 4875 C C . VAL B 1 290 ? -146.450 73.136 -1.051 1.00 139.87 284 VAL B C 1
ATOM 4876 O O . VAL B 1 290 ? -147.661 73.342 -0.957 1.00 143.30 284 VAL B O 1
ATOM 4880 N N . GLY B 1 291 ? -145.626 73.958 -1.692 1.00 140.26 285 GLY B N 1
ATOM 4881 C CA . GLY B 1 291 ? -146.098 75.178 -2.323 1.00 144.80 285 GLY B CA 1
ATOM 4882 C C . GLY B 1 291 ? -146.902 74.936 -3.587 1.00 152.37 285 GLY B C 1
ATOM 4883 O O . GLY B 1 291 ? -147.419 75.876 -4.190 1.00 153.56 285 GLY B O 1
ATOM 4884 N N . GLY B 1 292 ? -147.005 73.673 -3.991 1.00 149.00 286 GLY B N 1
ATOM 4885 C CA . GLY B 1 292 ? -147.787 73.303 -5.156 1.00 148.59 286 GLY B CA 1
ATOM 4886 C C . GLY B 1 292 ? -149.271 73.528 -4.940 1.00 150.91 286 GLY B C 1
ATOM 4887 O O . GLY B 1 292 ? -150.013 73.797 -5.884 1.00 145.56 286 GLY B O 1
ATOM 4888 N N . TRP B 1 293 ? -149.702 73.418 -3.688 1.00 150.75 287 TRP B N 1
ATOM 4889 C CA . TRP B 1 293 ? -151.099 73.635 -3.335 1.00 144.77 287 TRP B CA 1
ATOM 4890 C C . TRP B 1 293 ? -151.363 75.101 -3.009 1.00 153.28 287 TRP B C 1
ATOM 4891 O O . TRP B 1 293 ? -152.511 75.544 -2.980 1.00 160.12 287 TRP B O 1
ATOM 4893 N N . PHE B 1 294 ? -150.291 75.851 -2.770 1.00 158.43 288 PHE B N 1
ATOM 4894 C CA . PHE B 1 294 ? -150.403 77.259 -2.402 1.00 159.61 288 PHE B CA 1
ATOM 4895 C C . PHE B 1 294 ? -150.674 78.149 -3.613 1.00 162.79 288 PHE B C 1
ATOM 4896 O O . PHE B 1 294 ? -150.822 79.364 -3.480 1.00 164.85 288 PHE B O 1
ATOM 4898 N N . GLY B 1 295 ? -150.736 77.540 -4.793 1.00 158.07 289 GLY B N 1
ATOM 4899 C CA . GLY B 1 295 ? -151.025 78.271 -6.012 1.00 155.52 289 GLY B CA 1
ATOM 4900 C C . GLY B 1 295 ? -149.780 78.635 -6.798 1.00 155.07 289 GLY B C 1
ATOM 4901 O O . GLY B 1 295 ? -149.854 79.355 -7.793 1.00 160.22 289 GLY B O 1
ATOM 4902 N N . HIS B 1 296 ? -148.633 78.139 -6.349 1.00 154.65 290 HIS B N 1
ATOM 4903 C CA . HIS B 1 296 ? -147.372 78.402 -7.033 1.00 156.64 290 HIS B CA 1
ATOM 4904 C C . HIS B 1 296 ? -146.661 77.104 -7.399 1.00 153.78 290 HIS B C 1
ATOM 4905 O O . HIS B 1 296 ? -146.783 76.615 -8.522 1.00 154.39 290 HIS B O 1
ATOM 4912 N N . GLY B 1 297 ? -145.919 76.550 -6.446 1.00 147.48 291 GLY B N 1
ATOM 4913 C CA . GLY B 1 297 ? -145.196 75.311 -6.668 1.00 142.99 291 GLY B CA 1
ATOM 4914 C C . GLY B 1 297 ? -143.774 75.540 -7.141 1.00 137.68 291 GLY B C 1
ATOM 4915 O O . GLY B 1 297 ? -142.894 74.710 -6.917 1.00 135.42 291 GLY B O 1
ATOM 4916 N N . ASP B 1 298 ? -143.551 76.671 -7.802 1.00 132.96 292 ASP B N 1
ATOM 4917 C CA . ASP B 1 298 ? -142.222 77.028 -8.281 1.00 124.04 292 ASP B CA 1
ATOM 4918 C C . ASP B 1 298 ? -141.524 77.953 -7.290 1.00 124.94 292 ASP B C 1
ATOM 4919 O O . ASP B 1 298 ? -140.499 78.559 -7.604 1.00 124.49 292 ASP B O 1
ATOM 4921 N N . LEU B 1 299 ? -142.088 78.052 -6.091 1.00 121.29 293 LEU B N 1
ATOM 4922 C CA . LEU B 1 299 ? -141.547 78.916 -5.048 1.00 112.19 293 LEU B CA 1
ATOM 4923 C C . LEU B 1 299 ? -140.228 78.377 -4.500 1.00 110.34 293 LEU B C 1
ATOM 4924 O O . LEU B 1 299 ? -140.058 77.168 -4.341 1.00 104.15 293 LEU B O 1
ATOM 4929 N N . THR B 1 300 ? -139.296 79.283 -4.219 1.00 110.91 294 THR B N 1
ATOM 4930 C CA . THR B 1 300 ? -137.999 78.914 -3.661 1.00 101.45 294 THR B CA 1
ATOM 4931 C C . THR B 1 300 ? -137.682 79.745 -2.421 1.00 92.86 294 THR B C 1
ATOM 4932 O O . THR B 1 300 ? -138.311 80.775 -2.180 1.00 95.36 294 THR B O 1
ATOM 4936 N N . LEU B 1 301 ? -136.705 79.293 -1.639 1.00 88.44 295 LEU B N 1
ATOM 4937 C CA . LEU B 1 301 ? -136.274 80.025 -0.451 1.00 88.63 295 LEU B CA 1
ATOM 4938 C C . LEU B 1 301 ? -135.650 81.362 -0.837 1.00 87.04 295 LEU B C 1
ATOM 4939 O O . LEU B 1 301 ? -135.773 82.350 -0.112 1.00 83.72 295 LEU B O 1
ATOM 4944 N N . GLN B 1 302 ? -134.983 81.382 -1.987 1.00 91.96 296 GLN B N 1
ATOM 4945 C CA . GLN B 1 302 ? -134.372 82.600 -2.508 1.00 89.35 296 GLN B CA 1
ATOM 4946 C C . GLN B 1 302 ? -135.422 83.679 -2.750 1.00 89.54 296 GLN B C 1
ATOM 4947 O O . GLN B 1 302 ? -135.223 84.843 -2.400 1.00 88.28 296 GLN B O 1
ATOM 4953 N N . ALA B 1 303 ? -136.542 83.281 -3.346 1.00 90.03 297 ALA B N 1
ATOM 4954 C CA . ALA B 1 303 ? -137.628 84.207 -3.644 1.00 91.13 297 ALA B CA 1
ATOM 4955 C C . ALA B 1 303 ? -138.294 84.709 -2.368 1.00 89.64 297 ALA B C 1
ATOM 4956 O O . ALA B 1 303 ? -138.621 85.891 -2.255 1.00 90.85 297 ALA B O 1
ATOM 4958 N N . ILE B 1 304 ? -138.492 83.806 -1.412 1.00 87.41 298 ILE B N 1
ATOM 4959 C CA . ILE B 1 304 ? -139.103 84.160 -0.135 1.00 81.42 298 ILE B CA 1
ATOM 4960 C C . ILE B 1 304 ? -138.257 85.189 0.610 1.00 86.40 298 ILE B C 1
ATOM 4961 O O . ILE B 1 304 ? -138.776 86.198 1.087 1.00 83.69 298 ILE B O 1
ATOM 4966 N N . LEU B 1 305 ? -136.955 84.932 0.699 1.00 90.67 299 LEU B N 1
ATOM 4967 C CA . LEU B 1 305 ? -136.028 85.866 1.331 1.00 87.32 299 LEU B CA 1
ATOM 4968 C C . LEU B 1 305 ? -136.009 87.200 0.596 1.00 90.22 299 LEU B C 1
ATOM 4969 O O . LEU B 1 305 ? -136.007 88.262 1.218 1.00 91.02 299 LEU B O 1
ATOM 4974 N N . GLY B 1 306 ? -135.995 87.137 -0.731 1.00 86.56 300 GLY B N 1
ATOM 4975 C CA . GLY B 1 306 ? -136.001 88.333 -1.551 1.00 90.67 300 GLY B CA 1
ATOM 4976 C C . GLY B 1 306 ? -137.271 89.138 -1.373 1.00 96.42 300 GLY B C 1
ATOM 4977 O O . GLY B 1 306 ? -137.229 90.359 -1.237 1.00 97.30 300 GLY B O 1
ATOM 4978 N N . TRP B 1 307 ? -138.404 88.444 -1.368 1.00 98.05 301 TRP B N 1
ATOM 4979 C CA . TRP B 1 307 ? -139.699 89.091 -1.202 1.00 100.95 301 TRP B CA 1
ATOM 4980 C C . TRP B 1 307 ? -139.865 89.634 0.216 1.00 97.92 301 TRP B C 1
ATOM 4981 O O . TRP B 1 307 ? -140.587 90.605 0.437 1.00 105.11 301 TRP B O 1
ATOM 4992 N N . LEU B 1 308 ? -139.187 89.005 1.172 1.00 91.73 302 LEU B N 1
ATOM 4993 C CA . LEU B 1 308 ? -139.275 89.410 2.571 1.00 89.06 302 LEU B CA 1
ATOM 4994 C C . LEU B 1 308 ? -138.344 90.578 2.884 1.00 87.22 302 LEU B C 1
ATOM 4995 O O . LEU B 1 308 ? -138.732 91.522 3.571 1.00 86.35 302 LEU B O 1
ATOM 5000 N N . PHE B 1 309 ? -137.116 90.509 2.379 1.00 89.76 303 PHE B N 1
ATOM 5001 C CA . PHE B 1 309 ? -136.125 91.551 2.632 1.00 92.27 303 PHE B CA 1
ATOM 5002 C C . PHE B 1 309 ? -136.173 92.655 1.578 1.00 93.44 303 PHE B C 1
ATOM 5003 O O . PHE B 1 309 ? -135.306 93.529 1.545 1.00 86.72 303 PHE B O 1
ATOM 5011 N N . SER B 1 310 ? -137.189 92.608 0.722 1.00 93.22 304 SER B N 1
ATOM 5012 C CA . SER B 1 310 ? -137.385 93.627 -0.307 1.00 93.82 304 SER B CA 1
ATOM 5013 C C . SER B 1 310 ? -137.523 95.054 0.247 1.00 99.80 304 SER B C 1
ATOM 5014 O O . SER B 1 310 ? -136.932 95.979 -0.311 1.00 99.31 304 SER B O 1
ATOM 5017 N N . PRO B 1 311 ? -138.307 95.251 1.329 1.00 97.41 305 PRO B N 1
ATOM 5018 C CA . PRO B 1 311 ? -138.389 96.624 1.842 1.00 92.02 305 PRO B CA 1
ATOM 5019 C C . PRO B 1 311 ? -137.051 97.172 2.334 1.00 90.23 305 PRO B C 1
ATOM 5020 O O . PRO B 1 311 ? -136.737 98.330 2.061 1.00 90.08 305 PRO B O 1
ATOM 5024 N N . LEU B 1 312 ? -136.281 96.351 3.043 1.00 87.27 306 LEU B N 1
ATOM 5025 C CA . LEU B 1 312 ? -134.990 96.776 3.576 1.00 90.62 306 LEU B CA 1
ATOM 5026 C C . LEU B 1 312 ? -134.030 97.176 2.459 1.00 93.88 306 LEU B C 1
ATOM 5027 O O . LEU B 1 312 ? -133.225 98.094 2.617 1.00 94.47 306 LEU B O 1
ATOM 5032 N N . ALA B 1 313 ? -134.127 96.483 1.329 1.00 93.57 307 ALA B N 1
ATOM 5033 C CA . ALA B 1 313 ? -133.296 96.786 0.172 1.00 85.24 307 ALA B CA 1
ATOM 5034 C C . ALA B 1 313 ? -133.657 98.144 -0.418 1.00 91.20 307 ALA B C 1
ATOM 5035 O O . ALA B 1 313 ? -132.784 98.897 -0.845 1.00 92.64 307 ALA B O 1
ATOM 5037 N N . TRP B 1 314 ? -134.949 98.455 -0.437 1.00 95.41 308 TRP B N 1
ATOM 5038 C CA . TRP B 1 314 ? -135.417 99.717 -0.997 1.00 98.79 308 TRP B CA 1
ATOM 5039 C C . TRP B 1 314 ? -135.029 100.895 -0.109 1.00 93.78 308 TRP B C 1
ATOM 5040 O O . TRP B 1 314 ? -134.777 101.997 -0.597 1.00 92.26 308 TRP B O 1
ATOM 5051 N N . VAL B 1 315 ? -134.974 100.653 1.197 1.00 91.85 309 VAL B N 1
ATOM 5052 C CA . VAL B 1 315 ? -134.614 101.688 2.158 1.00 90.88 309 VAL B CA 1
ATOM 5053 C C . VAL B 1 315 ? -133.165 102.136 1.977 1.00 92.61 309 VAL B C 1
ATOM 5054 O O . VAL B 1 315 ? -132.860 103.326 2.055 1.00 98.16 309 VAL B O 1
ATOM 5058 N N . ILE B 1 316 ? -132.279 101.181 1.713 1.00 94.07 310 ILE B N 1
ATOM 5059 C CA . ILE B 1 316 ? -130.848 101.468 1.658 1.00 96.81 310 ILE B CA 1
ATOM 5060 C C . ILE B 1 316 ? -130.380 102.009 0.305 1.00 93.31 310 ILE B C 1
ATOM 5061 O O . ILE B 1 316 ? -129.181 102.174 0.083 1.00 95.33 310 ILE B O 1
ATOM 5066 N N . GLY B 1 317 ? -131.321 102.285 -0.594 1.00 93.18 311 GLY B N 1
ATOM 5067 C CA . GLY B 1 317 ? -130.999 102.976 -1.832 1.00 98.83 311 GLY B CA 1
ATOM 5068 C C . GLY B 1 317 ? -131.197 102.194 -3.118 1.00 96.02 311 GLY B C 1
ATOM 5069 O O . GLY B 1 317 ? -130.939 102.710 -4.206 1.00 93.99 311 GLY B O 1
ATOM 5070 N N . VAL B 1 318 ? -131.648 100.951 -3.002 1.00 93.74 312 VAL B N 1
ATOM 5071 C CA . VAL B 1 318 ? -131.886 100.119 -4.177 1.00 99.02 312 VAL B CA 1
ATOM 5072 C C . VAL B 1 318 ? -133.260 100.402 -4.777 1.00 101.72 312 VAL B C 1
ATOM 5073 O O . VAL B 1 318 ? -134.256 100.447 -4.055 1.00 98.53 312 VAL B O 1
ATOM 5077 N N . PRO B 1 319 ? -133.313 100.613 -6.103 1.00 102.75 313 PRO B N 1
ATOM 5078 C CA . PRO B 1 319 ? -134.590 100.751 -6.812 1.00 99.56 313 PRO B CA 1
ATOM 5079 C C . PRO B 1 319 ? -135.479 99.530 -6.592 1.00 104.32 313 PRO B C 1
ATOM 5080 O O . PRO B 1 319 ? -134.962 98.431 -6.388 1.00 105.75 313 PRO B O 1
ATOM 5084 N N . TRP B 1 320 ? -136.794 99.720 -6.630 1.00 105.46 314 TRP B N 1
ATOM 5085 C CA . TRP B 1 320 ? -137.724 98.639 -6.319 1.00 100.08 314 TRP B CA 1
ATOM 5086 C C . TRP B 1 320 ? -137.639 97.495 -7.326 1.00 100.92 314 TRP B C 1
ATOM 5087 O O . TRP B 1 320 ? -137.962 96.351 -7.005 1.00 103.02 314 TRP B O 1
ATOM 5098 N N . SER B 1 321 ? -137.200 97.807 -8.540 1.00 100.65 315 SER B N 1
ATOM 5099 C CA . SER B 1 321 ? -137.060 96.796 -9.582 1.00 102.89 315 SER B CA 1
ATOM 5100 C C . SER B 1 321 ? -135.958 95.794 -9.244 1.00 105.21 315 SER B C 1
ATOM 5101 O O . SER B 1 321 ? -135.999 94.644 -9.680 1.00 107.81 315 SER B O 1
ATOM 5104 N N . GLU B 1 322 ? -134.977 96.235 -8.463 1.00 104.13 316 GLU B N 1
ATOM 5105 C CA . GLU B 1 322 ? -133.860 95.379 -8.081 1.00 97.72 316 GLU B CA 1
ATOM 5106 C C . GLU B 1 322 ? -133.877 95.071 -6.585 1.00 99.65 316 GLU B C 1
ATOM 5107 O O . GLU B 1 322 ? -133.004 94.367 -6.078 1.00 98.47 316 GLU B O 1
ATOM 5109 N N . ALA B 1 323 ? -134.878 95.600 -5.887 1.00 102.19 317 ALA B N 1
ATOM 5110 C CA . ALA B 1 323 ? -135.001 95.405 -4.446 1.00 93.85 317 ALA B CA 1
ATOM 5111 C C . ALA B 1 323 ? -135.261 93.943 -4.098 1.00 89.06 317 ALA B C 1
ATOM 5112 O O . ALA B 1 323 ? -134.878 93.474 -3.027 1.00 86.10 317 ALA B O 1
ATOM 5114 N N . GLY B 1 324 ? -135.917 93.229 -5.007 1.00 91.53 318 GLY B N 1
ATOM 5115 C CA . GLY B 1 324 ? -136.185 91.816 -4.813 1.00 93.23 318 GLY B CA 1
ATOM 5116 C C . GLY B 1 324 ? -134.912 90.996 -4.879 1.00 94.47 318 GLY B C 1
ATOM 5117 O O . GLY B 1 324 ? -134.718 90.067 -4.095 1.00 92.61 318 GLY B O 1
ATOM 5118 N N . ILE B 1 325 ? -134.042 91.345 -5.822 1.00 96.92 319 ILE B N 1
ATOM 5119 C CA . ILE B 1 325 ? -132.760 90.669 -5.977 1.00 90.62 319 ILE B CA 1
ATOM 5120 C C . ILE B 1 325 ? -131.857 90.927 -4.776 1.00 84.00 319 ILE B C 1
ATOM 5121 O O . ILE B 1 325 ? -131.299 89.997 -4.195 1.00 83.17 319 ILE B O 1
ATOM 5126 N N . ALA B 1 326 ? -131.725 92.199 -4.410 1.00 78.87 320 ALA B N 1
ATOM 5127 C CA . ALA B 1 326 ? -130.903 92.594 -3.273 1.00 77.32 320 ALA B CA 1
ATOM 5128 C C . ALA B 1 326 ? -131.422 91.979 -1.978 1.00 77.56 320 ALA B C 1
ATOM 5129 O O . ALA B 1 326 ? -130.649 91.685 -1.068 1.00 76.15 320 ALA B O 1
ATOM 5131 N N . GLY B 1 327 ? -132.734 91.784 -1.903 1.00 82.30 321 GLY B N 1
ATOM 5132 C CA . GLY B 1 327 ? -133.349 91.175 -0.738 1.00 83.52 321 GLY B CA 1
ATOM 5133 C C . GLY B 1 327 ? -132.923 89.731 -0.560 1.00 82.35 321 GLY B C 1
ATOM 5134 O O . GLY B 1 327 ? -132.708 89.272 0.562 1.00 83.48 321 GLY B O 1
ATOM 5135 N N . SER B 1 328 ? -132.798 89.016 -1.673 1.00 77.42 322 SER B N 1
ATOM 5136 C CA . SER B 1 328 ? -132.374 87.621 -1.646 1.00 77.18 322 SER B CA 1
ATOM 5137 C C . SER B 1 328 ? -130.937 87.501 -1.159 1.00 81.54 322 SER B C 1
ATOM 5138 O O . SER B 1 328 ? -130.626 86.666 -0.312 1.00 89.25 322 SER B O 1
ATOM 5141 N N . LEU B 1 329 ? -130.068 88.348 -1.700 1.00 78.69 323 LEU B N 1
ATOM 5142 C CA . LEU B 1 329 ? -128.649 88.318 -1.368 1.00 79.61 323 LEU B CA 1
ATOM 5143 C C . LEU B 1 329 ? -128.403 88.695 0.090 1.00 83.98 323 LEU B C 1
ATOM 5144 O O . LEU B 1 329 ? -127.584 88.075 0.769 1.00 84.86 323 LEU B O 1
ATOM 5149 N N . ILE B 1 330 ? -129.113 89.713 0.566 1.00 80.35 324 ILE B N 1
ATOM 5150 C CA . ILE B 1 330 ? -129.018 90.120 1.963 1.00 73.08 324 ILE B CA 1
ATOM 5151 C C . ILE B 1 330 ? -129.639 89.058 2.863 1.00 75.13 324 ILE B C 1
ATOM 5152 O O . ILE B 1 330 ? -129.091 88.720 3.913 1.00 80.29 324 ILE B O 1
ATOM 5157 N N . GLY B 1 331 ? -130.782 88.529 2.435 1.00 73.76 325 GLY B N 1
ATOM 5158 C CA . GLY B 1 331 ? -131.467 87.481 3.168 1.00 81.79 325 GLY B CA 1
ATOM 5159 C C . GLY B 1 331 ? -130.619 86.235 3.341 1.00 86.43 325 GLY B C 1
ATOM 5160 O O . GLY B 1 331 ? -130.495 85.713 4.448 1.00 86.19 325 GLY B O 1
ATOM 5161 N N . GLN B 1 332 ? -130.034 85.763 2.243 1.00 85.35 326 GLN B N 1
ATOM 5162 C CA . GLN B 1 332 ? -129.170 84.587 2.270 1.00 79.92 326 GLN B CA 1
ATOM 5163 C C . GLN B 1 332 ? -127.945 84.813 3.147 1.00 80.63 326 GLN B C 1
ATOM 5164 O O . GLN B 1 332 ? -127.461 83.892 3.806 1.00 80.55 326 GLN B O 1
ATOM 5170 N N . LYS B 1 333 ? -127.451 86.047 3.147 1.00 77.82 327 LYS B N 1
ATOM 5171 C CA . LYS B 1 333 ? -126.269 86.412 3.919 1.00 81.67 327 LYS B CA 1
ATOM 5172 C C . LYS B 1 333 ? -126.472 86.203 5.415 1.00 87.14 327 LYS B C 1
ATOM 5173 O O . LYS B 1 333 ? -125.601 85.670 6.101 1.00 90.39 327 LYS B O 1
ATOM 5179 N N . VAL B 1 334 ? -127.631 86.620 5.913 1.00 88.70 328 VAL B N 1
ATOM 5180 C CA . VAL B 1 334 ? -127.908 86.587 7.343 1.00 84.95 328 VAL B CA 1
ATOM 5181 C C . VAL B 1 334 ? -128.284 85.188 7.836 1.00 86.25 328 VAL B C 1
ATOM 5182 O O . VAL B 1 334 ? -127.842 84.764 8.904 1.00 87.73 328 VAL B O 1
ATOM 5186 N N . VAL B 1 335 ? -129.091 84.469 7.062 1.00 78.64 329 VAL B N 1
ATOM 5187 C CA . VAL B 1 335 ? -129.563 83.157 7.499 1.00 81.32 329 VAL B CA 1
ATOM 5188 C C . VAL B 1 335 ? -128.542 82.050 7.226 1.00 85.16 329 VAL B C 1
ATOM 5189 O O . VAL B 1 335 ? -128.498 81.053 7.947 1.00 83.89 329 VAL B O 1
ATOM 5193 N N . ILE B 1 336 ? -127.720 82.227 6.195 1.00 83.71 330 ILE B N 1
ATOM 5194 C CA . ILE B 1 336 ? -126.671 81.261 5.883 1.00 80.01 330 ILE B CA 1
ATOM 5195 C C . ILE B 1 336 ? -125.271 81.828 6.100 1.00 82.00 330 ILE B C 1
ATOM 5196 O O . ILE B 1 336 ? -124.708 81.709 7.189 1.00 88.68 330 ILE B O 1
ATOM 5201 N N . ASN B 1 337 ? -124.715 82.445 5.061 1.00 80.79 331 ASN B N 1
ATOM 5202 C CA . ASN B 1 337 ? -123.450 83.164 5.175 1.00 85.51 331 ASN B CA 1
ATOM 5203 C C . ASN B 1 337 ? -123.240 84.048 3.950 1.00 81.85 331 ASN B C 1
ATOM 5204 O O . ASN B 1 337 ? -124.063 84.059 3.035 1.00 80.12 331 ASN B O 1
ATOM 5209 N N . GLU B 1 338 ? -122.132 84.782 3.934 1.00 82.30 332 GLU B N 1
ATOM 5210 C CA . GLU B 1 338 ? -121.862 85.736 2.864 1.00 79.60 332 GLU B CA 1
ATOM 5211 C C . GLU B 1 338 ? -121.385 85.054 1.583 1.00 78.62 332 GLU B C 1
ATOM 5212 O O . GLU B 1 338 ? -121.550 85.597 0.490 1.00 78.38 332 GLU B O 1
ATOM 5218 N N . PHE B 1 339 ? -120.793 83.870 1.719 1.00 77.73 333 PHE B N 1
ATOM 5219 C CA . PHE B 1 339 ? -120.288 83.136 0.562 1.00 76.22 333 PHE B CA 1
ATOM 5220 C C . PHE B 1 339 ? -121.425 82.702 -0.356 1.00 74.12 333 PHE B C 1
ATOM 5221 O O . PHE B 1 339 ? -121.323 82.817 -1.576 1.00 76.21 333 PHE B O 1
ATOM 5229 N N . VAL B 1 340 ? -122.503 82.200 0.237 1.00 69.15 334 VAL B N 1
ATOM 5230 C CA . VAL B 1 340 ? -123.688 81.822 -0.524 1.00 74.45 334 VAL B CA 1
ATOM 5231 C C . VAL B 1 340 ? -124.286 83.055 -1.191 1.00 75.67 334 VAL B C 1
ATOM 5232 O O . VAL B 1 340 ? -124.723 83.007 -2.342 1.00 82.00 334 VAL B O 1
ATOM 5236 N N . ALA B 1 341 ? -124.283 84.164 -0.458 1.00 70.60 335 ALA B N 1
ATOM 5237 C CA . ALA B 1 341 ? -124.806 85.427 -0.960 1.00 76.92 335 ALA B CA 1
ATOM 5238 C C . ALA B 1 341 ? -123.989 85.935 -2.143 1.00 80.14 335 ALA B C 1
ATOM 5239 O O . ALA B 1 341 ? -124.544 86.306 -3.177 1.00 84.57 335 ALA B O 1
ATOM 5241 N N . TYR B 1 342 ? -122.668 85.947 -1.986 1.00 76.46 336 TYR B N 1
ATOM 5242 C CA . TYR B 1 342 ? -121.778 86.433 -3.035 1.00 74.59 336 TYR B CA 1
ATOM 5243 C C . TYR B 1 342 ? -121.757 85.506 -4.248 1.00 76.17 336 TYR B C 1
ATOM 5244 O O . TYR B 1 342 ? -121.532 85.954 -5.372 1.00 79.81 336 TYR B O 1
ATOM 5253 N N . SER B 1 343 ? -121.991 84.218 -4.019 1.00 74.32 337 SER B N 1
ATOM 5254 C CA . SER B 1 343 ? -121.999 83.241 -5.103 1.00 72.22 337 SER B CA 1
ATOM 5255 C C . SER B 1 343 ? -123.195 83.454 -6.022 1.00 77.36 337 SER B C 1
ATOM 5256 O O . SER B 1 343 ? -123.104 83.255 -7.233 1.00 83.98 337 SER B O 1
ATOM 5259 N N . GLU B 1 344 ? -124.318 83.858 -5.438 1.00 76.83 338 GLU B N 1
ATOM 5260 C CA . GLU B 1 344 ? -125.518 84.144 -6.211 1.00 78.50 338 GLU B CA 1
ATOM 5261 C C . GLU B 1 344 ? -125.494 85.579 -6.728 1.00 82.20 338 GLU B C 1
ATOM 5262 O O . GLU B 1 344 ? -126.285 85.949 -7.594 1.00 86.16 338 GLU B O 1
ATOM 5264 N N . PHE B 1 345 ? -124.578 86.381 -6.194 1.00 77.29 339 PHE B N 1
ATOM 5265 C CA . PHE B 1 345 ? -124.476 87.787 -6.572 1.00 73.66 339 PHE B CA 1
ATOM 5266 C C . PHE B 1 345 ? -123.603 87.988 -7.806 1.00 80.48 339 PHE B C 1
ATOM 5267 O O . PHE B 1 345 ? -123.880 88.856 -8.633 1.00 85.52 339 PHE B O 1
ATOM 5275 N N . VAL B 1 346 ? -122.550 87.185 -7.928 1.00 87.34 340 VAL B N 1
ATOM 5276 C CA . VAL B 1 346 ? -121.639 87.289 -9.065 1.00 84.87 340 VAL B CA 1
ATOM 5277 C C . VAL B 1 346 ? -122.304 86.818 -10.355 1.00 89.31 340 VAL B C 1
ATOM 5278 O O . VAL B 1 346 ? -121.835 87.124 -11.452 1.00 101.75 340 VAL B O 1
ATOM 5282 N N . LYS B 1 347 ? -123.398 86.075 -10.217 1.00 80.85 341 LYS B N 1
ATOM 5283 C CA . LYS B 1 347 ? -124.159 85.608 -11.369 1.00 83.59 341 LYS B CA 1
ATOM 5284 C C . LYS B 1 347 ? -124.850 86.773 -12.071 1.00 94.50 341 LYS B C 1
ATOM 5285 O O . LYS B 1 347 ? -125.147 86.705 -13.264 1.00 101.71 341 LYS B O 1
ATOM 5287 N N . TYR B 1 348 ? -125.104 87.841 -11.321 1.00 93.78 342 TYR B N 1
ATOM 5288 C CA . TYR B 1 348 ? -125.726 89.040 -11.873 1.00 94.83 342 TYR B CA 1
ATOM 5289 C C . TYR B 1 348 ? -124.679 90.001 -12.428 1.00 95.83 342 TYR B C 1
ATOM 5290 O O . TYR B 1 348 ? -125.015 90.964 -13.117 1.00 101.88 342 TYR B O 1
ATOM 5299 N N . LEU B 1 349 ? -123.413 89.738 -12.123 1.00 96.76 343 LEU B N 1
ATOM 5300 C CA . LEU B 1 349 ? -122.324 90.599 -12.575 1.00 102.21 343 LEU B CA 1
ATOM 5301 C C . LEU B 1 349 ? -121.808 90.181 -13.948 1.00 107.14 343 LEU B C 1
ATOM 5302 O O . LEU B 1 349 ? -121.047 90.913 -14.581 1.00 110.92 343 LEU B O 1
ATOM 5307 N N . LYS B 1 350 ? -122.222 89.002 -14.400 1.00 107.34 344 LYS B N 1
ATOM 5308 C CA . LYS B 1 350 ? -121.833 88.508 -15.715 1.00 112.66 344 LYS B CA 1
ATOM 5309 C C . LYS B 1 350 ? -122.428 89.383 -16.814 1.00 120.09 344 LYS B C 1
ATOM 5310 O O . LYS B 1 350 ? -123.582 89.801 -16.721 1.00 116.83 344 LYS B O 1
ATOM 5312 N N . PRO B 1 351 ? -121.638 89.667 -17.861 1.00 125.61 345 PRO B N 1
ATOM 5313 C CA . PRO B 1 351 ? -122.092 90.522 -18.964 1.00 128.85 345 PRO B CA 1
ATOM 5314 C C . PRO B 1 351 ? -123.175 89.863 -19.815 1.00 127.45 345 PRO B C 1
ATOM 5315 O O . PRO B 1 351 ? -123.851 90.545 -20.585 1.00 123.90 345 PRO B O 1
ATOM 5319 N N . GLU B 1 352 ? -123.336 88.551 -19.672 1.00 122.54 346 GLU B N 1
ATOM 5320 C CA . GLU B 1 352 ? -124.337 87.815 -20.433 1.00 125.55 346 GLU B CA 1
ATOM 5321 C C . GLU B 1 352 ? -125.615 87.607 -19.625 1.00 130.28 346 GLU B C 1
ATOM 5322 O O . GLU B 1 352 ? -126.458 86.783 -19.981 1.00 134.82 346 GLU B O 1
ATOM 5324 N N . ALA B 1 353 ? -125.755 88.361 -18.539 1.00 126.96 347 ALA B N 1
ATOM 5325 C CA . ALA B 1 353 ? -126.916 88.238 -17.663 1.00 127.92 347 ALA B CA 1
ATOM 5326 C C . ALA B 1 353 ? -128.184 88.748 -18.338 1.00 126.45 347 ALA B C 1
ATOM 5327 O O . ALA B 1 353 ? -128.136 89.659 -19.165 1.00 123.36 347 ALA B O 1
ATOM 5329 N N . ALA B 1 354 ? -129.317 88.153 -17.980 1.00 130.53 348 ALA B N 1
ATOM 5330 C CA . ALA B 1 354 ? -130.606 88.579 -18.508 1.00 133.19 348 ALA B CA 1
ATOM 5331 C C . ALA B 1 354 ? -131.050 89.879 -17.847 1.00 133.53 348 ALA B C 1
ATOM 5332 O O . ALA B 1 354 ? -131.629 90.751 -18.495 1.00 135.03 348 ALA B O 1
ATOM 5334 N N . VAL B 1 355 ? -130.773 90.000 -16.553 1.00 135.31 349 VAL B N 1
ATOM 5335 C CA . VAL B 1 355 ? -131.113 91.205 -15.805 1.00 132.20 349 VAL B CA 1
ATOM 5336 C C . VAL B 1 355 ? -129.857 91.996 -15.456 1.00 126.01 349 VAL B C 1
ATOM 5337 O O . VAL B 1 355 ? -129.057 91.576 -14.620 1.00 123.40 349 VAL B O 1
ATOM 5341 N N . GLN B 1 356 ? -129.686 93.143 -16.106 1.00 117.89 350 GLN B N 1
ATOM 5342 C CA . GLN B 1 356 ? -128.526 93.990 -15.863 1.00 111.55 350 GLN B CA 1
ATOM 5343 C C . GLN B 1 356 ? -128.783 94.951 -14.709 1.00 111.21 350 GLN B C 1
ATOM 5344 O O . GLN B 1 356 ? -129.609 95.858 -14.815 1.00 113.51 350 GLN B O 1
ATOM 5346 N N . LEU B 1 357 ? -128.073 94.744 -13.605 1.00 106.09 351 LEU B N 1
ATOM 5347 C CA . LEU B 1 357 ? -128.212 95.596 -12.430 1.00 102.39 351 LEU B CA 1
ATOM 5348 C C . LEU B 1 357 ? -127.615 96.975 -12.677 1.00 94.38 351 LEU B C 1
ATOM 5349 O O . LEU B 1 357 ? -126.704 97.130 -13.490 1.00 93.06 351 LEU B O 1
ATOM 5354 N N . SER B 1 358 ? -128.132 97.976 -11.972 1.00 93.50 352 SER B N 1
ATOM 5355 C CA . SER B 1 358 ? -127.585 99.323 -12.062 1.00 96.49 352 SER B CA 1
ATOM 5356 C C . SER B 1 358 ? -126.274 99.404 -11.290 1.00 94.18 352 SER B C 1
ATOM 5357 O O . SER B 1 358 ? -126.003 98.572 -10.424 1.00 97.30 352 SER B O 1
ATOM 5360 N N . ASP B 1 359 ? -125.464 100.407 -11.611 1.00 96.76 353 ASP B N 1
ATOM 5361 C CA . ASP B 1 359 ? -124.154 100.566 -10.990 1.00 94.44 353 ASP B CA 1
ATOM 5362 C C . ASP B 1 359 ? -124.265 100.856 -9.497 1.00 91.30 353 ASP B C 1
ATOM 5363 O O . ASP B 1 359 ? -123.524 100.292 -8.690 1.00 85.63 353 ASP B O 1
ATOM 5365 N N . THR B 1 360 ? -125.195 101.733 -9.133 1.00 94.73 354 THR B N 1
ATOM 5366 C CA . THR B 1 360 ? -125.375 102.116 -7.738 1.00 93.57 354 THR B CA 1
ATOM 5367 C C . THR B 1 360 ? -125.910 100.955 -6.902 1.00 93.62 354 THR B C 1
ATOM 5368 O O . THR B 1 360 ? -125.654 100.880 -5.702 1.00 94.49 354 THR B O 1
ATOM 5372 N N . THR B 1 361 ? -126.644 100.048 -7.540 1.00 92.02 355 THR B N 1
ATOM 5373 C CA . THR B 1 361 ? -127.189 98.883 -6.849 1.00 93.11 355 THR B CA 1
ATOM 5374 C C . THR B 1 361 ? -126.082 97.895 -6.498 1.00 87.91 355 THR B C 1
ATOM 5375 O O . THR B 1 361 ? -126.014 97.397 -5.373 1.00 86.49 355 THR B O 1
ATOM 5379 N N . LYS B 1 362 ? -125.216 97.622 -7.470 1.00 89.27 356 LYS B N 1
ATOM 5380 C CA . LYS B 1 362 ? -124.110 96.689 -7.289 1.00 84.37 356 LYS B CA 1
ATOM 5381 C C . LYS B 1 362 ? -123.173 97.136 -6.172 1.00 82.81 356 LYS B C 1
ATOM 5382 O O . LYS B 1 362 ? -122.602 96.308 -5.462 1.00 85.30 356 LYS B O 1
ATOM 5384 N N . ALA B 1 363 ? -123.021 98.448 -6.023 1.00 83.54 357 ALA B N 1
ATOM 5385 C CA . ALA B 1 363 ? -122.168 99.006 -4.982 1.00 84.64 357 ALA B CA 1
ATOM 5386 C C . ALA B 1 363 ? -122.796 98.818 -3.606 1.00 82.51 357 ALA B C 1
ATOM 5387 O O . ALA B 1 363 ? -122.111 98.467 -2.646 1.00 84.96 357 ALA B O 1
ATOM 5389 N N . ILE B 1 364 ? -124.101 99.057 -3.520 1.00 84.99 358 ILE B N 1
ATOM 5390 C CA . ILE B 1 364 ? -124.840 98.867 -2.277 1.00 85.20 358 ILE B CA 1
ATOM 5391 C C . ILE B 1 364 ? -124.726 97.427 -1.790 1.00 79.33 358 ILE B C 1
ATOM 5392 O O . ILE B 1 364 ? -124.390 97.177 -0.632 1.00 79.08 358 ILE B O 1
ATOM 5397 N N . ILE B 1 365 ? -124.996 96.487 -2.689 1.00 78.87 359 ILE B N 1
ATOM 5398 C CA . ILE B 1 365 ? -124.973 95.068 -2.357 1.00 73.74 359 ILE B CA 1
ATOM 5399 C C . ILE B 1 365 ? -123.573 94.598 -1.967 1.00 74.81 359 ILE B C 1
ATOM 5400 O O . ILE B 1 365 ? -123.412 93.820 -1.027 1.00 74.88 359 ILE B O 1
ATOM 5405 N N . SER B 1 366 ? -122.564 95.082 -2.687 1.00 80.03 360 SER B N 1
ATOM 5406 C CA . SER B 1 366 ? -121.180 94.694 -2.428 1.00 77.01 360 SER B CA 1
ATOM 5407 C C . SER B 1 366 ? -120.732 95.099 -1.027 1.00 76.33 360 SER B C 1
ATOM 5408 O O . SER B 1 366 ? -119.950 94.394 -0.390 1.00 79.84 360 SER B O 1
ATOM 5411 N N . PHE B 1 367 ? -121.230 96.236 -0.553 1.00 74.82 361 PHE B N 1
ATOM 5412 C CA . PHE B 1 367 ? -120.917 96.706 0.792 1.00 78.22 361 PHE B CA 1
ATOM 5413 C C . PHE B 1 367 ? -121.815 96.050 1.834 1.00 79.63 361 PHE B C 1
ATOM 5414 O O . PHE B 1 367 ? -121.373 95.740 2.940 1.00 80.84 361 PHE B O 1
ATOM 5422 N N . ALA B 1 368 ? -123.077 95.838 1.473 1.00 77.35 362 ALA B N 1
ATOM 5423 C CA . ALA B 1 368 ? -124.053 95.263 2.394 1.00 73.81 362 ALA B CA 1
ATOM 5424 C C . ALA B 1 368 ? -123.739 93.809 2.719 1.00 77.36 362 ALA B C 1
ATOM 5425 O O . ALA B 1 368 ? -124.091 93.315 3.790 1.00 82.62 362 ALA B O 1
ATOM 5427 N N . LEU B 1 369 ? -123.074 93.128 1.792 1.00 78.43 363 LEU B N 1
ATOM 5428 C CA . LEU B 1 369 ? -122.808 91.701 1.937 1.00 73.70 363 LEU B CA 1
ATOM 5429 C C . LEU B 1 369 ? -121.443 91.420 2.558 1.00 77.84 363 LEU B C 1
ATOM 5430 O O . LEU B 1 369 ? -121.166 90.295 2.973 1.00 81.39 363 LEU B O 1
ATOM 5435 N N . CYS B 1 370 ? -120.595 92.441 2.622 1.00 74.93 364 CYS B N 1
ATOM 5436 C CA . CYS B 1 370 ? -119.254 92.277 3.174 1.00 69.74 364 CYS B CA 1
ATOM 5437 C C . CYS B 1 370 ? -119.281 92.258 4.697 1.00 74.74 364 CYS B C 1
ATOM 5438 O O . CYS B 1 370 ? -119.031 93.274 5.345 1.00 76.33 364 CYS B O 1
ATOM 5441 N N . GLY B 1 371 ? -119.586 91.095 5.262 1.00 73.52 365 GLY B N 1
ATOM 5442 C CA . GLY B 1 371 ? -119.633 90.934 6.703 1.00 77.97 365 GLY B CA 1
ATOM 5443 C C . GLY B 1 371 ? -119.922 89.505 7.118 1.00 82.40 365 GLY B C 1
ATOM 5444 O O . GLY B 1 371 ? -120.580 88.760 6.392 1.00 79.32 365 GLY B O 1
ATOM 5445 N N . PHE B 1 372 ? -119.427 89.123 8.291 1.00 82.95 366 PHE B N 1
ATOM 5446 C CA . PHE B 1 372 ? -119.644 87.779 8.815 1.00 78.63 366 PHE B CA 1
ATOM 5447 C C . PHE B 1 372 ? -120.948 87.677 9.596 1.00 82.08 366 PHE B C 1
ATOM 5448 O O . PHE B 1 372 ? -121.268 86.625 10.147 1.00 82.87 366 PHE B O 1
ATOM 5456 N N . ALA B 1 373 ? -121.696 88.775 9.641 1.00 80.74 367 ALA B N 1
ATOM 5457 C CA . ALA B 1 373 ? -122.927 88.831 10.419 1.00 74.30 367 ALA B CA 1
ATOM 5458 C C . ALA B 1 373 ? -123.977 87.853 9.905 1.00 79.72 367 ALA B C 1
ATOM 5459 O O . ALA B 1 373 ? -124.760 88.179 9.012 1.00 83.81 367 ALA B O 1
ATOM 5461 N N . ASN B 1 374 ? -123.984 86.652 10.474 1.00 78.63 368 ASN B N 1
ATOM 5462 C CA . ASN B 1 374 ? -125.008 85.664 10.164 1.00 78.17 368 ASN B CA 1
ATOM 5463 C C . ASN B 1 374 ? -125.349 84.812 11.382 1.00 79.87 368 ASN B C 1
ATOM 5464 O O . ASN B 1 374 ? -124.655 84.862 12.398 1.00 81.62 368 ASN B O 1
ATOM 5469 N N . LEU B 1 375 ? -126.420 84.034 11.273 1.00 80.81 369 LEU B N 1
ATOM 5470 C CA . LEU B 1 375 ? -126.881 83.196 12.375 1.00 77.41 369 LEU B CA 1
ATOM 5471 C C . LEU B 1 375 ? -125.864 82.115 12.733 1.00 83.18 369 LEU B C 1
ATOM 5472 O O . LEU B 1 375 ? -125.835 81.629 13.864 1.00 88.79 369 LEU B O 1
ATOM 5477 N N . GLY B 1 376 ? -125.030 81.747 11.766 1.00 82.30 370 GLY B N 1
ATOM 5478 C CA . GLY B 1 376 ? -124.046 80.701 11.966 1.00 78.96 370 GLY B CA 1
ATOM 5479 C C . GLY B 1 376 ? -122.756 81.178 12.606 1.00 78.56 370 GLY B C 1
ATOM 5480 O O . GLY B 1 376 ? -121.990 80.378 13.142 1.00 79.69 370 GLY B O 1
ATOM 5481 N N . SER B 1 377 ? -122.512 82.484 12.552 1.00 79.75 371 SER B N 1
ATOM 5482 C CA . SER B 1 377 ? -121.289 83.051 13.111 1.00 80.54 371 SER B CA 1
ATOM 5483 C C . SER B 1 377 ? -121.368 83.161 14.629 1.00 81.29 371 SER B C 1
ATOM 5484 O O . SER B 1 377 ? -120.349 83.342 15.298 1.00 77.67 371 SER B O 1
ATOM 5487 N N . ILE B 1 378 ? -122.580 83.054 15.164 1.00 83.41 372 ILE B N 1
ATOM 5488 C CA . ILE B 1 378 ? -122.799 83.132 16.604 1.00 81.08 372 ILE B CA 1
ATOM 5489 C C . ILE B 1 378 ? -122.061 82.018 17.336 1.00 82.56 372 ILE B C 1
ATOM 5490 O O . ILE B 1 378 ? -121.329 82.272 18.292 1.00 82.63 372 ILE B O 1
ATOM 5495 N N . ALA B 1 379 ? -122.254 80.787 16.874 1.00 80.04 373 ALA B N 1
ATOM 5496 C CA . ALA B 1 379 ? -121.605 79.628 17.476 1.00 77.41 373 ALA B CA 1
ATOM 5497 C C . ALA B 1 379 ? -120.090 79.701 17.321 1.00 76.53 373 ALA B C 1
ATOM 5498 O O . ALA B 1 379 ? -119.347 79.197 18.163 1.00 79.65 373 ALA B O 1
ATOM 5500 N N . VAL B 1 380 ? -119.640 80.327 16.239 1.00 76.06 374 VAL B N 1
ATOM 5501 C CA . VAL B 1 380 ? -118.215 80.514 15.998 1.00 76.89 374 VAL B CA 1
ATOM 5502 C C . VAL B 1 380 ? -117.635 81.473 17.029 1.00 73.92 374 VAL B C 1
ATOM 5503 O O . VAL B 1 380 ? -116.558 81.235 17.579 1.00 77.05 374 VAL B O 1
ATOM 5507 N N . LEU B 1 381 ? -118.361 82.557 17.285 1.00 71.73 375 LEU B N 1
ATOM 5508 C CA . LEU B 1 381 ? -117.987 83.505 18.326 1.00 76.06 375 LEU B CA 1
ATOM 5509 C C . LEU B 1 381 ? -117.936 82.823 19.683 1.00 80.20 375 LEU B C 1
ATOM 5510 O O . LEU B 1 381 ? -116.950 82.941 20.402 1.00 84.87 375 LEU B O 1
ATOM 5515 N N . VAL B 1 382 ? -119.006 82.107 20.019 1.00 83.38 376 VAL B N 1
ATOM 5516 C CA . VAL B 1 382 ? -119.105 81.411 21.297 1.00 81.86 376 VAL B CA 1
ATOM 5517 C C . VAL B 1 382 ? -117.903 80.508 21.541 1.00 88.78 376 VAL B C 1
ATOM 5518 O O . VAL B 1 382 ? -117.257 80.598 22.581 1.00 95.63 376 VAL B O 1
ATOM 5522 N N . GLY B 1 383 ? -117.597 79.652 20.571 1.00 89.19 377 GLY B N 1
ATOM 5523 C CA . GLY B 1 383 ? -116.496 78.714 20.693 1.00 85.36 377 GLY B CA 1
ATOM 5524 C C . GLY B 1 383 ? -115.142 79.370 20.887 1.00 84.45 377 GLY B C 1
ATOM 5525 O O . GLY B 1 383 ? -114.442 79.083 21.856 1.00 90.26 377 GLY B O 1
ATOM 5526 N N . GLY B 1 384 ? -114.776 80.258 19.968 1.00 83.36 378 GLY B N 1
ATOM 5527 C CA . GLY B 1 384 ? -113.474 80.901 19.999 1.00 90.28 378 GLY B CA 1
ATOM 5528 C C . GLY B 1 384 ? -113.279 81.888 21.135 1.00 92.84 378 GLY B C 1
ATOM 5529 O O . GLY B 1 384 ? -112.229 81.908 21.778 1.00 91.22 378 GLY B O 1
ATOM 5530 N N . LEU B 1 385 ? -114.293 82.712 21.384 1.00 93.68 379 LEU B N 1
ATOM 5531 C CA . LEU B 1 385 ? -114.211 83.738 22.418 1.00 96.83 379 LEU B CA 1
ATOM 5532 C C . LEU B 1 385 ? -114.229 83.118 23.815 1.00 94.75 379 LEU B C 1
ATOM 5533 O O . LEU B 1 385 ? -113.779 83.736 24.780 1.00 96.46 379 LEU B O 1
ATOM 5538 N N . SER B 1 386 ? -114.741 81.895 23.920 1.00 91.25 380 SER B N 1
ATOM 5539 C CA . SER B 1 386 ? -114.738 81.180 25.194 1.00 95.88 380 SER B CA 1
ATOM 5540 C C . SER B 1 386 ? -113.358 80.615 25.500 1.00 97.07 380 SER B C 1
ATOM 5541 O O . SER B 1 386 ? -112.940 80.570 26.654 1.00 98.90 380 SER B O 1
ATOM 5544 N N . ILE B 1 387 ? -112.656 80.176 24.462 1.00 99.28 381 ILE B N 1
ATOM 5545 C CA . ILE B 1 387 ? -111.300 79.666 24.624 1.00 102.76 381 ILE B CA 1
ATOM 5546 C C . ILE B 1 387 ? -110.409 80.762 25.212 1.00 102.64 381 ILE B C 1
ATOM 5547 O O . ILE B 1 387 ? -109.468 80.484 25.956 1.00 98.80 381 ILE B O 1
ATOM 5552 N N . MET B 1 388 ? -110.739 82.011 24.900 1.00 100.92 382 MET B N 1
ATOM 5553 C CA . MET B 1 388 ? -110.030 83.156 25.458 1.00 103.17 382 MET B CA 1
ATOM 5554 C C . MET B 1 388 ? -110.582 83.560 26.827 1.00 103.52 382 MET B C 1
ATOM 5555 O O . MET B 1 388 ? -109.834 84.005 27.697 1.00 108.78 382 MET B O 1
ATOM 5560 N N . ALA B 1 389 ? -111.890 83.403 27.016 1.00 95.85 383 ALA B N 1
ATOM 5561 C CA . ALA B 1 389 ? -112.528 83.753 28.283 1.00 94.44 383 ALA B CA 1
ATOM 5562 C C . ALA B 1 389 ? -113.692 82.813 28.588 1.00 97.82 383 ALA B C 1
ATOM 5563 O O . ALA B 1 389 ? -114.841 83.116 28.262 1.00 99.04 383 ALA B O 1
ATOM 5565 N N . PRO B 1 390 ? -113.394 81.670 29.226 1.00 98.72 384 PRO B N 1
ATOM 5566 C CA . PRO B 1 390 ? -114.358 80.586 29.461 1.00 99.56 384 PRO B CA 1
ATOM 5567 C C . PRO B 1 390 ? -115.509 80.964 30.390 1.00 102.76 384 PRO B C 1
ATOM 5568 O O . PRO B 1 390 ? -116.618 80.461 30.215 1.00 96.52 384 PRO B O 1
ATOM 5572 N N . LYS B 1 391 ? -115.253 81.836 31.360 1.00 105.01 385 LYS B N 1
ATOM 5573 C CA . LYS B 1 391 ? -116.286 82.228 32.313 1.00 103.03 385 LYS B CA 1
ATOM 5574 C C . LYS B 1 391 ? -117.293 83.193 31.692 1.00 108.90 385 LYS B C 1
ATOM 5575 O O . LYS B 1 391 ? -118.360 83.436 32.256 1.00 110.28 385 LYS B O 1
ATOM 5579 N N . ARG B 1 392 ? -116.951 83.735 30.528 1.00 108.00 386 ARG B N 1
ATOM 5580 C CA . ARG B 1 392 ? -117.817 84.686 29.841 1.00 100.35 386 ARG B CA 1
ATOM 5581 C C . ARG B 1 392 ? -118.614 84.015 28.729 1.00 99.26 386 ARG B C 1
ATOM 5582 O O . ARG B 1 392 ? -119.315 84.684 27.970 1.00 100.20 386 ARG B O 1
ATOM 5590 N N . ARG B 1 393 ? -118.507 82.692 28.642 1.00 97.54 387 ARG B N 1
ATOM 5591 C CA . ARG B 1 393 ? -119.126 81.933 27.558 1.00 93.83 387 ARG B CA 1
ATOM 5592 C C . ARG B 1 393 ? -120.643 82.100 27.516 1.00 95.69 387 ARG B C 1
ATOM 5593 O O . ARG B 1 393 ? -121.237 82.160 26.439 1.00 96.69 387 ARG B O 1
ATOM 5601 N N . LYS B 1 394 ? -121.265 82.173 28.688 1.00 103.40 388 LYS B N 1
ATOM 5602 C CA . LYS B 1 394 ? -122.709 82.362 28.774 1.00 103.58 388 LYS B CA 1
ATOM 5603 C C . LYS B 1 394 ? -123.106 83.750 28.281 1.00 97.99 388 LYS B C 1
ATOM 5604 O O . LYS B 1 394 ? -124.160 83.923 27.668 1.00 93.51 388 LYS B O 1
ATOM 5606 N N . ASP B 1 395 ? -122.253 84.733 28.551 1.00 100.20 389 ASP B N 1
ATOM 5607 C CA . ASP B 1 395 ? -122.504 86.107 28.132 1.00 102.38 389 ASP B CA 1
ATOM 5608 C C . ASP B 1 395 ? -122.426 86.245 26.615 1.00 96.58 389 ASP B C 1
ATOM 5609 O O . ASP B 1 395 ? -123.227 86.953 26.005 1.00 97.91 389 ASP B O 1
ATOM 5614 N N . VAL B 1 396 ? -121.456 85.562 26.017 1.00 94.98 390 VAL B N 1
ATOM 5615 C CA . VAL B 1 396 ? -121.247 85.612 24.574 1.00 90.90 390 VAL B CA 1
ATOM 5616 C C . VAL B 1 396 ? -122.436 85.034 23.815 1.00 88.78 390 VAL B C 1
ATOM 5617 O O . VAL B 1 396 ? -122.943 85.648 22.876 1.00 87.22 390 VAL B O 1
ATOM 5621 N N . ALA B 1 397 ? -122.877 83.852 24.233 1.00 91.30 391 ALA B N 1
ATOM 5622 C CA . ALA B 1 397 ? -123.992 83.172 23.583 1.00 87.40 391 ALA B CA 1
ATOM 5623 C C . ALA B 1 397 ? -125.294 83.947 23.756 1.00 89.59 391 ALA B C 1
ATOM 5624 O O . ALA B 1 397 ? -126.192 83.863 22.918 1.00 86.82 391 ALA B O 1
ATOM 5626 N N . ARG B 1 398 ? -125.390 84.702 24.846 1.00 91.71 392 ARG B N 1
ATOM 5627 C CA . ARG B 1 398 ? -126.582 85.493 25.125 1.00 94.93 392 ARG B CA 1
ATOM 5628 C C . ARG B 1 398 ? -126.663 86.715 24.214 1.00 98.36 392 ARG B C 1
ATOM 5629 O O . ARG B 1 398 ? -127.747 87.114 23.790 1.00 97.07 392 ARG B O 1
ATOM 5631 N N . LEU B 1 399 ? -125.508 87.301 23.914 1.00 95.53 393 LEU B N 1
ATOM 5632 C CA . LEU B 1 399 ? -125.448 88.494 23.077 1.00 90.63 393 LEU B CA 1
ATOM 5633 C C . LEU B 1 399 ? -125.294 88.141 21.601 1.00 91.13 393 LEU B C 1
ATOM 5634 O O . LEU B 1 399 ? -124.955 88.997 20.787 1.00 93.83 393 LEU B O 1
ATOM 5639 N N . GLY B 1 400 ? -125.550 86.881 21.264 1.00 91.91 394 GLY B N 1
ATOM 5640 C CA . GLY B 1 400 ? -125.358 86.391 19.910 1.00 89.70 394 GLY B CA 1
ATOM 5641 C C . GLY B 1 400 ? -126.204 87.081 18.856 1.00 91.99 394 GLY B C 1
ATOM 5642 O O . GLY B 1 400 ? -125.675 87.623 17.885 1.00 88.44 394 GLY B O 1
ATOM 5643 N N . ILE B 1 401 ? -127.520 87.059 19.047 1.00 91.40 395 ILE B N 1
ATOM 5644 C CA . ILE B 1 401 ? -128.449 87.638 18.082 1.00 87.70 395 ILE B CA 1
ATOM 5645 C C . ILE B 1 401 ? -128.280 89.151 17.967 1.00 87.76 395 ILE B C 1
ATOM 5646 O O . ILE B 1 401 ? -128.245 89.697 16.863 1.00 89.80 395 ILE B O 1
ATOM 5651 N N . LYS B 1 402 ? -128.168 89.819 19.110 1.00 84.71 396 LYS B N 1
ATOM 5652 C CA . LYS B 1 402 ? -128.023 91.270 19.140 1.00 82.49 396 LYS B CA 1
ATOM 5653 C C . LYS B 1 402 ? -126.738 91.718 18.448 1.00 85.85 396 LYS B C 1
ATOM 5654 O O . LYS B 1 402 ? -126.693 92.788 17.841 1.00 88.63 396 LYS B O 1
ATOM 5656 N N . ALA B 1 403 ? -125.697 90.896 18.542 1.00 88.79 397 ALA B N 1
ATOM 5657 C CA . ALA B 1 403 ? -124.429 91.195 17.886 1.00 91.42 397 ALA B CA 1
ATOM 5658 C C . ALA B 1 403 ? -124.559 91.052 16.374 1.00 92.09 397 ALA B C 1
ATOM 5659 O O . ALA B 1 403 ? -123.985 91.836 15.618 1.00 93.25 397 ALA B O 1
ATOM 5661 N N . VAL B 1 404 ? -125.311 90.043 15.940 1.00 89.43 398 VAL B N 1
ATOM 5662 C CA . VAL B 1 404 ? -125.575 89.839 14.519 1.00 87.95 398 VAL B CA 1
ATOM 5663 C C . VAL B 1 404 ? -126.320 91.041 13.953 1.00 87.22 398 VAL B C 1
ATOM 5664 O O . VAL B 1 404 ? -126.020 91.512 12.855 1.00 84.57 398 VAL B O 1
ATOM 5668 N N . VAL B 1 405 ? -127.284 91.538 14.722 1.00 86.78 399 VAL B N 1
ATOM 5669 C CA . VAL B 1 405 ? -128.014 92.746 14.363 1.00 85.19 399 VAL B CA 1
ATOM 5670 C C . VAL B 1 405 ? -127.061 93.930 14.243 1.00 84.39 399 VAL B C 1
ATOM 5671 O O . VAL B 1 405 ? -127.108 94.678 13.267 1.00 86.17 399 VAL B O 1
ATOM 5675 N N . ALA B 1 406 ? -126.190 94.081 15.236 1.00 78.84 400 ALA B N 1
ATOM 5676 C CA . ALA B 1 406 ? -125.213 95.165 15.254 1.00 80.04 400 ALA B CA 1
ATOM 5677 C C . ALA B 1 406 ? -124.289 95.103 14.043 1.00 90.34 400 ALA B C 1
ATOM 5678 O O . ALA B 1 406 ? -123.962 96.128 13.446 1.00 92.46 400 ALA B O 1
ATOM 5680 N N . GLY B 1 407 ? -123.873 93.893 13.685 1.00 90.93 401 GLY B N 1
ATOM 5681 C CA . GLY B 1 407 ? -123.016 93.692 12.533 1.00 86.33 401 GLY B CA 1
ATOM 5682 C C . GLY B 1 407 ? -123.753 93.928 11.229 1.00 83.67 401 GLY B C 1
ATOM 5683 O O . GLY B 1 407 ? -123.203 94.506 10.291 1.00 87.47 401 GLY B O 1
ATOM 5684 N N . SER B 1 408 ? -125.004 93.481 11.175 1.00 82.00 402 SER B N 1
ATOM 5685 C CA . SER B 1 408 ? -125.829 93.641 9.982 1.00 80.59 402 SER B CA 1
ATOM 5686 C C . SER B 1 408 ? -126.133 95.111 9.714 1.00 85.37 402 SER B C 1
ATOM 5687 O O . SER B 1 408 ? -126.113 95.558 8.568 1.00 87.15 402 SER B O 1
ATOM 5690 N N . LEU B 1 409 ? -126.414 95.856 10.779 1.00 84.52 403 LEU B N 1
ATOM 5691 C CA . LEU B 1 409 ? -126.694 97.282 10.667 1.00 79.34 403 LEU B CA 1
ATOM 5692 C C . LEU B 1 409 ? -125.453 98.048 10.220 1.00 79.71 403 LEU B C 1
ATOM 5693 O O . LEU B 1 409 ? -125.551 99.039 9.496 1.00 82.32 403 LEU B O 1
ATOM 5698 N N . SER B 1 410 ? -124.288 97.580 10.657 1.00 79.56 404 SER B N 1
ATOM 5699 C CA . SER B 1 410 ? -123.021 98.190 10.272 1.00 84.16 404 SER B CA 1
ATOM 5700 C C . SER B 1 410 ? -122.767 98.021 8.779 1.00 84.69 404 SER B C 1
ATOM 5701 O O . SER B 1 410 ? -122.282 98.936 8.114 1.00 90.55 404 SER B O 1
ATOM 5704 N N . ASN B 1 411 ? -123.099 96.844 8.259 1.00 82.33 405 ASN B N 1
ATOM 5705 C CA . ASN B 1 411 ? -122.953 96.565 6.837 1.00 83.12 405 ASN B CA 1
ATOM 5706 C C . ASN B 1 411 ? -123.921 97.396 6.003 1.00 89.05 405 ASN B C 1
ATOM 5707 O O . ASN B 1 411 ? -123.559 97.916 4.947 1.00 92.91 405 ASN B O 1
ATOM 5712 N N . LEU B 1 412 ? -125.152 97.518 6.490 1.00 89.04 406 LEU B N 1
ATOM 5713 C CA . LEU B 1 412 ? -126.183 98.288 5.803 1.00 82.85 406 LEU B CA 1
ATOM 5714 C C . LEU B 1 412 ? -125.857 99.777 5.799 1.00 89.08 406 LEU B C 1
ATOM 5715 O O . LEU B 1 412 ? -126.114 100.471 4.816 1.00 88.35 406 LEU B O 1
ATOM 5720 N N . MET B 1 413 ? -125.295 100.261 6.903 1.00 89.04 407 MET B N 1
ATOM 5721 C CA . MET B 1 413 ? -124.878 101.655 7.004 1.00 85.90 407 MET B CA 1
ATOM 5722 C C . MET B 1 413 ? -123.818 101.965 5.956 1.00 91.46 407 MET B C 1
ATOM 5723 O O . MET B 1 413 ? -123.871 102.999 5.290 1.00 93.27 407 MET B O 1
ATOM 5728 N N . SER B 1 414 ? -122.861 101.054 5.811 1.00 90.74 408 SER B N 1
ATOM 5729 C CA . SER B 1 414 ? -121.820 101.185 4.800 1.00 89.93 408 SER B CA 1
ATOM 5730 C C . SER B 1 414 ? -122.416 101.103 3.399 1.00 87.47 408 SER B C 1
ATOM 5731 O O . SER B 1 414 ? -121.923 101.737 2.467 1.00 88.34 408 SER B O 1
ATOM 5734 N N . ALA B 1 415 ? -123.481 100.320 3.262 1.00 85.16 409 ALA B N 1
ATOM 5735 C CA . ALA B 1 415 ? -124.154 100.147 1.979 1.00 87.39 409 ALA B CA 1
ATOM 5736 C C . ALA B 1 415 ? -124.888 101.416 1.558 1.00 96.05 409 ALA B C 1
ATOM 5737 O O . ALA B 1 415 ? -124.834 101.815 0.394 1.00 91.68 409 ALA B O 1
ATOM 5739 N N . VAL B 1 416 ? -125.579 102.040 2.508 1.00 100.71 410 VAL B N 1
ATOM 5740 C CA . VAL B 1 416 ? -126.280 103.294 2.256 1.00 95.73 410 VAL B CA 1
ATOM 5741 C C . VAL B 1 416 ? -125.295 104.380 1.849 1.00 94.20 410 VAL B C 1
ATOM 5742 O O . VAL B 1 416 ? -125.508 105.096 0.869 1.00 100.30 410 VAL B O 1
ATOM 5746 N N . ILE B 1 417 ? -124.215 104.487 2.616 1.00 86.18 411 ILE B N 1
ATOM 5747 C CA . ILE B 1 417 ? -123.149 105.443 2.346 1.00 91.13 411 ILE B CA 1
ATOM 5748 C C . ILE B 1 417 ? -122.545 105.220 0.962 1.00 89.42 411 ILE B C 1
ATOM 5749 O O . ILE B 1 417 ? -122.282 106.172 0.224 1.00 95.78 411 ILE B O 1
ATOM 5754 N N . ALA B 1 418 ? -122.349 103.954 0.611 1.00 83.39 412 ALA B N 1
ATOM 5755 C CA . ALA B 1 418 ? -121.750 103.587 -0.666 1.00 87.16 412 ALA B CA 1
ATOM 5756 C C . ALA B 1 418 ? -122.644 103.957 -1.844 1.00 97.12 412 ALA B C 1
ATOM 5757 O O . ALA B 1 418 ? -122.184 104.555 -2.816 1.00 99.34 412 ALA B O 1
ATOM 5759 N N . GLY B 1 419 ? -123.920 103.594 -1.753 1.00 98.75 413 GLY B N 1
ATOM 5760 C CA . GLY B 1 419 ? -124.868 103.861 -2.820 1.00 99.61 413 GLY B CA 1
ATOM 5761 C C . GLY B 1 419 ? -125.064 105.343 -3.067 1.00 105.21 413 GLY B C 1
ATOM 5762 O O . GLY B 1 419 ? -125.361 105.767 -4.184 1.00 113.46 413 GLY B O 1
ATOM 5763 N N . LEU B 1 420 ? -124.896 106.130 -2.011 1.00 100.72 414 LEU B N 1
ATOM 5764 C CA . LEU B 1 420 ? -125.005 107.579 -2.105 1.00 102.89 414 LEU B CA 1
ATOM 5765 C C . LEU B 1 420 ? -123.848 108.172 -2.901 1.00 102.05 414 LEU B C 1
ATOM 5766 O O . LEU B 1 420 ? -124.054 108.987 -3.799 1.00 108.23 414 LEU B O 1
ATOM 5771 N N . PHE B 1 421 ? -122.631 107.753 -2.572 1.00 97.98 415 PHE B N 1
ATOM 5772 C CA . PHE B 1 421 ? -121.438 108.310 -3.198 1.00 98.41 415 PHE B CA 1
ATOM 5773 C C . PHE B 1 421 ? -121.200 107.757 -4.599 1.00 102.82 415 PHE B C 1
ATOM 5774 O O . PHE B 1 421 ? -120.410 108.312 -5.365 1.00 103.98 415 PHE B O 1
ATOM 5782 N N . THR B 1 422 ? -121.883 106.669 -4.935 1.00 101.81 416 THR B N 1
ATOM 5783 C CA . THR B 1 422 ? -121.858 106.165 -6.303 1.00 104.82 416 THR B CA 1
ATOM 5784 C C . THR B 1 422 ? -122.944 106.857 -7.116 1.00 106.10 416 THR B C 1
ATOM 5785 O O . THR B 1 422 ? -122.876 106.931 -8.334 1.00 104.30 416 THR B O 1
ATOM 5789 N N . GLY B 1 423 ? -123.948 107.372 -6.419 1.00 108.78 417 GLY B N 1
ATOM 5790 C CA . GLY B 1 423 ? -124.995 108.163 -7.036 1.00 106.91 417 GLY B CA 1
ATOM 5791 C C . GLY B 1 423 ? -124.480 109.548 -7.373 1.00 105.48 417 GLY B C 1
ATOM 5792 O O . GLY B 1 423 ? -124.951 110.193 -8.307 1.00 103.67 417 GLY B O 1
ATOM 5793 N N . LEU B 1 424 ? -123.509 110.011 -6.594 1.00 106.49 418 LEU B N 1
ATOM 5794 C CA . LEU B 1 424 ? -122.846 111.279 -6.870 1.00 112.32 418 LEU B CA 1
ATOM 5795 C C . LEU B 1 424 ? -121.952 111.211 -8.100 1.00 117.36 418 LEU B C 1
ATOM 5796 O O . LEU B 1 424 ? -122.274 111.773 -9.148 1.00 124.44 418 LEU B O 1
ATOM 5798 N N . SER B 1 425 ? -120.828 110.517 -7.961 1.00 113.84 419 SER B N 1
ATOM 5799 C CA . SER B 1 425 ? -119.940 110.253 -9.087 1.00 114.66 419 SER B CA 1
ATOM 5800 C C . SER B 1 425 ? -119.693 108.744 -9.120 1.00 119.66 419 SER B C 1
ATOM 5801 O O . SER B 1 425 ? -119.051 108.191 -8.224 1.00 126.21 419 SER B O 1
ATOM 5803 N N . GLY B 1 426 ? -120.212 108.090 -10.157 1.00 122.12 420 GLY B N 1
ATOM 5804 C CA . GLY B 1 426 ? -120.274 106.639 -10.213 1.00 126.94 420 GLY B CA 1
ATOM 5805 C C . GLY B 1 426 ? -119.032 105.986 -10.772 1.00 120.87 420 GLY B C 1
ATOM 5806 O O . GLY B 1 426 ? -118.299 106.600 -11.530 1.00 118.24 420 GLY B O 1
ATOM 5807 N N . ALA B 1 427 ? -118.799 104.733 -10.394 1.00 119.39 421 ALA B N 1
ATOM 5808 C CA . ALA B 1 427 ? -117.649 103.971 -10.887 1.00 122.17 421 ALA B CA 1
ATOM 5809 C C . ALA B 1 427 ? -117.783 102.491 -10.516 1.00 129.09 421 ALA B C 1
ATOM 5810 O O . ALA B 1 427 ? -117.944 102.173 -9.338 1.00 142.08 421 ALA B O 1
ATOM 5812 N N . SER B 1 428 ? -117.744 101.601 -11.512 1.00 117.82 422 SER B N 1
ATOM 5813 C CA . SER B 1 428 ? -117.711 100.152 -11.269 1.00 123.21 422 SER B CA 1
ATOM 5814 C C . SER B 1 428 ? -117.511 99.452 -12.590 1.00 126.91 422 SER B C 1
ATOM 5815 O O . SER B 1 428 ? -118.416 99.412 -13.423 1.00 137.75 422 SER B O 1
ATOM 5817 N N . VAL B 1 429 ? -116.326 98.889 -12.778 1.00 117.32 423 VAL B N 1
ATOM 5818 C CA . VAL B 1 429 ? -116.015 98.206 -14.025 1.00 119.48 423 VAL B CA 1
ATOM 5819 C C . VAL B 1 429 ? -116.692 96.838 -14.090 1.00 124.03 423 VAL B C 1
ATOM 5820 O O . VAL B 1 429 ? -116.700 96.081 -13.111 1.00 123.72 423 VAL B O 1
ATOM 5824 N N . LEU B 1 430 ? -117.279 96.556 -15.253 1.00 124.90 424 LEU B N 1
ATOM 5825 C CA . LEU B 1 430 ? -117.905 95.273 -15.540 1.00 118.82 424 LEU B CA 1
ATOM 5826 C C . LEU B 1 430 ? -116.855 94.187 -15.762 1.00 123.31 424 LEU B C 1
ATOM 5827 O O . LEU B 1 430 ? -116.198 93.747 -14.818 1.00 116.85 424 LEU B O 1
ATOM 5829 N N . ARG C 1 6 ? -137.384 24.420 -7.957 1.00 140.97 0 ARG C N 1
ATOM 5830 C CA . ARG C 1 6 ? -137.338 25.867 -7.776 1.00 140.12 0 ARG C CA 1
ATOM 5831 C C . ARG C 1 6 ? -137.761 26.259 -6.364 1.00 144.56 0 ARG C C 1
ATOM 5832 O O . ARG C 1 6 ? -138.233 27.368 -6.128 1.00 140.39 0 ARG C O 1
ATOM 5834 N N . MET C 1 7 ? -137.594 25.334 -5.426 1.00 143.85 1 MET C N 1
ATOM 5835 C CA . MET C 1 7 ? -137.917 25.590 -4.027 1.00 141.94 1 MET C CA 1
ATOM 5836 C C . MET C 1 7 ? -136.650 25.741 -3.196 1.00 144.51 1 MET C C 1
ATOM 5837 O O . MET C 1 7 ? -136.242 24.819 -2.494 1.00 139.78 1 MET C O 1
ATOM 5839 N N . VAL C 1 8 ? -136.031 26.913 -3.280 1.00 142.17 2 VAL C N 1
ATOM 5840 C CA . VAL C 1 8 ? -134.798 27.178 -2.546 1.00 137.33 2 VAL C CA 1
ATOM 5841 C C . VAL C 1 8 ? -135.077 27.514 -1.086 1.00 130.01 2 VAL C C 1
ATOM 5842 O O . VAL C 1 8 ? -134.179 27.923 -0.349 1.00 131.90 2 VAL C O 1
ATOM 5844 N N . VAL C 1 9 ? -136.329 27.337 -0.674 1.00 124.55 3 VAL C N 1
ATOM 5845 C CA . VAL C 1 9 ? -136.738 27.611 0.697 1.00 123.50 3 VAL C CA 1
ATOM 5846 C C . VAL C 1 9 ? -136.015 26.698 1.684 1.00 119.85 3 VAL C C 1
ATOM 5847 O O . VAL C 1 9 ? -135.749 27.088 2.819 1.00 112.51 3 VAL C O 1
ATOM 5851 N N . LEU C 1 10 ? -135.685 25.489 1.242 1.00 119.15 4 LEU C N 1
ATOM 5852 C CA . LEU C 1 10 ? -134.948 24.550 2.077 1.00 124.24 4 LEU C CA 1
ATOM 5853 C C . LEU C 1 10 ? -133.486 24.964 2.182 1.00 123.44 4 LEU C C 1
ATOM 5854 O O . LEU C 1 10 ? -132.873 24.849 3.243 1.00 125.51 4 LEU C O 1
ATOM 5859 N N . HIS C 1 11 ? -132.935 25.449 1.074 1.00 121.31 5 HIS C N 1
ATOM 5860 C CA . HIS C 1 11 ? -131.548 25.896 1.038 1.00 122.16 5 HIS C CA 1
ATOM 5861 C C . HIS C 1 11 ? -131.366 27.151 1.886 1.00 120.58 5 HIS C C 1
ATOM 5862 O O . HIS C 1 11 ? -130.325 27.343 2.514 1.00 118.33 5 HIS C O 1
ATOM 5869 N N . SER C 1 12 ? -132.387 28.002 1.899 1.00 120.04 6 SER C N 1
ATOM 5870 C CA . SER C 1 12 ? -132.365 29.212 2.712 1.00 112.82 6 SER C CA 1
ATOM 5871 C C . SER C 1 12 ? -132.477 28.864 4.192 1.00 108.26 6 SER C C 1
ATOM 5872 O O . SER C 1 12 ? -131.709 29.361 5.015 1.00 109.47 6 SER C O 1
ATOM 5875 N N . LEU C 1 13 ? -133.436 28.003 4.522 1.00 108.67 7 LEU C N 1
ATOM 5876 C CA . LEU C 1 13 ? -133.609 27.534 5.892 1.00 111.16 7 LEU C CA 1
ATOM 5877 C C . LEU C 1 13 ? -132.372 26.775 6.360 1.00 106.40 7 LEU C C 1
ATOM 5878 O O . LEU C 1 13 ? -132.044 26.777 7.547 1.00 102.76 7 LEU C O 1
ATOM 5883 N N . LEU C 1 14 ? -131.693 26.125 5.420 1.00 106.43 8 LEU C N 1
ATOM 5884 C CA . LEU C 1 14 ? -130.427 25.464 5.707 1.00 111.44 8 LEU C CA 1
ATOM 5885 C C . LEU C 1 14 ? -129.399 26.504 6.131 1.00 108.63 8 LEU C C 1
ATOM 5886 O O . LEU C 1 14 ? -128.672 26.311 7.105 1.00 107.37 8 LEU C O 1
ATOM 5891 N N . GLY C 1 15 ? -129.352 27.609 5.394 1.00 107.68 9 GLY C N 1
ATOM 5892 C CA . GLY C 1 15 ? -128.433 28.691 5.693 1.00 104.76 9 GLY C CA 1
ATOM 5893 C C . GLY C 1 15 ? -128.714 29.318 7.043 1.00 105.90 9 GLY C C 1
ATOM 5894 O O . GLY C 1 15 ? -127.797 29.550 7.830 1.00 103.77 9 GLY C O 1
ATOM 5895 N N . MET C 1 16 ? -129.989 29.588 7.308 1.00 104.44 10 MET C N 1
ATOM 5896 C CA . MET C 1 16 ? -130.412 30.152 8.585 1.00 97.31 10 MET C CA 1
ATOM 5897 C C . MET C 1 16 ? -130.021 29.244 9.745 1.00 101.72 10 MET C C 1
ATOM 5898 O O . MET C 1 16 ? -129.536 29.711 10.774 1.00 99.93 10 MET C O 1
ATOM 5903 N N . ALA C 1 17 ? -130.230 27.944 9.564 1.00 103.82 11 ALA C N 1
ATOM 5904 C CA . ALA C 1 17 ? -129.928 26.962 10.598 1.00 106.65 11 ALA C CA 1
ATOM 5905 C C . ALA C 1 17 ? -128.437 26.915 10.915 1.00 103.69 11 ALA C C 1
ATOM 5906 O O . ALA C 1 17 ? -128.045 26.916 12.081 1.00 99.22 11 ALA C O 1
ATOM 5908 N N . VAL C 1 18 ? -127.612 26.874 9.872 1.00 103.10 12 VAL C N 1
ATOM 5909 C CA . VAL C 1 18 ? -126.163 26.807 10.037 1.00 101.26 12 VAL C CA 1
ATOM 5910 C C . VAL C 1 18 ? -125.628 28.034 10.769 1.00 104.97 12 VAL C C 1
ATOM 5911 O O . VAL C 1 18 ? -124.855 27.907 11.719 1.00 107.16 12 VAL C O 1
ATOM 5915 N N . LEU C 1 19 ? -126.053 29.216 10.331 1.00 104.68 13 LEU C N 1
ATOM 5916 C CA . LEU C 1 19 ? -125.617 30.471 10.937 1.00 103.75 13 LEU C CA 1
ATOM 5917 C C . LEU C 1 19 ? -125.965 30.539 12.422 1.00 104.27 13 LEU C C 1
ATOM 5918 O O . LEU C 1 19 ? -125.117 30.875 13.251 1.00 95.83 13 LEU C O 1
ATOM 5923 N N . ILE C 1 20 ? -127.215 30.222 12.749 1.00 106.06 14 ILE C N 1
ATOM 5924 C CA . ILE C 1 20 ? -127.670 30.209 14.135 1.00 104.45 14 ILE C CA 1
ATOM 5925 C C . ILE C 1 20 ? -126.888 29.180 14.948 1.00 105.32 14 ILE C C 1
ATOM 5926 O O . ILE C 1 20 ? -126.495 29.443 16.085 1.00 102.99 14 ILE C O 1
ATOM 5931 N N . ALA C 1 21 ? -126.652 28.016 14.347 1.00 103.16 15 ALA C N 1
ATOM 5932 C CA . ALA C 1 21 ? -125.895 26.949 14.993 1.00 97.56 15 ALA C CA 1
ATOM 5933 C C . ALA C 1 21 ? -124.480 27.402 15.337 1.00 97.68 15 ALA C C 1
ATOM 5934 O O . ALA C 1 21 ? -123.993 27.150 16.438 1.00 97.99 15 ALA C O 1
ATOM 5936 N N . ILE C 1 22 ? -123.831 28.069 14.388 1.00 99.18 16 ILE C N 1
ATOM 5937 C CA . ILE C 1 22 ? -122.489 28.605 14.595 1.00 102.04 16 ILE C CA 1
ATOM 5938 C C . ILE C 1 22 ? -122.476 29.580 15.770 1.00 106.22 16 ILE C C 1
ATOM 5939 O O . ILE C 1 22 ? -121.539 29.596 16.569 1.00 104.56 16 ILE C O 1
ATOM 5944 N N . ALA C 1 23 ? -123.534 30.377 15.879 1.00 103.03 17 ALA C N 1
ATOM 5945 C CA . ALA C 1 23 ? -123.660 31.346 16.962 1.00 101.36 17 ALA C CA 1
ATOM 5946 C C . ALA C 1 23 ? -123.793 30.659 18.318 1.00 98.97 17 ALA C C 1
ATOM 5947 O O . ALA C 1 23 ? -123.151 31.058 19.289 1.00 100.01 17 ALA C O 1
ATOM 5949 N N . VAL C 1 24 ? -124.626 29.624 18.378 1.00 100.96 18 VAL C N 1
ATOM 5950 C CA . VAL C 1 24 ? -124.871 28.903 19.624 1.00 99.21 18 VAL C CA 1
ATOM 5951 C C . VAL C 1 24 ? -123.607 28.205 20.125 1.00 95.87 18 VAL C C 1
ATOM 5952 O O . VAL C 1 24 ? -123.331 28.186 21.326 1.00 97.01 18 VAL C O 1
ATOM 5956 N N . LEU C 1 25 ? -122.833 27.647 19.200 1.00 97.00 19 LEU C N 1
ATOM 5957 C CA . LEU C 1 25 ? -121.608 26.937 19.553 1.00 103.69 19 LEU C CA 1
ATOM 5958 C C . LEU C 1 25 ? -120.537 27.875 20.106 1.00 107.60 19 LEU C C 1
ATOM 5959 O O . LEU C 1 25 ? -119.707 27.471 20.920 1.00 109.09 19 LEU C O 1
ATOM 5964 N N . LEU C 1 26 ? -120.560 29.127 19.660 1.00 109.70 20 LEU C N 1
ATOM 5965 C CA . LEU C 1 26 ? -119.568 30.109 20.086 1.00 107.52 20 LEU C CA 1
ATOM 5966 C C . LEU C 1 26 ? -120.046 30.909 21.294 1.00 104.88 20 LEU C C 1
ATOM 5967 O O . LEU C 1 26 ? -119.396 31.868 21.710 1.00 104.58 20 LEU C O 1
ATOM 5972 N N . SER C 1 27 ? -121.181 30.508 21.856 1.00 105.45 21 SER C N 1
ATOM 5973 C CA . SER C 1 27 ? -121.777 31.224 22.980 1.00 101.71 21 SER C CA 1
ATOM 5974 C C . SER C 1 27 ? -121.016 30.993 24.280 1.00 99.17 21 SER C C 1
ATOM 5975 O O . SER C 1 27 ? -120.321 29.989 24.437 1.00 96.27 21 SER C O 1
ATOM 5978 N N . THR C 1 28 ? -121.155 31.932 25.210 1.00 98.74 22 THR C N 1
ATOM 5979 C CA . THR C 1 28 ? -120.547 31.800 26.528 1.00 104.05 22 THR C CA 1
ATOM 5980 C C . THR C 1 28 ? -121.358 30.848 27.396 1.00 107.90 22 THR C C 1
ATOM 5981 O O . THR C 1 28 ? -120.822 29.893 27.955 1.00 114.28 22 THR C O 1
ATOM 5985 N N . ASP C 1 29 ? -122.655 31.117 27.504 1.00 102.40 23 ASP C N 1
ATOM 5986 C CA . ASP C 1 29 ? -123.549 30.264 28.276 1.00 102.95 23 ASP C CA 1
ATOM 5987 C C . ASP C 1 29 ? -124.799 29.935 27.467 1.00 100.98 23 ASP C C 1
ATOM 5988 O O . ASP C 1 29 ? -125.734 30.732 27.399 1.00 95.07 23 ASP C O 1
ATOM 5993 N N . ARG C 1 30 ? -124.805 28.755 26.855 1.00 103.17 24 ARG C N 1
ATOM 5994 C CA . ARG C 1 30 ? -125.905 28.341 25.991 1.00 97.14 24 ARG C CA 1
ATOM 5995 C C . ARG C 1 30 ? -127.182 28.068 26.781 1.00 96.99 24 ARG C C 1
ATOM 5996 O O . ARG C 1 30 ? -128.280 28.099 26.228 1.00 98.65 24 ARG C O 1
ATOM 5998 N N . LYS C 1 31 ? -127.034 27.805 28.075 1.00 97.44 25 LYS C N 1
ATOM 5999 C CA . LYS C 1 31 ? -128.179 27.504 28.927 1.00 100.91 25 LYS C CA 1
ATOM 6000 C C . LYS C 1 31 ? -128.902 28.770 29.378 1.00 110.30 25 LYS C C 1
ATOM 6001 O O . LYS C 1 31 ? -130.007 28.703 29.917 1.00 113.12 25 LYS C O 1
ATOM 6003 N N . ALA C 1 32 ? -128.279 29.923 29.151 1.00 105.96 26 ALA C N 1
ATOM 6004 C CA . ALA C 1 32 ? -128.838 31.194 29.602 1.00 99.56 26 ALA C CA 1
ATOM 6005 C C . ALA C 1 32 ? -129.533 31.950 28.474 1.00 91.52 26 ALA C C 1
ATOM 6006 O O . ALA C 1 32 ? -130.036 33.055 28.680 1.00 98.92 26 ALA C O 1
ATOM 6008 N N . ILE C 1 33 ? -129.562 31.353 27.287 1.00 87.65 27 ILE C N 1
ATOM 6009 C CA . ILE C 1 33 ? -130.163 31.992 26.122 1.00 91.02 27 ILE C CA 1
ATOM 6010 C C . ILE C 1 33 ? -131.671 32.172 26.278 1.00 95.05 27 ILE C C 1
ATOM 6011 O O . ILE C 1 33 ? -132.398 31.211 26.527 1.00 101.06 27 ILE C O 1
ATOM 6016 N N . ASN C 1 34 ? -132.131 33.412 26.135 1.00 104.03 28 ASN C N 1
ATOM 6017 C CA . ASN C 1 34 ? -133.558 33.708 26.150 1.00 106.23 28 ASN C CA 1
ATOM 6018 C C . ASN C 1 34 ? -134.168 33.410 24.786 1.00 103.05 28 ASN C C 1
ATOM 6019 O O . ASN C 1 34 ? -133.892 34.105 23.809 1.00 102.15 28 ASN C O 1
ATOM 6024 N N . ILE C 1 35 ? -134.997 32.374 24.727 1.00 100.99 29 ILE C N 1
ATOM 6025 C CA . ILE C 1 35 ? -135.586 31.935 23.468 1.00 103.15 29 ILE C CA 1
ATOM 6026 C C . ILE C 1 35 ? -136.582 32.958 22.925 1.00 102.73 29 ILE C C 1
ATOM 6027 O O . ILE C 1 35 ? -136.625 33.208 21.722 1.00 100.98 29 ILE C O 1
ATOM 6032 N N . ARG C 1 36 ? -137.371 33.555 23.814 1.00 104.83 30 ARG C N 1
ATOM 6033 C CA . ARG C 1 36 ? -138.338 34.577 23.416 1.00 107.43 30 ARG C CA 1
ATOM 6034 C C . ARG C 1 36 ? -137.640 35.771 22.768 1.00 116.45 30 ARG C C 1
ATOM 6035 O O . ARG C 1 36 ? -138.186 36.413 21.870 1.00 114.02 30 ARG C O 1
ATOM 6043 N N . THR C 1 37 ? -136.426 36.055 23.227 1.00 117.69 31 THR C N 1
ATOM 6044 C CA . THR C 1 37 ? -135.641 37.160 22.693 1.00 110.95 31 THR C CA 1
ATOM 6045 C C . THR C 1 37 ? -135.091 36.844 21.306 1.00 98.88 31 THR C C 1
ATOM 6046 O O . THR C 1 37 ? -135.280 37.613 20.364 1.00 92.27 31 THR C O 1
ATOM 6050 N N . VAL C 1 38 ? -134.416 35.705 21.183 1.00 91.80 32 VAL C N 1
ATOM 6051 C CA . VAL C 1 38 ? -133.731 35.362 19.943 1.00 89.76 32 VAL C CA 1
ATOM 6052 C C . VAL C 1 38 ? -134.697 34.900 18.849 1.00 94.44 32 VAL C C 1
ATOM 6053 O O . VAL C 1 38 ? -134.489 35.198 17.673 1.00 100.67 32 VAL C O 1
ATOM 6057 N N . ALA C 1 39 ? -135.753 34.186 19.226 1.00 90.47 33 ALA C N 1
ATOM 6058 C CA . ALA C 1 39 ? -136.753 33.767 18.252 1.00 89.48 33 ALA C CA 1
ATOM 6059 C C . ALA C 1 39 ? -137.559 34.974 17.798 1.00 93.93 33 ALA C C 1
ATOM 6060 O O . ALA C 1 39 ? -138.003 35.040 16.653 1.00 95.44 33 ALA C O 1
ATOM 6062 N N . GLY C 1 40 ? -137.741 35.928 18.705 1.00 98.54 34 GLY C N 1
ATOM 6063 C CA . GLY C 1 40 ? -138.428 37.163 18.385 1.00 101.96 34 GLY C CA 1
ATOM 6064 C C . GLY C 1 40 ? -137.621 38.010 17.420 1.00 97.11 34 GLY C C 1
ATOM 6065 O O . GLY C 1 40 ? -138.164 38.561 16.465 1.00 94.40 34 GLY C O 1
ATOM 6066 N N . ALA C 1 41 ? -136.319 38.108 17.671 1.00 94.96 35 ALA C N 1
ATOM 6067 C CA . ALA C 1 41 ? -135.429 38.892 16.821 1.00 93.05 35 ALA C CA 1
ATOM 6068 C C . ALA C 1 41 ? -135.339 38.292 15.422 1.00 94.06 35 ALA C C 1
ATOM 6069 O O . ALA C 1 41 ? -135.383 39.010 14.422 1.00 86.92 35 ALA C O 1
ATOM 6071 N N . PHE C 1 42 ? -135.211 36.970 15.363 1.00 92.42 36 PHE C N 1
ATOM 6072 C CA . PHE C 1 42 ? -135.185 36.256 14.093 1.00 88.06 36 PHE C CA 1
ATOM 6073 C C . PHE C 1 42 ? -136.513 36.407 13.359 1.00 95.01 36 PHE C C 1
ATOM 6074 O O . PHE C 1 42 ? -136.546 36.520 12.133 1.00 96.06 36 PHE C O 1
ATOM 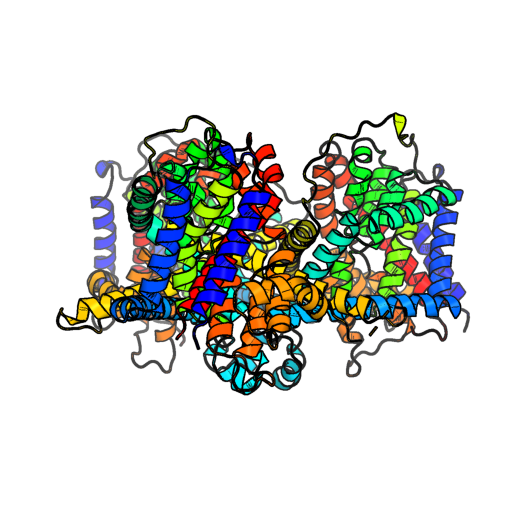6082 N N . LEU C 1 43 ? -137.606 36.409 14.117 1.00 98.74 37 LEU C N 1
ATOM 6083 C CA . LEU C 1 43 ? -138.941 36.539 13.542 1.00 100.47 37 LEU C CA 1
ATOM 6084 C C . LEU C 1 43 ? -139.135 37.925 12.937 1.00 97.95 37 LEU C C 1
ATOM 6085 O O . LEU C 1 43 ? -139.723 38.064 11.867 1.00 94.40 37 LEU C O 1
ATOM 6090 N N . ILE C 1 44 ? -138.635 38.945 13.627 1.00 91.67 38 ILE C N 1
ATOM 6091 C CA . ILE C 1 44 ? -138.756 40.321 13.159 1.00 90.65 38 ILE C CA 1
ATOM 6092 C C . ILE C 1 44 ? -137.925 40.550 11.899 1.00 97.82 38 ILE C C 1
ATOM 6093 O O . ILE C 1 44 ? -138.381 41.194 10.953 1.00 97.89 38 ILE C O 1
ATOM 6098 N N . GLN C 1 45 ? -136.712 40.005 11.885 1.00 98.12 39 GLN C N 1
ATOM 6099 C CA . GLN C 1 45 ? -135.804 40.196 10.760 1.00 98.03 39 GLN C CA 1
ATOM 6100 C C . GLN C 1 45 ? -136.337 39.554 9.480 1.00 94.03 39 GLN C C 1
ATOM 6101 O O . GLN C 1 45 ? -136.221 40.128 8.396 1.00 89.35 39 GLN C O 1
ATOM 6107 N N . VAL C 1 46 ? -136.922 38.367 9.605 1.00 95.91 40 VAL C N 1
ATOM 6108 C CA . VAL C 1 46 ? -137.474 37.679 8.444 1.00 98.06 40 VAL C CA 1
ATOM 6109 C C . VAL C 1 46 ? -138.822 38.295 8.066 1.00 95.37 40 VAL C C 1
ATOM 6110 O O . VAL C 1 46 ? -139.251 38.217 6.914 1.00 95.21 40 VAL C O 1
ATOM 6114 N N . ALA C 1 47 ? -139.476 38.928 9.036 1.00 92.69 41 ALA C N 1
ATOM 6115 C CA . ALA C 1 47 ? -140.732 39.627 8.780 1.00 98.03 41 ALA C CA 1
ATOM 6116 C C . ALA C 1 47 ? -140.478 40.882 7.958 1.00 98.17 41 ALA C C 1
ATOM 6117 O O . ALA C 1 47 ? -141.188 41.154 6.989 1.00 102.09 41 ALA C O 1
ATOM 6119 N N . LEU C 1 48 ? -139.464 41.646 8.355 1.00 91.61 42 LEU C N 1
ATOM 6120 C CA . LEU C 1 48 ? -139.053 42.829 7.609 1.00 93.85 42 LEU C CA 1
ATOM 6121 C C . LEU C 1 48 ? -138.630 42.447 6.197 1.00 101.08 42 LEU C C 1
ATOM 6122 O O . LEU C 1 48 ? -138.922 43.159 5.238 1.00 100.30 42 LEU C O 1
ATOM 6127 N N . GLY C 1 49 ? -137.944 41.314 6.081 1.00 102.16 43 GLY C N 1
ATOM 6128 C CA . GLY C 1 49 ? -137.511 40.811 4.792 1.00 100.48 43 GLY C CA 1
ATOM 6129 C C . GLY C 1 49 ? -138.682 40.496 3.885 1.00 103.49 43 GLY C C 1
ATOM 6130 O O . GLY C 1 49 ? -138.716 40.918 2.730 1.00 102.64 43 GLY C O 1
ATOM 6131 N N . ALA C 1 50 ? -139.650 39.757 4.416 1.00 103.29 44 ALA C N 1
ATOM 6132 C CA . ALA C 1 50 ? -140.833 39.374 3.655 1.00 103.26 44 ALA C CA 1
ATOM 6133 C C . ALA C 1 50 ? -141.698 40.588 3.343 1.00 100.04 44 ALA C C 1
ATOM 6134 O O . ALA C 1 50 ? -142.460 40.591 2.377 1.00 105.96 44 ALA C O 1
ATOM 6136 N N . LEU C 1 51 ? -141.574 41.620 4.169 1.00 93.20 45 LEU C N 1
ATOM 6137 C CA . LEU C 1 51 ? -142.355 42.833 3.984 1.00 98.11 45 LEU C CA 1
ATOM 6138 C C . LEU C 1 51 ? -141.821 43.665 2.821 1.00 105.04 45 LEU C C 1
ATOM 6139 O O . LEU C 1 51 ? -142.558 43.990 1.896 1.00 110.78 45 LEU C O 1
ATOM 6144 N N . VAL C 1 52 ? -140.535 43.995 2.860 1.00 105.17 46 VAL C N 1
ATOM 6145 C CA . VAL C 1 52 ? -139.971 44.916 1.878 1.00 104.55 46 VAL C CA 1
ATOM 6146 C C . VAL C 1 52 ? -139.475 44.232 0.604 1.00 105.63 46 VAL C C 1
ATOM 6147 O O . VAL C 1 52 ? -139.296 44.890 -0.421 1.00 108.85 46 VAL C O 1
ATOM 6151 N N . LEU C 1 53 ? -139.258 42.922 0.654 1.00 101.10 47 LEU C N 1
ATOM 6152 C CA . LEU C 1 53 ? -138.684 42.224 -0.494 1.00 102.89 47 LEU C CA 1
ATOM 6153 C C . LEU C 1 53 ? -139.652 41.264 -1.184 1.00 108.37 47 LEU C C 1
ATOM 6154 O O . LEU C 1 53 ? -139.347 40.743 -2.257 1.00 105.95 47 LEU C O 1
ATOM 6159 N N . TYR C 1 54 ? -140.813 41.027 -0.583 1.00 111.36 48 TYR C N 1
ATOM 6160 C CA . TYR C 1 54 ? -141.738 40.037 -1.129 1.00 104.91 48 TYR C CA 1
ATOM 6161 C C . TYR C 1 54 ? -143.124 40.607 -1.427 1.00 102.78 48 TYR C C 1
ATOM 6162 O O . TYR C 1 54 ? -143.521 40.700 -2.589 1.00 108.31 48 TYR C O 1
ATOM 6171 N N . VAL C 1 55 ? -143.859 40.981 -0.384 1.00 97.02 49 VAL C N 1
ATOM 6172 C CA . VAL C 1 55 ? -145.224 41.465 -0.565 1.00 103.31 49 VAL C CA 1
ATOM 6173 C C . VAL C 1 55 ? -145.233 42.819 -1.282 1.00 107.55 49 VAL C C 1
ATOM 6174 O O . VAL C 1 55 ? -144.359 43.656 -1.052 1.00 109.08 49 VAL C O 1
ATOM 6178 N N . PRO C 1 56 ? -146.215 43.020 -2.177 1.00 110.63 50 PRO C N 1
ATOM 6179 C CA . PRO C 1 56 ? -146.317 44.207 -3.036 1.00 115.92 50 PRO C CA 1
ATOM 6180 C C . PRO C 1 56 ? -146.352 45.531 -2.273 1.00 120.62 50 PRO C C 1
ATOM 6181 O O . PRO C 1 56 ? -145.610 46.449 -2.623 1.00 124.67 50 PRO C O 1
ATOM 6185 N N . GLN C 1 57 ? -147.200 45.621 -1.253 1.00 116.06 51 GLN C N 1
ATOM 6186 C CA . GLN C 1 57 ? -147.362 46.856 -0.489 1.00 117.06 51 GLN C CA 1
ATOM 6187 C C . GLN C 1 57 ? -146.063 47.299 0.180 1.00 119.66 51 GLN C C 1
ATOM 6188 O O . GLN C 1 57 ? -145.826 48.493 0.362 1.00 114.98 51 GLN C O 1
ATOM 6190 N N . GLY C 1 58 ? -145.225 46.334 0.543 1.00 117.91 52 GLY C N 1
ATOM 6191 C CA . GLY C 1 58 ? -143.960 46.633 1.187 1.00 112.48 52 GLY C CA 1
ATOM 6192 C C . GLY C 1 58 ? -142.880 47.037 0.203 1.00 111.66 52 GLY C C 1
ATOM 6193 O O . GLY C 1 58 ? -142.037 47.880 0.509 1.00 112.61 52 GLY C O 1
ATOM 6194 N N . ARG C 1 59 ? -142.899 46.430 -0.980 1.00 109.12 53 ARG C N 1
ATOM 6195 C CA . ARG C 1 59 ? -141.953 46.785 -2.032 1.00 109.46 53 ARG C CA 1
ATOM 6196 C C . ARG C 1 59 ? -142.193 48.212 -2.506 1.00 112.03 53 ARG C C 1
ATOM 6197 O O . ARG C 1 59 ? -141.257 48.920 -2.879 1.00 116.05 53 ARG C O 1
ATOM 6205 N N . ASP C 1 60 ? -143.456 48.627 -2.487 1.00 113.21 54 ASP C N 1
ATOM 6206 C CA . ASP C 1 60 ? -143.832 49.980 -2.879 1.00 112.35 54 ASP C CA 1
ATOM 6207 C C . ASP C 1 60 ? -143.290 51.008 -1.893 1.00 111.44 54 ASP C C 1
ATOM 6208 O O . ASP C 1 60 ? -142.711 52.018 -2.293 1.00 115.10 54 ASP C O 1
ATOM 6213 N N . MET C 1 61 ? -143.486 50.745 -0.603 1.00 111.45 55 MET C N 1
ATOM 6214 C CA . MET C 1 61 ? -142.980 51.622 0.448 1.00 110.69 55 MET C CA 1
ATOM 6215 C C . MET C 1 61 ? -141.460 51.701 0.398 1.00 105.47 55 MET C C 1
ATOM 6216 O O . MET C 1 61 ? -140.875 52.768 0.590 1.00 101.66 55 MET C O 1
ATOM 6221 N N . LEU C 1 62 ? -140.827 50.562 0.138 1.00 105.39 56 LEU C N 1
ATOM 6222 C CA . LEU C 1 62 ? -139.378 50.499 0.003 1.00 98.33 56 LEU C CA 1
ATOM 6223 C C . LEU C 1 62 ? -138.926 51.281 -1.225 1.00 100.81 56 LEU C C 1
ATOM 6224 O O . LEU C 1 62 ? -137.888 51.942 -1.206 1.00 105.64 56 LEU C O 1
ATOM 6229 N N . GLY C 1 63 ? -139.718 51.203 -2.290 1.00 103.82 57 GLY C N 1
ATOM 6230 C CA . GLY C 1 63 ? -139.429 51.932 -3.511 1.00 102.80 57 GLY C CA 1
ATOM 6231 C C . GLY C 1 63 ? -139.609 53.427 -3.334 1.00 101.01 57 GLY C C 1
ATOM 6232 O O . GLY C 1 63 ? -138.880 54.224 -3.924 1.00 102.33 57 GLY C O 1
ATOM 6233 N N . GLU C 1 64 ? -140.587 53.805 -2.516 1.00 95.68 58 GLU C N 1
ATOM 6234 C CA . GLU C 1 64 ? -140.847 55.211 -2.230 1.00 95.03 58 GLU C CA 1
ATOM 6235 C C . GLU C 1 64 ? -139.720 55.804 -1.394 1.00 102.05 58 GLU C C 1
ATOM 6236 O O . GLU C 1 64 ? -139.279 56.929 -1.635 1.00 102.58 58 GLU C O 1
ATOM 6238 N N . ALA C 1 65 ? -139.258 55.038 -0.410 1.00 104.44 59 ALA C N 1
ATOM 6239 C CA . ALA C 1 65 ? -138.151 55.459 0.439 1.00 104.10 59 ALA C CA 1
ATOM 6240 C C . ALA C 1 65 ? -136.871 55.567 -0.378 1.00 98.73 59 ALA C C 1
ATOM 6241 O O . ALA C 1 65 ? -136.040 56.442 -0.137 1.00 100.59 59 ALA C O 1
ATOM 6243 N N . SER C 1 66 ? -136.720 54.669 -1.345 1.00 92.74 60 SER C N 1
ATOM 6244 C CA . SER C 1 66 ? -135.580 54.709 -2.249 1.00 88.87 60 SER C CA 1
ATOM 6245 C C . SER C 1 66 ? -135.633 55.967 -3.108 1.00 97.16 60 SER C C 1
ATOM 6246 O O . SER C 1 66 ? -134.616 56.623 -3.319 1.00 97.33 60 SER C O 1
ATOM 6249 N N . LYS C 1 67 ? -136.825 56.302 -3.591 1.00 98.71 61 LYS C N 1
ATOM 6250 C CA . LYS C 1 67 ? -137.011 57.488 -4.420 1.00 96.05 61 LYS C CA 1
ATOM 6251 C C . LYS C 1 67 ? -136.748 58.769 -3.632 1.00 94.21 61 LYS C C 1
ATOM 6252 O O . LYS C 1 67 ? -136.157 59.715 -4.151 1.00 98.23 61 LYS C O 1
ATOM 6254 N N . THR C 1 68 ? -137.189 58.789 -2.378 1.00 90.17 62 THR C N 1
ATOM 6255 C CA . THR C 1 68 ? -137.027 59.960 -1.523 1.00 98.39 62 THR C CA 1
ATOM 6256 C C . THR C 1 68 ? -135.558 60.230 -1.214 1.00 94.18 62 THR C C 1
ATOM 6257 O O . THR C 1 68 ? -135.074 61.350 -1.381 1.00 94.46 62 THR C O 1
ATOM 6261 N N . ILE C 1 69 ? -134.855 59.194 -0.768 1.00 92.44 63 ILE C N 1
ATOM 6262 C CA . ILE C 1 69 ? -133.443 59.315 -0.426 1.00 86.02 63 ILE C CA 1
ATOM 6263 C C . ILE C 1 69 ? -132.605 59.591 -1.676 1.00 88.15 63 ILE C C 1
ATOM 6264 O O . ILE C 1 69 ? -131.611 60.317 -1.616 1.00 92.14 63 ILE C O 1
ATOM 6269 N N . SER C 1 70 ? -133.025 59.037 -2.810 1.00 89.87 64 SER C N 1
ATOM 6270 C CA . SER C 1 70 ? -132.363 59.308 -4.084 1.00 89.35 64 SER C CA 1
ATOM 6271 C C . SER C 1 70 ? -132.438 60.791 -4.433 1.00 87.88 64 SER C C 1
ATOM 6272 O O . SER C 1 70 ? -131.526 61.340 -5.052 1.00 86.20 64 SER C O 1
ATOM 6275 N N . ASN C 1 71 ? -133.531 61.434 -4.034 1.00 88.42 65 ASN C N 1
ATOM 6276 C CA . ASN C 1 71 ? -133.686 62.870 -4.230 1.00 90.15 65 ASN C CA 1
ATOM 6277 C C . ASN C 1 71 ? -132.791 63.651 -3.276 1.00 85.84 65 ASN C C 1
ATOM 6278 O O . ASN C 1 71 ? -132.220 64.678 -3.645 1.00 86.72 65 ASN C O 1
ATOM 6283 N N . VAL C 1 72 ? -132.677 63.154 -2.048 1.00 85.56 66 VAL C N 1
ATOM 6284 C CA . VAL C 1 72 ? -131.793 63.744 -1.049 1.00 83.09 66 VAL C CA 1
ATOM 6285 C C . VAL C 1 72 ? -130.351 63.694 -1.536 1.00 80.79 66 VAL C C 1
ATOM 6286 O O . VAL C 1 72 ? -129.597 64.657 -1.386 1.00 84.22 66 VAL C O 1
ATOM 6290 N N . ILE C 1 73 ? -129.986 62.560 -2.126 1.00 78.93 67 ILE C N 1
ATOM 6291 C CA . ILE C 1 73 ? -128.666 62.368 -2.712 1.00 76.08 67 ILE C CA 1
ATOM 6292 C C . ILE C 1 73 ? -128.428 63.369 -3.836 1.00 79.45 67 ILE C C 1
ATOM 6293 O O . ILE C 1 73 ? -127.348 63.952 -3.942 1.00 80.68 67 ILE C O 1
ATOM 6298 N N . ALA C 1 74 ? -129.448 63.577 -4.664 1.00 78.61 68 ALA C N 1
ATOM 6299 C CA . ALA C 1 74 ? -129.366 64.536 -5.762 1.00 79.52 68 ALA C CA 1
ATOM 6300 C C . ALA C 1 74 ? -129.172 65.958 -5.245 1.00 80.67 68 ALA C C 1
ATOM 6301 O O . ALA C 1 74 ? -128.437 66.749 -5.836 1.00 80.28 68 ALA C O 1
ATOM 6303 N N . TYR C 1 75 ? -129.845 66.275 -4.143 1.00 82.31 69 TYR C N 1
ATOM 6304 C CA . TYR C 1 75 ? -129.691 67.570 -3.491 1.00 81.05 69 TYR C CA 1
ATOM 6305 C C . TYR C 1 75 ? -128.260 67.758 -3.004 1.00 82.93 69 TYR C C 1
ATOM 6306 O O . TYR C 1 75 ? -127.705 68.853 -3.085 1.00 83.12 69 TYR C O 1
ATOM 6315 N N . GLY C 1 76 ? -127.670 66.680 -2.497 1.00 83.15 70 GLY C N 1
ATOM 6316 C CA . GLY C 1 76 ? -126.298 66.709 -2.027 1.00 78.97 70 GLY C CA 1
ATOM 6317 C C . GLY C 1 76 ? -125.321 66.961 -3.157 1.00 82.55 70 GLY C C 1
ATOM 6318 O O . GLY C 1 76 ? -124.332 67.674 -2.986 1.00 86.82 70 GLY C O 1
ATOM 6319 N N . ASN C 1 77 ? -125.604 66.379 -4.318 1.00 77.84 71 ASN C N 1
ATOM 6320 C CA . ASN C 1 77 ? -124.756 66.553 -5.491 1.00 83.47 71 ASN C CA 1
ATOM 6321 C C . ASN C 1 77 ? -124.744 67.995 -5.983 1.00 85.71 71 ASN C C 1
ATOM 6322 O O . ASN C 1 77 ? -123.793 68.426 -6.635 1.00 84.65 71 ASN C O 1
ATOM 6327 N N . ASN C 1 78 ? -125.804 68.735 -5.671 1.00 85.38 72 ASN C N 1
ATOM 6328 C CA . ASN C 1 78 ? -125.862 70.156 -5.991 1.00 86.84 72 ASN C CA 1
ATOM 6329 C C . ASN C 1 78 ? -124.772 70.917 -5.250 1.00 83.79 72 ASN C C 1
ATOM 6330 O O . ASN C 1 78 ? -124.111 71.786 -5.817 1.00 83.96 72 ASN C O 1
ATOM 6335 N N . GLY C 1 79 ? -124.587 70.577 -3.979 1.00 80.77 73 GLY C N 1
ATOM 6336 C CA . GLY C 1 79 ? -123.529 71.167 -3.182 1.00 79.06 73 GLY C CA 1
ATOM 6337 C C . GLY C 1 79 ? -122.171 70.709 -3.672 1.00 75.75 73 GLY C C 1
ATOM 6338 O O . GLY C 1 79 ? -121.193 71.452 -3.609 1.00 85.40 73 GLY C O 1
ATOM 6339 N N . VAL C 1 80 ? -122.116 69.475 -4.164 1.00 70.27 74 VAL C N 1
ATOM 6340 C CA . VAL C 1 80 ? -120.884 68.922 -4.708 1.00 74.64 74 VAL C CA 1
ATOM 6341 C C . VAL C 1 80 ? -120.532 69.606 -6.027 1.00 79.60 74 VAL C C 1
ATOM 6342 O O . VAL C 1 80 ? -119.368 69.917 -6.284 1.00 83.52 74 VAL C O 1
ATOM 6346 N N . ASP C 1 81 ? -121.545 69.847 -6.855 1.00 78.81 75 ASP C N 1
ATOM 6347 C CA . ASP C 1 81 ? -121.351 70.547 -8.121 1.00 76.68 75 ASP C CA 1
ATOM 6348 C C . ASP C 1 81 ? -120.878 71.978 -7.887 1.00 78.00 75 ASP C C 1
ATOM 6349 O O . ASP C 1 81 ? -120.126 72.531 -8.688 1.00 82.63 75 ASP C O 1
ATOM 6354 N N . PHE C 1 82 ? -121.326 72.570 -6.785 1.00 76.94 76 PHE C N 1
ATOM 6355 C CA . PHE C 1 82 ? -120.928 73.926 -6.428 1.00 85.75 76 PHE C CA 1
ATOM 6356 C C . PHE C 1 82 ? -119.458 73.994 -6.030 1.00 83.10 76 PHE C C 1
ATOM 6357 O O . PHE C 1 82 ? -118.731 74.892 -6.454 1.00 85.07 76 PHE C O 1
ATOM 6365 N N . LEU C 1 83 ? -119.028 73.039 -5.213 1.00 75.93 77 LEU C N 1
ATOM 6366 C CA . LEU C 1 83 ? -117.684 73.062 -4.648 1.00 75.58 77 LEU C CA 1
ATOM 6367 C C . LEU C 1 83 ? -116.614 72.652 -5.655 1.00 75.37 77 LEU C C 1
ATOM 6368 O O . LEU C 1 83 ? -115.635 73.370 -5.854 1.00 75.03 77 LEU C O 1
ATOM 6373 N N . PHE C 1 84 ? -116.803 71.499 -6.287 1.00 75.29 78 PHE C N 1
ATOM 6374 C CA . PHE C 1 84 ? -115.777 70.940 -7.159 1.00 78.53 78 PHE C CA 1
ATOM 6375 C C . PHE C 1 84 ? -116.027 71.235 -8.639 1.00 86.44 78 PHE C C 1
ATOM 6376 O O . PHE C 1 84 ? -115.339 70.697 -9.510 1.00 90.42 78 PHE C O 1
ATOM 6384 N N . GLY C 1 85 ? -117.007 72.091 -8.911 1.00 83.97 79 GLY C N 1
ATOM 6385 C CA . GLY C 1 85 ? -117.239 72.612 -10.248 1.00 89.47 79 GLY C CA 1
ATOM 6386 C C . GLY C 1 85 ? -117.448 71.600 -11.358 1.00 84.76 79 GLY C C 1
ATOM 6387 O O . GLY C 1 85 ? -118.384 70.801 -11.322 1.00 81.95 79 GLY C O 1
ATOM 6388 N N . GLY C 1 86 ? -116.564 71.641 -12.351 1.00 85.88 80 GLY C N 1
ATOM 6389 C CA . GLY C 1 86 ? -116.711 70.832 -13.547 1.00 83.61 80 GLY C CA 1
ATOM 6390 C C . GLY C 1 86 ? -115.951 69.521 -13.530 1.00 86.56 80 GLY C C 1
ATOM 6391 O O . GLY C 1 86 ? -116.010 68.755 -14.491 1.00 88.36 80 GLY C O 1
ATOM 6392 N N . LEU C 1 87 ? -115.238 69.251 -12.441 1.00 82.53 81 LEU C N 1
ATOM 6393 C CA . LEU C 1 87 ? -114.516 67.989 -12.306 1.00 77.31 81 LEU C CA 1
ATOM 6394 C C . LEU C 1 87 ? -115.483 66.847 -12.008 1.00 86.07 81 LEU C C 1
ATOM 6395 O O . LEU C 1 87 ? -115.092 65.680 -11.966 1.00 83.58 81 LEU C O 1
ATOM 6400 N N . VAL C 1 88 ? -116.747 67.198 -11.800 1.00 88.90 82 VAL C N 1
ATOM 6401 C CA . VAL C 1 88 ? -117.801 66.219 -11.580 1.00 87.36 82 VAL C CA 1
ATOM 6402 C C . VAL C 1 88 ? -118.842 66.298 -12.693 1.00 96.21 82 VAL C C 1
ATOM 6403 O O . VAL C 1 88 ? -119.930 65.732 -12.583 1.00 99.44 82 VAL C O 1
ATOM 6407 N N . SER C 1 89 ? -118.499 67.007 -13.764 1.00 96.23 83 SER C N 1
ATOM 6408 C CA . SER C 1 89 ? -119.403 67.176 -14.896 1.00 96.55 83 SER C CA 1
ATOM 6409 C C . SER C 1 89 ? -119.368 65.963 -15.818 1.00 95.25 83 SER C C 1
ATOM 6410 O O . SER C 1 89 ? -118.546 65.063 -15.646 1.00 95.88 83 SER C O 1
ATOM 6413 N N . GLU C 1 90 ? -120.264 65.948 -16.800 1.00 89.24 84 GLU C N 1
ATOM 6414 C CA . GLU C 1 90 ? -120.341 64.848 -17.754 1.00 83.08 84 GLU C CA 1
ATOM 6415 C C . GLU C 1 90 ? -119.207 64.924 -18.770 1.00 90.18 84 GLU C C 1
ATOM 6416 O O . GLU C 1 90 ? -118.900 63.942 -19.446 1.00 96.03 84 GLU C O 1
ATOM 6418 N N . LYS C 1 91 ? -118.589 66.098 -18.869 1.00 88.27 85 LYS C N 1
ATOM 6419 C CA . LYS C 1 91 ? -117.469 66.312 -19.779 1.00 90.49 85 LYS C CA 1
ATOM 6420 C C . LYS C 1 91 ? -116.273 65.456 -19.370 1.00 93.00 85 LYS C C 1
ATOM 6421 O O . LYS C 1 91 ? -115.423 65.122 -20.195 1.00 91.39 85 LYS C O 1
ATOM 6425 N N . MET C 1 92 ? -116.222 65.103 -18.088 1.00 94.51 86 MET C N 1
ATOM 6426 C CA . MET C 1 92 ? -115.189 64.215 -17.565 1.00 95.91 86 MET C CA 1
ATOM 6427 C C . MET C 1 92 ? -115.208 62.866 -18.278 1.00 97.61 86 MET C C 1
ATOM 6428 O O . MET C 1 92 ? -114.162 62.253 -18.494 1.00 103.41 86 MET C O 1
ATOM 6433 N N . PHE C 1 93 ? -116.402 62.410 -18.641 1.00 93.95 87 PHE C N 1
ATOM 6434 C CA . PHE C 1 93 ? -116.554 61.141 -19.342 1.00 96.57 87 PHE C CA 1
ATOM 6435 C C . PHE C 1 93 ? -116.245 61.288 -20.829 1.00 102.11 87 PHE C C 1
ATOM 6436 O O . PHE C 1 93 ? -115.783 60.344 -21.470 1.00 106.74 87 PHE C O 1
ATOM 6444 N N . GLU C 1 94 ? -116.501 62.473 -21.375 1.00 98.90 88 GLU C N 1
ATOM 6445 C CA . GLU C 1 94 ? -116.160 62.755 -22.765 1.00 101.43 88 GLU C CA 1
ATOM 6446 C C . GLU C 1 94 ? -114.649 62.877 -22.928 1.00 100.09 88 GLU C C 1
ATOM 6447 O O . GLU C 1 94 ? -114.124 62.769 -24.036 1.00 102.53 88 GLU C O 1
ATOM 6453 N N . VAL C 1 95 ? -113.956 63.101 -21.817 1.00 96.44 89 VAL C N 1
ATOM 6454 C CA . VAL C 1 95 ? -112.508 63.254 -21.840 1.00 99.72 89 VAL C CA 1
ATOM 6455 C C . VAL C 1 95 ? -111.795 62.010 -21.316 1.00 102.25 89 VAL C C 1
ATOM 6456 O O . VAL C 1 95 ? -111.028 61.377 -22.040 1.00 106.81 89 VAL C O 1
ATOM 6460 N N . PHE C 1 96 ? -112.059 61.660 -20.061 1.00 103.73 90 PHE C N 1
ATOM 6461 C CA . PHE C 1 96 ? -111.324 60.590 -19.391 1.00 104.67 90 PHE C CA 1
ATOM 6462 C C . PHE C 1 96 ? -111.979 59.222 -19.545 1.00 101.59 90 PHE C C 1
ATOM 6463 O O . PHE C 1 96 ? -111.340 58.193 -19.322 1.00 107.38 90 PHE C O 1
ATOM 6471 N N . GLY C 1 97 ? -113.251 59.213 -19.924 1.00 99.37 91 GLY C N 1
ATOM 6472 C CA . GLY C 1 97 ? -113.981 57.969 -20.079 1.00 107.72 91 GLY C CA 1
ATOM 6473 C C . GLY C 1 97 ? -114.298 57.324 -18.743 1.00 106.63 91 GLY C C 1
ATOM 6474 O O . GLY C 1 97 ? -114.989 57.911 -17.912 1.00 108.98 91 GLY C O 1
ATOM 6475 N N . GLY C 1 98 ? -113.786 56.114 -18.537 1.00 103.50 92 GLY C N 1
ATOM 6476 C CA . GLY C 1 98 ? -114.022 55.383 -17.306 1.00 104.10 92 GLY C CA 1
ATOM 6477 C C . GLY C 1 98 ? -113.427 56.068 -16.091 1.00 99.52 92 GLY C C 1
ATOM 6478 O O . GLY C 1 98 ? -113.937 55.935 -14.979 1.00 94.30 92 GLY C O 1
ATOM 6479 N N . GLY C 1 99 ? -112.345 56.809 -16.308 1.00 102.39 93 GLY C N 1
ATOM 6480 C CA . GLY C 1 99 ? -111.679 57.524 -15.236 1.00 101.64 93 GLY C CA 1
ATOM 6481 C C . GLY C 1 99 ? -112.353 58.841 -14.902 1.00 91.76 93 GLY C C 1
ATOM 6482 O O . GLY C 1 99 ? -111.951 59.533 -13.966 1.00 91.92 93 GLY C O 1
ATOM 6483 N N . GLY C 1 100 ? -113.382 59.188 -15.669 1.00 88.90 94 GLY C N 1
ATOM 6484 C CA . GLY C 1 100 ? -114.138 60.404 -15.433 1.00 86.06 94 GLY C CA 1
ATOM 6485 C C . GLY C 1 100 ? -114.824 60.394 -14.080 1.00 89.09 94 GLY C C 1
ATOM 6486 O O . GLY C 1 100 ? -115.127 61.445 -13.517 1.00 90.60 94 GLY C O 1
ATOM 6487 N N . PHE C 1 101 ? -115.068 59.195 -13.561 1.00 89.13 95 PHE C N 1
ATOM 6488 C CA . PHE C 1 101 ? -115.662 59.034 -12.241 1.00 87.83 95 PHE C CA 1
ATOM 6489 C C . PHE C 1 101 ? -114.581 59.090 -11.166 1.00 86.55 95 PHE C C 1
ATOM 6490 O O . PHE C 1 101 ? -113.941 58.084 -10.860 1.00 87.33 95 PHE C O 1
ATOM 6498 N N . VAL C 1 102 ? -114.376 60.277 -10.602 1.00 80.11 96 VAL C N 1
ATOM 6499 C CA . VAL C 1 102 ? -113.357 60.465 -9.574 1.00 73.95 96 VAL C CA 1
ATOM 6500 C C . VAL C 1 102 ? -113.929 60.219 -8.188 1.00 77.04 96 VAL C C 1
ATOM 6501 O O . VAL C 1 102 ? -114.713 61.020 -7.678 1.00 76.33 96 VAL C O 1
ATOM 6505 N N . PHE C 1 103 ? -113.515 59.109 -7.584 1.00 72.60 97 PHE C N 1
ATOM 6506 C CA . PHE C 1 103 ? -114.063 58.653 -6.311 1.00 70.26 97 PHE C CA 1
ATOM 6507 C C . PHE C 1 103 ? -114.045 59.715 -5.217 1.00 69.36 97 PHE C C 1
ATOM 6508 O O . PHE C 1 103 ? -115.044 59.924 -4.529 1.00 74.09 97 PHE C O 1
ATOM 6516 N N . ALA C 1 104 ? -112.902 60.375 -5.059 1.00 65.39 98 ALA C N 1
ATOM 6517 C CA . ALA C 1 104 ? -112.707 61.342 -3.984 1.00 63.44 98 ALA C CA 1
ATOM 6518 C C . ALA C 1 104 ? -113.636 62.542 -4.124 1.00 68.19 98 ALA C C 1
ATOM 6519 O O . ALA C 1 104 ? -113.862 63.280 -3.163 1.00 74.66 98 ALA C O 1
ATOM 6521 N N . LEU C 1 105 ? -114.174 62.729 -5.323 1.00 69.57 99 LEU C N 1
ATOM 6522 C CA . LEU C 1 105 ? -115.037 63.867 -5.605 1.00 76.44 99 LEU C CA 1
ATOM 6523 C C . LEU C 1 105 ? -116.499 63.450 -5.750 1.00 73.64 99 LEU C C 1
ATOM 6524 O O . LEU C 1 105 ? -117.405 64.248 -5.513 1.00 72.66 99 LEU C O 1
ATOM 6529 N N . ARG C 1 106 ? -116.723 62.198 -6.135 1.00 69.86 100 ARG C N 1
ATOM 6530 C CA . ARG C 1 106 ? -118.074 61.699 -6.370 1.00 72.60 100 ARG C CA 1
ATOM 6531 C C . ARG C 1 106 ? -118.710 61.101 -5.117 1.00 77.67 100 ARG C C 1
ATOM 6532 O O . ARG C 1 106 ? -119.923 61.183 -4.929 1.00 79.09 100 ARG C O 1
ATOM 6540 N N . VAL C 1 107 ? -117.889 60.501 -4.262 1.00 74.87 101 VAL C N 1
ATOM 6541 C CA . VAL C 1 107 ? -118.401 59.703 -3.152 1.00 72.77 101 VAL C CA 1
ATOM 6542 C C . VAL C 1 107 ? -118.176 60.336 -1.779 1.00 72.18 101 VAL C C 1
ATOM 6543 O O . VAL C 1 107 ? -119.121 60.513 -1.011 1.00 74.25 101 VAL C O 1
ATOM 6547 N N . LEU C 1 108 ? -116.926 60.670 -1.476 1.00 69.02 102 LEU C N 1
ATOM 6548 C CA . LEU C 1 108 ? -116.561 61.224 -0.171 1.00 67.82 102 LEU C CA 1
ATOM 6549 C C . LEU C 1 108 ? -117.357 62.469 0.260 1.00 65.25 102 LEU C C 1
ATOM 6550 O O . LEU C 1 108 ? -117.709 62.586 1.434 1.00 65.71 102 LEU C O 1
ATOM 6555 N N . PRO C 1 109 ? -117.642 63.406 -0.668 1.00 63.50 103 PRO C N 1
ATOM 6556 C CA . PRO C 1 109 ? -118.441 64.556 -0.221 1.00 63.81 103 PRO C CA 1
ATOM 6557 C C . PRO C 1 109 ? -119.857 64.203 0.245 1.00 74.02 103 PRO C C 1
ATOM 6558 O O . PRO C 1 109 ? -120.489 65.023 0.912 1.00 76.48 103 PRO C O 1
ATOM 6562 N N . MET C 1 110 ? -120.345 63.015 -0.098 1.00 74.59 104 MET C N 1
ATOM 6563 C CA . MET C 1 110 ? -121.666 62.583 0.348 1.00 79.38 104 MET C CA 1
ATOM 6564 C C . MET C 1 110 ? -121.678 62.347 1.854 1.00 78.65 104 MET C C 1
ATOM 6565 O O . MET C 1 110 ? -122.695 62.559 2.517 1.00 78.15 104 MET C O 1
ATOM 6570 N N . ILE C 1 111 ? -120.543 61.907 2.387 1.00 74.26 105 ILE C N 1
ATOM 6571 C CA . ILE C 1 111 ? -120.395 61.717 3.824 1.00 69.91 105 ILE C CA 1
ATOM 6572 C C . ILE C 1 111 ? -120.549 63.054 4.539 1.00 70.44 105 ILE C C 1
ATOM 6573 O O . ILE C 1 111 ? -121.168 63.134 5.598 1.00 76.43 105 ILE C O 1
ATOM 6578 N N . VAL C 1 112 ? -119.993 64.103 3.940 1.00 68.46 106 VAL C N 1
ATOM 6579 C CA . VAL C 1 112 ? -120.075 65.449 4.495 1.00 69.29 106 VAL C CA 1
ATOM 6580 C C . VAL C 1 112 ? -121.515 65.953 4.524 1.00 74.90 106 VAL C C 1
ATOM 6581 O O . VAL C 1 112 ? -121.966 66.518 5.521 1.00 77.24 106 VAL C O 1
ATOM 6585 N N . PHE C 1 113 ? -122.231 65.738 3.425 1.00 66.46 107 PHE C N 1
ATOM 6586 C CA . PHE C 1 113 ? -123.604 66.214 3.296 1.00 70.62 107 PHE C CA 1
ATOM 6587 C C . PHE C 1 113 ? -124.564 65.488 4.235 1.00 72.90 107 PHE C C 1
ATOM 6588 O O . PHE C 1 113 ? -125.435 66.110 4.843 1.00 76.38 107 PHE C O 1
ATOM 6596 N N . PHE C 1 114 ? -124.405 64.174 4.352 1.00 68.34 108 PHE C N 1
ATOM 6597 C CA . PHE C 1 114 ? -125.303 63.377 5.180 1.00 74.21 108 PHE C CA 1
ATOM 6598 C C . PHE C 1 114 ? -124.951 63.456 6.663 1.00 78.29 108 PHE C C 1
ATOM 6599 O O . PHE C 1 114 ? -125.794 63.187 7.518 1.00 83.73 108 PHE C O 1
ATOM 6607 N N . SER C 1 115 ? -123.711 63.821 6.970 1.00 69.47 109 SER C N 1
ATOM 6608 C CA . SER C 1 115 ? -123.318 64.023 8.359 1.00 72.34 109 SER C CA 1
ATOM 6609 C C . SER C 1 115 ? -123.868 65.351 8.860 1.00 78.57 109 SER C C 1
ATOM 6610 O O . SER C 1 115 ? -124.106 65.526 10.055 1.00 84.65 109 SER C O 1
ATOM 6613 N N . SER C 1 116 ? -124.068 66.284 7.935 1.00 76.80 110 SER C N 1
ATOM 6614 C CA . SER C 1 116 ? -124.670 67.568 8.264 1.00 77.89 110 SER C CA 1
ATOM 6615 C C . SER C 1 116 ? -126.185 67.429 8.340 1.00 76.94 110 SER C C 1
ATOM 6616 O O . SER C 1 116 ? -126.829 68.018 9.207 1.00 82.21 110 SER C O 1
ATOM 6619 N N . LEU C 1 117 ? -126.742 66.637 7.429 1.00 71.90 111 LEU C N 1
ATOM 6620 C CA . LEU C 1 117 ? -128.184 66.425 7.364 1.00 72.65 111 LEU C CA 1
ATOM 6621 C C . LEU C 1 117 ? -128.708 65.687 8.590 1.00 76.81 111 LEU C C 1
ATOM 6622 O O . LEU C 1 117 ? -129.723 66.075 9.168 1.00 81.97 111 LEU C O 1
ATOM 6627 N N . MET C 1 118 ? -128.018 64.618 8.977 1.00 74.22 112 MET C N 1
ATOM 6628 C CA . MET C 1 118 ? -128.392 63.862 10.167 1.00 77.88 112 MET C CA 1
ATOM 6629 C C . MET C 1 118 ? -128.246 64.726 11.413 1.00 80.07 112 MET C C 1
ATOM 6630 O O . MET C 1 118 ? -129.014 64.593 12.365 1.00 82.42 112 MET C O 1
ATOM 6633 N N . ALA C 1 119 ? -127.259 65.616 11.394 1.00 73.12 113 ALA C N 1
ATOM 6634 C CA . ALA C 1 119 ? -127.051 66.551 12.492 1.00 71.29 113 ALA C CA 1
ATOM 6635 C C . ALA C 1 119 ? -128.229 67.512 12.600 1.00 72.96 113 ALA C C 1
ATOM 6636 O O . ALA C 1 119 ? -128.603 67.930 13.695 1.00 79.69 113 ALA C O 1
ATOM 6638 N N . VAL C 1 120 ? -128.808 67.858 11.455 1.00 72.66 114 VAL C N 1
ATOM 6639 C CA . VAL C 1 120 ? -129.993 68.705 11.422 1.00 78.39 114 VAL C CA 1
ATOM 6640 C C . VAL C 1 120 ? -131.201 67.937 11.948 1.00 77.39 114 VAL C C 1
ATOM 6641 O O . VAL C 1 120 ? -131.974 68.452 12.756 1.00 78.59 114 VAL C O 1
ATOM 6645 N N . LEU C 1 121 ? -131.347 66.695 11.494 1.00 72.95 115 LEU C N 1
ATOM 6646 C CA . LEU C 1 121 ? -132.452 65.842 11.917 1.00 76.18 115 LEU C CA 1
ATOM 6647 C C . LEU C 1 121 ? -132.372 65.523 13.409 1.00 77.15 115 LEU C C 1
ATOM 6648 O O . LEU C 1 121 ? -133.394 65.310 14.062 1.00 77.91 115 LEU C O 1
ATOM 6653 N N . TYR C 1 122 ? -131.154 65.487 13.940 1.00 76.80 116 TYR C N 1
ATOM 6654 C CA . TYR C 1 122 ? -130.952 65.335 15.376 1.00 77.29 116 TYR C CA 1
ATOM 6655 C C . TYR C 1 122 ? -131.337 66.618 16.103 1.00 79.30 116 TYR C C 1
ATOM 6656 O O . TYR C 1 122 ? -131.791 66.585 17.246 1.00 81.74 116 TYR C O 1
ATOM 6665 N N . TYR C 1 123 ? -131.151 67.747 15.427 1.00 81.35 117 TYR C N 1
ATOM 6666 C CA . TYR C 1 123 ? -131.418 69.051 16.020 1.00 79.55 117 TYR C CA 1
ATOM 6667 C C . TYR C 1 123 ? -132.908 69.370 16.032 1.00 83.86 117 TYR C C 1
ATOM 6668 O O . TYR C 1 123 ? -133.426 69.913 17.009 1.00 86.37 117 TYR C O 1
ATOM 6677 N N . ILE C 1 124 ? -133.592 69.038 14.942 1.00 85.92 118 ILE C N 1
ATOM 6678 C CA . ILE C 1 124 ? -135.028 69.269 14.835 1.00 82.89 118 ILE C CA 1
ATOM 6679 C C . ILE C 1 124 ? -135.789 68.415 15.846 1.00 82.76 118 ILE C C 1
ATOM 6680 O O . ILE C 1 124 ? -136.753 68.874 16.464 1.00 86.46 118 ILE C O 1
ATOM 6685 N N . GLY C 1 125 ? -135.340 67.175 16.017 1.00 80.95 119 GLY C N 1
ATOM 6686 C CA . GLY C 1 125 ? -135.955 66.262 16.962 1.00 82.63 119 GLY C CA 1
ATOM 6687 C C . GLY C 1 125 ? -136.560 65.052 16.278 1.00 83.92 119 GLY C C 1
ATOM 6688 O O . GLY C 1 125 ? -137.258 64.254 16.903 1.00 88.14 119 GLY C O 1
ATOM 6689 N N . VAL C 1 126 ? -136.290 64.918 14.984 1.00 78.93 120 VAL C N 1
ATOM 6690 C CA . VAL C 1 126 ? -136.827 63.813 14.200 1.00 83.08 120 VAL C CA 1
ATOM 6691 C C . VAL C 1 126 ? -136.182 62.486 14.589 1.00 88.57 120 VAL C C 1
ATOM 6692 O O . VAL C 1 126 ? -136.877 61.499 14.830 1.00 90.65 120 VAL C O 1
ATOM 6696 N N . MET C 1 127 ? -134.854 62.470 14.651 1.00 84.16 121 MET C N 1
ATOM 6697 C CA . MET C 1 127 ? -134.116 61.248 14.956 1.00 83.78 121 MET C CA 1
ATOM 6698 C C . MET C 1 127 ? -134.405 60.736 16.363 1.00 89.44 121 MET C C 1
ATOM 6699 O O . MET C 1 127 ? -134.500 59.529 16.580 1.00 90.80 121 MET C O 1
ATOM 6704 N N . GLN C 1 128 ? -134.547 61.655 17.314 1.00 86.00 122 GLN C N 1
ATOM 6705 C CA . GLN C 1 128 ? -134.891 61.292 18.685 1.00 85.68 122 GLN C CA 1
ATOM 6706 C C . GLN C 1 128 ? -136.231 60.565 18.736 1.00 89.64 122 GLN C C 1
ATOM 6707 O O . GLN C 1 128 ? -136.437 59.679 19.566 1.00 95.02 122 GLN C O 1
ATOM 6713 N N . LEU C 1 129 ? -137.135 60.944 17.840 1.00 88.54 123 LEU C N 1
ATOM 6714 C CA . LEU C 1 129 ? -138.456 60.332 17.771 1.00 90.38 123 LEU C CA 1
ATOM 6715 C C . LEU C 1 129 ? -138.379 58.946 17.137 1.00 85.75 123 LEU C C 1
ATOM 6716 O O . LEU C 1 129 ? -138.987 57.996 17.630 1.00 86.70 123 LEU C O 1
ATOM 6721 N N . LEU C 1 130 ? -137.628 58.835 16.044 1.00 84.86 124 LEU C N 1
ATOM 6722 C CA . LEU C 1 130 ? -137.481 57.565 15.341 1.00 84.23 124 LEU C CA 1
ATOM 6723 C C . LEU C 1 130 ? -136.760 56.530 16.200 1.00 86.15 124 LEU C C 1
ATOM 6724 O O . LEU C 1 130 ? -137.076 55.342 16.147 1.00 84.92 124 LEU C O 1
ATOM 6729 N N . ILE C 1 131 ? -135.793 56.986 16.989 1.00 87.19 125 ILE C N 1
ATOM 6730 C CA . ILE C 1 131 ? -135.063 56.105 17.893 1.00 86.78 125 ILE C CA 1
ATOM 6731 C C . ILE C 1 131 ? -135.963 55.643 19.036 1.00 88.35 125 ILE C C 1
ATOM 6732 O O . ILE C 1 131 ? -135.954 54.470 19.413 1.00 84.26 125 ILE C O 1
ATOM 6737 N N . LYS C 1 132 ? -136.750 56.570 19.574 1.00 82.78 126 LYS C N 1
ATOM 6738 C CA . LYS C 1 132 ? -137.650 56.268 20.682 1.00 83.70 126 LYS C CA 1
ATOM 6739 C C . LYS C 1 132 ? -138.742 55.280 20.278 1.00 85.30 126 LYS C C 1
ATOM 6740 O O . LYS C 1 132 ? -139.091 54.382 21.045 1.00 90.79 126 LYS C O 1
ATOM 6742 N N . VAL C 1 133 ? -139.276 55.446 19.072 1.00 77.01 127 VAL C N 1
ATOM 6743 C CA . VAL C 1 133 ? -140.344 54.580 18.583 1.00 70.42 127 VAL C CA 1
ATOM 6744 C C . VAL C 1 133 ? -139.831 53.175 18.280 1.00 79.73 127 VAL C C 1
ATOM 6745 O O . VAL C 1 133 ? -140.338 52.191 18.822 1.00 86.76 127 VAL C O 1
ATOM 6749 N N . ILE C 1 134 ? -138.826 53.088 17.415 1.00 79.34 128 ILE C N 1
ATOM 6750 C CA . ILE C 1 134 ? -138.254 51.805 17.024 1.00 78.48 128 ILE C CA 1
ATOM 6751 C C . ILE C 1 134 ? -137.590 51.115 18.214 1.00 82.71 128 ILE C C 1
ATOM 6752 O O . ILE C 1 134 ? -137.667 49.893 18.358 1.00 83.00 128 ILE C O 1
ATOM 6757 N N . GLY C 1 135 ? -136.951 51.904 19.073 1.00 83.25 129 GLY C N 1
ATOM 6758 C CA . GLY C 1 135 ? -136.320 51.376 20.269 1.00 89.59 129 GLY C CA 1
ATOM 6759 C C . GLY C 1 135 ? -137.325 50.781 21.238 1.00 91.90 129 GLY C C 1
ATOM 6760 O O . GLY C 1 135 ? -137.094 49.714 21.807 1.00 91.15 129 GLY C O 1
ATOM 6761 N N . GLY C 1 136 ? -138.443 51.476 21.424 1.00 87.25 130 GLY C N 1
ATOM 6762 C CA . GLY C 1 136 ? -139.501 51.002 22.297 1.00 88.89 130 GLY C CA 1
ATOM 6763 C C . GLY C 1 136 ? -140.158 49.744 21.763 1.00 92.19 130 GLY C C 1
ATOM 6764 O O . GLY C 1 136 ? -140.635 48.907 22.528 1.00 97.62 130 GLY C O 1
ATOM 6765 N N . PHE C 1 137 ? -140.182 49.613 20.441 1.00 87.02 131 PHE C N 1
ATOM 6766 C CA . PHE C 1 137 ? -140.742 48.429 19.801 1.00 84.71 131 PHE C CA 1
ATOM 6767 C C . PHE C 1 137 ? -139.854 47.213 20.041 1.00 86.59 131 PHE C C 1
ATOM 6768 O O . PHE C 1 137 ? -140.342 46.088 20.140 1.00 90.15 131 PHE C O 1
ATOM 6776 N N . LEU C 1 138 ? -138.550 47.446 20.136 1.00 90.73 132 LEU C N 1
ATOM 6777 C CA . LEU C 1 138 ? -137.591 46.360 20.300 1.00 91.61 132 LEU C CA 1
ATOM 6778 C C . LEU C 1 138 ? -137.473 45.900 21.750 1.00 88.13 132 LEU C C 1
ATOM 6779 O O . LEU C 1 138 ? -137.095 44.761 22.012 1.00 94.18 132 LEU C O 1
ATOM 6784 N N . GLN C 1 139 ? -137.791 46.783 22.691 1.00 84.07 133 GLN C N 1
ATOM 6785 C CA . GLN C 1 139 ? -137.728 46.416 24.100 1.00 91.69 133 GLN C CA 1
ATOM 6786 C C . GLN C 1 139 ? -138.997 45.683 24.523 1.00 97.73 133 GLN C C 1
ATOM 6787 O O . GLN C 1 139 ? -138.985 44.899 25.471 1.00 99.06 133 GLN C O 1
ATOM 6793 N N . LYS C 1 140 ? -140.089 45.938 23.809 1.00 95.38 134 LYS C N 1
ATOM 6794 C CA . LYS C 1 140 ? -141.375 45.340 24.141 1.00 91.93 134 LYS C CA 1
ATOM 6795 C C . LYS C 1 140 ? -141.513 43.942 23.550 1.00 90.07 134 LYS C C 1
ATOM 6796 O O . LYS C 1 140 ? -142.128 43.063 24.152 1.00 99.27 134 LYS C O 1
ATOM 6798 N N . MET C 1 141 ? -140.934 43.740 22.372 1.00 88.77 135 MET C N 1
ATOM 6799 C CA . MET C 1 141 ? -141.055 42.466 21.672 1.00 93.77 135 MET C CA 1
ATOM 6800 C C . MET C 1 141 ? -139.945 41.487 22.044 1.00 102.40 135 MET C C 1
ATOM 6801 O O . MET C 1 141 ? -140.176 40.281 22.123 1.00 115.79 135 MET C O 1
ATOM 6806 N N . LEU C 1 142 ? -138.743 42.007 22.273 1.00 98.97 136 LEU C N 1
ATOM 6807 C CA . LEU C 1 142 ? -137.580 41.156 22.512 1.00 100.62 136 LEU C CA 1
ATOM 6808 C C . LEU C 1 142 ? -137.227 41.045 23.992 1.00 101.05 136 LEU C C 1
ATOM 6809 O O . LEU C 1 142 ? -136.491 40.144 24.395 1.00 103.14 136 LEU C O 1
ATOM 6814 N N . GLY C 1 143 ? -137.746 41.966 24.797 1.00 98.95 137 GLY C N 1
ATOM 6815 C CA . GLY C 1 143 ? -137.474 41.965 26.222 1.00 97.93 137 GLY C CA 1
ATOM 6816 C C . GLY C 1 143 ? -136.097 42.509 26.552 1.00 94.37 137 GLY C C 1
ATOM 6817 O O . GLY C 1 143 ? -135.635 42.407 27.687 1.00 90.11 137 GLY C O 1
ATOM 6818 N N . THR C 1 144 ? -135.438 43.084 25.552 1.00 99.01 138 THR C N 1
ATOM 6819 C CA . THR C 1 144 ? -134.130 43.697 25.749 1.00 97.29 138 THR C CA 1
ATOM 6820 C C . THR C 1 144 ? -134.273 44.986 26.548 1.00 96.09 138 THR C C 1
ATOM 6821 O O . THR C 1 144 ? -135.362 45.551 26.635 1.00 94.65 138 THR C O 1
ATOM 6825 N N . SER C 1 145 ? -133.173 45.449 27.132 1.00 93.38 139 SER C N 1
ATOM 6826 C CA . SER C 1 145 ? -133.199 46.689 27.899 1.00 97.87 139 SER C CA 1
ATOM 6827 C C . SER C 1 145 ? -133.425 47.875 26.971 1.00 98.09 139 SER C C 1
ATOM 6828 O O . SER C 1 145 ? -133.175 47.789 25.768 1.00 92.52 139 SER C O 1
ATOM 6831 N N . LYS C 1 146 ? -133.899 48.979 27.537 1.00 104.12 140 LYS C N 1
ATOM 6832 C CA . LYS C 1 146 ? -134.240 50.161 26.755 1.00 98.47 140 LYS C CA 1
ATOM 6833 C C . LYS C 1 146 ? -133.022 50.755 26.053 1.00 91.47 140 LYS C C 1
ATOM 6834 O O . LYS C 1 146 ? -133.093 51.126 24.883 1.00 89.93 140 LYS C O 1
ATOM 6837 N N . ALA C 1 147 ? -131.905 50.826 26.772 1.00 89.80 141 ALA C N 1
ATOM 6838 C CA . ALA C 1 147 ? -130.690 51.458 26.266 1.00 83.92 141 ALA C CA 1
ATOM 6839 C C . ALA C 1 147 ? -130.148 50.777 25.011 1.00 81.74 141 ALA C C 1
ATOM 6840 O O . ALA C 1 147 ? -129.937 51.428 23.987 1.00 83.64 141 ALA C O 1
ATOM 6842 N N . GLU C 1 148 ? -129.925 49.468 25.095 1.00 81.12 142 GLU C N 1
ATOM 6843 C CA . GLU C 1 148 ? -129.362 48.714 23.978 1.00 85.37 142 GLU C CA 1
ATOM 6844 C C . GLU C 1 148 ? -130.321 48.668 22.793 1.00 83.16 142 GLU C C 1
ATOM 6845 O O . GLU C 1 148 ? -129.911 48.410 21.661 1.00 82.99 142 GLU C O 1
ATOM 6851 N N . SER C 1 149 ? -131.599 48.919 23.059 1.00 83.78 143 SER C N 1
ATOM 6852 C CA . SER C 1 149 ? -132.604 48.963 22.006 1.00 86.56 143 SER C CA 1
ATOM 6853 C C . SER C 1 149 ? -132.559 50.302 21.277 1.00 84.43 143 SER C C 1
ATOM 6854 O O . SER C 1 149 ? -132.754 50.364 20.063 1.00 85.66 143 SER C O 1
ATOM 6857 N N . MET C 1 150 ? -132.303 51.370 22.027 1.00 84.50 144 MET C N 1
ATOM 6858 C CA . MET C 1 150 ? -132.158 52.700 21.445 1.00 84.34 144 MET C CA 1
ATOM 6859 C C . MET C 1 150 ? -130.929 52.753 20.544 1.00 82.98 144 MET C C 1
ATOM 6860 O O . MET C 1 150 ? -130.970 53.321 19.453 1.00 84.47 144 MET C O 1
ATOM 6865 N N . SER C 1 151 ? -129.839 52.154 21.013 1.00 79.54 145 SER C N 1
ATOM 6866 C CA . SER C 1 151 ? -128.585 52.130 20.269 1.00 76.83 145 SER C CA 1
ATOM 6867 C C . SER C 1 151 ? -128.722 51.352 18.965 1.00 77.44 145 SER C C 1
ATOM 6868 O O . SER C 1 151 ? -128.236 51.785 17.920 1.00 83.46 145 SER C O 1
ATOM 6871 N N . ALA C 1 152 ? -129.386 50.201 19.034 1.00 78.56 146 ALA C N 1
ATOM 6872 C CA . ALA C 1 152 ? -129.608 49.372 17.856 1.00 82.67 146 ALA C CA 1
ATOM 6873 C C . ALA C 1 152 ? -130.497 50.094 16.851 1.00 80.31 146 ALA C C 1
ATOM 6874 O O . ALA C 1 152 ? -130.270 50.023 15.643 1.00 85.78 146 ALA C O 1
ATOM 6876 N N . ALA C 1 153 ? -131.507 50.792 17.359 1.00 75.97 147 ALA C N 1
ATOM 6877 C CA . ALA C 1 153 ? -132.418 51.549 16.509 1.00 74.47 147 ALA C CA 1
ATOM 6878 C C . ALA C 1 153 ? -131.708 52.744 15.885 1.00 72.64 147 ALA C C 1
ATOM 6879 O O . ALA C 1 153 ? -131.975 53.108 14.740 1.00 77.76 147 ALA C O 1
ATOM 6881 N N . ALA C 1 154 ? -130.800 53.348 16.646 1.00 76.90 148 ALA C N 1
ATOM 6882 C CA . ALA C 1 154 ? -130.045 54.503 16.176 1.00 73.01 148 ALA C CA 1
ATOM 6883 C C . ALA C 1 154 ? -129.026 54.102 15.117 1.00 74.03 148 ALA C C 1
ATOM 6884 O O . ALA C 1 154 ? -128.741 54.866 14.195 1.00 78.79 148 ALA C O 1
ATOM 6886 N N . ASN C 1 155 ? -128.486 52.894 15.252 1.00 71.47 149 ASN C N 1
ATOM 6887 C CA . ASN C 1 155 ? -127.462 52.398 14.339 1.00 70.34 149 ASN C CA 1
ATOM 6888 C C . ASN C 1 155 ? -127.952 52.264 12.900 1.00 77.59 149 ASN C C 1
ATOM 6889 O O . ASN C 1 155 ? -127.149 52.149 11.974 1.00 83.19 149 ASN C O 1
ATOM 6894 N N . ILE C 1 156 ? -129.268 52.277 12.718 1.00 77.87 150 ILE C N 1
ATOM 6895 C CA . ILE C 1 156 ? -129.856 52.236 11.386 1.00 78.57 150 ILE C CA 1
ATOM 6896 C C . ILE C 1 156 ? -129.481 53.487 10.595 1.00 78.53 150 ILE C C 1
ATOM 6897 O O . ILE C 1 156 ? -129.152 53.411 9.410 1.00 79.64 150 ILE C O 1
ATOM 6902 N N . PHE C 1 157 ? -129.516 54.634 11.265 1.00 72.28 151 PHE C N 1
ATOM 6903 C CA . PHE C 1 157 ? -129.301 55.917 10.607 1.00 79.94 151 PHE C CA 1
ATOM 6904 C C . PHE C 1 157 ? -127.851 56.396 10.674 1.00 79.57 151 PHE C C 1
ATOM 6905 O O . PHE C 1 157 ? -127.330 56.946 9.704 1.00 78.00 151 PHE C O 1
ATOM 6907 N N . VAL C 1 158 ? -127.202 56.188 11.816 1.00 71.38 152 VAL C N 1
ATOM 6908 C CA . VAL C 1 158 ? -125.854 56.710 12.024 1.00 71.63 152 VAL C CA 1
ATOM 6909 C C . VAL C 1 158 ? -124.817 55.611 12.230 1.00 73.60 152 VAL C C 1
ATOM 6910 O O . VAL C 1 158 ? -125.144 54.426 12.242 1.00 72.08 152 VAL C O 1
ATOM 6914 N N . GLY C 1 159 ? -123.564 56.024 12.400 1.00 78.03 153 GLY C N 1
ATOM 6915 C CA . GLY C 1 159 ? -122.451 55.099 12.515 1.00 75.42 153 GLY C CA 1
ATOM 6916 C C . GLY C 1 159 ? -122.376 54.362 13.838 1.00 72.47 153 GLY C C 1
ATOM 6917 O O . GLY C 1 159 ? -123.222 54.542 14.712 1.00 71.93 153 GLY C O 1
ATOM 6918 N N . GLN C 1 160 ? -121.347 53.533 13.983 1.00 72.06 154 GLN C N 1
ATOM 6919 C CA . GLN C 1 160 ? -121.192 52.689 15.162 1.00 71.78 154 GLN C CA 1
ATOM 6920 C C . GLN C 1 160 ? -120.703 53.464 16.380 1.00 76.73 154 GLN C C 1
ATOM 6921 O O . GLN C 1 160 ? -120.866 53.015 17.513 1.00 77.72 154 GLN C O 1
ATOM 6927 N N . THR C 1 161 ? -120.100 54.624 16.145 1.00 76.53 155 THR C N 1
ATOM 6928 C CA . THR C 1 161 ? -119.556 55.427 17.233 1.00 73.77 155 THR C CA 1
ATOM 6929 C C . THR C 1 161 ? -120.505 56.551 17.637 1.00 79.06 155 THR C C 1
ATOM 6930 O O . THR C 1 161 ? -120.432 57.065 18.752 1.00 78.52 155 THR C O 1
ATOM 6934 N N . GLU C 1 162 ? -121.397 56.926 16.726 1.00 79.15 156 GLU C N 1
ATOM 6935 C CA . GLU C 1 162 ? -122.333 58.013 16.984 1.00 81.42 156 GLU C CA 1
ATOM 6936 C C . GLU C 1 162 ? -123.669 57.502 17.512 1.00 78.91 156 GLU C C 1
ATOM 6937 O O . GLU C 1 162 ? -124.416 58.240 18.154 1.00 76.99 156 GLU C O 1
ATOM 6943 N N . ALA C 1 163 ? -123.964 56.236 17.239 1.00 77.37 157 ALA C N 1
ATOM 6944 C CA . ALA C 1 163 ? -125.216 55.631 17.685 1.00 78.48 157 ALA C CA 1
ATOM 6945 C C . ALA C 1 163 ? -125.329 55.491 19.211 1.00 80.57 157 ALA C C 1
ATOM 6946 O O . ALA C 1 163 ? -126.370 55.824 19.774 1.00 84.32 157 ALA C O 1
ATOM 6948 N N . PRO C 1 164 ? -124.274 54.999 19.892 1.00 81.08 158 PRO C N 1
ATOM 6949 C CA . PRO C 1 164 ? -124.447 54.855 21.343 1.00 77.79 158 PRO C CA 1
ATOM 6950 C C . PRO C 1 164 ? -124.426 56.187 22.095 1.00 79.24 158 PRO C C 1
ATOM 6951 O O . PRO C 1 164 ? -124.594 56.198 23.315 1.00 84.31 158 PRO C O 1
ATOM 6955 N N . LEU C 1 165 ? -124.222 57.288 21.378 1.00 76.78 159 LEU C N 1
ATOM 6956 C CA . LEU C 1 165 ? -124.178 58.610 21.996 1.00 80.98 159 LEU C CA 1
ATOM 6957 C C . LEU C 1 165 ? -125.519 59.003 22.612 1.00 84.39 159 LEU C C 1
ATOM 6958 O O . LEU C 1 165 ? -125.571 59.840 23.512 1.00 86.89 159 LEU C O 1
ATOM 6963 N N . VAL C 1 166 ? -126.600 58.401 22.125 1.00 81.84 160 VAL C N 1
ATOM 6964 C CA . VAL C 1 166 ? -127.927 58.699 22.652 1.00 81.09 160 VAL C CA 1
ATOM 6965 C C . VAL C 1 166 ? -128.141 58.021 24.003 1.00 86.49 160 VAL C C 1
ATOM 6966 O O . VAL C 1 166 ? -128.879 58.523 24.848 1.00 96.67 160 VAL C O 1
ATOM 6970 N N . VAL C 1 167 ? -127.486 56.884 24.207 1.00 81.76 161 VAL C N 1
ATOM 6971 C CA . VAL C 1 167 ? -127.553 56.185 25.483 1.00 84.21 161 VAL C CA 1
ATOM 6972 C C . VAL C 1 167 ? -126.200 56.238 26.176 1.00 91.80 161 VAL C C 1
ATOM 6973 O O . VAL C 1 167 ? -125.863 55.365 26.976 1.00 97.85 161 VAL C O 1
ATOM 6977 N N . ARG C 1 168 ? -125.436 57.280 25.860 1.00 88.22 162 ARG C N 1
ATOM 6978 C CA . ARG C 1 168 ? -124.081 57.455 26.378 1.00 86.57 162 ARG C CA 1
ATOM 6979 C C . ARG C 1 168 ? -123.955 57.365 27.906 1.00 94.24 162 ARG C C 1
ATOM 6980 O O . ARG C 1 168 ? -123.068 56.668 28.399 1.00 95.24 162 ARG C O 1
ATOM 6982 N N . PRO C 1 169 ? -124.828 58.056 28.668 1.00 93.52 163 PRO C N 1
ATOM 6983 C CA . PRO C 1 169 ? -124.621 57.955 30.118 1.00 90.92 163 PRO C CA 1
ATOM 6984 C C . PRO C 1 169 ? -124.952 56.575 30.686 1.00 92.49 163 PRO C C 1
ATOM 6985 O O . PRO C 1 169 ? -124.578 56.283 31.821 1.00 98.21 163 PRO C O 1
ATOM 6989 N N . TYR C 1 170 ? -125.636 55.743 29.908 1.00 89.83 164 TYR C N 1
ATOM 6990 C CA . TYR C 1 170 ? -126.025 54.416 30.375 1.00 91.74 164 TYR C CA 1
ATOM 6991 C C . TYR C 1 170 ? -124.957 53.371 30.063 1.00 91.89 164 TYR C C 1
ATOM 6992 O O . TYR C 1 170 ? -125.040 52.233 30.523 1.00 95.86 164 TYR C O 1
ATOM 7001 N N . ILE C 1 171 ? -123.954 53.765 29.286 1.00 90.57 165 ILE C N 1
ATOM 7002 C CA . ILE C 1 171 ? -122.909 52.844 28.850 1.00 93.24 165 ILE C CA 1
ATOM 7003 C C . ILE C 1 171 ? -121.942 52.496 29.982 1.00 95.60 165 ILE C C 1
ATOM 7004 O O . ILE C 1 171 ? -121.421 51.381 30.046 1.00 96.03 165 ILE C O 1
ATOM 7009 N N . ARG C 1 172 ? -121.715 53.449 30.878 1.00 95.88 166 ARG C N 1
ATOM 7010 C CA . ARG C 1 172 ? -120.795 53.242 31.991 1.00 95.59 166 ARG C CA 1
ATOM 7011 C C . ARG C 1 172 ? -121.271 52.137 32.932 1.00 92.03 166 ARG C C 1
ATOM 7012 O O . ARG C 1 172 ? -120.464 51.383 33.473 1.00 95.46 166 ARG C O 1
ATOM 7014 N N . ARG C 1 173 ? -122.584 52.039 33.115 1.00 89.88 167 ARG C N 1
ATOM 7015 C CA . ARG C 1 173 ? -123.144 51.105 34.086 1.00 86.38 167 ARG C CA 1
ATOM 7016 C C . ARG C 1 173 ? -123.849 49.910 33.447 1.00 89.12 167 ARG C C 1
ATOM 7017 O O . ARG C 1 173 ? -124.359 49.042 34.155 1.00 96.28 167 ARG C O 1
ATOM 7019 N N . MET C 1 174 ? -123.880 49.858 32.118 1.00 91.82 168 MET C N 1
ATOM 7020 C CA . MET C 1 174 ? -124.561 48.760 31.436 1.00 96.01 168 MET C CA 1
ATOM 7021 C C . MET C 1 174 ? -123.764 47.465 31.553 1.00 95.75 168 MET C C 1
ATOM 7022 O O . MET C 1 174 ? -122.551 47.486 31.763 1.00 95.67 168 MET C O 1
ATOM 7027 N N . THR C 1 175 ? -124.456 46.339 31.410 1.00 90.80 169 THR C N 1
ATOM 7028 C CA . THR C 1 175 ? -123.859 45.030 31.651 1.00 93.89 169 THR C CA 1
ATOM 7029 C C . THR C 1 175 ? -122.954 44.565 30.512 1.00 93.78 169 THR C C 1
ATOM 7030 O O . THR C 1 175 ? -122.722 45.292 29.546 1.00 93.88 169 THR C O 1
ATOM 7034 N N . GLU C 1 176 ? -122.445 43.344 30.646 1.00 93.83 170 GLU C N 1
ATOM 7035 C CA . GLU C 1 176 ? -121.563 42.749 29.648 1.00 85.93 170 GLU C CA 1
ATOM 7036 C C . GLU C 1 176 ? -122.316 42.447 28.357 1.00 89.60 170 GLU C C 1
ATOM 7037 O O . GLU C 1 176 ? -121.808 42.680 27.260 1.00 89.35 170 GLU C O 1
ATOM 7043 N N . SER C 1 177 ? -123.532 41.929 28.500 1.00 93.92 171 SER C N 1
ATOM 7044 C CA . SER C 1 177 ? -124.355 41.564 27.353 1.00 93.12 171 SER C CA 1
ATOM 7045 C C . SER C 1 177 ? -124.924 42.797 26.661 1.00 89.77 171 SER C C 1
ATOM 7046 O O . SER C 1 177 ? -125.040 42.832 25.436 1.00 92.71 171 SER C O 1
ATOM 7049 N N . GLU C 1 178 ? -125.285 43.804 27.450 1.00 88.07 172 GLU C N 1
ATOM 7050 C CA . GLU C 1 178 ? -125.799 45.054 26.903 1.00 93.05 172 GLU C CA 1
ATOM 7051 C C . GLU C 1 178 ? -124.728 45.770 26.090 1.00 91.65 172 GLU C C 1
ATOM 7052 O O . GLU C 1 178 ? -125.000 46.288 25.008 1.00 94.29 172 GLU C O 1
ATOM 7058 N N . LEU C 1 179 ? -123.509 45.790 26.621 1.00 83.78 173 LEU C N 1
ATOM 7059 C CA . LEU C 1 179 ? -122.382 46.421 25.947 1.00 81.17 173 LEU C CA 1
ATOM 7060 C C . LEU C 1 179 ? -122.082 45.742 24.615 1.00 83.76 173 LEU C C 1
ATOM 7061 O O . LEU C 1 179 ? -121.895 46.407 23.596 1.00 86.46 173 LEU C O 1
ATOM 7066 N N . PHE C 1 180 ? -122.041 44.414 24.636 1.00 80.33 174 PHE C N 1
ATOM 7067 C CA . PHE C 1 180 ? -121.779 43.623 23.439 1.00 77.67 174 PHE C CA 1
ATOM 7068 C C . PHE C 1 180 ? -122.871 43.834 22.396 1.00 81.26 174 PHE C C 1
ATOM 7069 O O . PHE C 1 180 ? -122.604 43.831 21.195 1.00 83.86 174 PHE C O 1
ATOM 7077 N N . ALA C 1 181 ? -124.102 44.014 22.864 1.00 80.13 175 ALA C N 1
ATOM 7078 C CA . ALA C 1 181 ? -125.233 44.250 21.975 1.00 82.72 175 ALA C CA 1
ATOM 7079 C C . ALA C 1 181 ? -125.107 45.608 21.297 1.00 87.08 175 ALA C C 1
ATOM 7080 O O . ALA C 1 181 ? -125.537 45.787 20.157 1.00 87.96 175 ALA C O 1
ATOM 7082 N N . VAL C 1 182 ? -124.518 46.563 22.009 1.00 86.91 176 VAL C N 1
ATOM 7083 C CA . VAL C 1 182 ? -124.258 47.883 21.452 1.00 87.18 176 VAL C CA 1
ATOM 7084 C C . VAL C 1 182 ? -123.170 47.792 20.387 1.00 81.71 176 VAL C C 1
ATOM 7085 O O . VAL C 1 182 ? -123.297 48.363 19.303 1.00 81.07 176 VAL C O 1
ATOM 7089 N N . MET C 1 183 ? -122.106 47.059 20.704 1.00 78.55 177 MET C N 1
ATOM 7090 C CA . MET C 1 183 ? -121.005 46.845 19.773 1.00 77.56 177 MET C CA 1
ATOM 7091 C C . MET C 1 183 ? -121.463 46.087 18.532 1.00 74.38 177 MET C C 1
ATOM 7092 O O . MET C 1 183 ? -121.114 46.449 17.408 1.00 70.61 177 MET C O 1
ATOM 7097 N N . SER C 1 184 ? -122.244 45.033 18.747 1.00 79.02 178 SER C N 1
ATOM 7098 C CA . SER C 1 184 ? -122.742 44.208 17.652 1.00 78.42 178 SER C CA 1
ATOM 7099 C C . SER C 1 184 ? -123.679 44.996 16.749 1.00 69.62 178 SER C C 1
ATOM 7100 O O . SER C 1 184 ? -123.642 44.853 15.529 1.00 72.38 178 SER C O 1
ATOM 7103 N N . GLY C 1 185 ? -124.518 45.827 17.358 1.00 69.09 179 GLY C N 1
ATOM 7104 C CA . GLY C 1 185 ? -125.432 46.668 16.609 1.00 77.26 179 GLY C CA 1
ATOM 7105 C C . GLY C 1 185 ? -124.686 47.620 15.698 1.00 76.78 179 GLY C C 1
ATOM 7106 O O . GLY C 1 185 ? -125.131 47.910 14.589 1.00 77.86 179 GLY C O 1
ATOM 7107 N N . GLY C 1 186 ? -123.540 48.101 16.167 1.00 74.71 180 GLY C N 1
ATOM 7108 C CA . GLY C 1 186 ? -122.725 49.020 15.396 1.00 70.31 180 GLY C CA 1
ATOM 7109 C C . GLY C 1 186 ? -121.993 48.340 14.256 1.00 72.97 180 GLY C C 1
ATOM 7110 O O . GLY C 1 186 ? -121.885 48.893 13.162 1.00 76.53 180 GLY C O 1
ATOM 7111 N N . LEU C 1 187 ? -121.490 47.137 14.512 1.00 72.87 181 LEU C N 1
ATOM 7112 C CA . LEU C 1 187 ? -120.745 46.388 13.506 1.00 68.60 181 LEU C CA 1
ATOM 7113 C C . LEU C 1 187 ? -121.659 45.769 12.457 1.00 73.84 181 LEU C C 1
ATOM 7114 O O . LEU C 1 187 ? -121.260 45.584 11.309 1.00 80.20 181 LEU C O 1
ATOM 7119 N N . ALA C 1 188 ? -122.885 45.447 12.856 1.00 75.82 182 ALA C N 1
ATOM 7120 C CA . ALA C 1 188 ? -123.841 44.836 11.941 1.00 73.42 182 ALA C CA 1
ATOM 7121 C C . ALA C 1 188 ? -124.546 45.883 11.089 1.00 72.90 182 ALA C C 1
ATOM 7122 O O . ALA C 1 188 ? -125.267 45.543 10.151 1.00 70.78 182 ALA C O 1
ATOM 7124 N N . SER C 1 189 ? -124.337 47.154 11.415 1.00 77.21 183 SER C N 1
ATOM 7125 C CA . SER C 1 189 ? -125.032 48.234 10.725 1.00 76.88 183 SER C CA 1
ATOM 7126 C C . SER C 1 189 ? -124.088 49.173 9.985 1.00 77.08 183 SER C C 1
ATOM 7127 O O . SER C 1 189 ? -122.866 49.043 10.055 1.00 70.92 183 SER C O 1
ATOM 7130 N N . VAL C 1 190 ? -124.684 50.121 9.270 1.00 80.09 184 VAL C N 1
ATOM 7131 C CA . VAL C 1 190 ? -123.949 51.111 8.501 1.00 73.39 184 VAL C CA 1
ATOM 7132 C C . VAL C 1 190 ? -124.154 52.501 9.104 1.00 77.89 184 VAL C C 1
ATOM 7133 O O . VAL C 1 190 ? -124.575 52.625 10.253 1.00 91.21 184 VAL C O 1
ATOM 7135 N N . ALA C 1 191 ? -123.849 53.542 8.338 1.00 75.86 185 ALA C N 1
ATOM 7136 C CA . ALA C 1 191 ? -124.332 54.901 8.537 1.00 79.98 185 ALA C CA 1
ATOM 7137 C C . ALA C 1 191 ? -124.966 55.416 7.252 1.00 74.57 185 ALA C C 1
ATOM 7138 O O . ALA C 1 191 ? -124.594 54.992 6.160 1.00 72.54 185 ALA C O 1
ATOM 7140 N N . GLY C 1 192 ? -125.926 56.325 7.384 1.00 76.61 186 GLY C N 1
ATOM 7141 C CA . GLY C 1 192 ? -126.599 56.899 6.232 1.00 79.86 186 GLY C CA 1
ATOM 7142 C C . GLY C 1 192 ? -125.648 57.684 5.350 1.00 76.89 186 GLY C C 1
ATOM 7143 O O . GLY C 1 192 ? -125.899 57.868 4.158 1.00 74.90 186 GLY C O 1
ATOM 7144 N N . SER C 1 193 ? -124.550 58.146 5.942 1.00 76.02 187 SER C N 1
ATOM 7145 C CA . SER C 1 193 ? -123.530 58.891 5.214 1.00 74.77 187 SER C CA 1
ATOM 7146 C C . SER C 1 193 ? -122.856 58.027 4.155 1.00 76.39 187 SER C C 1
ATOM 7147 O O . SER C 1 193 ? -122.960 58.299 2.959 1.00 79.22 187 SER C O 1
ATOM 7150 N N . VAL C 1 194 ? -122.168 56.983 4.604 1.00 71.44 188 VAL C N 1
ATOM 7151 C CA . VAL C 1 194 ? -121.452 56.093 3.700 1.00 71.12 188 VAL C CA 1
ATOM 7152 C C . VAL C 1 194 ? -122.409 55.193 2.919 1.00 72.98 188 VAL C C 1
ATOM 7153 O O . VAL C 1 194 ? -122.014 54.566 1.937 1.00 70.49 188 VAL C O 1
ATOM 7157 N N . LEU C 1 195 ? -123.663 55.130 3.361 1.00 78.26 189 LEU C N 1
ATOM 7158 C CA . LEU C 1 195 ? -124.695 54.412 2.621 1.00 76.12 189 LEU C CA 1
ATOM 7159 C C . LEU C 1 195 ? -124.905 55.086 1.273 1.00 71.96 189 LEU C C 1
ATOM 7160 O O . LEU C 1 195 ? -124.950 54.425 0.236 1.00 74.75 189 LEU C O 1
ATOM 7165 N N . ALA C 1 196 ? -125.026 56.410 1.301 1.00 68.11 190 ALA C N 1
ATOM 7166 C CA . ALA C 1 196 ? -125.160 57.197 0.083 1.00 70.83 190 ALA C CA 1
ATOM 7167 C C . ALA C 1 196 ? -123.888 57.102 -0.748 1.00 73.77 190 ALA C C 1
ATOM 7168 O O . ALA C 1 196 ? -123.908 57.303 -1.962 1.00 77.58 190 ALA C O 1
ATOM 7170 N N . GLY C 1 197 ? -122.779 56.796 -0.081 1.00 69.40 191 GLY C N 1
ATOM 7171 C CA . GLY C 1 197 ? -121.515 56.587 -0.758 1.00 70.01 191 GLY C CA 1
ATOM 7172 C C . GLY C 1 197 ? -121.538 55.339 -1.619 1.00 74.09 191 GLY C C 1
ATOM 7173 O O . GLY C 1 197 ? -121.051 55.349 -2.750 1.00 79.68 191 GLY C O 1
ATOM 7174 N N . TYR C 1 198 ? -122.106 54.262 -1.081 1.00 76.54 192 TYR C N 1
ATOM 7175 C CA . TYR C 1 198 ? -122.205 53.000 -1.810 1.00 77.82 192 TYR C CA 1
ATOM 7176 C C . TYR C 1 198 ? -123.127 53.158 -3.010 1.00 77.64 192 TYR C C 1
ATOM 7177 O O . TYR C 1 198 ? -122.911 52.552 -4.061 1.00 79.12 192 TYR C O 1
ATOM 7186 N N . VAL C 1 199 ? -124.164 53.973 -2.837 1.00 76.59 193 VAL C N 1
ATOM 7187 C CA . VAL C 1 199 ? -125.121 54.250 -3.901 1.00 78.60 193 VAL C CA 1
ATOM 7188 C C . VAL C 1 199 ? -124.435 54.902 -5.100 1.00 81.15 193 VAL C C 1
ATOM 7189 O O . VAL C 1 199 ? -124.717 54.556 -6.248 1.00 83.35 193 VAL C O 1
ATOM 7193 N N . GLN C 1 200 ? -123.527 55.837 -4.826 1.00 77.09 194 GLN C N 1
ATOM 7194 C CA . GLN C 1 200 ? -122.803 56.544 -5.880 1.00 75.38 194 GLN C CA 1
ATOM 7195 C C . GLN C 1 200 ? -121.832 55.620 -6.601 1.00 76.07 194 GLN C C 1
ATOM 7196 O O . GLN C 1 200 ? -121.533 55.826 -7.777 1.00 85.21 194 GLN C O 1
ATOM 7202 N N . MET C 1 201 ? -121.331 54.610 -5.895 1.00 68.64 195 MET C N 1
ATOM 7203 C CA . MET C 1 201 ? -120.535 53.578 -6.543 1.00 75.08 195 MET C CA 1
ATOM 7204 C C . MET C 1 201 ? -121.402 52.802 -7.525 1.00 86.79 195 MET C C 1
ATOM 7205 O O . MET C 1 201 ? -121.040 52.638 -8.687 1.00 95.33 195 MET C O 1
ATOM 7210 N N . GLY C 1 202 ? -122.545 52.317 -7.047 1.00 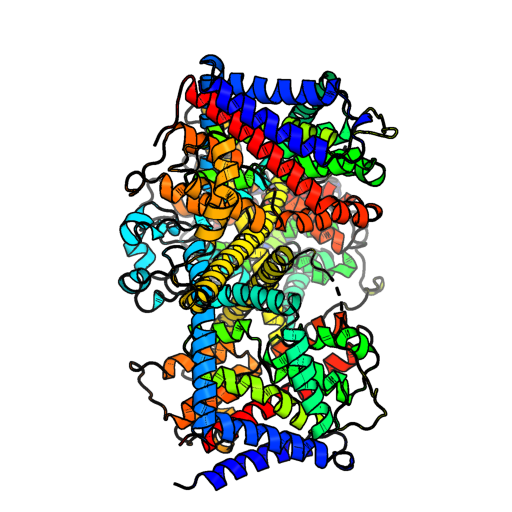82.01 196 GLY C N 1
ATOM 7211 C CA . GLY C 1 202 ? -123.505 51.656 -7.914 1.00 82.27 196 GLY C CA 1
ATOM 7212 C C . GLY C 1 202 ? -124.481 50.765 -7.171 1.00 87.48 196 GLY C C 1
ATOM 7213 O O . GLY C 1 202 ? -125.615 50.566 -7.611 1.00 99.73 196 GLY C O 1
ATOM 7214 N N . VAL C 1 203 ? -124.014 50.226 -6.048 1.00 81.87 197 VAL C N 1
ATOM 7215 C CA . VAL C 1 203 ? -124.791 49.366 -5.155 1.00 80.97 197 VAL C CA 1
ATOM 7216 C C . VAL C 1 203 ? -126.254 49.798 -4.997 1.00 82.69 197 VAL C C 1
ATOM 7217 O O . VAL C 1 203 ? -126.526 50.924 -4.577 1.00 83.32 197 VAL C O 1
ATOM 7221 N N . PRO C 1 204 ? -127.194 48.893 -5.335 1.00 84.28 198 PRO C N 1
ATOM 7222 C CA . PRO C 1 204 ? -128.648 49.101 -5.293 1.00 82.11 198 PRO C CA 1
ATOM 7223 C C . PRO C 1 204 ? -129.118 49.708 -3.980 1.00 85.18 198 PRO C C 1
ATOM 7224 O O . PRO C 1 204 ? -128.943 49.109 -2.918 1.00 87.81 198 PRO C O 1
ATOM 7228 N N . LEU C 1 205 ? -129.702 50.896 -4.068 1.00 86.76 199 LEU C N 1
ATOM 7229 C CA . LEU C 1 205 ? -130.202 51.616 -2.905 1.00 78.72 199 LEU C CA 1
ATOM 7230 C C . LEU C 1 205 ? -131.256 50.854 -2.086 1.00 82.11 199 LEU C C 1
ATOM 7231 O O . LEU C 1 205 ? -131.150 50.813 -0.861 1.00 84.26 199 LEU C O 1
ATOM 7236 N N . PRO C 1 206 ? -132.277 50.258 -2.742 1.00 84.62 200 PRO C N 1
ATOM 7237 C CA . PRO C 1 206 ? -133.291 49.574 -1.928 1.00 83.88 200 PRO C CA 1
ATOM 7238 C C . PRO C 1 206 ? -132.722 48.467 -1.043 1.00 82.14 200 PRO C C 1
ATOM 7239 O O . PRO C 1 206 ? -133.200 48.272 0.075 1.00 83.68 200 PRO C O 1
ATOM 7243 N N . TYR C 1 207 ? -131.713 47.759 -1.540 1.00 76.96 201 TYR C N 1
ATOM 7244 C CA . TYR C 1 207 ? -131.050 46.727 -0.755 1.00 84.96 201 TYR C CA 1
ATOM 7245 C C . TYR C 1 207 ? -130.359 47.334 0.461 1.00 87.79 201 TYR C C 1
ATOM 7246 O O . TYR C 1 207 ? -130.392 46.766 1.552 1.00 87.72 201 TYR C O 1
ATOM 7255 N N . LEU C 1 208 ? -129.740 48.495 0.266 1.00 83.94 202 LEU C N 1
ATOM 7256 C CA . LEU C 1 208 ? -129.050 49.190 1.347 1.00 78.47 202 LEU C CA 1
ATOM 7257 C C . LEU C 1 208 ? -130.032 49.692 2.400 1.00 78.47 202 LEU C C 1
ATOM 7258 O O . LEU C 1 208 ? -129.728 49.690 3.594 1.00 75.70 202 LEU C O 1
ATOM 7263 N N . ILE C 1 209 ? -131.208 50.123 1.952 1.00 80.71 203 ILE C N 1
ATOM 7264 C CA . ILE C 1 209 ? -132.257 50.567 2.862 1.00 74.99 203 ILE C CA 1
ATOM 7265 C C . ILE C 1 209 ? -132.712 49.418 3.747 1.00 77.17 203 ILE C C 1
ATOM 7266 O O . ILE C 1 209 ? -132.686 49.515 4.973 1.00 78.56 203 ILE C O 1
ATOM 7271 N N . ALA C 1 210 ? -133.120 48.327 3.106 1.00 80.25 204 ALA C N 1
ATOM 7272 C CA . ALA C 1 210 ? -133.608 47.146 3.805 1.00 84.49 204 ALA C CA 1
ATOM 7273 C C . ALA C 1 210 ? -132.564 46.581 4.763 1.00 84.42 204 ALA C C 1
ATOM 7274 O O . ALA C 1 210 ? -132.879 46.244 5.904 1.00 86.51 204 ALA C O 1
ATOM 7276 N N . ALA C 1 211 ? -131.322 46.490 4.297 1.00 78.39 205 ALA C N 1
ATOM 7277 C CA . ALA C 1 211 ? -130.243 45.917 5.096 1.00 81.28 205 ALA C CA 1
ATOM 7278 C C . ALA C 1 211 ? -129.969 46.730 6.358 1.00 82.40 205 ALA C C 1
ATOM 7279 O O . ALA C 1 211 ? -129.679 46.168 7.414 1.00 77.44 205 ALA C O 1
ATOM 7281 N N . SER C 1 212 ? -130.062 48.052 6.245 1.00 79.69 206 SER C N 1
ATOM 7282 C CA . SER C 1 212 ? -129.810 48.932 7.381 1.00 81.06 206 SER C CA 1
ATOM 7283 C C . SER C 1 212 ? -130.889 48.787 8.452 1.00 80.84 206 SER C C 1
ATOM 7284 O O . SER C 1 212 ? -130.619 48.955 9.641 1.00 82.07 206 SER C O 1
ATOM 7287 N N . PHE C 1 213 ? -132.108 48.472 8.025 1.00 78.58 207 PHE C N 1
ATOM 7288 C CA . PHE C 1 213 ? -133.211 48.280 8.959 1.00 77.41 207 PHE C CA 1
ATOM 7289 C C . PHE C 1 213 ? -133.161 46.898 9.605 1.00 75.89 207 PHE C C 1
ATOM 7290 O O . PHE C 1 213 ? -133.479 46.746 10.784 1.00 76.13 207 PHE C O 1
ATOM 7298 N N . MET C 1 214 ? -132.757 45.894 8.832 1.00 75.21 208 MET C N 1
ATOM 7299 C CA . MET C 1 214 ? -132.649 44.531 9.346 1.00 80.91 208 MET C CA 1
ATOM 7300 C C . MET C 1 214 ? -131.427 44.365 10.244 1.00 91.79 208 MET C C 1
ATOM 7301 O O . MET C 1 214 ? -131.294 43.362 10.946 1.00 95.05 208 MET C O 1
ATOM 7306 N N . ALA C 1 215 ? -130.535 45.351 10.211 1.00 86.83 209 ALA C N 1
ATOM 7307 C CA . ALA C 1 215 ? -129.289 45.291 10.965 1.00 83.07 209 ALA C CA 1
ATOM 7308 C C . ALA C 1 215 ? -129.531 45.323 12.471 1.00 83.40 209 ALA C C 1
ATOM 7309 O O . ALA C 1 215 ? -128.829 44.660 13.234 1.00 85.98 209 ALA C O 1
ATOM 7311 N N . ALA C 1 216 ? -130.528 46.095 12.892 1.00 80.06 210 ALA C N 1
ATOM 7312 C CA . ALA C 1 216 ? -130.819 46.252 14.314 1.00 87.19 210 ALA C CA 1
ATOM 7313 C C . ALA C 1 216 ? -131.325 44.960 14.973 1.00 89.12 210 ALA C C 1
ATOM 7314 O O . ALA C 1 216 ? -130.775 44.545 15.992 1.00 87.89 210 ALA C O 1
ATOM 7316 N N . PRO C 1 217 ? -132.366 44.313 14.407 1.00 88.49 211 PRO C N 1
ATOM 7317 C CA . PRO C 1 217 ? -132.779 43.087 15.100 1.00 84.50 211 PRO C CA 1
ATOM 7318 C C . PRO C 1 217 ? -131.792 41.942 14.895 1.00 88.38 211 PRO C C 1
ATOM 7319 O O . PRO C 1 217 ? -131.656 41.088 15.771 1.00 88.25 211 PRO C O 1
ATOM 7323 N N . GLY C 1 218 ? -131.114 41.930 13.751 1.00 90.28 212 GLY C N 1
ATOM 7324 C CA . GLY C 1 218 ? -130.118 40.915 13.466 1.00 87.04 212 GLY C CA 1
ATOM 7325 C C . GLY C 1 218 ? -128.926 41.048 14.392 1.00 88.81 212 GLY C C 1
ATOM 7326 O O . GLY C 1 218 ? -128.334 40.053 14.811 1.00 90.32 212 GLY C O 1
ATOM 7327 N N . GLY C 1 219 ? -128.574 42.289 14.710 1.00 82.39 213 GLY C N 1
ATOM 7328 C CA . GLY C 1 219 ? -127.500 42.559 15.646 1.00 77.20 213 GLY C CA 1
ATOM 7329 C C . GLY C 1 219 ? -127.859 42.071 17.035 1.00 79.19 213 GLY C C 1
ATOM 7330 O O . GLY C 1 219 ? -127.058 41.412 17.694 1.00 80.09 213 GLY C O 1
ATOM 7331 N N . LEU C 1 220 ? -129.073 42.394 17.472 1.00 84.62 214 LEU C N 1
ATOM 7332 C CA . LEU C 1 220 ? -129.569 41.964 18.774 1.00 84.63 214 LEU C CA 1
ATOM 7333 C C . LEU C 1 220 ? -129.674 40.446 18.853 1.00 85.30 214 LEU C C 1
ATOM 7334 O O . LEU C 1 220 ? -129.454 39.855 19.909 1.00 87.11 214 LEU C O 1
ATOM 7339 N N . LEU C 1 221 ? -130.011 39.824 17.727 1.00 81.43 215 LEU C N 1
ATOM 7340 C CA . LEU C 1 221 ? -130.154 38.375 17.656 1.00 76.14 215 LEU C CA 1
ATOM 7341 C C . LEU C 1 221 ? -128.866 37.654 18.039 1.00 84.12 215 LEU C C 1
ATOM 7342 O O . LEU C 1 221 ? -128.846 36.861 18.980 1.00 89.14 215 LEU C O 1
ATOM 7347 N N . PHE C 1 222 ? -127.792 37.937 17.312 1.00 82.41 216 PHE C N 1
ATOM 7348 C CA . PHE C 1 222 ? -126.529 37.243 17.525 1.00 83.25 216 PHE C CA 1
ATOM 7349 C C . PHE C 1 222 ? -125.763 37.789 18.727 1.00 85.19 216 PHE C C 1
ATOM 7350 O O . PHE C 1 222 ? -124.787 37.187 19.171 1.00 91.24 216 PHE C O 1
ATOM 7358 N N . ALA C 1 223 ? -126.207 38.925 19.254 1.00 79.11 217 ALA C N 1
ATOM 7359 C CA . ALA C 1 223 ? -125.604 39.479 20.461 1.00 81.40 217 ALA C CA 1
ATOM 7360 C C . ALA C 1 223 ? -126.144 38.766 21.696 1.00 90.70 217 ALA C C 1
ATOM 7361 O O . ALA C 1 223 ? -125.416 38.538 22.661 1.00 91.71 217 ALA C O 1
ATOM 7363 N N . LYS C 1 224 ? -127.426 38.417 21.655 1.00 94.87 218 LYS C N 1
ATOM 7364 C CA . LYS C 1 224 ? -128.061 37.702 22.756 1.00 96.36 218 LYS C CA 1
ATOM 7365 C C . LYS C 1 224 ? -127.835 36.199 22.627 1.00 97.69 218 LYS C C 1
ATOM 7366 O O . LYS C 1 224 ? -128.190 35.428 23.519 1.00 97.97 218 LYS C O 1
ATOM 7372 N N . LEU C 1 225 ? -127.246 35.790 21.509 1.00 93.32 219 LEU C N 1
ATOM 7373 C CA . LEU C 1 225 ? -126.904 34.391 21.291 1.00 89.72 219 LEU C CA 1
ATOM 7374 C C . LEU C 1 225 ? -125.488 34.094 21.771 1.00 92.77 219 LEU C C 1
ATOM 7375 O O . LEU C 1 225 ? -125.242 33.066 22.396 1.00 97.42 219 LEU C O 1
ATOM 7380 N N . LEU C 1 226 ? -124.562 35.003 21.481 1.00 91.57 220 LEU C N 1
ATOM 7381 C CA . LEU C 1 226 ? -123.165 34.823 21.865 1.00 92.42 220 LEU C CA 1
ATOM 7382 C C . LEU C 1 226 ? -122.946 35.128 23.345 1.00 91.87 220 LEU C C 1
ATOM 7383 O O . LEU C 1 226 ? -122.199 34.425 24.026 1.00 93.10 220 LEU C O 1
ATOM 7388 N N . VAL C 1 227 ? -123.595 36.180 23.835 1.00 92.28 221 VAL C N 1
ATOM 7389 C CA . VAL C 1 227 ? -123.536 36.529 25.252 1.00 94.19 221 VAL C CA 1
ATOM 7390 C C . VAL C 1 227 ? -124.906 36.957 25.776 1.00 94.44 221 VAL C C 1
ATOM 7391 O O . VAL C 1 227 ? -125.231 38.145 25.801 1.00 91.49 221 VAL C O 1
ATOM 7395 N N . PRO C 1 228 ? -125.721 35.978 26.194 1.00 92.75 222 PRO C N 1
ATOM 7396 C CA . PRO C 1 228 ? -127.050 36.255 26.747 1.00 93.72 222 PRO C CA 1
ATOM 7397 C C . PRO C 1 228 ? -126.972 37.073 28.032 1.00 97.18 222 PRO C C 1
ATOM 7398 O O . PRO C 1 228 ? -125.912 37.133 28.655 1.00 100.60 222 PRO C O 1
ATOM 7402 N N . GLU C 1 229 ? -128.079 37.699 28.418 1.00 93.31 223 GLU C N 1
ATOM 7403 C CA . GLU C 1 229 ? -128.113 38.503 29.634 1.00 95.62 223 GLU C CA 1
ATOM 7404 C C . GLU C 1 229 ? -128.159 37.610 30.869 1.00 100.94 223 GLU C C 1
ATOM 7405 O O . GLU C 1 229 ? -129.114 36.860 31.068 1.00 103.64 223 GLU C O 1
ATOM 7411 N N . THR C 1 230 ? -127.123 37.694 31.698 1.00 96.86 224 THR C N 1
ATOM 7412 C CA . THR C 1 230 ? -127.040 36.868 32.897 1.00 92.24 224 THR C CA 1
ATOM 7413 C C . THR C 1 230 ? -127.107 37.708 34.168 1.00 98.10 224 THR C C 1
ATOM 7414 O O . THR C 1 230 ? -127.070 37.174 35.276 1.00 107.92 224 THR C O 1
ATOM 7418 N N . GLU C 1 231 ? -127.208 39.023 34.004 1.00 98.01 225 GLU C N 1
ATOM 7419 C CA . GLU C 1 231 ? -127.227 39.931 35.144 1.00 101.45 225 GLU C CA 1
ATOM 7420 C C . GLU C 1 231 ? -128.463 40.823 35.133 1.00 101.31 225 GLU C C 1
ATOM 7421 O O . GLU C 1 231 ? -129.248 40.801 34.185 1.00 104.90 225 GLU C O 1
ATOM 7423 N N . ARG C 1 232 ? -128.628 41.605 36.196 1.00 101.49 226 ARG C N 1
ATOM 7424 C CA . ARG C 1 232 ? -129.756 42.521 36.313 1.00 107.67 226 ARG C CA 1
ATOM 7425 C C . ARG C 1 232 ? -129.514 43.781 35.491 1.00 109.91 226 ARG C C 1
ATOM 7426 O O . ARG C 1 232 ? -128.403 44.309 35.463 1.00 105.78 226 ARG C O 1
ATOM 7428 N N . THR C 1 233 ? -130.560 44.261 34.826 1.00 115.32 227 THR C N 1
ATOM 7429 C CA . THR C 1 233 ? -130.440 45.418 33.947 1.00 114.77 227 THR C CA 1
ATOM 7430 C C . THR C 1 233 ? -131.187 46.630 34.490 1.00 120.00 227 THR C C 1
ATOM 7431 O O . THR C 1 233 ? -131.793 46.574 35.560 1.00 123.71 227 THR C O 1
ATOM 7435 N N . GLN C 1 234 ? -131.133 47.727 33.742 1.00 112.24 228 GLN C N 1
ATOM 7436 C CA . GLN C 1 234 ? -131.879 48.930 34.088 1.00 107.07 228 GLN C CA 1
ATOM 7437 C C . GLN C 1 234 ? -133.174 48.979 33.283 1.00 116.69 228 GLN C C 1
ATOM 7438 O O . GLN C 1 234 ? -133.164 48.800 32.064 1.00 113.87 228 GLN C O 1
ATOM 7440 N N . ASN C 1 235 ? -134.285 49.216 33.972 1.00 120.71 229 ASN C N 1
ATOM 7441 C CA . ASN C 1 235 ? -135.595 49.208 33.335 1.00 113.88 229 ASN C CA 1
ATOM 7442 C C . ASN C 1 235 ? -135.887 50.358 32.375 1.00 117.56 229 ASN C C 1
ATOM 7443 O O . ASN C 1 235 ? -135.961 50.163 31.163 1.00 117.45 229 ASN C O 1
ATOM 7445 N N . ASP C 1 236 ? -136.051 51.556 32.924 1.00 115.99 230 ASP C N 1
ATOM 7446 C CA . ASP C 1 236 ? -136.398 52.726 32.127 1.00 109.30 230 ASP C CA 1
ATOM 7447 C C . ASP C 1 236 ? -135.115 53.463 31.748 1.00 110.04 230 ASP C C 1
ATOM 7448 O O . ASP C 1 236 ? -134.154 53.499 32.516 1.00 108.60 230 ASP C O 1
ATOM 7453 N N . ALA C 1 237 ? -135.106 54.042 30.552 1.00 107.56 231 ALA C N 1
ATOM 7454 C CA . ALA C 1 237 ? -133.967 54.825 30.072 1.00 105.58 231 ALA C CA 1
ATOM 7455 C C . ALA C 1 237 ? -134.445 56.038 29.272 1.00 107.98 231 ALA C C 1
ATOM 7456 O O . ALA C 1 237 ? -135.572 56.056 28.772 1.00 111.92 231 ALA C O 1
ATOM 7458 N N . GLU C 1 238 ? -133.591 57.051 29.155 1.00 107.98 232 GLU C N 1
ATOM 7459 C CA . GLU C 1 238 ? -133.949 58.274 28.443 1.00 106.16 232 GLU C CA 1
ATOM 7460 C C . GLU C 1 238 ? -133.078 58.483 27.209 1.00 107.15 232 GLU C C 1
ATOM 7461 O O . GLU C 1 238 ? -131.915 58.081 27.184 1.00 108.38 232 GLU C O 1
ATOM 7463 N N . VAL C 1 239 ? -133.647 59.119 26.191 1.00 106.23 233 VAL C N 1
ATOM 7464 C CA . VAL C 1 239 ? -132.923 59.385 24.953 1.00 102.69 233 VAL C CA 1
ATOM 7465 C C . VAL C 1 239 ? -131.968 60.564 25.104 1.00 107.48 233 VAL C C 1
ATOM 7466 O O . VAL C 1 239 ? -130.787 60.458 24.775 1.00 103.77 233 VAL C O 1
ATOM 7468 N N . LEU C 1 240 ? -132.493 61.683 25.598 1.00 110.48 234 LEU C N 1
ATOM 7469 C CA . LEU C 1 240 ? -131.711 62.902 25.811 1.00 100.73 234 LEU C CA 1
ATOM 7470 C C . LEU C 1 240 ? -130.978 63.346 24.546 1.00 95.52 234 LEU C C 1
ATOM 7471 O O . LEU C 1 240 ? -129.787 63.083 24.381 1.00 83.78 234 LEU C O 1
ATOM 7473 N N . LYS C 1 247 ? -124.329 71.900 23.385 1.00 103.41 241 LYS C N 1
ATOM 7474 C CA . LYS C 1 247 ? -125.370 71.846 22.365 1.00 99.76 241 LYS C CA 1
ATOM 7475 C C . LYS C 1 247 ? -125.185 72.954 21.335 1.00 96.27 241 LYS C C 1
ATOM 7476 O O . LYS C 1 247 ? -124.730 74.048 21.672 1.00 98.57 241 LYS C O 1
ATOM 7478 N N . PRO C 1 248 ? -125.529 72.668 20.069 1.00 88.70 242 PRO C N 1
ATOM 7479 C CA . PRO C 1 248 ? -125.467 73.660 18.991 1.00 89.18 242 PRO C CA 1
ATOM 7480 C C . PRO C 1 248 ? -126.323 74.887 19.288 1.00 93.35 242 PRO C C 1
ATOM 7481 O O . PRO C 1 248 ? -127.442 74.746 19.782 1.00 96.28 242 PRO C O 1
ATOM 7485 N N . THR C 1 249 ? -125.796 76.071 18.991 1.00 90.23 243 THR C N 1
ATOM 7486 C CA . THR C 1 249 ? -126.510 77.318 19.245 1.00 90.22 243 THR C CA 1
ATOM 7487 C C . THR C 1 249 ? -127.781 77.401 18.404 1.00 84.97 243 THR C C 1
ATOM 7488 O O . THR C 1 249 ? -128.851 77.741 18.909 1.00 84.07 243 THR C O 1
ATOM 7492 N N . ASN C 1 250 ? -127.654 77.084 17.120 1.00 85.50 244 ASN C N 1
ATOM 7493 C CA . ASN C 1 250 ? -128.796 77.073 16.214 1.00 83.48 244 ASN C CA 1
ATOM 7494 C C . ASN C 1 250 ? -128.646 76.008 15.132 1.00 83.49 244 ASN C C 1
ATOM 7495 O O . ASN C 1 250 ? -127.668 75.260 15.120 1.00 87.79 244 ASN C O 1
ATOM 7500 N N . VAL C 1 251 ? -129.618 75.947 14.227 1.00 80.69 245 VAL C N 1
ATOM 7501 C CA . VAL C 1 251 ? -129.647 74.915 13.194 1.00 78.31 245 VAL C CA 1
ATOM 7502 C C . VAL C 1 251 ? -128.469 75.059 12.229 1.00 83.93 245 VAL C C 1
ATOM 7503 O O . VAL C 1 251 ? -127.947 74.065 11.721 1.00 91.52 245 VAL C O 1
ATOM 7507 N N . ILE C 1 252 ? -128.038 76.295 11.998 1.00 80.08 246 ILE C N 1
ATOM 7508 C CA . ILE C 1 252 ? -126.910 76.560 11.114 1.00 80.50 246 ILE C CA 1
ATOM 7509 C C . ILE C 1 252 ? -125.619 76.037 11.736 1.00 81.38 246 ILE C C 1
ATOM 7510 O O . ILE C 1 252 ? -124.734 75.542 11.037 1.00 78.27 246 ILE C O 1
ATOM 7515 N N . ASP C 1 253 ? -125.527 76.140 13.058 1.00 81.62 247 ASP C N 1
ATOM 7516 C CA . ASP C 1 253 ? -124.378 75.626 13.794 1.00 82.12 247 ASP C CA 1
ATOM 7517 C C . ASP C 1 253 ? -124.314 74.104 13.713 1.00 85.98 247 ASP C C 1
ATOM 7518 O O . ASP C 1 253 ? -123.238 73.526 13.563 1.00 85.86 247 ASP C O 1
ATOM 7520 N N . ALA C 1 254 ? -125.475 73.464 13.813 1.00 88.47 248 ALA C N 1
ATOM 7521 C CA . ALA C 1 254 ? -125.562 72.009 13.758 1.00 84.54 248 ALA C CA 1
ATOM 7522 C C . ALA C 1 254 ? -125.207 71.489 12.370 1.00 84.74 248 ALA C C 1
ATOM 7523 O O . ALA C 1 254 ? -124.505 70.486 12.234 1.00 83.50 248 ALA C O 1
ATOM 7525 N N . ALA C 1 255 ? -125.697 72.177 11.344 1.00 82.36 249 ALA C N 1
ATOM 7526 C CA . ALA C 1 255 ? -125.423 71.797 9.964 1.00 80.83 249 ALA C CA 1
ATOM 7527 C C . ALA C 1 255 ? -123.946 71.977 9.632 1.00 85.34 249 ALA C C 1
ATOM 7528 O O . ALA C 1 255 ? -123.346 71.142 8.955 1.00 88.44 249 ALA C O 1
ATOM 7530 N N . ALA C 1 256 ? -123.362 73.068 10.117 1.00 76.54 250 ALA C N 1
ATOM 7531 C CA . ALA C 1 256 ? -121.951 73.346 9.880 1.00 75.56 250 ALA C CA 1
ATOM 7532 C C . ALA C 1 256 ? -121.065 72.354 10.625 1.00 75.21 250 ALA C C 1
ATOM 7533 O O . ALA C 1 256 ? -120.091 71.844 10.072 1.00 76.09 250 ALA C O 1
ATOM 7535 N N . SER C 1 257 ? -121.412 72.082 11.880 1.00 73.69 251 SER C N 1
ATOM 7536 C CA . SER C 1 257 ? -120.647 71.154 12.707 1.00 76.99 251 SER C CA 1
ATOM 7537 C C . SER C 1 257 ? -120.672 69.746 12.128 1.00 77.99 251 SER C C 1
ATOM 7538 O O . SER C 1 257 ? -119.661 69.045 12.133 1.00 77.25 251 SER C O 1
ATOM 7541 N N . GLY C 1 258 ? -121.835 69.338 11.631 1.00 77.92 252 GLY C N 1
ATOM 7542 C CA . GLY C 1 258 ? -121.983 68.032 11.017 1.00 75.85 252 GLY C CA 1
ATOM 7543 C C . GLY C 1 258 ? -121.161 67.914 9.749 1.00 75.47 252 GLY C C 1
ATOM 7544 O O . GLY C 1 258 ? -120.662 66.839 9.420 1.00 78.80 252 GLY C O 1
ATOM 7545 N N . ALA C 1 259 ? -121.018 69.028 9.039 1.00 77.44 253 ALA C N 1
ATOM 7546 C CA . ALA C 1 259 ? -120.242 69.059 7.805 1.00 79.52 253 ALA C CA 1
ATOM 7547 C C . ALA C 1 259 ? -118.753 68.889 8.088 1.00 77.11 253 ALA C C 1
ATOM 7548 O O . ALA C 1 259 ? -118.066 68.130 7.403 1.00 72.78 253 ALA C O 1
ATOM 7550 N N . VAL C 1 260 ? -118.263 69.598 9.100 1.00 71.87 254 VAL C N 1
ATOM 7551 C CA . VAL C 1 260 ? -116.856 69.530 9.478 1.00 69.44 254 VAL C CA 1
ATOM 7552 C C . VAL C 1 260 ? -116.490 68.129 9.960 1.00 70.60 254 VAL C C 1
ATOM 7553 O O . VAL C 1 260 ? -115.446 67.589 9.593 1.00 74.36 254 VAL C O 1
ATOM 7557 N N . THR C 1 261 ? -117.361 67.544 10.777 1.00 69.69 255 THR C N 1
ATOM 7558 C CA . THR C 1 261 ? -117.162 66.184 11.265 1.00 70.55 255 THR C CA 1
ATOM 7559 C C . THR C 1 261 ? -117.127 65.199 10.104 1.00 71.27 255 THR C C 1
ATOM 7560 O O . THR C 1 261 ? -116.235 64.356 10.021 1.00 71.80 255 THR C O 1
ATOM 7564 N N . GLY C 1 262 ? -118.096 65.319 9.203 1.00 71.08 256 GLY C N 1
ATOM 7565 C CA . GLY C 1 262 ? -118.164 64.460 8.035 1.00 70.89 256 GLY C CA 1
ATOM 7566 C C . GLY C 1 262 ? -116.981 64.657 7.107 1.00 75.36 256 GLY C C 1
ATOM 7567 O O . GLY C 1 262 ? -116.564 63.728 6.415 1.00 77.25 256 GLY C O 1
ATOM 7568 N N . ALA C 1 263 ? -116.440 65.872 7.097 1.00 72.95 257 ALA C N 1
ATOM 7569 C CA . ALA C 1 263 ? -115.290 66.195 6.261 1.00 63.49 257 ALA C CA 1
ATOM 7570 C C . ALA C 1 263 ? -114.058 65.411 6.696 1.00 68.89 257 ALA C C 1
ATOM 7571 O O . ALA C 1 263 ? -113.456 64.694 5.898 1.00 69.90 257 ALA C O 1
ATOM 7573 N N . GLN C 1 264 ? -113.692 65.548 7.967 1.00 75.00 258 GLN C N 1
ATOM 7574 C CA . GLN C 1 264 ? -112.517 64.867 8.500 1.00 77.59 258 GLN C CA 1
ATOM 7575 C C . GLN C 1 264 ? -112.720 63.354 8.528 1.00 69.90 258 GLN C C 1
ATOM 7576 O O . GLN C 1 264 ? -111.756 62.591 8.465 1.00 76.23 258 GLN C O 1
ATOM 7582 N N . ILE C 1 265 ? -113.975 62.925 8.620 1.00 60.31 259 ILE C N 1
ATOM 7583 C CA . ILE C 1 265 ? -114.302 61.508 8.509 1.00 66.97 259 ILE C CA 1
ATOM 7584 C C . ILE C 1 265 ? -114.018 61.028 7.091 1.00 72.47 259 ILE C C 1
ATOM 7585 O O . ILE C 1 265 ? -113.377 59.995 6.891 1.00 74.75 259 ILE C O 1
ATOM 7590 N N . ALA C 1 266 ? -114.487 61.796 6.111 1.00 71.80 260 ALA C N 1
ATOM 7591 C CA . ALA C 1 266 ? -114.273 61.478 4.703 1.00 72.19 260 ALA C CA 1
ATOM 7592 C C . ALA C 1 266 ? -112.787 61.445 4.364 1.00 66.00 260 ALA C C 1
ATOM 7593 O O . ALA C 1 266 ? -112.353 60.672 3.508 1.00 64.19 260 ALA C O 1
ATOM 7595 N N . ILE C 1 267 ? -112.013 62.289 5.038 1.00 62.19 261 ILE C N 1
ATOM 7596 C CA . ILE C 1 267 ? -110.566 62.307 4.865 1.00 63.35 261 ILE C CA 1
ATOM 7597 C C . ILE C 1 267 ? -109.950 61.006 5.367 1.00 65.03 261 ILE C C 1
ATOM 7598 O O . ILE C 1 267 ? -109.134 60.389 4.681 1.00 60.68 261 ILE C O 1
ATOM 7603 N N . ALA C 1 268 ? -110.357 60.589 6.562 1.00 65.09 262 ALA C N 1
ATOM 7604 C CA . ALA C 1 268 ? -109.837 59.371 7.171 1.00 60.81 262 ALA C CA 1
ATOM 7605 C C . ALA C 1 268 ? -110.224 58.133 6.369 1.00 61.20 262 ALA C C 1
ATOM 7606 O O . ALA C 1 268 ? -109.433 57.201 6.232 1.00 65.11 262 ALA C O 1
ATOM 7608 N N . VAL C 1 269 ? -111.445 58.130 5.841 1.00 62.57 263 VAL C N 1
ATOM 7609 C CA . VAL C 1 269 ? -111.932 57.008 5.046 1.00 65.90 263 VAL C CA 1
ATOM 7610 C C . VAL C 1 269 ? -111.156 56.881 3.739 1.00 66.47 263 VAL C C 1
ATOM 7611 O O . VAL C 1 269 ? -110.657 55.806 3.408 1.00 69.05 263 VAL C O 1
ATOM 7615 N N . GLY C 1 270 ? -111.055 57.986 3.007 1.00 59.81 264 GLY C N 1
ATOM 7616 C CA . GLY C 1 270 ? -110.363 58.002 1.731 1.00 61.87 264 GLY C CA 1
ATOM 7617 C C . GLY C 1 270 ? -108.902 57.609 1.837 1.00 66.16 264 GLY C C 1
ATOM 7618 O O . GLY C 1 270 ? -108.371 56.918 0.967 1.00 63.60 264 GLY C O 1
ATOM 7619 N N . ALA C 1 271 ? -108.250 58.051 2.908 1.00 68.34 265 ALA C N 1
ATOM 7620 C CA . ALA C 1 271 ? -106.849 57.720 3.139 1.00 66.21 265 ALA C CA 1
ATOM 7621 C C . ALA C 1 271 ? -106.692 56.237 3.454 1.00 65.98 265 ALA C C 1
ATOM 7622 O O . ALA C 1 271 ? -105.729 55.601 3.026 1.00 68.20 265 ALA C O 1
ATOM 7624 N N . SER C 1 272 ? -107.644 55.696 4.207 1.00 68.06 266 SER C N 1
ATOM 7625 C CA . SER C 1 272 ? -107.632 54.283 4.565 1.00 72.37 266 SER C CA 1
ATOM 7626 C C . SER C 1 272 ? -107.768 53.412 3.323 1.00 75.04 266 SER C C 1
ATOM 7627 O O . SER C 1 272 ? -107.108 52.380 3.201 1.00 72.41 266 SER C O 1
ATOM 7630 N N . LEU C 1 273 ? -108.625 53.842 2.403 1.00 73.41 267 LEU C N 1
ATOM 7631 C CA . LEU C 1 273 ? -108.840 53.121 1.155 1.00 70.95 267 LEU C CA 1
ATOM 7632 C C . LEU C 1 273 ? -107.593 53.145 0.284 1.00 75.07 267 LEU C C 1
ATOM 7633 O O . LEU C 1 273 ? -107.178 52.113 -0.240 1.00 75.17 267 LEU C O 1
ATOM 7638 N N . LEU C 1 274 ? -107.003 54.328 0.136 1.00 71.62 268 LEU C N 1
ATOM 7639 C CA . LEU C 1 274 ? -105.788 54.496 -0.655 1.00 69.49 268 LEU C CA 1
ATOM 7640 C C . LEU C 1 274 ? -104.698 53.548 -0.172 1.00 70.50 268 LEU C C 1
ATOM 7641 O O . LEU C 1 274 ? -104.015 52.912 -0.974 1.00 76.09 268 LEU C O 1
ATOM 7646 N N . ALA C 1 275 ? -104.548 53.454 1.145 1.00 66.69 269 ALA C N 1
ATOM 7647 C CA . ALA C 1 275 ? -103.569 52.560 1.745 1.00 64.76 269 ALA C CA 1
ATOM 7648 C C . ALA C 1 275 ? -103.952 51.104 1.512 1.00 76.07 269 ALA C C 1
ATOM 7649 O O . ALA C 1 275 ? -103.176 50.338 0.944 1.00 78.44 269 ALA C O 1
ATOM 7651 N N . PHE C 1 276 ? -105.156 50.739 1.945 1.00 79.61 270 PHE C N 1
ATOM 7652 C CA . PHE C 1 276 ? -105.641 49.364 1.848 1.00 79.15 270 PHE C CA 1
ATOM 7653 C C . PHE C 1 276 ? -105.577 48.817 0.425 1.00 76.71 270 PHE C C 1
ATOM 7654 O O . PHE C 1 276 ? -105.089 47.710 0.207 1.00 81.87 270 PHE C O 1
ATOM 7662 N N . VAL C 1 277 ? -106.065 49.594 -0.537 1.00 68.70 271 VAL C N 1
ATOM 7663 C CA . VAL C 1 277 ? -106.034 49.186 -1.940 1.00 76.99 271 VAL C CA 1
ATOM 7664 C C . VAL C 1 277 ? -104.599 48.971 -2.414 1.00 83.20 271 VAL C C 1
ATOM 7665 O O . VAL C 1 277 ? -104.296 47.981 -3.083 1.00 92.13 271 VAL C O 1
ATOM 7669 N N . ALA C 1 278 ? -103.717 49.896 -2.051 1.00 77.68 272 ALA C N 1
ATOM 7670 C CA . ALA C 1 278 ? -102.314 49.812 -2.441 1.00 76.58 272 ALA C CA 1
ATOM 7671 C C . ALA C 1 278 ? -101.610 48.652 -1.742 1.00 78.19 272 ALA C C 1
ATOM 7672 O O . ALA C 1 278 ? -100.784 47.966 -2.344 1.00 77.34 272 ALA C O 1
ATOM 7674 N N . LEU C 1 279 ? -101.939 48.439 -0.472 1.00 77.33 273 LEU C N 1
ATOM 7675 C CA . LEU C 1 279 ? -101.348 47.350 0.298 1.00 73.16 273 LEU C CA 1
ATOM 7676 C C . LEU C 1 279 ? -101.796 45.993 -0.232 1.00 78.69 273 LEU C C 1
ATOM 7677 O O . LEU C 1 279 ? -101.029 45.031 -0.217 1.00 82.22 273 LEU C O 1
ATOM 7682 N N . ILE C 1 280 ? -103.039 45.921 -0.697 1.00 77.23 274 ILE C N 1
ATOM 7683 C CA . ILE C 1 280 ? -103.573 44.695 -1.280 1.00 81.35 274 ILE C CA 1
ATOM 7684 C C . ILE C 1 280 ? -102.841 44.357 -2.577 1.00 84.62 274 ILE C C 1
ATOM 7685 O O . ILE C 1 280 ? -102.473 43.205 -2.813 1.00 87.81 274 ILE C O 1
ATOM 7690 N N . ALA C 1 281 ? -102.620 45.372 -3.406 1.00 82.04 275 ALA C N 1
ATOM 7691 C CA . ALA C 1 281 ? -101.892 45.198 -4.657 1.00 86.94 275 ALA C CA 1
ATOM 7692 C C . ALA C 1 281 ? -100.443 44.802 -4.391 1.00 88.70 275 ALA C C 1
ATOM 7693 O O . ALA C 1 281 ? -99.818 44.113 -5.197 1.00 91.81 275 ALA C O 1
ATOM 7695 N N . MET C 1 282 ? -99.917 45.245 -3.254 1.00 83.53 276 MET C N 1
ATOM 7696 C CA . MET C 1 282 ? -98.554 44.914 -2.864 1.00 83.40 276 MET C CA 1
ATOM 7697 C C . MET C 1 282 ? -98.452 43.450 -2.452 1.00 84.99 276 MET C C 1
ATOM 7698 O O . MET C 1 282 ? -97.501 42.759 -2.817 1.00 88.02 276 MET C O 1
ATOM 7703 N N . ILE C 1 283 ? -99.440 42.985 -1.693 1.00 83.66 277 ILE C N 1
ATOM 7704 C CA . ILE C 1 283 ? -99.497 41.592 -1.265 1.00 82.99 277 ILE C CA 1
ATOM 7705 C C . ILE C 1 283 ? -99.644 40.666 -2.469 1.00 91.26 277 ILE C C 1
ATOM 7706 O O . ILE C 1 283 ? -98.984 39.630 -2.550 1.00 99.68 277 ILE C O 1
ATOM 7711 N N . ASN C 1 284 ? -100.503 41.054 -3.407 1.00 86.53 278 ASN C N 1
ATOM 7712 C CA . ASN C 1 284 ? -100.705 40.282 -4.628 1.00 88.19 278 ASN C CA 1
ATOM 7713 C C . ASN C 1 284 ? -99.442 40.224 -5.480 1.00 92.86 278 ASN C C 1
ATOM 7714 O O . ASN C 1 284 ? -99.249 39.290 -6.259 1.00 91.79 278 ASN C O 1
ATOM 7719 N N . GLY C 1 285 ? -98.584 41.227 -5.327 1.00 89.84 279 GLY C N 1
ATOM 7720 C CA . GLY C 1 285 ? -97.308 41.251 -6.017 1.00 92.08 279 GLY C CA 1
ATOM 7721 C C . GLY C 1 285 ? -96.306 40.328 -5.353 1.00 101.45 279 GLY C C 1
ATOM 7722 O O . GLY C 1 285 ? -95.428 39.770 -6.011 1.00 114.98 279 GLY C O 1
ATOM 7723 N N . ILE C 1 286 ? -96.441 40.171 -4.039 1.00 94.50 280 ILE C N 1
ATOM 7724 C CA . ILE C 1 286 ? -95.572 39.284 -3.274 1.00 94.79 280 ILE C CA 1
ATOM 7725 C C . ILE C 1 286 ? -95.907 37.821 -3.547 1.00 97.80 280 ILE C C 1
ATOM 7726 O O . ILE C 1 286 ? -95.018 37.004 -3.788 1.00 106.91 280 ILE C O 1
ATOM 7731 N N . ILE C 1 287 ? -97.198 37.502 -3.510 1.00 96.94 281 ILE C N 1
ATOM 7732 C CA . ILE C 1 287 ? -97.668 36.143 -3.757 1.00 104.54 281 ILE C CA 1
ATOM 7733 C C . ILE C 1 287 ? -97.322 35.683 -5.172 1.00 108.58 281 ILE C C 1
ATOM 7734 O O . ILE C 1 287 ? -96.928 34.536 -5.386 1.00 105.42 281 ILE C O 1
ATOM 7739 N N . GLY C 1 288 ? -97.449 36.594 -6.132 1.00 108.14 282 GLY C N 1
ATOM 7740 C CA . GLY C 1 288 ? -97.194 36.279 -7.526 1.00 112.25 282 GLY C CA 1
ATOM 7741 C C . GLY C 1 288 ? -95.726 36.088 -7.866 1.00 116.50 282 GLY C C 1
ATOM 7742 O O . GLY C 1 288 ? -95.376 35.873 -9.026 1.00 121.74 282 GLY C O 1
ATOM 7743 N N . GLY C 1 289 ? -94.865 36.169 -6.855 1.00 114.69 283 GLY C N 1
ATOM 7744 C CA . GLY C 1 289 ? -93.441 35.965 -7.046 1.00 121.93 283 GLY C CA 1
ATOM 7745 C C . GLY C 1 289 ? -93.119 34.538 -7.442 1.00 125.87 283 GLY C C 1
ATOM 7746 O O . GLY C 1 289 ? -93.843 33.609 -7.090 1.00 126.46 283 GLY C O 1
ATOM 7747 N N . VAL C 1 290 ? -92.026 34.364 -8.176 1.00 124.22 284 VAL C N 1
ATOM 7748 C CA . VAL C 1 290 ? -91.626 33.048 -8.664 1.00 120.10 284 VAL C CA 1
ATOM 7749 C C . VAL C 1 290 ? -91.030 32.186 -7.554 1.00 121.60 284 VAL C C 1
ATOM 7750 O O . VAL C 1 290 ? -90.870 30.978 -7.711 1.00 115.59 284 VAL C O 1
ATOM 7752 N N . GLY C 1 291 ? -90.702 32.815 -6.432 1.00 119.30 285 GLY C N 1
ATOM 7753 C CA . GLY C 1 291 ? -90.127 32.109 -5.302 1.00 109.24 285 GLY C CA 1
ATOM 7754 C C . GLY C 1 291 ? -90.324 32.844 -3.990 1.00 110.92 285 GLY C C 1
ATOM 7755 O O . GLY C 1 291 ? -89.553 32.668 -3.047 1.00 103.26 285 GLY C O 1
ATOM 7756 N N . ASP C 1 298 ? -100.373 33.806 -10.690 1.00 112.95 292 ASP C N 1
ATOM 7757 C CA . ASP C 1 298 ? -101.729 34.248 -10.996 1.00 115.27 292 ASP C CA 1
ATOM 7758 C C . ASP C 1 298 ? -102.639 34.129 -9.776 1.00 120.78 292 ASP C C 1
ATOM 7759 O O . ASP C 1 298 ? -103.847 34.350 -9.867 1.00 109.92 292 ASP C O 1
ATOM 7761 N N . LEU C 1 299 ? -102.051 33.777 -8.637 1.00 121.31 293 LEU C N 1
ATOM 7762 C CA . LEU C 1 299 ? -102.799 33.655 -7.392 1.00 108.82 293 LEU C CA 1
ATOM 7763 C C . LEU C 1 299 ? -102.796 34.978 -6.633 1.00 107.98 293 LEU C C 1
ATOM 7764 O O . LEU C 1 299 ? -101.741 35.569 -6.403 1.00 108.73 293 LEU C O 1
ATOM 7769 N N . THR C 1 300 ? -103.981 35.438 -6.246 1.00 98.45 294 THR C N 1
ATOM 7770 C CA . THR C 1 300 ? -104.117 36.717 -5.557 1.00 97.15 294 THR C CA 1
ATOM 7771 C C . THR C 1 300 ? -104.789 36.561 -4.196 1.00 91.35 294 THR C C 1
ATOM 7772 O O . THR C 1 300 ? -105.325 35.500 -3.878 1.00 88.20 294 THR C O 1
ATOM 7776 N N . LEU C 1 301 ? -104.755 37.625 -3.398 1.00 86.40 295 LEU C N 1
ATOM 7777 C CA . LEU C 1 301 ? -105.422 37.637 -2.101 1.00 81.54 295 LEU C CA 1
ATOM 7778 C C . LEU C 1 301 ? -106.932 37.535 -2.284 1.00 80.27 295 LEU C C 1
ATOM 7779 O O . LEU C 1 301 ? -107.633 36.963 -1.449 1.00 82.04 295 LEU C O 1
ATOM 7784 N N . GLN C 1 302 ? -107.422 38.094 -3.386 1.00 81.13 296 GLN C N 1
ATOM 7785 C CA . GLN C 1 302 ? -108.838 38.021 -3.727 1.00 82.06 296 GLN C CA 1
ATOM 7786 C C . GLN C 1 302 ? -109.280 36.576 -3.931 1.00 83.86 296 GLN C C 1
ATOM 7787 O O . GLN C 1 302 ? -110.297 36.145 -3.388 1.00 87.92 296 GLN C O 1
ATOM 7793 N N . ALA C 1 303 ? -108.503 35.832 -4.713 1.00 89.63 297 ALA C N 1
ATOM 7794 C CA . ALA C 1 303 ? -108.824 34.443 -5.025 1.00 90.88 297 ALA C CA 1
ATOM 7795 C C . ALA C 1 303 ? -108.717 33.548 -3.793 1.00 89.04 297 ALA C C 1
ATOM 7796 O O . ALA C 1 303 ? -109.524 32.637 -3.609 1.00 97.86 297 ALA C O 1
ATOM 7798 N N . ILE C 1 304 ? -107.717 33.809 -2.956 1.00 84.34 298 ILE C N 1
ATOM 7799 C CA . ILE C 1 304 ? -107.513 33.036 -1.735 1.00 85.13 298 ILE C CA 1
ATOM 7800 C C . ILE C 1 304 ? -108.694 33.191 -0.782 1.00 93.23 298 ILE C C 1
ATOM 7801 O O . ILE C 1 304 ? -109.254 32.202 -0.308 1.00 95.04 298 ILE C O 1
ATOM 7806 N N . LEU C 1 305 ? -109.067 34.439 -0.510 1.00 94.94 299 LEU C N 1
ATOM 7807 C CA . LEU C 1 305 ? -110.221 34.730 0.332 1.00 87.99 299 LEU C CA 1
ATOM 7808 C C . LEU C 1 305 ? -111.491 34.170 -0.291 1.00 89.76 299 LEU C C 1
ATOM 7809 O O . LEU C 1 305 ? -112.408 33.751 0.413 1.00 98.95 299 LEU C O 1
ATOM 7814 N N . GLY C 1 306 ? -111.538 34.166 -1.619 1.00 82.97 300 GLY C N 1
ATOM 7815 C CA . GLY C 1 306 ? -112.656 33.585 -2.333 1.00 92.71 300 GLY C CA 1
ATOM 7816 C C . GLY C 1 306 ? -112.677 32.079 -2.182 1.00 100.01 300 GLY C C 1
ATOM 7817 O O . GLY C 1 306 ? -113.741 31.466 -2.129 1.00 99.10 300 GLY C O 1
ATOM 7818 N N . TRP C 1 307 ? -111.491 31.485 -2.107 1.00 104.85 301 TRP C N 1
ATOM 7819 C CA . TRP C 1 307 ? -111.361 30.041 -1.960 1.00 105.15 301 TRP C CA 1
ATOM 7820 C C . TRP C 1 307 ? -111.686 29.603 -0.535 1.00 104.36 301 TRP C C 1
ATOM 7821 O O . TRP C 1 307 ? -112.149 28.485 -0.310 1.00 110.14 301 TRP C O 1
ATOM 7832 N N . LEU C 1 308 ? -111.446 30.493 0.422 1.00 101.43 302 LEU C N 1
ATOM 7833 C CA . LEU C 1 308 ? -111.685 30.191 1.828 1.00 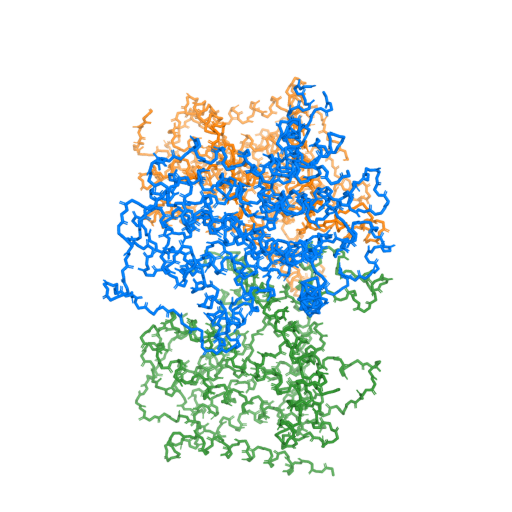95.85 302 LEU C CA 1
ATOM 7834 C C . LEU C 1 308 ? -113.146 30.396 2.215 1.00 94.50 302 LEU C C 1
ATOM 7835 O O . LEU C 1 308 ? -113.736 29.561 2.900 1.00 95.63 302 LEU C O 1
ATOM 7840 N N . PHE C 1 309 ? -113.726 31.508 1.775 1.00 96.31 303 PHE C N 1
ATOM 7841 C CA . PHE C 1 309 ? -115.100 31.845 2.134 1.00 91.63 303 PHE C CA 1
ATOM 7842 C C . PHE C 1 309 ? -116.117 31.277 1.147 1.00 94.88 303 PHE C C 1
ATOM 7843 O O . PHE C 1 309 ? -117.300 31.611 1.208 1.00 94.66 303 PHE C O 1
ATOM 7851 N N . SER C 1 310 ? -115.656 30.419 0.241 1.00 98.41 304 SER C N 1
ATOM 7852 C CA . SER C 1 310 ? -116.543 29.771 -0.724 1.00 99.76 304 SER C CA 1
ATOM 7853 C C . SER C 1 310 ? -117.624 28.891 -0.075 1.00 104.17 304 SER C C 1
ATOM 7854 O O . SER C 1 310 ? -118.784 28.959 -0.480 1.00 109.30 304 SER C O 1
ATOM 7857 N N . PRO C 1 311 ? -117.259 28.055 0.921 1.00 99.84 305 PRO C N 1
ATOM 7858 C CA . PRO C 1 311 ? -118.330 27.259 1.535 1.00 92.46 305 PRO C CA 1
ATOM 7859 C C . PRO C 1 311 ? -119.384 28.110 2.238 1.00 99.37 305 PRO C C 1
ATOM 7860 O O . PRO C 1 311 ? -120.578 27.873 2.053 1.00 102.86 305 PRO C O 1
ATOM 7864 N N . LEU C 1 312 ? -118.944 29.085 3.029 1.00 103.61 306 LEU C N 1
ATOM 7865 C CA . LEU C 1 312 ? -119.860 29.968 3.745 1.00 102.65 306 LEU C CA 1
ATOM 7866 C C . LEU C 1 312 ? -120.721 30.767 2.771 1.00 99.43 306 LEU C C 1
ATOM 7867 O O . LEU C 1 312 ? -121.849 31.147 3.089 1.00 96.55 306 LEU C O 1
ATOM 7872 N N . ALA C 1 313 ? -120.183 31.014 1.581 1.00 99.56 307 ALA C N 1
ATOM 7873 C CA . ALA C 1 313 ? -120.930 31.691 0.529 1.00 105.11 307 ALA C CA 1
ATOM 7874 C C . ALA C 1 313 ? -121.997 30.766 -0.049 1.00 104.07 307 ALA C C 1
ATOM 7875 O O . ALA C 1 313 ? -123.061 31.217 -0.466 1.00 102.85 307 ALA C O 1
ATOM 7877 N N . TRP C 1 314 ? -121.707 29.469 -0.068 1.00 102.42 308 TRP C N 1
ATOM 7878 C CA . TRP C 1 314 ? -122.646 28.489 -0.602 1.00 106.96 308 TRP C CA 1
ATOM 7879 C C . TRP C 1 314 ? -123.798 28.245 0.367 1.00 108.62 308 TRP C C 1
ATOM 7880 O O . TRP C 1 314 ? -124.939 28.041 -0.049 1.00 112.69 308 TRP C O 1
ATOM 7891 N N . VAL C 1 315 ? -123.488 28.270 1.659 1.00 102.37 309 VAL C N 1
ATOM 7892 C CA . VAL C 1 315 ? -124.478 28.026 2.701 1.00 99.06 309 VAL C CA 1
ATOM 7893 C C . VAL C 1 315 ? -125.590 29.074 2.680 1.00 101.52 309 VAL C C 1
ATOM 7894 O O . VAL C 1 315 ? -126.765 28.748 2.852 1.00 102.11 309 VAL C O 1
ATOM 7898 N N . ILE C 1 316 ? -125.218 30.328 2.444 1.00 102.45 310 ILE C N 1
ATOM 7899 C CA . ILE C 1 316 ? -126.174 31.430 2.507 1.00 100.11 310 ILE C CA 1
ATOM 7900 C C . ILE C 1 316 ? -127.046 31.548 1.255 1.00 102.28 310 ILE C C 1
ATOM 7901 O O . ILE C 1 316 ? -127.900 32.432 1.172 1.00 98.80 310 ILE C O 1
ATOM 7906 N N . GLY C 1 317 ? -126.832 30.666 0.284 1.00 100.51 311 GLY C N 1
ATOM 7907 C CA . GLY C 1 317 ? -127.718 30.582 -0.864 1.00 108.37 311 GLY C CA 1
ATOM 7908 C C . GLY C 1 317 ? -127.142 31.032 -2.194 1.00 108.31 311 GLY C C 1
ATOM 7909 O O . GLY C 1 317 ? -127.886 31.311 -3.134 1.00 106.66 311 GLY C O 1
ATOM 7910 N N . VAL C 1 318 ? -125.819 31.103 -2.281 1.00 103.34 312 VAL C N 1
ATOM 7911 C CA . VAL C 1 318 ? -125.165 31.453 -3.536 1.00 104.65 312 VAL C CA 1
ATOM 7912 C C . VAL C 1 318 ? -124.783 30.193 -4.302 1.00 107.88 312 VAL C C 1
ATOM 7913 O O . VAL C 1 318 ? -124.164 29.288 -3.739 1.00 106.87 312 VAL C O 1
ATOM 7917 N N . PRO C 1 319 ? -125.169 30.122 -5.587 1.00 102.88 313 PRO C N 1
ATOM 7918 C CA . PRO C 1 319 ? -124.777 29.015 -6.466 1.00 98.77 313 PRO C CA 1
ATOM 7919 C C . PRO C 1 319 ? -123.265 28.811 -6.467 1.00 103.79 313 PRO C C 1
ATOM 7920 O O . PRO C 1 319 ? -122.519 29.791 -6.439 1.00 110.65 313 PRO C O 1
ATOM 7924 N N . TRP C 1 320 ? -122.826 27.556 -6.490 1.00 101.32 314 TRP C N 1
ATOM 7925 C CA . TRP C 1 320 ? -121.406 27.233 -6.368 1.00 102.33 314 TRP C CA 1
ATOM 7926 C C . TRP C 1 320 ? -120.567 27.853 -7.481 1.00 103.47 314 TRP C C 1
ATOM 7927 O O . TRP C 1 320 ? -119.386 28.145 -7.290 1.00 107.88 314 TRP C O 1
ATOM 7938 N N . SER C 1 321 ? -121.182 28.055 -8.641 1.00 101.68 315 SER C N 1
ATOM 7939 C CA . SER C 1 321 ? -120.502 28.682 -9.767 1.00 104.58 315 SER C CA 1
ATOM 7940 C C . SER C 1 321 ? -120.128 30.127 -9.447 1.00 102.68 315 SER C C 1
ATOM 7941 O O . SER C 1 321 ? -119.160 30.663 -9.987 1.00 103.59 315 SER C O 1
ATOM 7944 N N . GLU C 1 322 ? -120.896 30.750 -8.560 1.00 94.14 316 GLU C N 1
ATOM 7945 C CA . GLU C 1 322 ? -120.664 32.138 -8.185 1.00 94.61 316 GLU C CA 1
ATOM 7946 C C . GLU C 1 322 ? -120.134 32.253 -6.760 1.00 97.95 316 GLU C C 1
ATOM 7947 O O . GLU C 1 322 ? -119.937 33.355 -6.248 1.00 103.10 316 GLU C O 1
ATOM 7953 N N . ALA C 1 323 ? -119.904 31.107 -6.126 1.00 97.90 317 ALA C N 1
ATOM 7954 C CA . ALA C 1 323 ? -119.457 31.069 -4.738 1.00 102.47 317 ALA C CA 1
ATOM 7955 C C . ALA C 1 323 ? -118.055 31.648 -4.574 1.00 104.93 317 ALA C C 1
ATOM 7956 O O . ALA C 1 323 ? -117.733 32.228 -3.536 1.00 105.94 317 ALA C O 1
ATOM 7958 N N . GLY C 1 324 ? -117.223 31.484 -5.597 1.00 103.46 318 GLY C N 1
ATOM 7959 C CA . GLY C 1 324 ? -115.867 32.003 -5.567 1.00 97.18 318 GLY C CA 1
ATOM 7960 C C . GLY C 1 324 ? -115.841 33.518 -5.565 1.00 95.39 318 GLY C C 1
ATOM 7961 O O . GLY C 1 324 ? -115.029 34.135 -4.875 1.00 92.01 318 GLY C O 1
ATOM 7962 N N . ILE C 1 325 ? -116.739 34.117 -6.340 1.00 93.05 319 ILE C N 1
ATOM 7963 C CA . ILE C 1 325 ? -116.841 35.569 -6.424 1.00 90.08 319 ILE C CA 1
ATOM 7964 C C . ILE C 1 325 ? -117.353 36.163 -5.119 1.00 89.08 319 ILE C C 1
ATOM 7965 O O . ILE C 1 325 ? -116.730 37.059 -4.548 1.00 89.37 319 ILE C O 1
ATOM 7970 N N . ALA C 1 326 ? -118.489 35.656 -4.651 1.00 86.52 320 ALA C N 1
ATOM 7971 C CA . ALA C 1 326 ? -119.095 36.128 -3.411 1.00 86.50 320 ALA C CA 1
ATOM 7972 C C . ALA C 1 326 ? -118.175 35.889 -2.219 1.00 94.01 320 ALA C C 1
ATOM 7973 O O . ALA C 1 326 ? -118.175 36.660 -1.260 1.00 93.60 320 ALA C O 1
ATOM 7975 N N . GLY C 1 327 ? -117.392 34.817 -2.287 1.00 95.41 321 GLY C N 1
ATOM 7976 C CA . GLY C 1 327 ? -116.446 34.493 -1.235 1.00 91.63 321 GLY C CA 1
ATOM 7977 C C . GLY C 1 327 ? -115.352 35.535 -1.105 1.00 91.11 321 GLY C C 1
ATOM 7978 O O . GLY C 1 327 ? -114.960 35.899 0.004 1.00 89.69 321 GLY C O 1
ATOM 7979 N N . SER C 1 328 ? -114.860 36.015 -2.243 1.00 91.06 322 SER C N 1
ATOM 7980 C CA . SER C 1 328 ? -113.832 37.050 -2.261 1.00 84.79 322 SER C CA 1
ATOM 7981 C C . SER C 1 328 ? -114.364 38.351 -1.678 1.00 89.81 322 SER C C 1
ATOM 7982 O O . SER C 1 328 ? -113.709 38.988 -0.854 1.00 94.82 322 SER C O 1
ATOM 7985 N N . LEU C 1 329 ? -115.561 38.733 -2.112 1.00 86.88 323 LEU C N 1
ATOM 7986 C CA . LEU C 1 329 ? -116.184 39.981 -1.690 1.00 86.32 323 LEU C CA 1
ATOM 7987 C C . LEU C 1 329 ? -116.459 40.004 -0.189 1.00 88.37 323 LEU C C 1
ATOM 7988 O O . LEU C 1 329 ? -116.151 40.984 0.490 1.00 91.62 323 LEU C O 1
ATOM 7993 N N . ILE C 1 330 ? -117.039 38.923 0.323 1.00 83.42 324 ILE C N 1
ATOM 7994 C CA . ILE C 1 330 ? -117.308 38.806 1.752 1.00 84.25 324 ILE C CA 1
ATOM 7995 C C . ILE C 1 330 ? -115.999 38.681 2.525 1.00 86.76 324 ILE C C 1
ATOM 7996 O O . ILE C 1 330 ? -115.845 39.254 3.606 1.00 89.25 324 ILE C O 1
ATOM 8001 N N . GLY C 1 331 ? -115.054 37.938 1.957 1.00 86.16 325 GLY C N 1
ATOM 8002 C CA . GLY C 1 331 ? -113.740 37.781 2.551 1.00 87.95 325 GLY C CA 1
ATOM 8003 C C . GLY C 1 331 ? -113.020 39.106 2.706 1.00 87.68 325 GLY C C 1
ATOM 8004 O O . GLY C 1 331 ? -112.471 39.400 3.768 1.00 87.91 325 GLY C O 1
ATOM 8005 N N . GLN C 1 332 ? -113.029 39.908 1.645 1.00 82.62 326 GLN C N 1
ATOM 8006 C CA . GLN C 1 332 ? -112.412 41.230 1.667 1.00 76.70 326 GLN C CA 1
ATOM 8007 C C . GLN C 1 332 ? -113.074 42.132 2.700 1.00 82.34 326 GLN C C 1
ATOM 8008 O O . GLN C 1 332 ? -112.407 42.923 3.366 1.00 88.70 326 GLN C O 1
ATOM 8014 N N . LYS C 1 333 ? -114.392 42.005 2.825 1.00 83.26 327 LYS C N 1
ATOM 8015 C CA . LYS C 1 333 ? -115.161 42.802 3.774 1.00 84.52 327 LYS C CA 1
ATOM 8016 C C . LYS C 1 333 ? -114.694 42.584 5.208 1.00 84.20 327 LYS C C 1
ATOM 8017 O O . LYS C 1 333 ? -114.500 43.539 5.958 1.00 92.30 327 LYS C O 1
ATOM 8023 N N . VAL C 1 334 ? -114.510 41.322 5.576 1.00 80.41 328 VAL C N 1
ATOM 8024 C CA . VAL C 1 334 ? -114.141 40.964 6.940 1.00 80.72 328 VAL C CA 1
ATOM 8025 C C . VAL C 1 334 ? -112.723 41.408 7.295 1.00 80.40 328 VAL C C 1
ATOM 8026 O O . VAL C 1 334 ? -112.494 41.968 8.367 1.00 76.74 328 VAL C O 1
ATOM 8030 N N . VAL C 1 335 ? -111.774 41.170 6.395 1.00 81.06 329 VAL C N 1
ATOM 8031 C CA . VAL C 1 335 ? -110.374 41.450 6.697 1.00 79.63 329 VAL C CA 1
ATOM 8032 C C . VAL C 1 335 ? -109.980 42.901 6.417 1.00 76.17 329 VAL C C 1
ATOM 8033 O O . VAL C 1 335 ? -109.123 43.452 7.105 1.00 72.26 329 VAL C O 1
ATOM 8037 N N . ILE C 1 336 ? -110.607 43.521 5.421 1.00 76.52 330 ILE C N 1
ATOM 8038 C CA . ILE C 1 336 ? -110.314 44.913 5.094 1.00 74.34 330 ILE C CA 1
ATOM 8039 C C . ILE C 1 336 ? -111.408 45.917 5.451 1.00 77.64 330 ILE C C 1
ATOM 8040 O O . ILE C 1 336 ? -111.335 46.580 6.486 1.00 84.72 330 ILE C O 1
ATOM 8045 N N . ASN C 1 337 ? -112.420 46.022 4.595 1.00 71.69 331 ASN C N 1
ATOM 8046 C CA . ASN C 1 337 ? -113.581 46.862 4.874 1.00 78.77 331 ASN C CA 1
ATOM 8047 C C . ASN C 1 337 ? -114.642 46.669 3.794 1.00 82.36 331 ASN C C 1
ATOM 8048 O O . ASN C 1 337 ? -114.427 45.940 2.825 1.00 81.47 331 ASN C O 1
ATOM 8053 N N . GLU C 1 338 ? -115.782 47.331 3.963 1.00 83.84 332 GLU C N 1
ATOM 8054 C CA . GLU C 1 338 ? -116.898 47.189 3.034 1.00 75.06 332 GLU C CA 1
ATOM 8055 C C . GLU C 1 338 ? -116.680 47.980 1.747 1.00 78.56 332 GLU C C 1
ATOM 8056 O O . GLU C 1 338 ? -117.186 47.602 0.690 1.00 81.51 332 GLU C O 1
ATOM 8062 N N . PHE C 1 339 ? -115.929 49.074 1.840 1.00 77.36 333 PHE C N 1
ATOM 8063 C CA . PHE C 1 339 ? -115.662 49.920 0.681 1.00 70.07 333 PHE C CA 1
ATOM 8064 C C . PHE C 1 339 ? -114.815 49.190 -0.354 1.00 74.41 333 PHE C C 1
ATOM 8065 O O . PHE C 1 339 ? -115.109 49.236 -1.547 1.00 77.14 333 PHE C O 1
ATOM 8073 N N . VAL C 1 340 ? -113.765 48.519 0.109 1.00 73.73 334 VAL C N 1
ATOM 8074 C CA . VAL C 1 340 ? -112.908 47.732 -0.772 1.00 76.34 334 VAL C CA 1
ATOM 8075 C C . VAL C 1 340 ? -113.706 46.589 -1.400 1.00 81.16 334 VAL C C 1
ATOM 8076 O O . VAL C 1 340 ? -113.526 46.260 -2.574 1.00 84.62 334 VAL C O 1
ATOM 8080 N N . ALA C 1 341 ? -114.604 46.005 -0.612 1.00 80.88 335 ALA C N 1
ATOM 8081 C CA . ALA C 1 341 ? -115.442 44.902 -1.070 1.00 77.04 335 ALA C CA 1
ATOM 8082 C C . ALA C 1 341 ? -116.433 45.359 -2.136 1.00 77.94 335 ALA C C 1
ATOM 8083 O O . ALA C 1 341 ? -116.549 44.742 -3.197 1.00 81.54 335 ALA C O 1
ATOM 8085 N N . TYR C 1 342 ? -117.142 46.446 -1.837 1.00 75.98 336 TYR C N 1
ATOM 8086 C CA . TYR C 1 342 ? -118.153 47.006 -2.729 1.00 77.90 336 TYR C CA 1
ATOM 8087 C C . TYR C 1 342 ? -117.547 47.546 -4.020 1.00 80.67 336 TYR C C 1
ATOM 8088 O O . TYR C 1 342 ? -118.159 47.454 -5.084 1.00 81.63 336 TYR C O 1
ATOM 8097 N N . SER C 1 343 ? -116.342 48.102 -3.922 1.00 79.03 337 SER C N 1
ATOM 8098 C CA . SER C 1 343 ? -115.659 48.677 -5.078 1.00 77.18 337 SER C CA 1
ATOM 8099 C C . SER C 1 343 ? -115.329 47.621 -6.129 1.00 82.61 337 SER C C 1
ATOM 8100 O O . SER C 1 343 ? -115.278 47.917 -7.323 1.00 86.45 337 SER C O 1
ATOM 8103 N N . GLU C 1 344 ? -115.101 46.392 -5.679 1.00 81.28 338 GLU C N 1
ATOM 8104 C CA . GLU C 1 344 ? -114.823 45.289 -6.590 1.00 86.58 338 GLU C CA 1
ATOM 8105 C C . GLU C 1 344 ? -116.087 44.481 -6.869 1.00 92.06 338 GLU C C 1
ATOM 8106 O O . GLU C 1 344 ? -116.063 43.517 -7.633 1.00 92.50 338 GLU C O 1
ATOM 8112 N N . PHE C 1 345 ? -117.191 44.884 -6.247 1.00 89.02 339 PHE C N 1
ATOM 8113 C CA . PHE C 1 345 ? -118.472 44.219 -6.456 1.00 80.81 339 PHE C CA 1
ATOM 8114 C C . PHE C 1 345 ? -119.296 44.922 -7.528 1.00 79.42 339 PHE C C 1
ATOM 8115 O O . PHE C 1 345 ? -120.043 44.282 -8.267 1.00 90.71 339 PHE C O 1
ATOM 8123 N N . VAL C 1 346 ? -119.153 46.241 -7.612 1.00 79.16 340 VAL C N 1
ATOM 8124 C CA . VAL C 1 346 ? -119.886 47.031 -8.596 1.00 92.18 340 VAL C CA 1
ATOM 8125 C C . VAL C 1 346 ? -119.384 46.765 -10.012 1.00 97.71 340 VAL C C 1
ATOM 8126 O O . VAL C 1 346 ? -120.043 47.117 -10.991 1.00 92.72 340 VAL C O 1
ATOM 8130 N N . LYS C 1 347 ? -118.213 46.143 -10.114 1.00 96.58 341 LYS C N 1
ATOM 8131 C CA . LYS C 1 347 ? -117.650 45.770 -11.407 1.00 96.42 341 LYS C CA 1
ATOM 8132 C C . LYS C 1 347 ? -118.463 44.651 -12.048 1.00 98.96 341 LYS C C 1
ATOM 8133 O O . LYS C 1 347 ? -118.475 44.501 -13.270 1.00 105.38 341 LYS C O 1
ATOM 8139 N N . TYR C 1 348 ? -119.142 43.867 -11.215 1.00 101.29 342 TYR C N 1
ATOM 8140 C CA . TYR C 1 348 ? -119.995 42.788 -11.698 1.00 104.24 342 TYR C CA 1
ATOM 8141 C C . TYR C 1 348 ? -121.396 43.295 -12.026 1.00 103.66 342 TYR C C 1
ATOM 8142 O O . TYR C 1 348 ? -122.205 42.574 -12.610 1.00 108.60 342 TYR C O 1
ATOM 8151 N N . LEU C 1 349 ? -121.678 44.538 -11.646 1.00 97.54 343 LEU C N 1
ATOM 8152 C CA . LEU C 1 349 ? -122.994 45.125 -11.873 1.00 101.16 343 LEU C CA 1
ATOM 8153 C C . LEU C 1 349 ? -123.048 45.905 -13.182 1.00 111.72 343 LEU C C 1
ATOM 8154 O O . LEU C 1 349 ? -124.090 46.448 -13.548 1.00 116.56 343 LEU C O 1
ATOM 8159 N N . LYS C 1 350 ? -121.922 45.959 -13.884 1.00 115.77 344 LYS C N 1
ATOM 8160 C CA . LYS C 1 350 ? -121.865 46.628 -15.177 1.00 121.54 344 LYS C CA 1
ATOM 8161 C C . LYS C 1 350 ? -122.272 45.667 -16.290 1.00 129.68 344 LYS C C 1
ATOM 8162 O O . LYS C 1 350 ? -121.896 44.495 -16.270 1.00 125.60 344 LYS C O 1
ATOM 8164 N N . PRO C 1 351 ? -123.050 46.160 -17.266 1.00 135.62 345 PRO C N 1
ATOM 8165 C CA . PRO C 1 351 ? -123.485 45.327 -18.393 1.00 133.93 345 PRO C CA 1
ATOM 8166 C C . PRO C 1 351 ? -122.329 44.970 -19.324 1.00 129.15 345 PRO C C 1
ATOM 8167 O O . PRO C 1 351 ? -122.429 44.012 -20.091 1.00 123.26 345 PRO C O 1
ATOM 8171 N N . GLU C 1 352 ? -121.243 45.732 -19.249 1.00 125.81 346 GLU C N 1
ATOM 8172 C CA . GLU C 1 352 ? -120.079 45.495 -20.093 1.00 125.46 346 GLU C CA 1
ATOM 8173 C C . GLU C 1 352 ? -119.096 44.525 -19.442 1.00 124.33 346 GLU C C 1
ATOM 8174 O O . GLU C 1 352 ? -117.987 44.328 -19.938 1.00 129.28 346 GLU C O 1
ATOM 8176 N N . ALA C 1 353 ? -119.506 43.922 -18.331 1.00 120.92 347 ALA C N 1
ATOM 8177 C CA . ALA C 1 353 ? -118.655 42.978 -17.616 1.00 123.74 347 ALA C CA 1
ATOM 8178 C C . ALA C 1 353 ? -118.584 41.641 -18.345 1.00 132.22 347 ALA C C 1
ATOM 8179 O O . ALA C 1 353 ? -119.477 41.296 -19.119 1.00 133.73 347 ALA C O 1
ATOM 8181 N N . ALA C 1 354 ? -117.515 40.892 -18.092 1.00 136.51 348 ALA C N 1
ATOM 8182 C CA . ALA C 1 354 ? -117.335 39.581 -18.703 1.00 133.86 348 ALA C CA 1
ATOM 8183 C C . ALA C 1 354 ? -118.161 38.526 -17.976 1.00 130.47 348 ALA C C 1
ATOM 8184 O O . ALA C 1 354 ? -118.832 37.708 -18.604 1.00 129.92 348 ALA C O 1
ATOM 8186 N N . VAL C 1 355 ? -118.109 38.552 -16.648 1.00 135.21 349 VAL C N 1
ATOM 8187 C CA . VAL C 1 355 ? -118.855 37.600 -15.834 1.00 139.58 349 VAL C CA 1
ATOM 8188 C C . VAL C 1 355 ? -120.167 38.203 -15.342 1.00 139.60 349 VAL C C 1
ATOM 8189 O O . VAL C 1 355 ? -120.172 39.206 -14.629 1.00 130.84 349 VAL C O 1
ATOM 8193 N N . GLN C 1 356 ? -121.278 37.585 -15.728 1.00 134.05 350 GLN C N 1
ATOM 8194 C CA . GLN C 1 356 ? -122.594 38.045 -15.301 1.00 126.81 350 GLN C CA 1
ATOM 8195 C C . GLN C 1 356 ? -123.107 37.201 -14.140 1.00 124.24 350 GLN C C 1
ATOM 8196 O O . GLN C 1 356 ? -122.898 35.988 -14.102 1.00 117.19 350 GLN C O 1
ATOM 8198 N N . LEU C 1 357 ? -123.776 37.850 -13.193 1.00 122.69 351 LEU C N 1
ATOM 8199 C CA . LEU C 1 357 ? -124.311 37.162 -12.025 1.00 113.42 351 LEU C CA 1
ATOM 8200 C C . LEU C 1 357 ? -125.835 37.187 -12.020 1.00 113.48 351 LEU C C 1
ATOM 8201 O O . LEU C 1 357 ? -126.454 38.069 -12.616 1.00 113.66 351 LEU C O 1
ATOM 8206 N N . SER C 1 358 ? -126.434 36.211 -11.344 1.00 111.79 352 SER C N 1
ATOM 8207 C CA . SER C 1 358 ? -127.885 36.140 -11.223 1.00 111.13 352 SER C CA 1
ATOM 8208 C C . SER C 1 358 ? -128.406 37.284 -10.363 1.00 103.35 352 SER C C 1
ATOM 8209 O O . SER C 1 358 ? -127.653 37.888 -9.599 1.00 108.93 352 SER C O 1
ATOM 8212 N N . ASP C 1 359 ? -129.695 37.579 -10.489 1.00 100.60 353 ASP C N 1
ATOM 8213 C CA . ASP C 1 359 ? -130.306 38.660 -9.725 1.00 104.65 353 ASP C CA 1
ATOM 8214 C C . ASP C 1 359 ? -130.359 38.333 -8.237 1.00 103.71 353 ASP C C 1
ATOM 8215 O O . ASP C 1 359 ? -130.243 39.223 -7.394 1.00 103.08 353 ASP C O 1
ATOM 8220 N N . THR C 1 360 ? -130.532 37.054 -7.919 1.00 104.59 354 THR C N 1
ATOM 8221 C CA . THR C 1 360 ? -130.613 36.626 -6.529 1.00 103.85 354 THR C CA 1
ATOM 8222 C C . THR C 1 360 ? -129.259 36.751 -5.832 1.00 99.89 354 THR C C 1
ATOM 8223 O O . THR C 1 360 ? -129.195 37.081 -4.651 1.00 101.08 354 THR C O 1
ATOM 8227 N N . THR C 1 361 ? -128.182 36.502 -6.572 1.00 100.09 355 THR C N 1
ATOM 8228 C CA . THR C 1 361 ? -126.833 36.606 -6.025 1.00 101.48 355 THR C CA 1
ATOM 8229 C C . THR C 1 361 ? -126.465 38.064 -5.775 1.00 96.37 355 THR C C 1
ATOM 8230 O O . THR C 1 361 ? -125.868 38.398 -4.751 1.00 93.93 355 THR C O 1
ATOM 8234 N N . LYS C 1 362 ? -126.832 38.927 -6.718 1.00 95.94 356 LYS C N 1
ATOM 8235 C CA . LYS C 1 362 ? -126.590 40.360 -6.591 1.00 92.10 356 LYS C CA 1
ATOM 8236 C C . LYS C 1 362 ? -127.278 40.916 -5.349 1.00 91.78 356 LYS C C 1
ATOM 8237 O O . LYS C 1 362 ? -126.796 41.867 -4.734 1.00 89.94 356 LYS C O 1
ATOM 8239 N N . ALA C 1 363 ? -128.404 40.312 -4.983 1.00 93.13 357 ALA C N 1
ATOM 8240 C CA . ALA C 1 363 ? -129.133 40.707 -3.786 1.00 93.31 357 ALA C CA 1
ATOM 8241 C C . ALA C 1 363 ? -128.451 40.166 -2.534 1.00 90.17 357 ALA C C 1
ATOM 8242 O O . ALA C 1 363 ? -128.299 40.881 -1.545 1.00 94.04 357 ALA C O 1
ATOM 8244 N N . ILE C 1 364 ? -128.042 38.901 -2.588 1.00 87.09 358 ILE C N 1
ATOM 8245 C CA . ILE C 1 364 ? -127.371 38.251 -1.466 1.00 87.93 358 ILE C CA 1
ATOM 8246 C C . ILE C 1 364 ? -126.103 38.995 -1.054 1.00 91.47 358 ILE C C 1
ATOM 8247 O O . ILE C 1 364 ? -125.896 39.277 0.127 1.00 95.47 358 ILE C O 1
ATOM 8252 N N . ILE C 1 365 ? -125.265 39.319 -2.033 1.00 89.83 359 ILE C N 1
ATOM 8253 C CA . ILE C 1 365 ? -124.008 40.009 -1.766 1.00 82.58 359 ILE C CA 1
ATOM 8254 C C . ILE C 1 365 ? -124.252 41.433 -1.266 1.00 82.93 359 ILE C C 1
ATOM 8255 O O . ILE C 1 365 ? -123.536 41.923 -0.392 1.00 81.15 359 ILE C O 1
ATOM 8260 N N . SER C 1 366 ? -125.274 42.086 -1.812 1.00 78.72 360 SER C N 1
ATOM 8261 C CA . SER C 1 366 ? -125.591 43.462 -1.439 1.00 74.08 360 SER C CA 1
ATOM 8262 C C . SER C 1 366 ? -125.994 43.582 0.029 1.00 79.24 360 SER C C 1
ATOM 8263 O O . SER C 1 366 ? -125.745 44.605 0.666 1.00 80.52 360 SER C O 1
ATOM 8266 N N . PHE C 1 367 ? -126.618 42.534 0.559 1.00 80.71 361 PHE C N 1
ATOM 8267 C CA . PHE C 1 367 ? -127.032 42.515 1.958 1.00 76.76 361 PHE C CA 1
ATOM 8268 C C . PHE C 1 367 ? -125.908 42.037 2.870 1.00 81.34 361 PHE C C 1
ATOM 8269 O O . PHE C 1 367 ? -125.744 42.537 3.983 1.00 84.86 361 PHE C O 1
ATOM 8277 N N . ALA C 1 368 ? -125.136 41.067 2.390 1.00 81.77 362 ALA C N 1
ATOM 8278 C CA . ALA C 1 368 ? -124.056 40.482 3.177 1.00 80.88 362 ALA C CA 1
ATOM 8279 C C . ALA C 1 368 ? -122.924 41.477 3.413 1.00 79.04 362 ALA C C 1
ATOM 8280 O O . ALA C 1 368 ? -122.232 41.414 4.429 1.00 79.41 362 ALA C O 1
ATOM 8282 N N . LEU C 1 369 ? -122.742 42.397 2.471 1.00 76.28 363 LEU C N 1
ATOM 8283 C CA . LEU C 1 369 ? -121.641 43.352 2.536 1.00 77.28 363 LEU C CA 1
ATOM 8284 C C . LEU C 1 369 ? -122.043 44.656 3.219 1.00 77.82 363 LEU C C 1
ATOM 8285 O O . LEU C 1 369 ? -121.205 45.527 3.453 1.00 76.11 363 LEU C O 1
ATOM 8290 N N . CYS C 1 370 ? -123.325 44.781 3.541 1.00 82.47 364 CYS C N 1
ATOM 8291 C CA . CYS C 1 370 ? -123.852 46.001 4.142 1.00 78.08 364 CYS C CA 1
ATOM 8292 C C . CYS C 1 370 ? -123.655 46.016 5.657 1.00 81.92 364 CYS C C 1
ATOM 8293 O O . CYS C 1 370 ? -124.584 45.737 6.414 1.00 80.73 364 CYS C O 1
ATOM 8296 N N . GLY C 1 371 ? -122.440 46.344 6.091 1.00 79.66 365 GLY C N 1
ATOM 8297 C CA . GLY C 1 371 ? -122.123 46.407 7.508 1.00 74.12 365 GLY C CA 1
ATOM 8298 C C . GLY C 1 371 ? -120.674 46.773 7.776 1.00 69.75 365 GLY C C 1
ATOM 8299 O O . GLY C 1 371 ? -119.798 46.509 6.952 1.00 72.76 365 GLY C O 1
ATOM 8300 N N . PHE C 1 372 ? -120.418 47.377 8.933 1.00 68.99 366 PHE C N 1
ATOM 8301 C CA . PHE C 1 372 ? -119.068 47.796 9.302 1.00 71.51 366 PHE C CA 1
ATOM 8302 C C . PHE C 1 372 ? -118.263 46.671 9.941 1.00 76.84 366 PHE C C 1
ATOM 8303 O O . PHE C 1 372 ? -117.150 46.891 10.416 1.00 78.22 366 PHE C O 1
ATOM 8311 N N . ALA C 1 373 ? -118.827 45.469 9.953 1.00 77.19 367 ALA C N 1
ATOM 8312 C CA . ALA C 1 373 ? -118.193 44.337 10.619 1.00 71.33 367 ALA C CA 1
ATOM 8313 C C . ALA C 1 373 ? -116.894 43.913 9.939 1.00 81.97 367 ALA C C 1
ATOM 8314 O O . ALA C 1 373 ? -116.906 43.124 8.994 1.00 80.60 367 ALA C O 1
ATOM 8316 N N . ASN C 1 374 ? -115.774 44.441 10.426 1.00 82.32 368 ASN C N 1
ATOM 8317 C CA . ASN C 1 374 ? -114.459 44.028 9.948 1.00 75.05 368 ASN C CA 1
ATOM 8318 C C . ASN C 1 374 ? -113.417 44.071 11.061 1.00 75.02 368 ASN C C 1
ATOM 8319 O O . ASN C 1 374 ? -113.706 44.502 12.177 1.00 75.95 368 ASN C O 1
ATOM 8324 N N . LEU C 1 375 ? -112.205 43.624 10.750 1.00 77.67 369 LEU C N 1
ATOM 8325 C CA . LEU C 1 375 ? -111.129 43.578 11.734 1.00 74.11 369 LEU C CA 1
ATOM 8326 C C . LEU C 1 375 ? -110.628 44.973 12.097 1.00 76.20 369 LEU C C 1
ATOM 8327 O O . LEU C 1 375 ? -110.071 45.181 13.175 1.00 78.98 369 LEU C O 1
ATOM 8332 N N . GLY C 1 376 ? -110.833 45.927 11.194 1.00 74.14 370 GLY C N 1
ATOM 8333 C CA . GLY C 1 376 ? -110.373 47.287 11.406 1.00 80.27 370 GLY C CA 1
ATOM 8334 C C . GLY C 1 376 ? -111.33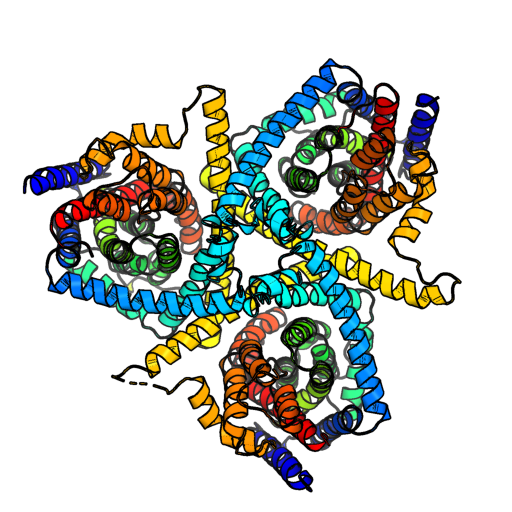3 48.129 12.224 1.00 82.18 370 GLY C C 1
ATOM 8335 O O . GLY C 1 376 ? -110.941 49.139 12.808 1.00 88.07 370 GLY C O 1
ATOM 8336 N N . SER C 1 377 ? -112.593 47.712 12.269 1.00 76.69 371 SER C N 1
ATOM 8337 C CA . SER C 1 377 ? -113.615 48.459 12.994 1.00 74.52 371 SER C CA 1
ATOM 8338 C C . SER C 1 377 ? -113.538 48.213 14.496 1.00 74.81 371 SER C C 1
ATOM 8339 O O . SER C 1 377 ? -114.201 48.897 15.276 1.00 82.60 371 SER C O 1
ATOM 8342 N N . ILE C 1 378 ? -112.734 47.232 14.896 1.00 73.21 372 ILE C N 1
ATOM 8343 C CA . ILE C 1 378 ? -112.536 46.937 16.310 1.00 71.63 372 ILE C CA 1
ATOM 8344 C C . ILE C 1 378 ? -111.899 48.126 17.019 1.00 80.04 372 ILE C C 1
ATOM 8345 O O . ILE C 1 378 ? -112.373 48.564 18.067 1.00 83.62 372 ILE C O 1
ATOM 8350 N N . ALA C 1 379 ? -110.829 48.650 16.428 1.00 77.89 373 ALA C N 1
ATOM 8351 C CA . ALA C 1 379 ? -110.107 49.782 16.997 1.00 76.36 373 ALA C CA 1
ATOM 8352 C C . ALA C 1 379 ? -110.974 51.034 17.045 1.00 76.82 373 ALA C C 1
ATOM 8353 O O . ALA C 1 379 ? -110.839 51.857 17.951 1.00 82.27 373 ALA C O 1
ATOM 8355 N N . VAL C 1 380 ? -111.860 51.173 16.064 1.00 74.32 374 VAL C N 1
ATOM 8356 C CA . VAL C 1 380 ? -112.772 52.308 16.014 1.00 76.54 374 VAL C CA 1
ATOM 8357 C C . VAL C 1 380 ? -113.752 52.247 17.178 1.00 76.08 374 VAL C C 1
ATOM 8358 O O . VAL C 1 380 ? -114.005 53.253 17.842 1.00 77.76 374 VAL C O 1
ATOM 8362 N N . LEU C 1 381 ? -114.297 51.059 17.423 1.00 74.00 375 LEU C N 1
ATOM 8363 C CA . LEU C 1 381 ? -115.167 50.843 18.572 1.00 70.65 375 LEU C CA 1
ATOM 8364 C C . LEU C 1 381 ? -114.419 51.131 19.865 1.00 75.70 375 LEU C C 1
ATOM 8365 O O . LEU C 1 381 ? -114.898 51.884 20.706 1.00 79.00 375 LEU C O 1
ATOM 8370 N N . VAL C 1 382 ? -113.239 50.533 20.008 1.00 73.99 376 VAL C N 1
ATOM 8371 C CA . VAL C 1 382 ? -112.407 50.730 21.190 1.00 75.43 376 VAL C CA 1
ATOM 8372 C C . VAL C 1 382 ? -112.173 52.212 21.472 1.00 81.32 376 VAL C C 1
ATOM 8373 O O . VAL C 1 382 ? -112.313 52.661 22.605 1.00 87.50 376 VAL C O 1
ATOM 8377 N N . GLY C 1 383 ? -111.844 52.971 20.431 1.00 82.19 377 GLY C N 1
ATOM 8378 C CA . GLY C 1 383 ? -111.584 54.392 20.575 1.00 86.74 377 GLY C CA 1
ATOM 8379 C C . GLY C 1 383 ? -112.782 55.205 21.032 1.00 80.99 377 GLY C C 1
ATOM 8380 O O . GLY C 1 383 ? -112.742 55.842 22.084 1.00 85.90 377 GLY C O 1
ATOM 8381 N N . GLY C 1 384 ? -113.852 55.179 20.243 1.00 80.67 378 GLY C N 1
ATOM 8382 C CA . GLY C 1 384 ? -115.029 55.986 20.514 1.00 88.85 378 GLY C CA 1
ATOM 8383 C C . GLY C 1 384 ? -115.840 55.561 21.725 1.00 81.38 378 GLY C C 1
ATOM 8384 O O . GLY C 1 384 ? -116.317 56.403 22.487 1.00 76.91 378 GLY C O 1
ATOM 8385 N N . LEU C 1 385 ? -116.002 54.254 21.902 1.00 82.01 379 LEU C N 1
ATOM 8386 C CA . LEU C 1 385 ? -116.798 53.726 23.004 1.00 82.28 379 LEU C CA 1
ATOM 8387 C C . LEU C 1 385 ? -116.090 53.941 24.341 1.00 83.66 379 LEU C C 1
ATOM 8388 O O . LEU C 1 385 ? -116.730 53.973 25.391 1.00 90.96 379 LEU C O 1
ATOM 8393 N N . SER C 1 386 ? -114.770 54.100 24.298 1.00 81.29 380 SER C N 1
ATOM 8394 C CA . SER C 1 386 ? -114.000 54.377 25.507 1.00 85.60 380 SER C CA 1
ATOM 8395 C C . SER C 1 386 ? -114.157 55.829 25.939 1.00 88.02 380 SER C C 1
ATOM 8396 O O . SER C 1 386 ? -114.162 56.133 27.128 1.00 93.65 380 SER C O 1
ATOM 8399 N N . ILE C 1 387 ? -114.276 56.725 24.966 1.00 86.93 381 ILE C N 1
ATOM 8400 C CA . ILE C 1 387 ? -114.483 58.137 25.262 1.00 89.58 381 ILE C CA 1
ATOM 8401 C C . ILE C 1 387 ? -115.791 58.311 26.033 1.00 94.21 381 ILE C C 1
ATOM 8402 O O . ILE C 1 387 ? -115.916 59.197 26.880 1.00 96.28 381 ILE C O 1
ATOM 8407 N N . MET C 1 388 ? -116.753 57.437 25.756 1.00 91.30 382 MET C N 1
ATOM 8408 C CA . MET C 1 388 ? -118.025 57.444 26.469 1.00 90.17 382 MET C CA 1
ATOM 8409 C C . MET C 1 388 ? -117.927 56.732 27.818 1.00 86.38 382 MET C C 1
ATOM 8410 O O . MET C 1 388 ? -118.537 57.160 28.797 1.00 80.08 382 MET C O 1
ATOM 8415 N N . ALA C 1 389 ? -117.159 55.647 27.867 1.00 84.46 383 ALA C N 1
ATOM 8416 C CA . ALA C 1 389 ? -116.979 54.892 29.104 1.00 83.66 383 ALA C CA 1
ATOM 8417 C C . ALA C 1 389 ? -115.568 54.317 29.192 1.00 92.02 383 ALA C C 1
ATOM 8418 O O . ALA C 1 389 ? -115.330 53.181 28.781 1.00 95.32 383 ALA C O 1
ATOM 8420 N N . PRO C 1 390 ? -114.627 55.104 29.739 1.00 94.13 384 PRO C N 1
ATOM 8421 C CA . PRO C 1 390 ? -113.198 54.762 29.782 1.00 96.77 384 PRO C CA 1
ATOM 8422 C C . PRO C 1 390 ? -112.877 53.562 30.668 1.00 101.33 384 PRO C C 1
ATOM 8423 O O . PRO C 1 390 ? -111.914 52.846 30.396 1.00 105.45 384 PRO C O 1
ATOM 8427 N N . LYS C 1 391 ? -113.671 53.345 31.711 1.00 103.18 385 LYS C N 1
ATOM 8428 C CA . LYS C 1 391 ? -113.442 52.224 32.614 1.00 105.11 385 LYS C CA 1
ATOM 8429 C C . LYS C 1 391 ? -113.804 50.896 31.952 1.00 107.30 385 LYS C C 1
ATOM 8430 O O . LYS C 1 391 ? -113.390 49.831 32.410 1.00 107.12 385 LYS C O 1
ATOM 8432 N N . ARG C 1 392 ? -114.573 50.969 30.870 1.00 106.95 386 ARG C N 1
ATOM 8433 C CA . ARG C 1 392 ? -115.037 49.775 30.174 1.00 105.78 386 ARG C CA 1
ATOM 8434 C C . ARG C 1 392 ? -114.216 49.483 28.922 1.00 104.38 386 ARG C C 1
ATOM 8435 O O . ARG C 1 392 ? -114.559 48.591 28.146 1.00 103.31 386 ARG C O 1
ATOM 8443 N N . ARG C 1 393 ? -113.133 50.232 28.730 1.00 99.98 387 ARG C N 1
ATOM 8444 C CA . ARG C 1 393 ? -112.301 50.084 27.538 1.00 94.44 387 ARG C CA 1
ATOM 8445 C C . ARG C 1 393 ? -111.696 48.685 27.437 1.00 97.92 387 ARG C C 1
ATOM 8446 O O . ARG C 1 393 ? -111.543 48.144 26.341 1.00 98.38 387 ARG C O 1
ATOM 8454 N N . LYS C 1 394 ? -111.360 48.103 28.584 1.00 98.77 388 LYS C N 1
ATOM 8455 C CA . LYS C 1 394 ? -110.807 46.755 28.623 1.00 98.79 388 LYS C CA 1
ATOM 8456 C C . LYS C 1 394 ? -111.832 45.726 28.154 1.00 99.06 388 LYS C C 1
ATOM 8457 O O . LYS C 1 394 ? -111.482 44.736 27.512 1.00 99.33 388 LYS C O 1
ATOM 8459 N N . ASP C 1 395 ? -113.098 45.969 28.477 1.00 96.17 389 ASP C N 1
ATOM 8460 C CA . ASP C 1 395 ? -114.175 45.064 28.090 1.00 93.70 389 ASP C CA 1
ATOM 8461 C C . ASP C 1 395 ? -114.479 45.161 26.599 1.00 89.91 389 ASP C C 1
ATOM 8462 O O . ASP C 1 395 ? -114.795 44.160 25.955 1.00 91.17 389 ASP C O 1
ATOM 8467 N N . VAL C 1 396 ? -114.381 46.370 26.055 1.00 86.61 390 VAL C N 1
ATOM 8468 C CA . VAL C 1 396 ? -114.670 46.605 24.645 1.00 83.24 390 VAL C CA 1
ATOM 8469 C C . VAL C 1 396 ? -113.648 45.917 23.745 1.00 81.49 390 VAL C C 1
ATOM 8470 O O . VAL C 1 396 ? -114.009 45.258 22.769 1.00 79.03 390 VAL C O 1
ATOM 8474 N N . ALA C 1 397 ? -112.371 46.071 24.082 1.00 82.64 391 ALA C N 1
ATOM 8475 C CA . ALA C 1 397 ? -111.295 45.467 23.305 1.00 86.07 391 ALA C CA 1
ATOM 8476 C C . ALA C 1 397 ? -111.338 43.945 23.393 1.00 88.51 391 ALA C C 1
ATOM 8477 O O . ALA C 1 397 ? -111.021 43.249 22.428 1.00 76.27 391 ALA C O 1
ATOM 8479 N N . ARG C 1 398 ? -111.736 43.436 24.555 1.00 90.42 392 ARG C N 1
ATOM 8480 C CA . ARG C 1 398 ? -111.805 41.996 24.780 1.00 85.91 392 ARG C CA 1
ATOM 8481 C C . ARG C 1 398 ? -112.907 41.352 23.942 1.00 87.23 392 ARG C C 1
ATOM 8482 O O . ARG C 1 398 ? -112.757 40.229 23.461 1.00 91.36 392 ARG C O 1
ATOM 8490 N N . LEU C 1 399 ? -114.012 42.071 23.769 1.00 85.93 393 LEU C N 1
ATOM 8491 C CA . LEU C 1 399 ? -115.156 41.552 23.029 1.00 87.41 393 LEU C CA 1
ATOM 8492 C C . LEU C 1 399 ? -115.130 41.983 21.564 1.00 85.31 393 LEU C C 1
ATOM 8493 O O . LEU C 1 399 ? -116.137 41.887 20.865 1.00 82.06 393 LEU C O 1
ATOM 8498 N N . GLY C 1 400 ? -113.973 42.451 21.107 1.00 77.04 394 GLY C N 1
ATOM 8499 C CA . GLY C 1 400 ? -113.833 42.961 19.754 1.00 78.80 394 GLY C CA 1
ATOM 8500 C C . GLY C 1 400 ? -114.104 41.941 18.664 1.00 77.52 394 GLY C C 1
ATOM 8501 O O . GLY C 1 400 ? -114.987 42.137 17.828 1.00 74.81 394 GLY C O 1
ATOM 8502 N N . ILE C 1 401 ? -113.343 40.851 18.675 1.00 73.63 395 ILE C N 1
ATOM 8503 C CA . ILE C 1 401 ? -113.449 39.824 17.644 1.00 74.54 395 ILE C CA 1
ATOM 8504 C C . ILE C 1 401 ? -114.812 39.137 17.665 1.00 79.61 395 ILE C C 1
ATOM 8505 O O . ILE C 1 401 ? -115.404 38.886 16.615 1.00 78.00 395 ILE C O 1
ATOM 8510 N N . LYS C 1 402 ? -115.308 38.845 18.863 1.00 83.00 396 LYS C N 1
ATOM 8511 C CA . LYS C 1 402 ? -116.603 38.189 19.019 1.00 78.38 396 LYS C CA 1
ATOM 8512 C C . LYS C 1 402 ? -117.733 39.061 18.479 1.00 78.50 396 LYS C C 1
ATOM 8513 O O . LYS C 1 402 ? -118.733 38.552 17.972 1.00 81.68 396 LYS C O 1
ATOM 8515 N N . ALA C 1 403 ? -117.566 40.375 18.591 1.00 77.81 397 ALA C N 1
ATOM 8516 C CA . ALA C 1 403 ? -118.557 41.319 18.086 1.00 78.62 397 ALA C CA 1
ATOM 8517 C C . ALA C 1 403 ? -118.540 41.359 16.562 1.00 74.32 397 ALA C C 1
ATOM 8518 O O . ALA C 1 403 ? -119.587 41.478 15.925 1.00 75.23 397 ALA C O 1
ATOM 8520 N N . VAL C 1 404 ? -117.346 41.264 15.985 1.00 70.05 398 VAL C N 1
ATOM 8521 C CA . VAL C 1 404 ? -117.192 41.223 14.535 1.00 73.42 398 VAL C CA 1
ATOM 8522 C C . VAL C 1 404 ? -117.895 39.993 13.971 1.00 77.20 398 VAL C C 1
ATOM 8523 O O . VAL C 1 404 ? -118.539 40.055 12.922 1.00 74.20 398 VAL C O 1
ATOM 8527 N N . VAL C 1 405 ? -117.774 38.879 14.687 1.00 77.37 399 VAL C N 1
ATOM 8528 C CA . VAL C 1 405 ? -118.465 37.650 14.322 1.00 71.82 399 VAL C CA 1
ATOM 8529 C C . VAL C 1 405 ? -119.975 37.854 14.363 1.00 75.94 399 VAL C C 1
ATOM 8530 O O . VAL C 1 405 ? -120.689 37.453 13.444 1.00 77.78 399 VAL C O 1
ATOM 8534 N N . ALA C 1 406 ? -120.449 38.491 15.430 1.00 73.58 400 ALA C N 1
ATOM 8535 C CA . ALA C 1 406 ? -121.873 38.756 15.608 1.00 70.89 400 ALA C CA 1
ATOM 8536 C C . ALA C 1 406 ? -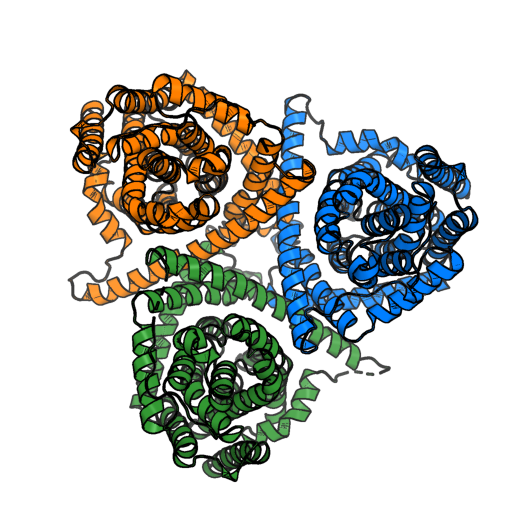122.429 39.622 14.482 1.00 77.90 400 ALA C C 1
ATOM 8537 O O . ALA C 1 406 ? -123.488 39.329 13.929 1.00 82.20 400 ALA C O 1
ATOM 8539 N N . GLY C 1 407 ? -121.707 40.688 14.151 1.00 77.10 401 GLY C N 1
ATOM 8540 C CA . GLY C 1 407 ? -122.113 41.579 13.080 1.00 72.83 401 GLY C CA 1
ATOM 8541 C C . GLY C 1 407 ? -122.097 40.891 11.730 1.00 74.17 401 GLY C C 1
ATOM 8542 O O . GLY C 1 407 ? -122.970 41.125 10.894 1.00 76.21 401 GLY C O 1
ATOM 8543 N N . SER C 1 408 ? -121.099 40.038 11.519 1.00 74.76 402 SER C N 1
ATOM 8544 C CA . SER C 1 408 ? -120.967 39.298 10.269 1.00 81.38 402 SER C CA 1
ATOM 8545 C C . SER C 1 408 ? -122.130 38.331 10.073 1.00 84.24 402 SER C C 1
ATOM 8546 O O . SER C 1 408 ? -122.736 38.285 9.003 1.00 82.31 402 SER C O 1
ATOM 8549 N N . LEU C 1 409 ? -122.437 37.564 11.116 1.00 82.84 403 LEU C N 1
ATOM 8550 C CA . LEU C 1 409 ? -123.531 36.599 11.073 1.00 81.54 403 LEU C CA 1
ATOM 8551 C C . LEU C 1 409 ? -124.870 37.290 10.830 1.00 86.92 403 LEU C C 1
ATOM 8552 O O . LEU C 1 409 ? -125.762 36.729 10.192 1.00 87.68 403 LEU C O 1
ATOM 8557 N N . SER C 1 410 ? -125.001 38.510 11.344 1.00 84.65 404 SER C N 1
ATOM 8558 C CA . SER C 1 410 ? -126.210 39.301 11.150 1.00 84.19 404 SER C CA 1
ATOM 8559 C C . SER C 1 410 ? -126.376 39.689 9.687 1.00 85.00 404 SER C C 1
ATOM 8560 O O . SER C 1 410 ? -127.460 39.558 9.119 1.00 89.66 404 SER C O 1
ATOM 8563 N N . ASN C 1 411 ? -125.293 40.170 9.085 1.00 83.40 405 ASN C N 1
ATOM 8564 C CA . ASN C 1 411 ? -125.300 40.544 7.677 1.00 85.08 405 ASN C CA 1
ATOM 8565 C C . ASN C 1 411 ? -125.546 39.334 6.783 1.00 89.63 405 ASN C C 1
ATOM 8566 O O . ASN C 1 411 ? -126.198 39.440 5.744 1.00 92.79 405 ASN C O 1
ATOM 8571 N N . LEU C 1 412 ? -125.021 38.185 7.198 1.00 89.52 406 LEU C N 1
ATOM 8572 C CA . LEU C 1 412 ? -125.227 36.940 6.469 1.00 87.25 406 LEU C CA 1
ATOM 8573 C C . LEU C 1 412 ? -126.680 36.487 6.564 1.00 94.19 406 LEU C C 1
ATOM 8574 O O . LEU C 1 412 ? -127.236 35.957 5.603 1.00 92.72 406 LEU C O 1
ATOM 8579 N N . MET C 1 413 ? -127.286 36.700 7.729 1.00 95.66 407 MET C N 1
ATOM 8580 C CA . MET C 1 413 ? -128.679 36.327 7.951 1.00 92.04 407 MET C CA 1
ATOM 8581 C C . MET C 1 413 ? -129.605 37.115 7.032 1.00 92.37 407 MET C C 1
ATOM 8582 O O . MET C 1 413 ? -130.518 36.553 6.429 1.00 98.44 407 MET C O 1
ATOM 8587 N N . SER C 1 414 ? -129.359 38.417 6.925 1.00 86.86 408 SER C N 1
ATOM 8588 C CA . SER C 1 414 ? -130.144 39.272 6.042 1.00 86.81 408 SER C CA 1
ATOM 8589 C C . SER C 1 414 ? -129.875 38.937 4.580 1.00 92.27 408 SER C C 1
ATOM 8590 O O . SER C 1 414 ? -130.705 39.203 3.710 1.00 97.47 408 SER C O 1
ATOM 8593 N N . ALA C 1 415 ? -128.711 38.353 4.315 1.00 87.77 409 ALA C N 1
ATOM 8594 C CA . ALA C 1 415 ? -128.358 37.923 2.968 1.00 93.51 409 ALA C CA 1
ATOM 8595 C C . ALA C 1 415 ? -129.135 36.667 2.585 1.00 100.10 409 ALA C C 1
ATOM 8596 O O . ALA C 1 415 ? -129.611 36.541 1.457 1.00 99.54 409 ALA C O 1
ATOM 8598 N N . VAL C 1 416 ? -129.255 35.741 3.533 1.00 99.16 410 VAL C N 1
ATOM 8599 C CA . VAL C 1 416 ? -130.043 34.530 3.332 1.00 96.73 410 VAL C CA 1
ATOM 8600 C C . VAL C 1 416 ? -131.504 34.884 3.093 1.00 97.26 410 VAL C C 1
ATOM 8601 O O . VAL C 1 416 ? -132.139 34.374 2.169 1.00 104.11 410 VAL C O 1
ATOM 8605 N N . ILE C 1 417 ? -132.023 35.767 3.941 1.00 91.61 411 ILE C N 1
ATOM 8606 C CA . ILE C 1 417 ? -133.388 36.262 3.826 1.00 93.06 411 ILE C CA 1
ATOM 8607 C C . ILE C 1 417 ? -133.619 36.916 2.465 1.00 94.99 411 ILE C C 1
ATOM 8608 O O . ILE C 1 417 ? -134.673 36.743 1.850 1.00 100.37 411 ILE C O 1
ATOM 8613 N N . ALA C 1 418 ? -132.615 37.650 1.995 1.00 92.26 412 ALA C N 1
ATOM 8614 C CA . ALA C 1 418 ? -132.680 38.322 0.702 1.00 100.83 412 ALA C CA 1
ATOM 8615 C C . ALA C 1 418 ? -132.805 37.325 -0.445 1.00 102.96 412 ALA C C 1
ATOM 8616 O O . ALA C 1 418 ? -133.747 37.391 -1.233 1.00 99.64 412 ALA C O 1
ATOM 8618 N N . GLY C 1 419 ? -131.851 36.402 -0.531 1.00 98.47 413 GLY C N 1
ATOM 8619 C CA . GLY C 1 419 ? -131.844 35.397 -1.580 1.00 101.96 413 GLY C CA 1
ATOM 8620 C C . GLY C 1 419 ? -133.085 34.528 -1.569 1.00 109.14 413 GLY C C 1
ATOM 8621 O O . GLY C 1 419 ? -133.502 34.004 -2.602 1.00 111.08 413 GLY C O 1
ATOM 8622 N N . LEU C 1 420 ? -133.677 34.377 -0.389 1.00 105.89 414 LEU C N 1
ATOM 8623 C CA . LEU C 1 420 ? -134.910 33.617 -0.238 1.00 107.97 414 LEU C CA 1
ATOM 8624 C C . LEU C 1 420 ? -136.096 34.365 -0.837 1.00 111.54 414 LEU C C 1
ATOM 8625 O O . LEU C 1 420 ? -136.868 33.804 -1.614 1.00 122.00 414 LEU C O 1
ATOM 8630 N N . PHE C 1 421 ? -136.230 35.637 -0.477 1.00 101.22 415 PHE C N 1
ATOM 8631 C CA . PHE C 1 421 ? -137.381 36.431 -0.892 1.00 102.79 415 PHE C CA 1
ATOM 8632 C C . PHE C 1 421 ? -137.163 37.133 -2.231 1.00 108.63 415 PHE C C 1
ATOM 8633 O O . PHE C 1 421 ? -137.913 38.043 -2.591 1.00 111.89 415 PHE C O 1
ATOM 8641 N N . THR C 1 422 ? -136.147 36.707 -2.968 1.00 108.11 416 THR C N 1
ATOM 8642 C CA . THR C 1 422 ? -135.885 37.281 -4.279 1.00 112.60 416 THR C CA 1
ATOM 8643 C C . THR C 1 422 ? -136.190 36.283 -5.387 1.00 118.28 416 THR C C 1
ATOM 8644 O O . THR C 1 422 ? -135.647 35.180 -5.409 1.00 122.14 416 THR C O 1
ATOM 8648 N N . GLY C 1 423 ? -137.064 36.679 -6.305 1.00 117.74 417 GLY C N 1
ATOM 8649 C CA . GLY C 1 423 ? -138.215 35.872 -6.662 1.00 109.58 417 GLY C CA 1
ATOM 8650 C C . GLY C 1 423 ? -139.435 36.207 -5.830 1.00 99.54 417 GLY C C 1
ATOM 8651 O O . GLY C 1 423 ? -140.071 35.318 -5.266 1.00 95.75 417 GLY C O 1
#

Radius of gyration: 32.92 Å; Cα contacts (8 Å, |Δi|>4): 2378; chains: 3; bounding box: 93×89×60 Å

B-factor: mean 88.77, std 17.76, range [30.0, 165.85]

Secondary structure (DSSP, 8-state):
---HHHHHHHHHHHHHHHHHHT-S-GGG--HHHHHHHHHHHHHHHHHHHTSHHHHHHHHHHHHHHHHHHHHHHHHHHHHHTTTTSTHHHHHHGGGG--HHHHTHHHHHHHHHHHHHHHHHTHHHHHHHHHHHHHHHHS---HHHHHHHHHTTTS-TTTGGGGGHHHHTT--HHHHHHHHHHHHS---HHHHHHHHHHT--HHHHHHHHHHHHHHHHHHHHHHS---SPPPPGGG----------SSHHHHHHHHHHHHHHHHHHHHHHHHHHHHHHHHHHHHHHHH-----HHHHHHHHHHHHHHHTT--GGGHHHHHHHHHHHHHT-HHHHHHHHGGGSSTT-SS---HHHHHHHHHHH-S--SSHHHHHHHHHHHHH-GGGHHHHHHTHHHHHHHHHHHHHHHHHHHHHHTSSS---/-HHHHHHHHHHHHHHHHHHT-S-GGG--HHHHHHHHHHHHHHHHHHHTSHHHHHHHHHHHHHHHHHHHHHHHHHHHHHGGGGSTHHHHHHGGGGS-HHHHTTHHHHHHHHHHHHHHHHTHHHHHHHHHHHHHHHHH---HHHHHHHHHHHHS-TTTGGGGGGGGTTT--HHHHHHHHHHHHH---HHHHHHHHHHT--HHHHHHHHHHHHHHHHHHHHHHS---S--------SSHHHHHHHHHHHHHHHHHHHHHHHHHHHHHHHHHHHHHHHHTTTTT-S---HHHHHHHHSHHHHHHTT--HHHHHHHHHHHHHHHHT-HHHHHHHHTTTTSTT-SS---HHHHHHHHHHS-S--STTHHHHHHHHHHHH-GGGHHHHHHTHHHHHHHHHHHHHHHHHHHHHHHHHS-----/--THHHHHHHHHHHHHHHHHT-S-GGG--HHHHHHHHHHHHHHHHHHHTSHHHHHHHHHHHHHHHHHHHHHHHHHHHHHGGGGSTHHHHHTGGGGS-HHHHTHHHHHHHHHHHHHHHHHTHHHHHHHHHHHHHHHHH---HHHHHHHHHTTTS-TTTGGGGGHHHHTT--HHHHHHHHHHHHS---HHHHHHHHHHT--HHHHHHHHHHHHHHHHHHHHHHS---S-----------SSHHHHHHHHHHHHHHHHHHHHHHHHHHHHHHHHHHHHHTS-----HHHHHHHHSHHHHHHTT--HHHHHHHHHHHHHHHHT-HHHHHHTTGGGSSTT-SS---HHHHHHHHHHT-S--SSSHHHHHHHHHHHH-GGGHHHHHHTHHHHHHHHHHHHHHHHHHHHHS--

InterPro domains:
  IPR002668 Concentrative nucleoside transporter N-terminal domain [PF01773] (8-81)
  IPR008276 Concentrative nucleoside transporter [PTHR10590] (4-416)
  IPR011642 Nucleoside transporter/FeoB GTPase, Gate domain [PF07670] (98-196)
  IPR011657 Concentrative nucleoside transporter C-terminal domain [PF07662] (201-413)
  IPR018270 Concentrative nucleoside transporter, metazoan/bacterial [TIGR00804] (4-415)